Protein AF-0000000078590248 (afdb_homodimer)

Sequence (1214 aa):
MFKLPAYLYAGRVLYSQIIDSRIPLAAVIRSPRQMSTITKKFVNDPKNAVDDALDGLVNASESITFDKNCRRVVLRADYADYCAKGKVALIAGGGSGHEPYAAGYTGPGMLTAAVAGNVFASPPSRHVSAALNSTSSKGGSILFIINYTGDRLHFGLAAERYKASGNDVRVVTIADDVAIDSAMSTVGRRGLAAAVLVLKVAGAMAESGKFSAAEIEALSNKINKHAGTMGVSLYPCSVPGQGKMFDMPNDMMEVGLGIHGEPGCRREAIENAHKIVDTIMTRLQKIVQFTKDEPIVLLVNNLGGVSQIEMGIIKSEAVKWCHQHNIKIARILCGAYMTSLDGHGISLTVLRLFDYEILEFLDAPTSAPGWQRADKLGKAETAPSADKGQSITVQTSSKGVALTKEQADLAKKCVTAVCNKMISMESELNALDGAAGDGDCGSTFAHASKAITERMKTYEISSAQQLLFSISEVFEQEVGGTGGALYALMLSAASEAFEKSITSKDFAAALQKASQAVQIYGGAKPGDRTLVDALHGAVEKIKSGETQWDSILEAATKAAQSTAQMKARAGRASYTAKEVQTKPDAGAVAIAAFMQTLLDTIKSNAHMFKLPAYLYAGRVLYSQIIDSRIPLAAVIRSPRQMSTITKKFVNDPKNAVDDALDGLVNASESITFDKNCRRVVLRADYADYCAKGKVALIAGGGSGHEPYAAGYTGPGMLTAAVAGNVFASPPSRHVSAALNSTSSKGGSILFIINYTGDRLHFGLAAERYKASGNDVRVVTIADDVAIDSAMSTVGRRGLAAAVLVLKVAGAMAESGKFSAAEIEALSNKINKHAGTMGVSLYPCSVPGQGKMFDMPNDMMEVGLGIHGEPGCRREAIENAHKIVDTIMTRLQKIVQFTKDEPIVLLVNNLGGVSQIEMGIIKSEAVKWCHQHNIKIARILCGAYMTSLDGHGISLTVLRLFDYEILEFLDAPTSAPGWQRADKLGKAETAPSADKGQSITVQTSSKGVALTKEQADLAKKCVTAVCNKMISMESELNALDGAAGDGDCGSTFAHASKAITERMKTYEISSAQQLLFSISEVFEQEVGGTGGALYALMLSAASEAFEKSITSKDFAAALQKASQAVQIYGGAKPGDRTLVDALHGAVEKIKSGETQWDSILEAATKAAQSTAQMKARAGRASYTAKEVQTKPDAGAVAIAAFMQTLLDTIKSNAH

Radius of gyration: 33.78 Å; Cα contacts (8 Å, |Δi|>4): 2747; chains: 2; bounding box: 63×112×84 Å

Structure (mmCIF, N/CA/C/O backbone):
data_AF-0000000078590248-model_v1
#
loop_
_entity.id
_entity.type
_entity.pdbx_description
1 polymer 'Triokinase/FMN cyclase'
#
loop_
_atom_site.group_PDB
_atom_site.id
_atom_site.type_symbol
_atom_site.label_atom_id
_atom_site.label_alt_id
_atom_site.label_comp_id
_atom_site.label_asym_id
_atom_site.label_entity_id
_atom_site.label_seq_id
_atom_site.pdbx_PDB_ins_code
_atom_site.Cartn_x
_atom_site.Cartn_y
_atom_site.Cartn_z
_atom_site.occupancy
_atom_site.B_iso_or_equiv
_atom_site.auth_seq_id
_atom_site.auth_comp_id
_atom_site.auth_asym_id
_atom_site.auth_atom_id
_atom_site.pdbx_PDB_model_num
ATOM 1 N N . MET A 1 1 ? -4.32 -45.219 -18 1 19.44 1 MET A N 1
ATOM 2 C CA . MET A 1 1 ? -5.129 -44.062 -18.375 1 19.44 1 MET A CA 1
ATOM 3 C C . MET A 1 1 ? -5.184 -43.062 -17.25 1 19.44 1 MET A C 1
ATOM 5 O O . MET A 1 1 ? -5.535 -43.406 -16.125 1 19.44 1 MET A O 1
ATOM 9 N N . PHE A 1 2 ? -4.406 -42.188 -17.391 1 26.42 2 PHE A N 1
ATOM 10 C CA . PHE A 1 2 ? -4.477 -41.156 -16.359 1 26.42 2 PHE A CA 1
ATOM 11 C C . PHE A 1 2 ? -5.891 -40.594 -16.234 1 26.42 2 PHE A C 1
ATOM 13 O O . PHE A 1 2 ? -6.414 -40 -17.188 1 26.42 2 PHE A O 1
ATOM 20 N N . LYS A 1 3 ? -6.738 -41.219 -15.688 1 30.22 3 LYS A N 1
ATOM 21 C CA . LYS A 1 3 ? -8.062 -40.656 -15.438 1 30.22 3 LYS A CA 1
ATOM 22 C C . LYS A 1 3 ? -7.961 -39.281 -14.781 1 30.22 3 LYS A C 1
ATOM 24 O O . LYS A 1 3 ? -7.512 -39.188 -13.641 1 30.22 3 LYS A O 1
ATOM 29 N N . LEU A 1 4 ? -7.77 -38.375 -15.609 1 31.8 4 LEU A N 1
ATOM 30 C CA . LEU A 1 4 ? -8.023 -37.094 -15.023 1 31.8 4 LEU A CA 1
ATOM 31 C C . LEU A 1 4 ? -9.367 -37.062 -14.297 1 31.8 4 LEU A C 1
ATOM 33 O O . LEU A 1 4 ? -10.328 -37.688 -14.742 1 31.8 4 LEU A O 1
ATOM 37 N N . PRO A 1 5 ? -9.422 -36.781 -13.102 1 29.16 5 PRO A N 1
ATOM 38 C CA . PRO A 1 5 ? -10.688 -36.875 -12.367 1 29.16 5 PRO A CA 1
ATOM 39 C C . PRO A 1 5 ? -11.812 -36.062 -13.031 1 29.16 5 PRO A C 1
ATOM 41 O O . PRO A 1 5 ? -11.539 -35.125 -13.773 1 29.16 5 PRO A O 1
ATOM 44 N N . ALA A 1 6 ? -13.055 -36.656 -13.039 1 28.02 6 ALA A N 1
ATOM 45 C CA . ALA A 1 6 ? -14.359 -36.219 -13.531 1 28.02 6 ALA A CA 1
ATOM 46 C C . ALA A 1 6 ? -14.648 -34.781 -13.148 1 28.02 6 ALA A C 1
ATOM 48 O O . ALA A 1 6 ? -15.531 -34.125 -13.742 1 28.02 6 ALA A O 1
ATOM 49 N N . TYR A 1 7 ? -14.055 -34.438 -12.148 1 28.62 7 TYR A N 1
ATOM 50 C CA . TYR A 1 7 ? -14.523 -33.125 -11.727 1 28.62 7 TYR A CA 1
ATOM 51 C C . TYR A 1 7 ? -14.156 -32.031 -12.742 1 28.62 7 TYR A C 1
ATOM 53 O O . TYR A 1 7 ? -14.555 -30.875 -12.617 1 28.62 7 TYR A O 1
ATOM 61 N N . LEU A 1 8 ? -13.297 -32.469 -13.664 1 30.27 8 LEU A N 1
ATOM 62 C CA . LEU A 1 8 ? -12.883 -31.453 -14.609 1 30.27 8 LEU A CA 1
ATOM 63 C C . LEU A 1 8 ? -13.977 -31.188 -15.641 1 30.27 8 LEU A C 1
ATOM 65 O O . LEU A 1 8 ? -13.812 -30.328 -16.516 1 30.27 8 LEU A O 1
ATOM 69 N N . TYR A 1 9 ? -15.078 -32.094 -15.867 1 24.33 9 TYR A N 1
ATOM 70 C CA . TYR A 1 9 ? -15.984 -32.031 -17.016 1 24.33 9 TYR A CA 1
ATOM 71 C C . TYR A 1 9 ? -17.109 -31.031 -16.75 1 24.33 9 TYR A C 1
ATOM 73 O O . TYR A 1 9 ? -18.156 -31.078 -17.422 1 24.33 9 TYR A O 1
ATOM 81 N N . ALA A 1 10 ? -17.312 -30.266 -15.859 1 22.64 10 ALA A N 1
ATOM 82 C CA . ALA A 1 10 ? -18.656 -29.734 -15.711 1 22.64 10 ALA A CA 1
ATOM 83 C C . ALA A 1 10 ? -19.062 -28.906 -16.938 1 22.64 10 ALA A C 1
ATOM 85 O O . ALA A 1 10 ? -20.234 -28.891 -17.312 1 22.64 10 ALA A O 1
ATOM 86 N N . GLY A 1 11 ? -18.453 -27.906 -17.531 1 21.23 11 GLY A N 1
ATOM 87 C CA . GLY A 1 11 ? -19.219 -26.703 -17.812 1 21.23 11 GLY A CA 1
ATOM 88 C C . GLY A 1 11 ? -19.766 -26.656 -19.234 1 21.23 11 GLY A C 1
ATOM 89 O O . GLY A 1 11 ? -19 -26.484 -20.188 1 21.23 11 GLY A O 1
ATOM 90 N N . ARG A 1 12 ? -20.703 -27.469 -19.688 1 21.12 12 ARG A N 1
ATOM 91 C CA . ARG A 1 12 ? -21.312 -27.312 -21 1 21.12 12 ARG A CA 1
ATOM 92 C C . ARG A 1 12 ? -22.109 -26.016 -21.078 1 21.12 12 ARG A C 1
ATOM 94 O O . ARG A 1 12 ? -23.266 -25.969 -20.672 1 21.12 12 ARG A O 1
ATOM 101 N N . VAL A 1 13 ? -21.828 -24.859 -20.672 1 20.34 13 VAL A N 1
ATOM 102 C CA . VAL A 1 13 ? -22.875 -23.844 -20.688 1 20.34 13 VAL A CA 1
ATOM 103 C C . VAL A 1 13 ? -23.141 -23.406 -22.109 1 20.34 13 VAL A C 1
ATOM 105 O O . VAL A 1 13 ? -22.219 -23.266 -22.922 1 20.34 13 VAL A O 1
ATOM 108 N N . LEU A 1 14 ? -24.406 -23.5 -22.609 1 17.94 14 LEU A N 1
ATOM 109 C CA . LEU A 1 14 ? -25.125 -23.031 -23.797 1 17.94 14 LEU A CA 1
ATOM 110 C C . LEU A 1 14 ? -25.078 -21.5 -23.875 1 17.94 14 LEU A C 1
ATOM 112 O O . LEU A 1 14 ? -25.344 -20.812 -22.891 1 17.94 14 LEU A O 1
ATOM 116 N N . TYR A 1 15 ? -24.422 -20.844 -24.797 1 19.94 15 TYR A N 1
ATOM 117 C CA . TYR A 1 15 ? -24.141 -19.453 -25.156 1 19.94 15 TYR A CA 1
ATOM 118 C C . TYR A 1 15 ? -25.438 -18.734 -25.547 1 19.94 15 TYR A C 1
ATOM 120 O O . TYR A 1 15 ? -26.016 -19.031 -26.594 1 19.94 15 TYR A O 1
ATOM 128 N N . SER A 1 16 ? -26.422 -18.422 -24.656 1 20.06 16 SER A N 1
ATOM 129 C CA . SER A 1 16 ? -27.516 -17.594 -25.172 1 20.06 16 SER A CA 1
ATOM 130 C C . SER A 1 16 ? -27 -16.219 -25.609 1 20.06 16 SER A C 1
ATOM 132 O O . SER A 1 16 ? -26.031 -15.711 -25.047 1 20.06 16 SER A O 1
ATOM 134 N N . GLN A 1 17 ? -27.484 -15.594 -26.719 1 19.62 17 GLN A N 1
ATOM 135 C CA . GLN A 1 17 ? -27.344 -14.477 -27.641 1 19.62 17 GLN A CA 1
ATOM 136 C C . GLN A 1 17 ? -27.641 -13.148 -26.953 1 19.62 17 GLN A C 1
ATOM 138 O O . GLN A 1 17 ? -28.797 -12.766 -26.797 1 19.62 17 GLN A O 1
ATOM 143 N N . ILE A 1 18 ? -27.156 -12.797 -25.766 1 20.91 18 ILE A N 1
ATOM 144 C CA . ILE A 1 18 ? -27.625 -11.469 -25.391 1 20.91 18 ILE A CA 1
ATOM 145 C C . ILE A 1 18 ? -27.094 -10.43 -26.375 1 20.91 18 ILE A C 1
ATOM 147 O O . ILE A 1 18 ? -25.891 -10.305 -26.578 1 20.91 18 ILE A O 1
ATOM 151 N N . ILE A 1 19 ? -27.922 -9.836 -27.312 1 22.02 19 ILE A N 1
ATOM 152 C CA . ILE A 1 19 ? -27.891 -8.82 -28.359 1 22.02 19 ILE A CA 1
ATOM 153 C C . ILE A 1 19 ? -27.547 -7.461 -27.734 1 22.02 19 ILE A C 1
ATOM 155 O O . ILE A 1 19 ? -28.453 -6.676 -27.422 1 22.02 19 ILE A O 1
ATOM 159 N N . ASP A 1 20 ? -26.734 -7.285 -26.734 1 21.88 20 ASP A N 1
ATOM 160 C CA . ASP A 1 20 ? -26.672 -5.906 -26.266 1 21.88 20 ASP A CA 1
ATOM 161 C C . ASP A 1 20 ? -26.078 -4.984 -27.328 1 21.88 20 ASP A C 1
ATOM 163 O O . ASP A 1 20 ? -25.031 -5.285 -27.906 1 21.88 20 ASP A O 1
ATOM 167 N N . SER A 1 21 ? -26.844 -4.004 -28.016 1 21.17 21 SER A N 1
ATOM 168 C CA . SER A 1 21 ? -26.734 -2.918 -28.984 1 21.17 21 SER A CA 1
ATOM 169 C C . SER A 1 21 ? -25.734 -1.862 -28.516 1 21.17 21 SER A C 1
ATOM 171 O O . SER A 1 21 ? -25.797 -0.714 -28.969 1 21.17 21 SER A O 1
ATOM 173 N N . ARG A 1 22 ? -24.969 -2.006 -27.562 1 26.48 22 ARG A N 1
ATOM 174 C CA . ARG A 1 22 ? -24.25 -0.789 -27.219 1 26.48 22 ARG A CA 1
ATOM 175 C C . ARG A 1 22 ? -23.438 -0.272 -28.406 1 26.48 22 ARG A C 1
ATOM 177 O O . ARG A 1 22 ? -23.062 -1.046 -29.281 1 26.48 22 ARG A O 1
ATOM 184 N N . ILE A 1 23 ? -23.359 1.17 -28.625 1 22.92 23 ILE A N 1
ATOM 185 C CA . ILE A 1 23 ? -22.891 2.186 -29.562 1 22.92 23 ILE A CA 1
ATOM 186 C C . ILE A 1 23 ? -21.391 1.985 -29.828 1 22.92 23 ILE A C 1
ATOM 188 O O . ILE A 1 23 ? -20.625 1.7 -28.906 1 22.92 23 ILE A O 1
ATOM 192 N N . PRO A 1 24 ? -21.047 2.023 -31.141 1 23.36 24 PRO A N 1
ATOM 193 C CA . PRO A 1 24 ? -19.703 1.857 -31.703 1 23.36 24 PRO A CA 1
ATOM 194 C C . PRO A 1 24 ? -18.719 2.92 -31.203 1 23.36 24 PRO A C 1
ATOM 196 O O . PRO A 1 24 ? -18.969 4.117 -31.359 1 23.36 24 PRO A O 1
ATOM 199 N N . LEU A 1 25 ? -18.188 2.846 -30.031 1 22.3 25 LEU A N 1
ATOM 200 C CA . LEU A 1 25 ? -17.172 3.838 -29.672 1 22.3 25 LEU A CA 1
ATOM 201 C C . LEU A 1 25 ? -16.078 3.891 -30.734 1 22.3 25 LEU A C 1
ATOM 203 O O . LEU A 1 25 ? -15.414 2.885 -31 1 22.3 25 LEU A O 1
ATOM 207 N N . ALA A 1 26 ? -16.188 4.766 -31.797 1 22.09 26 ALA A N 1
ATOM 208 C CA . ALA A 1 26 ? -15.125 5.109 -32.75 1 22.09 26 ALA A CA 1
ATOM 209 C C . ALA A 1 26 ? -13.812 5.398 -32.031 1 22.09 26 ALA A C 1
ATOM 211 O O . ALA A 1 26 ? -13.734 6.324 -31.219 1 22.09 26 ALA A O 1
ATOM 212 N N . ALA A 1 27 ? -13.008 4.414 -31.906 1 24.98 27 ALA A N 1
ATOM 213 C CA . ALA A 1 27 ? -11.664 4.406 -31.344 1 24.98 27 ALA A CA 1
ATOM 214 C C . ALA A 1 27 ? -10.75 5.387 -32.062 1 24.98 27 ALA A C 1
ATOM 216 O O . ALA A 1 27 ? -10.555 5.277 -33.281 1 24.98 27 ALA A O 1
ATOM 217 N N . VAL A 1 28 ? -10.742 6.676 -31.688 1 24.86 28 VAL A N 1
ATOM 218 C CA . VAL A 1 28 ? -9.727 7.602 -32.188 1 24.86 28 VAL A CA 1
ATOM 219 C C . VAL A 1 28 ? -8.367 6.898 -32.219 1 24.86 28 VAL A C 1
ATOM 221 O O . VAL A 1 28 ? -7.988 6.223 -31.25 1 24.86 28 VAL A O 1
ATOM 224 N N . ILE A 1 29 ? -7.883 6.719 -33.375 1 23.75 29 ILE A N 1
ATOM 225 C CA . ILE A 1 29 ? -6.652 6.117 -33.875 1 23.75 29 ILE A CA 1
ATOM 226 C C . ILE A 1 29 ? -5.449 6.73 -33.156 1 23.75 29 ILE A C 1
ATOM 228 O O . ILE A 1 29 ? -5.09 7.883 -33.406 1 23.75 29 ILE A O 1
ATOM 232 N N . ARG A 1 30 ? -5.418 6.762 -31.922 1 27.59 30 ARG A N 1
ATOM 233 C CA . ARG A 1 30 ? -4.223 7.387 -31.359 1 27.59 30 ARG A CA 1
ATOM 234 C C . ARG A 1 30 ? -2.957 6.723 -31.891 1 27.59 30 ARG A C 1
ATOM 236 O O . ARG A 1 30 ? -2.99 5.566 -32.312 1 27.59 30 ARG A O 1
ATOM 243 N N . SER A 1 31 ? -1.904 7.551 -32.062 1 28.83 31 SER A N 1
ATOM 244 C CA . SER A 1 31 ? -0.562 7.469 -32.656 1 28.83 31 SER A CA 1
ATOM 245 C C . SER A 1 31 ? 0.161 6.211 -32.188 1 28.83 31 SER A C 1
ATOM 247 O O . SER A 1 31 ? -0.193 5.633 -31.141 1 28.83 31 SER A O 1
ATOM 249 N N . PRO A 1 32 ? 1.178 5.777 -32.906 1 29.73 32 PRO A N 1
ATOM 250 C CA . PRO A 1 32 ? 2.068 4.625 -32.75 1 29.73 32 PRO A CA 1
ATOM 251 C C . PRO A 1 32 ? 2.521 4.438 -31.297 1 29.73 32 PRO A C 1
ATOM 253 O O . PRO A 1 32 ? 2.592 5.406 -30.531 1 29.73 32 PRO A O 1
ATOM 256 N N . ARG A 1 33 ? 2.441 3.229 -30.812 1 33.34 33 ARG A N 1
ATOM 257 C CA . ARG A 1 33 ? 2.838 2.672 -29.516 1 33.34 33 ARG A CA 1
ATOM 258 C C . ARG A 1 33 ? 4.23 3.154 -29.125 1 33.34 33 ARG A C 1
ATOM 260 O O . ARG A 1 33 ? 5.223 2.793 -29.766 1 33.34 33 ARG A O 1
ATOM 267 N N . GLN A 1 34 ? 4.52 4.359 -28.797 1 34.06 34 GLN A N 1
ATOM 268 C CA . GLN A 1 34 ? 5.734 4.684 -28.047 1 34.06 34 GLN A CA 1
ATOM 269 C C . GLN A 1 34 ? 6.137 3.537 -27.125 1 34.06 34 GLN A C 1
ATOM 271 O O . GLN A 1 34 ? 5.277 2.9 -26.516 1 34.06 34 GLN A O 1
ATOM 276 N N . MET A 1 35 ? 7.121 2.73 -27.359 1 38.94 35 MET A N 1
ATOM 277 C CA . MET A 1 35 ? 7.781 1.749 -26.5 1 38.94 35 MET A CA 1
ATOM 278 C C . MET A 1 35 ? 7.473 2.016 -25.031 1 38.94 35 MET A C 1
ATOM 280 O O . MET A 1 35 ? 7.793 3.086 -24.5 1 38.94 35 MET A O 1
ATOM 284 N N . SER A 1 36 ? 6.418 1.601 -24.562 1 53.31 36 SER A N 1
ATOM 285 C CA . SER A 1 36 ? 5.961 1.789 -23.188 1 53.31 36 SER A CA 1
ATOM 286 C C . SER A 1 36 ? 7.121 1.729 -22.203 1 53.31 36 SER A C 1
ATOM 288 O O . SER A 1 36 ? 7.918 0.786 -22.234 1 53.31 36 SER A O 1
ATOM 290 N N . THR A 1 37 ? 7.695 2.771 -21.672 1 75.12 37 THR A N 1
ATOM 291 C CA . THR A 1 37 ? 8.773 3.006 -20.719 1 75.12 37 THR A CA 1
ATOM 292 C C . THR A 1 37 ? 8.617 2.094 -19.5 1 75.12 37 THR A C 1
ATOM 294 O O . THR A 1 37 ? 7.52 1.934 -18.969 1 75.12 37 THR A O 1
ATOM 297 N N . ILE A 1 38 ? 9.648 1.163 -19.297 1 86.44 38 ILE A N 1
ATOM 298 C CA . ILE A 1 38 ? 9.734 0.267 -18.156 1 86.44 38 ILE A CA 1
ATOM 299 C C . ILE A 1 38 ? 9.461 1.047 -16.875 1 86.44 38 ILE A C 1
ATOM 301 O O . ILE A 1 38 ? 10.023 2.129 -16.656 1 86.44 38 ILE A O 1
ATOM 305 N N . THR A 1 39 ? 8.5 0.537 -16.156 1 92.94 39 THR A N 1
ATOM 306 C CA . THR A 1 39 ? 8.211 1.14 -14.852 1 92.94 39 THR A CA 1
ATOM 307 C C . THR A 1 39 ? 9.336 0.867 -13.867 1 92.94 39 THR A C 1
ATOM 309 O O . THR A 1 39 ? 9.773 -0.275 -13.719 1 92.94 39 THR A O 1
ATOM 312 N N . LYS A 1 40 ? 9.875 1.891 -13.203 1 96.19 40 LYS A N 1
ATOM 313 C CA . LYS A 1 40 ? 10.914 1.709 -12.195 1 96.19 40 LYS A CA 1
ATOM 314 C C . LYS A 1 40 ? 10.375 0.95 -10.984 1 96.19 40 LYS A C 1
ATOM 316 O O . LYS A 1 40 ? 9.258 1.207 -10.531 1 96.19 40 LYS A O 1
ATOM 321 N N . LYS A 1 41 ? 11.102 -0.016 -10.516 1 97.62 41 LYS A N 1
ATOM 322 C CA . LYS A 1 41 ? 10.742 -0.799 -9.336 1 97.62 41 LYS A CA 1
ATOM 323 C C . LYS A 1 41 ? 11.969 -1.072 -8.461 1 97.62 41 LYS A C 1
ATOM 325 O O . LYS A 1 41 ? 13.102 -1.036 -8.945 1 97.62 41 LYS A O 1
ATOM 330 N N . PHE A 1 42 ? 11.742 -1.3 -7.172 1 98.31 42 PHE A N 1
ATOM 331 C CA . PHE A 1 42 ? 12.789 -1.715 -6.25 1 98.31 42 PHE A CA 1
ATOM 332 C C . PHE A 1 42 ? 13.109 -3.193 -6.426 1 98.31 42 PHE A C 1
ATOM 334 O O . PHE A 1 42 ? 12.703 -4.027 -5.613 1 98.31 42 PHE A O 1
ATOM 341 N N . VAL A 1 43 ? 13.93 -3.523 -7.445 1 97.94 43 VAL A N 1
ATOM 342 C CA . VAL A 1 43 ? 14.312 -4.898 -7.738 1 97.94 43 VAL A CA 1
ATOM 343 C C . VAL A 1 43 ? 15.797 -4.961 -8.094 1 97.94 43 VAL A C 1
ATOM 345 O O . VAL A 1 43 ? 16.406 -3.945 -8.445 1 97.94 43 VAL A O 1
ATOM 348 N N . ASN A 1 44 ? 16.391 -6.07 -7.859 1 97.94 44 ASN A N 1
ATOM 349 C CA . ASN A 1 44 ? 17.75 -6.293 -8.328 1 97.94 44 ASN A CA 1
ATOM 350 C C . ASN A 1 44 ? 17.781 -6.766 -9.781 1 97.94 44 ASN A C 1
ATOM 352 O O . ASN A 1 44 ? 18.391 -6.129 -10.641 1 97.94 44 ASN A O 1
ATOM 356 N N . ASP A 1 45 ? 17.141 -7.832 -10.016 1 96.12 45 ASP A N 1
ATOM 357 C CA . A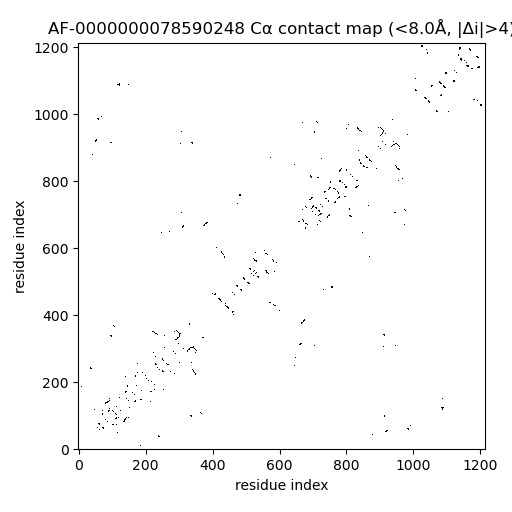SP A 1 45 ? 16.875 -8.469 -11.297 1 96.12 45 ASP A CA 1
ATOM 358 C C . ASP A 1 45 ? 15.422 -8.938 -11.391 1 96.12 45 ASP A C 1
ATOM 360 O O . ASP A 1 45 ? 14.977 -9.75 -10.57 1 96.12 45 ASP A O 1
ATOM 364 N N . PRO A 1 46 ? 14.711 -8.391 -12.414 1 92.69 46 PRO A N 1
ATOM 365 C CA . PRO A 1 46 ? 13.305 -8.789 -12.539 1 92.69 46 PRO A CA 1
ATOM 366 C C . PRO A 1 46 ? 13.117 -10.305 -12.516 1 92.69 46 PRO A C 1
ATOM 368 O O . PRO A 1 46 ? 12.125 -10.797 -11.977 1 92.69 46 PRO A O 1
ATOM 371 N N . LYS A 1 47 ? 14.008 -11.094 -12.992 1 88.31 47 LYS A N 1
ATOM 372 C CA . LYS A 1 47 ? 13.906 -12.547 -13.062 1 88.31 47 LYS A CA 1
ATOM 373 C C . LYS A 1 47 ? 13.992 -13.18 -11.68 1 88.31 47 LYS A C 1
ATOM 375 O O . LYS A 1 47 ? 13.508 -14.289 -11.469 1 88.31 47 LYS A O 1
ATOM 380 N N . ASN A 1 48 ? 14.586 -12.43 -10.742 1 94.69 48 ASN A N 1
ATOM 381 C CA . ASN A 1 48 ? 14.812 -12.977 -9.406 1 94.69 48 ASN A CA 1
ATOM 382 C C . ASN A 1 48 ? 13.891 -12.32 -8.375 1 94.69 48 ASN A C 1
ATOM 384 O O . ASN A 1 48 ? 14.086 -12.492 -7.172 1 94.69 48 ASN A O 1
ATOM 388 N N . ALA A 1 49 ? 12.953 -11.586 -8.883 1 96.94 49 ALA A N 1
ATOM 389 C CA . ALA A 1 49 ? 12.125 -10.789 -7.973 1 96.94 49 ALA A CA 1
ATOM 390 C C . ALA A 1 49 ? 11.453 -11.68 -6.93 1 96.94 49 ALA A C 1
ATOM 392 O O . ALA A 1 49 ? 11.445 -11.352 -5.742 1 96.94 49 ALA A O 1
ATOM 393 N N . VAL A 1 50 ? 10.945 -12.812 -7.367 1 97.44 50 VAL A N 1
ATOM 394 C CA . VAL A 1 50 ? 10.211 -13.695 -6.469 1 97.44 50 VAL A CA 1
ATOM 395 C C . VAL A 1 50 ? 11.172 -14.312 -5.457 1 97.44 50 VAL A C 1
ATOM 397 O O . VAL A 1 50 ? 10.883 -14.336 -4.258 1 97.44 50 VAL A O 1
ATOM 400 N N . ASP A 1 51 ? 12.312 -14.766 -5.895 1 97.12 51 ASP A N 1
ATOM 401 C CA . ASP A 1 51 ? 13.305 -15.383 -5.016 1 97.12 51 ASP A CA 1
ATOM 402 C C . ASP A 1 51 ? 13.805 -14.383 -3.973 1 97.12 51 ASP A C 1
ATOM 404 O O . ASP A 1 51 ? 13.922 -14.719 -2.793 1 97.12 51 ASP A O 1
ATOM 408 N N . ASP A 1 52 ? 14.117 -13.18 -4.441 1 97.75 52 ASP A N 1
ATOM 409 C CA . ASP A 1 52 ? 14.578 -12.133 -3.533 1 97.75 52 ASP A CA 1
ATOM 410 C C . ASP A 1 52 ? 13.531 -11.828 -2.467 1 97.75 52 ASP A C 1
ATOM 412 O O . ASP A 1 52 ? 13.859 -11.641 -1.295 1 97.75 52 ASP A O 1
ATOM 416 N N . ALA A 1 53 ? 12.305 -11.758 -2.881 1 98.44 53 ALA A N 1
ATOM 417 C CA . ALA A 1 53 ? 11.219 -11.461 -1.951 1 98.44 53 ALA A CA 1
ATOM 418 C C . ALA A 1 53 ? 11.039 -12.578 -0.936 1 98.44 53 ALA A C 1
ATOM 420 O O . ALA A 1 53 ? 10.789 -12.328 0.245 1 98.44 53 ALA A O 1
ATOM 421 N N . LEU A 1 54 ? 11.094 -13.812 -1.387 1 98.25 54 LEU A N 1
ATOM 422 C CA . LEU A 1 54 ? 10.969 -14.953 -0.483 1 98.25 54 LEU A CA 1
ATOM 423 C C . LEU A 1 54 ? 12.109 -14.969 0.531 1 98.25 54 LEU A C 1
ATOM 425 O O . LEU A 1 54 ? 11.906 -15.32 1.694 1 98.25 54 LEU A O 1
ATOM 429 N N . ASP A 1 55 ? 13.305 -14.625 0.071 1 97.81 55 ASP A N 1
ATOM 430 C CA . ASP A 1 55 ? 14.43 -14.492 0.991 1 97.81 55 ASP A CA 1
ATOM 431 C C . ASP A 1 55 ? 14.109 -13.508 2.113 1 97.81 55 ASP A C 1
ATOM 433 O O . ASP A 1 55 ? 14.438 -13.75 3.275 1 97.81 55 ASP A O 1
ATOM 437 N N . GLY A 1 56 ? 13.523 -12.43 1.723 1 97.81 56 GLY A N 1
ATOM 438 C CA . GLY A 1 56 ? 13.125 -11.438 2.709 1 97.81 56 GLY A CA 1
ATOM 439 C C . GLY A 1 56 ? 12.078 -11.953 3.682 1 97.81 56 GLY A C 1
ATOM 440 O O . GLY A 1 56 ? 12.133 -11.641 4.875 1 97.81 56 GLY A O 1
ATOM 441 N N . LEU A 1 57 ? 11.156 -12.688 3.16 1 97.75 57 LEU A N 1
ATOM 442 C CA . LEU A 1 57 ? 10.086 -13.242 3.992 1 97.75 57 LEU A CA 1
ATOM 443 C C . LEU A 1 57 ? 10.648 -14.227 5.012 1 97.75 57 LEU A C 1
ATOM 445 O O . LEU A 1 57 ? 10.344 -14.133 6.203 1 97.75 57 LEU A O 1
ATOM 449 N N . VAL A 1 58 ? 11.492 -15.117 4.598 1 97.88 58 VAL A N 1
ATOM 450 C CA . VAL A 1 58 ? 12.008 -16.203 5.434 1 97.88 58 VAL A CA 1
ATOM 451 C C . VAL A 1 58 ? 13 -15.641 6.453 1 97.88 58 VAL A C 1
ATOM 453 O O . VAL A 1 58 ? 12.945 -15.992 7.637 1 97.88 58 VAL A O 1
ATOM 456 N N . ASN A 1 59 ? 13.828 -14.727 6.035 1 97.38 59 ASN A N 1
ATOM 457 C CA . ASN A 1 59 ? 14.93 -14.289 6.887 1 97.38 59 ASN A CA 1
ATOM 458 C C . ASN A 1 59 ? 14.5 -13.164 7.824 1 97.38 59 ASN A C 1
ATOM 460 O O . ASN A 1 59 ? 15.242 -12.781 8.727 1 97.38 59 ASN A O 1
ATOM 464 N N . ALA A 1 60 ? 13.297 -12.703 7.652 1 96.31 60 ALA A N 1
ATOM 465 C CA . ALA A 1 60 ? 12.789 -11.656 8.539 1 96.31 60 ALA A CA 1
ATOM 466 C C . ALA A 1 60 ? 11.703 -12.195 9.461 1 96.31 60 ALA A C 1
ATOM 468 O O . ALA A 1 60 ? 10.922 -11.43 10.023 1 96.31 60 ALA A O 1
ATOM 469 N N . SER A 1 61 ? 11.602 -13.469 9.57 1 94 61 SER A N 1
ATOM 470 C CA . SER A 1 61 ? 10.602 -14.094 10.438 1 94 61 SER A CA 1
ATOM 471 C C . SER A 1 61 ? 11.156 -15.344 11.102 1 94 61 SER A C 1
ATOM 473 O O . SER A 1 61 ? 11.891 -16.109 10.484 1 94 61 SER A O 1
ATOM 475 N N . GLU A 1 62 ? 10.766 -15.539 12.352 1 95.06 62 GLU A N 1
ATOM 476 C CA . GLU A 1 62 ? 11.18 -16.75 13.047 1 95.06 62 GLU A CA 1
ATOM 477 C C . GLU A 1 62 ? 10.195 -17.891 12.797 1 95.06 62 GLU A C 1
ATOM 479 O O . GLU A 1 62 ? 10.477 -19.047 13.133 1 95.06 62 GLU A O 1
ATOM 484 N N . SER A 1 63 ? 9.102 -17.578 12.039 1 95.44 63 SER A N 1
ATOM 485 C CA . SER A 1 63 ? 8 -18.531 11.938 1 95.44 63 SER A CA 1
ATOM 486 C C . SER A 1 63 ? 8.016 -19.25 10.594 1 95.44 63 SER A C 1
ATOM 488 O O . SER A 1 63 ? 7.227 -20.156 10.359 1 95.44 63 SER A O 1
ATOM 490 N N . ILE A 1 64 ? 8.891 -18.859 9.695 1 97.69 64 ILE A N 1
ATOM 491 C CA . ILE A 1 64 ? 8.883 -19.391 8.336 1 97.69 64 ILE A CA 1
ATOM 492 C C . ILE A 1 64 ? 10.273 -19.906 7.969 1 97.69 64 ILE A C 1
ATOM 494 O O . ILE A 1 64 ? 11.281 -19.344 8.406 1 97.69 64 ILE A O 1
ATOM 498 N N . THR A 1 65 ? 10.336 -20.984 7.27 1 97.94 65 THR A N 1
ATOM 499 C CA . THR A 1 65 ? 11.594 -21.531 6.781 1 97.94 65 THR A CA 1
ATOM 500 C C . THR A 1 65 ? 11.461 -22 5.332 1 97.94 65 THR A C 1
ATOM 502 O O . THR A 1 65 ? 10.344 -22.141 4.82 1 97.94 65 THR A O 1
ATOM 505 N N . PHE A 1 66 ? 12.547 -22.172 4.645 1 97.62 66 PHE A N 1
ATOM 506 C CA . PHE A 1 66 ? 12.547 -22.734 3.295 1 97.62 66 PHE A CA 1
ATOM 507 C C . PHE A 1 66 ? 12.383 -24.25 3.334 1 97.62 66 PHE A C 1
ATOM 509 O O . PHE A 1 66 ? 12.883 -24.906 4.25 1 97.62 66 PHE A O 1
ATOM 516 N N . ASP A 1 67 ? 11.672 -24.703 2.314 1 97.12 67 ASP A N 1
ATOM 517 C CA . ASP A 1 67 ? 11.773 -26.141 2.057 1 97.12 67 ASP A CA 1
ATOM 518 C C . ASP A 1 67 ? 13.195 -26.531 1.662 1 97.12 67 ASP A C 1
ATOM 520 O O . ASP A 1 67 ? 13.859 -25.797 0.926 1 97.12 67 ASP A O 1
ATOM 524 N N . LYS A 1 68 ? 13.633 -27.625 2.121 1 93 68 LYS A N 1
ATOM 525 C CA . LYS A 1 68 ? 15.016 -28.047 1.908 1 93 68 LYS A CA 1
ATOM 526 C C . LYS A 1 68 ? 15.266 -28.391 0.443 1 93 68 LYS A C 1
ATOM 528 O O . LYS A 1 68 ? 16.406 -28.328 -0.031 1 93 68 LYS A O 1
ATOM 533 N N . ASN A 1 69 ? 14.203 -28.703 -0.269 1 89.12 69 ASN A N 1
ATOM 534 C CA . ASN A 1 69 ? 14.383 -29.25 -1.607 1 89.12 69 ASN A CA 1
ATOM 535 C C . ASN A 1 69 ? 13.875 -28.297 -2.682 1 89.12 69 ASN A C 1
ATOM 537 O O . ASN A 1 69 ? 14.055 -28.531 -3.875 1 89.12 69 ASN A O 1
ATOM 541 N N . CYS A 1 70 ? 13.258 -27.281 -2.271 1 93.56 70 CYS A N 1
ATOM 542 C CA . CYS A 1 70 ? 12.656 -26.391 -3.26 1 93.56 70 CYS A CA 1
ATOM 543 C C . CYS A 1 70 ? 12.656 -24.953 -2.766 1 93.56 70 CYS A C 1
ATOM 545 O O . CYS A 1 70 ? 11.961 -24.625 -1.801 1 93.56 70 CYS A O 1
ATOM 547 N N . ARG A 1 71 ? 13.281 -24.062 -3.443 1 94.31 71 ARG A N 1
ATOM 548 C CA . ARG A 1 71 ? 13.453 -22.672 -3.018 1 94.31 71 ARG A CA 1
ATOM 549 C C . ARG A 1 71 ? 12.141 -21.906 -3.119 1 94.31 71 ARG A C 1
ATOM 551 O O . ARG A 1 71 ? 12 -20.828 -2.541 1 94.31 71 ARG A O 1
ATOM 558 N N . ARG A 1 72 ? 11.148 -22.453 -3.879 1 96.56 72 ARG A N 1
ATOM 559 C CA . ARG A 1 72 ? 9.883 -21.766 -4.109 1 96.56 72 ARG A CA 1
ATOM 560 C C . ARG A 1 72 ? 8.82 -22.25 -3.129 1 96.56 72 ARG A C 1
ATOM 562 O O . ARG A 1 72 ? 7.652 -21.859 -3.234 1 96.56 72 ARG A O 1
ATOM 569 N N . VAL A 1 73 ? 9.234 -23.078 -2.176 1 98.06 73 VAL A N 1
ATOM 570 C CA . VAL A 1 73 ? 8.328 -23.578 -1.144 1 98.06 73 VAL A CA 1
ATOM 571 C C . VAL A 1 73 ? 8.781 -23.062 0.225 1 98.06 73 VAL A C 1
ATOM 573 O O . VAL A 1 73 ? 9.93 -23.297 0.625 1 98.06 73 VAL A O 1
ATOM 576 N N . VAL A 1 74 ? 7.926 -22.391 0.904 1 98.5 74 VAL A N 1
ATOM 577 C CA . VAL A 1 74 ? 8.195 -22 2.285 1 98.5 74 VAL A CA 1
ATOM 578 C C . VAL A 1 74 ? 7.293 -22.797 3.229 1 98.5 74 VAL A C 1
ATOM 580 O O . VAL A 1 74 ? 6.172 -23.156 2.865 1 98.5 74 VAL A O 1
ATOM 583 N N . LEU A 1 75 ? 7.797 -23.109 4.406 1 98.69 75 LEU A N 1
ATOM 584 C CA . LEU A 1 75 ? 7.129 -23.891 5.438 1 98.69 75 LEU A CA 1
ATOM 585 C C . LEU A 1 75 ? 7.07 -23.125 6.754 1 98.69 75 LEU A C 1
ATOM 587 O O . LEU A 1 75 ? 7.934 -22.281 7.023 1 98.69 75 LEU A O 1
ATOM 591 N N . ARG A 1 76 ? 5.957 -23.312 7.531 1 98.62 76 ARG A N 1
ATOM 592 C CA . ARG A 1 76 ? 6.055 -22.859 8.914 1 98.62 76 ARG A CA 1
ATOM 593 C C . ARG A 1 76 ? 7.238 -23.5 9.625 1 98.62 76 ARG A C 1
ATOM 595 O O . ARG A 1 76 ? 7.547 -24.672 9.383 1 98.62 76 ARG A O 1
ATOM 602 N N . ALA A 1 77 ? 7.875 -22.828 10.484 1 97.69 77 ALA A N 1
ATOM 603 C CA . ALA A 1 77 ? 9.148 -23.25 11.062 1 97.69 77 ALA A CA 1
ATOM 604 C C . ALA A 1 77 ? 8.977 -24.5 11.914 1 97.69 77 ALA A C 1
ATOM 606 O O . ALA A 1 77 ? 9.898 -25.328 12.016 1 97.69 77 ALA A O 1
ATOM 607 N N . ASP A 1 78 ? 7.852 -24.734 12.484 1 98.12 78 ASP A N 1
ATOM 608 C CA . ASP A 1 78 ? 7.617 -25.875 13.367 1 98.12 78 ASP A CA 1
ATOM 609 C C . ASP A 1 78 ? 6.879 -26.984 12.625 1 98.12 78 ASP A C 1
ATOM 611 O O . ASP A 1 78 ? 6.16 -27.781 13.242 1 98.12 78 ASP A O 1
ATOM 615 N N . TYR A 1 79 ? 6.957 -27.047 11.305 1 98.38 79 TYR A N 1
ATOM 616 C CA . TYR A 1 79 ? 6.156 -27.938 10.469 1 98.38 79 TYR A CA 1
ATOM 617 C C . TYR A 1 79 ? 6.402 -29.391 10.844 1 98.38 79 TYR A C 1
ATOM 619 O O . TYR A 1 79 ? 5.477 -30.203 10.844 1 98.38 79 TYR A O 1
ATOM 627 N N . ALA A 1 80 ? 7.68 -29.75 11.109 1 97.81 80 ALA A N 1
ATOM 628 C CA . ALA A 1 80 ? 8.008 -31.141 11.422 1 97.81 80 ALA A CA 1
ATOM 629 C C . ALA A 1 80 ? 7.262 -31.625 12.664 1 97.81 80 ALA A C 1
ATOM 631 O O . ALA A 1 80 ? 6.656 -32.688 12.656 1 97.81 80 ALA A O 1
ATOM 632 N N . ASP A 1 81 ? 7.293 -30.797 13.719 1 98.25 81 ASP A N 1
ATOM 633 C CA . ASP A 1 81 ? 6.57 -31.109 14.945 1 98.25 81 ASP A CA 1
ATOM 634 C C . ASP A 1 81 ? 5.062 -31.094 14.711 1 98.25 81 ASP A C 1
ATOM 636 O O . ASP A 1 81 ? 4.34 -31.953 15.219 1 98.25 81 ASP A O 1
ATOM 640 N N . TYR A 1 82 ? 4.664 -30.172 14 1 98.31 82 TYR A N 1
ATOM 641 C CA . TYR A 1 82 ? 3.252 -30.016 13.68 1 98.31 82 TYR A CA 1
ATOM 642 C C . TYR A 1 82 ? 2.719 -31.25 12.953 1 98.31 82 TYR A C 1
ATOM 644 O O . TYR A 1 82 ? 1.688 -31.797 13.336 1 98.31 82 TYR A O 1
ATOM 652 N N . CYS A 1 83 ? 3.373 -31.672 11.922 1 98.12 83 CYS A N 1
ATOM 653 C CA . CYS A 1 83 ? 2.943 -32.812 11.117 1 98.12 83 CYS A CA 1
ATOM 654 C C . CYS A 1 83 ? 3.076 -34.094 11.898 1 98.12 83 CYS A C 1
ATOM 656 O O . CYS A 1 83 ? 2.264 -35.031 11.727 1 98.12 83 CYS A O 1
ATOM 658 N N . ALA A 1 84 ? 4.094 -34.188 12.758 1 98 84 ALA A N 1
ATOM 659 C CA . ALA A 1 84 ? 4.297 -35.375 13.586 1 98 84 ALA A CA 1
ATOM 660 C C . ALA A 1 84 ? 3.119 -35.594 14.531 1 98 84 ALA A C 1
ATOM 662 O O . ALA A 1 84 ? 2.797 -36.719 14.875 1 98 84 ALA A O 1
ATOM 663 N N . LYS A 1 85 ? 2.449 -34.594 14.883 1 98.06 85 LYS A N 1
ATOM 664 C CA . LYS A 1 85 ? 1.295 -34.656 15.773 1 98.06 85 LYS A CA 1
ATOM 665 C C . LYS A 1 85 ? 0.046 -35.094 15.016 1 98.06 85 LYS A C 1
ATOM 667 O O . LYS A 1 85 ? -1.02 -35.281 15.609 1 98.06 85 LYS A O 1
ATOM 672 N N . GLY A 1 86 ? 0.158 -35.219 13.75 1 98.19 86 GLY A N 1
ATOM 673 C CA . GLY A 1 86 ? -0.933 -35.719 12.93 1 98.19 86 GLY A CA 1
ATOM 674 C C . GLY A 1 86 ? -1.975 -34.688 12.602 1 98.19 86 GLY A C 1
ATOM 675 O O . GLY A 1 86 ? -3.141 -35 12.367 1 98.19 86 GLY A O 1
ATOM 676 N N . LYS A 1 87 ? -1.582 -33.469 12.648 1 98.5 87 LYS A N 1
ATOM 677 C CA . LYS A 1 87 ? -2.504 -32.375 12.305 1 98.5 87 LYS A CA 1
ATOM 678 C C . LYS A 1 87 ? -2.617 -32.219 10.797 1 98.5 87 LYS A C 1
ATOM 680 O O . LYS A 1 87 ? -1.763 -32.688 10.047 1 98.5 87 LYS A O 1
ATOM 685 N N . VAL A 1 88 ? -3.674 -31.562 10.367 1 98.88 88 VAL A N 1
ATOM 686 C CA . VAL A 1 88 ? -3.939 -31.422 8.938 1 98.88 88 VAL A CA 1
ATOM 687 C C . VAL A 1 88 ? -2.982 -30.406 8.328 1 98.88 88 VAL A C 1
ATOM 689 O O . VAL A 1 88 ? -2.879 -29.281 8.805 1 98.88 88 VAL A O 1
ATOM 692 N N . ALA A 1 89 ? -2.252 -30.781 7.293 1 98.88 89 ALA A N 1
ATOM 693 C CA . ALA A 1 89 ? -1.359 -29.875 6.578 1 98.88 89 ALA A CA 1
ATOM 694 C C . ALA A 1 89 ? -2.129 -29.031 5.562 1 98.88 89 ALA A C 1
ATOM 696 O O . ALA A 1 89 ? -2.893 -29.562 4.754 1 98.88 89 ALA A O 1
ATOM 697 N N . LEU A 1 90 ? -1.998 -27.75 5.652 1 98.94 90 LEU A N 1
ATOM 698 C CA . LEU A 1 90 ? -2.654 -26.828 4.738 1 98.94 90 LEU A CA 1
ATOM 699 C C . LEU A 1 90 ? -1.645 -26.188 3.791 1 98.94 90 LEU A C 1
ATOM 701 O O . LEU A 1 90 ? -0.666 -25.594 4.234 1 98.94 90 LEU A O 1
ATOM 705 N N . ILE A 1 91 ? -1.875 -26.312 2.471 1 98.94 91 ILE A N 1
ATOM 706 C CA . ILE A 1 91 ? -0.958 -25.797 1.459 1 98.94 91 ILE A CA 1
ATOM 707 C C . ILE A 1 91 ? -1.721 -24.906 0.472 1 98.94 91 ILE A C 1
ATOM 709 O O . ILE A 1 91 ? -2.803 -25.281 0.01 1 98.94 91 ILE A O 1
ATOM 713 N N . ALA A 1 92 ? -1.24 -23.734 0.208 1 98.81 92 ALA A N 1
ATOM 714 C CA . ALA A 1 92 ? -1.775 -22.844 -0.819 1 98.81 92 ALA A CA 1
ATOM 715 C C . ALA A 1 92 ? -0.655 -22.25 -1.668 1 98.81 92 ALA A C 1
ATOM 717 O O . ALA A 1 92 ? 0.523 -22.359 -1.318 1 98.81 92 ALA A O 1
ATOM 718 N N . GLY A 1 93 ? -1.004 -21.672 -2.725 1 98 93 GLY A N 1
ATOM 719 C CA . GLY A 1 93 ? -0.011 -21.047 -3.584 1 98 93 GLY A CA 1
ATOM 720 C C . GLY A 1 93 ? -0.587 -20.547 -4.895 1 98 93 GLY A C 1
ATOM 721 O O . GLY A 1 93 ? -1.797 -20.328 -5.008 1 98 93 GLY A O 1
ATOM 722 N N . GLY A 1 94 ? 0.258 -20.375 -5.844 1 96.38 94 GLY A N 1
ATOM 723 C CA . GLY A 1 94 ? -0.028 -19.797 -7.148 1 96.38 94 GLY A CA 1
ATOM 724 C C . GLY A 1 94 ? 1.027 -18.812 -7.609 1 96.38 94 GLY A C 1
ATOM 725 O O . GLY A 1 94 ? 2.16 -18.828 -7.125 1 96.38 94 GLY A O 1
ATOM 726 N N . GLY A 1 95 ? 0.658 -18.109 -8.617 1 95.62 95 GLY A N 1
ATOM 727 C CA . GLY A 1 95 ? 1.579 -17.078 -9.055 1 95.62 95 GLY A CA 1
ATOM 728 C C . GLY A 1 95 ? 1.872 -16.047 -7.98 1 95.62 95 GLY A C 1
ATOM 729 O O . GLY A 1 95 ? 1.019 -15.758 -7.137 1 95.62 95 GLY A O 1
ATOM 730 N N . SER A 1 96 ? 3.104 -15.5 -8.031 1 97.44 96 SER A N 1
ATOM 731 C CA . SER A 1 96 ? 3.473 -14.398 -7.152 1 97.44 96 SER A CA 1
ATOM 732 C C . SER A 1 96 ? 2.9 -13.078 -7.648 1 97.44 96 SER A C 1
ATOM 734 O O . SER A 1 96 ? 2.371 -13.008 -8.758 1 97.44 96 SER A O 1
ATOM 736 N N . GLY A 1 97 ? 2.994 -12.07 -6.855 1 97.44 97 GLY A N 1
ATOM 737 C CA . GLY A 1 97 ? 2.453 -10.766 -7.195 1 97.44 97 GLY A CA 1
ATOM 738 C C . GLY A 1 97 ? 1.178 -10.43 -6.445 1 97.44 97 GLY A C 1
ATOM 739 O O . GLY A 1 97 ? 0.612 -9.352 -6.617 1 97.44 97 GLY A O 1
ATOM 740 N N . HIS A 1 98 ? 0.794 -11.344 -5.59 1 98.25 98 HIS A N 1
ATOM 741 C CA . HIS A 1 98 ? -0.428 -11.18 -4.809 1 98.25 98 HIS A CA 1
ATOM 742 C C . HIS A 1 98 ? -0.125 -11.141 -3.316 1 98.25 98 HIS A C 1
ATOM 744 O O . HIS A 1 98 ? -1.017 -11.352 -2.49 1 98.25 98 HIS A O 1
ATOM 750 N N . GLU A 1 99 ? 1.171 -10.914 -2.963 1 98.25 99 GLU A N 1
ATOM 751 C CA . GLU A 1 99 ? 1.584 -10.906 -1.562 1 98.25 99 GLU A CA 1
ATOM 752 C C . GLU A 1 99 ? 0.701 -9.984 -0.728 1 98.25 99 GLU A C 1
ATOM 754 O O . GLU A 1 99 ? 0.406 -8.859 -1.139 1 98.25 99 GLU A O 1
ATOM 759 N N . PRO A 1 100 ? 0.289 -10.469 0.441 1 97.88 100 PRO A N 1
ATOM 760 C CA . PRO A 1 100 ? 0.957 -11.539 1.188 1 97.88 100 PRO A CA 1
ATOM 761 C C . PRO A 1 100 ? 0.499 -12.93 0.759 1 97.88 100 PRO A C 1
ATOM 763 O O . PRO A 1 100 ? 1.086 -13.93 1.176 1 97.88 100 PRO A O 1
ATOM 766 N N . TYR A 1 101 ? -0.576 -13.039 -0.085 1 98.25 101 TYR A N 1
ATOM 767 C CA . TYR A 1 101 ? -1.037 -14.344 -0.54 1 98.25 101 TYR A CA 1
ATOM 768 C C . TYR A 1 101 ? 0.019 -15.023 -1.4 1 98.25 101 TYR A C 1
ATOM 770 O O . TYR A 1 101 ? 0.536 -14.43 -2.35 1 98.25 101 TYR A O 1
ATOM 778 N N . ALA A 1 102 ? 0.512 -16.25 -1.193 1 98.06 102 ALA A N 1
ATOM 779 C CA . ALA A 1 102 ? 0.05 -17.016 -0.037 1 98.06 102 ALA A CA 1
ATOM 780 C C . ALA A 1 102 ? 1.16 -17.156 0.999 1 98.06 102 ALA A C 1
ATOM 782 O O . ALA A 1 102 ? 0.897 -17.5 2.156 1 98.06 102 ALA A O 1
ATOM 783 N N . ALA A 1 103 ? 2.371 -16.891 0.5 1 98.62 103 ALA A N 1
ATOM 784 C CA . ALA A 1 103 ? 3.539 -17.188 1.331 1 98.62 103 ALA A CA 1
ATOM 785 C C . ALA A 1 103 ? 3.471 -16.422 2.652 1 98.62 103 ALA A C 1
ATOM 787 O O . ALA A 1 103 ? 3.883 -16.938 3.693 1 98.62 103 ALA A O 1
ATOM 788 N N . GLY A 1 104 ? 2.951 -15.266 2.623 1 98.25 104 GLY A N 1
ATOM 789 C CA . GLY A 1 104 ? 2.85 -14.445 3.82 1 98.25 104 GLY A CA 1
ATOM 790 C C . GLY A 1 104 ? 1.891 -15.016 4.852 1 98.25 104 GLY A C 1
ATOM 791 O O . GLY A 1 104 ? 1.883 -14.578 6.004 1 98.25 104 GLY A O 1
ATOM 792 N N . TYR A 1 105 ? 1.086 -15.984 4.488 1 98.62 105 TYR A N 1
ATOM 793 C CA . TYR A 1 105 ? 0.105 -16.578 5.395 1 98.62 105 TYR A CA 1
ATOM 794 C C . TYR A 1 105 ? 0.603 -17.906 5.941 1 98.62 105 TYR A C 1
ATOM 796 O O . TYR A 1 105 ? -0.173 -18.672 6.508 1 98.62 105 TYR A O 1
ATOM 804 N N . THR A 1 106 ? 1.88 -18.172 5.797 1 98.69 106 THR A N 1
ATOM 805 C CA . THR A 1 106 ? 2.502 -19.359 6.363 1 98.69 106 THR A CA 1
ATOM 806 C C . THR A 1 106 ? 2.881 -19.141 7.824 1 98.69 106 THR A C 1
ATOM 808 O O . THR A 1 106 ? 3.516 -18.141 8.156 1 98.69 106 THR A O 1
ATOM 811 N N . GLY A 1 107 ? 2.453 -20.016 8.664 1 98.12 107 GLY A N 1
ATOM 812 C CA . GLY A 1 107 ? 2.781 -19.953 10.078 1 98.12 107 GLY A CA 1
ATOM 813 C C . GLY A 1 107 ? 1.71 -20.547 10.969 1 98.12 107 GLY A C 1
ATOM 814 O O . GLY A 1 107 ? 0.616 -20.875 10.508 1 98.12 107 GLY A O 1
ATOM 815 N N . PRO A 1 108 ? 2.047 -20.719 12.289 1 98.19 108 PRO A N 1
ATOM 816 C CA . PRO A 1 108 ? 1.041 -21.234 13.227 1 98.19 108 PRO A CA 1
ATOM 817 C C . PRO A 1 108 ? -0.281 -20.469 13.133 1 98.19 108 PRO A C 1
ATOM 819 O O . PRO A 1 108 ? -0.288 -19.234 13.125 1 98.19 108 PRO A O 1
ATOM 822 N N . GLY A 1 109 ? -1.352 -21.234 12.984 1 98.44 109 GLY A N 1
ATOM 823 C CA . GLY A 1 109 ? -2.684 -20.656 12.938 1 98.44 109 GLY A CA 1
ATOM 824 C C . GLY A 1 109 ? -3.182 -20.422 11.523 1 98.44 109 GLY A C 1
ATOM 825 O O . GLY A 1 109 ? -4.344 -20.062 11.32 1 98.44 109 GLY A O 1
ATOM 826 N N . MET A 1 110 ? -2.293 -20.641 10.492 1 98.56 110 MET A N 1
ATOM 827 C CA . MET A 1 110 ? -2.707 -20.516 9.094 1 98.56 110 MET A CA 1
ATOM 828 C C . MET A 1 110 ? -2.064 -21.609 8.242 1 98.56 110 MET A C 1
ATOM 830 O O . MET A 1 110 ? -2.174 -22.797 8.555 1 98.56 110 MET A O 1
ATOM 834 N N . LEU A 1 111 ? -1.271 -21.297 7.227 1 98.88 111 LEU A N 1
ATOM 835 C CA . LEU A 1 111 ? -0.779 -22.297 6.281 1 98.88 111 LEU A CA 1
ATOM 836 C C . LEU A 1 111 ? 0.409 -23.047 6.863 1 98.88 111 LEU A C 1
ATOM 838 O O . LEU A 1 111 ? 1.233 -22.469 7.574 1 98.88 111 LEU A O 1
ATOM 842 N N . THR A 1 112 ? 0.49 -24.344 6.52 1 98.88 112 THR A N 1
ATOM 843 C CA . THR A 1 112 ? 1.663 -25.172 6.812 1 98.88 112 THR A CA 1
ATOM 844 C C . THR A 1 112 ? 2.768 -24.906 5.789 1 98.88 112 THR A C 1
ATOM 846 O O . THR A 1 112 ? 3.953 -24.938 6.125 1 98.88 112 THR A O 1
ATOM 849 N N . ALA A 1 113 ? 2.344 -24.719 4.578 1 98.88 113 ALA A N 1
ATOM 850 C CA . ALA A 1 113 ? 3.281 -24.438 3.49 1 98.88 113 ALA A CA 1
ATOM 851 C C . ALA A 1 113 ? 2.645 -23.562 2.422 1 98.88 113 ALA A C 1
ATOM 853 O O . ALA A 1 113 ? 1.419 -23.5 2.301 1 98.88 113 ALA A O 1
ATOM 854 N N . ALA A 1 114 ? 3.494 -22.891 1.674 1 98.88 114 ALA A N 1
ATOM 855 C CA . ALA A 1 114 ? 3.07 -22.109 0.515 1 98.88 114 ALA A CA 1
ATOM 856 C C . ALA A 1 114 ? 4.023 -22.297 -0.66 1 98.88 114 ALA A C 1
ATOM 858 O O . ALA A 1 114 ? 5.234 -22.438 -0.468 1 98.88 114 ALA A O 1
ATOM 859 N N . VAL A 1 115 ? 3.477 -22.344 -1.841 1 98.56 115 VAL A N 1
ATOM 860 C CA . VAL A 1 115 ? 4.234 -22.562 -3.072 1 98.56 115 VAL A CA 1
ATOM 861 C C . VAL A 1 115 ? 4.117 -21.328 -3.963 1 98.56 115 VAL A C 1
ATOM 863 O O . VAL A 1 115 ? 3.014 -20.906 -4.312 1 98.56 115 VAL A O 1
ATOM 866 N N . ALA A 1 116 ? 5.273 -20.797 -4.332 1 97.94 116 ALA A N 1
ATOM 867 C CA . ALA A 1 116 ? 5.285 -19.562 -5.109 1 97.94 116 ALA A CA 1
ATOM 868 C C . ALA A 1 116 ? 5.734 -19.828 -6.543 1 97.94 116 ALA A C 1
ATOM 870 O O . ALA A 1 116 ? 6.824 -20.344 -6.773 1 97.94 116 ALA A O 1
ATOM 871 N N . GLY A 1 117 ? 4.891 -19.484 -7.488 1 96.06 117 GLY A N 1
ATOM 872 C CA . GLY A 1 117 ? 5.312 -19.438 -8.875 1 96.06 117 GLY A CA 1
ATOM 873 C C . GLY A 1 117 ? 5.906 -18.109 -9.273 1 96.06 117 GLY A C 1
ATOM 874 O O . GLY A 1 117 ? 6.086 -17.219 -8.43 1 96.06 117 GLY A O 1
ATOM 875 N N . ASN A 1 118 ? 6.27 -18 -10.547 1 92.88 118 ASN A N 1
ATOM 876 C CA . ASN A 1 118 ? 6.691 -16.703 -11.062 1 92.88 118 ASN A CA 1
ATOM 877 C C . ASN A 1 118 ? 5.566 -15.68 -10.992 1 92.88 118 ASN A C 1
ATOM 879 O O . ASN A 1 118 ? 4.418 -16.031 -10.719 1 92.88 118 ASN A O 1
ATOM 883 N N . VAL A 1 119 ? 5.93 -14.422 -11.211 1 93.94 119 VAL A N 1
ATOM 884 C CA . VAL A 1 119 ? 4.926 -13.367 -11.141 1 93.94 119 VAL A CA 1
ATOM 885 C C . VAL A 1 119 ? 3.789 -13.664 -12.117 1 93.94 119 VAL A C 1
ATOM 887 O O . VAL A 1 119 ? 4.012 -13.766 -13.328 1 93.94 119 VAL A O 1
ATOM 890 N N . PHE A 1 120 ? 2.604 -13.883 -11.586 1 90.56 120 PHE A N 1
ATOM 891 C CA . PHE A 1 120 ? 1.351 -14.109 -12.305 1 90.56 120 PHE A CA 1
ATOM 892 C C . PHE A 1 120 ? 1.391 -15.422 -13.07 1 90.56 120 PHE A C 1
ATOM 894 O O . PHE A 1 120 ? 0.701 -15.578 -14.078 1 90.56 120 PHE A O 1
ATOM 901 N N . ALA A 1 121 ? 2.23 -16.312 -12.609 1 90.69 121 ALA A N 1
ATOM 902 C CA . ALA A 1 121 ? 2.336 -17.625 -13.242 1 90.69 121 ALA A CA 1
ATOM 903 C C . ALA A 1 121 ? 2.373 -18.734 -12.203 1 90.69 121 ALA A C 1
ATOM 905 O O . ALA A 1 121 ? 3.18 -18.688 -11.266 1 90.69 121 ALA A O 1
ATOM 906 N N . SER A 1 122 ? 1.552 -19.703 -12.406 1 93.56 122 SER A N 1
ATOM 907 C CA . SER A 1 122 ? 1.451 -20.812 -11.461 1 93.56 122 SER A CA 1
ATOM 908 C C . SER A 1 122 ? 2.773 -21.578 -11.359 1 93.56 122 SER A C 1
ATOM 910 O O . SER A 1 122 ? 3.492 -21.719 -12.344 1 93.56 122 SER A O 1
ATOM 912 N N . PRO A 1 123 ? 3.127 -22.062 -10.172 1 95.25 123 PRO A N 1
ATOM 913 C CA . PRO A 1 123 ? 4.301 -22.922 -10.047 1 95.25 123 PRO A CA 1
ATOM 914 C C . PRO A 1 123 ? 4.117 -24.281 -10.742 1 95.25 123 PRO A C 1
ATOM 916 O O . PRO A 1 123 ? 2.988 -24.75 -10.891 1 95.25 123 PRO A O 1
ATOM 919 N N . PRO A 1 124 ? 5.211 -24.859 -11.156 1 91.94 124 PRO A N 1
ATOM 920 C CA . PRO A 1 124 ? 5.098 -26.219 -11.703 1 91.94 124 PRO A CA 1
ATOM 921 C C . PRO A 1 124 ? 4.625 -27.234 -10.664 1 91.94 124 PRO A C 1
ATOM 923 O O . PRO A 1 124 ? 4.809 -27.031 -9.469 1 91.94 124 PRO A O 1
ATOM 926 N N . SER A 1 125 ? 4.027 -28.297 -11.094 1 91.38 125 SER A N 1
ATOM 927 C CA . SER A 1 125 ? 3.459 -29.312 -10.211 1 91.38 125 SER A CA 1
ATOM 928 C C . SER A 1 125 ? 4.52 -29.906 -9.281 1 91.38 125 SER A C 1
ATOM 930 O O . SER A 1 125 ? 4.219 -30.297 -8.156 1 91.38 125 SER A O 1
ATOM 932 N N . ARG A 1 126 ? 5.781 -29.922 -9.719 1 91.25 126 ARG A N 1
ATOM 933 C CA . ARG A 1 126 ? 6.871 -30.453 -8.914 1 91.25 126 ARG A CA 1
ATOM 934 C C . ARG A 1 126 ? 7.027 -29.672 -7.617 1 91.25 126 ARG A C 1
ATOM 936 O O . ARG A 1 126 ? 7.344 -30.25 -6.574 1 91.25 126 ARG A O 1
ATOM 943 N N . HIS A 1 127 ? 6.887 -28.375 -7.73 1 95.06 127 HIS A N 1
ATOM 944 C CA . HIS A 1 127 ? 6.988 -27.547 -6.535 1 95.06 127 HIS A CA 1
ATOM 945 C C . HIS A 1 127 ? 5.855 -27.844 -5.559 1 95.06 127 HIS A C 1
ATOM 947 O O . HIS A 1 127 ? 6.07 -27.891 -4.344 1 95.06 127 HIS A O 1
ATOM 953 N N . VAL A 1 128 ? 4.684 -28.031 -6.105 1 96.19 128 VAL A N 1
ATOM 954 C CA . VAL A 1 128 ? 3.533 -28.375 -5.281 1 96.19 128 VAL A CA 1
ATOM 955 C C . VAL A 1 128 ? 3.764 -29.734 -4.605 1 96.19 128 VAL A C 1
ATOM 957 O O . VAL A 1 128 ? 3.479 -29.891 -3.418 1 96.19 128 VAL A O 1
ATOM 960 N N . SER A 1 129 ? 4.277 -30.672 -5.344 1 93.62 129 SER A N 1
ATOM 961 C CA . SER A 1 129 ? 4.59 -31.984 -4.805 1 93.62 129 SER A CA 1
ATOM 962 C C . SER A 1 129 ? 5.625 -31.891 -3.689 1 93.62 129 SER A C 1
ATOM 964 O O . SER A 1 129 ? 5.543 -32.625 -2.697 1 93.62 129 SER A O 1
ATOM 966 N N . ALA A 1 130 ? 6.602 -31.031 -3.9 1 94.44 130 ALA A N 1
ATOM 967 C CA . ALA A 1 130 ? 7.617 -30.844 -2.865 1 94.44 130 ALA A CA 1
ATOM 968 C C . ALA A 1 130 ? 6.98 -30.391 -1.551 1 94.44 130 ALA A C 1
ATOM 970 O O . ALA A 1 130 ? 7.344 -30.891 -0.481 1 94.44 130 ALA A O 1
ATOM 971 N N . ALA A 1 131 ? 6.07 -29.484 -1.638 1 97.69 131 ALA A N 1
ATOM 972 C CA . ALA A 1 131 ? 5.371 -29 -0.447 1 97.69 131 ALA A CA 1
ATOM 973 C C . ALA A 1 131 ? 4.574 -30.125 0.21 1 97.69 131 ALA A C 1
ATOM 975 O O . ALA A 1 131 ? 4.605 -30.281 1.433 1 97.69 131 ALA A O 1
ATOM 976 N N . LEU A 1 132 ? 3.857 -30.875 -0.589 1 97.12 132 LEU A N 1
ATOM 977 C CA . LEU A 1 132 ? 3.055 -31.984 -0.094 1 97.12 132 LEU A CA 1
ATOM 978 C C . LEU A 1 132 ? 3.934 -33.031 0.605 1 97.12 132 LEU A C 1
ATOM 980 O O . LEU A 1 132 ? 3.611 -33.469 1.707 1 97.12 132 LEU A O 1
ATOM 984 N N . ASN A 1 133 ? 5.027 -33.375 -0.013 1 95.69 133 ASN A N 1
ATOM 985 C CA . ASN A 1 133 ? 5.914 -34.375 0.53 1 95.69 133 ASN A CA 1
ATOM 986 C C . ASN A 1 133 ? 6.547 -33.938 1.845 1 95.69 133 ASN A C 1
ATOM 988 O O . ASN A 1 133 ? 6.641 -34.719 2.791 1 95.69 133 ASN A O 1
ATOM 992 N N . SER A 1 134 ? 6.938 -32.688 1.901 1 96.75 134 SER A N 1
ATOM 993 C CA . SER A 1 134 ? 7.609 -32.188 3.088 1 96.75 134 SER A CA 1
ATOM 994 C C . SER A 1 134 ? 6.645 -32.062 4.258 1 96.75 134 SER A C 1
ATOM 996 O O . SER A 1 134 ? 7.059 -32.062 5.418 1 96.75 134 SER A O 1
ATOM 998 N N . THR A 1 135 ? 5.359 -31.922 3.947 1 98.25 135 THR A N 1
ATOM 999 C CA . THR A 1 135 ? 4.387 -31.688 5.008 1 98.25 135 THR A CA 1
ATOM 1000 C C . THR A 1 135 ? 3.447 -32.875 5.16 1 98.25 135 THR A C 1
ATOM 1002 O O . THR A 1 135 ? 2.293 -32.719 5.566 1 98.25 135 THR A O 1
ATOM 1005 N N . SER A 1 136 ? 3.914 -34 4.746 1 97 136 SER A N 1
ATOM 1006 C CA . SER A 1 136 ? 3.102 -35.219 4.895 1 97 136 SER A CA 1
ATOM 1007 C C . SER A 1 136 ? 2.697 -35.406 6.352 1 97 136 SER A C 1
ATOM 1009 O O . SER A 1 136 ? 3.537 -35.344 7.25 1 97 136 SER A O 1
ATOM 1011 N N . SER A 1 137 ? 1.423 -35.656 6.574 1 97.44 137 SER A N 1
ATOM 1012 C CA . SER A 1 137 ? 0.851 -35.812 7.906 1 97.44 137 SER A CA 1
ATOM 1013 C C . SER A 1 137 ? -0.248 -36.875 7.91 1 97.44 137 SER A C 1
ATOM 1015 O O . SER A 1 137 ? -0.984 -37 6.934 1 97.44 137 SER A O 1
ATOM 1017 N N . LYS A 1 138 ? -0.364 -37.594 9.07 1 97.06 138 LYS A N 1
ATOM 1018 C CA . LYS A 1 138 ? -1.422 -38.594 9.219 1 97.06 138 LYS A CA 1
ATOM 1019 C C . LYS A 1 138 ? -2.801 -37.938 9.18 1 97.06 138 LYS A C 1
ATOM 1021 O O . LYS A 1 138 ? -3.791 -38.562 8.828 1 97.06 138 LYS A O 1
ATOM 1026 N N . GLY A 1 139 ? -2.854 -36.688 9.531 1 98.12 139 GLY A N 1
ATOM 1027 C CA . GLY A 1 139 ? -4.113 -35.969 9.5 1 98.12 139 GLY A CA 1
ATOM 1028 C C . GLY A 1 139 ? -4.566 -35.625 8.094 1 98.12 139 GLY A C 1
ATOM 1029 O O . GLY A 1 139 ? -5.703 -35.219 7.887 1 98.12 139 GLY A O 1
ATOM 1030 N N . GLY A 1 140 ? -3.682 -35.844 7.133 1 98.19 140 GLY A N 1
ATOM 1031 C CA . GLY A 1 140 ? -4.004 -35.531 5.75 1 98.19 140 GLY A CA 1
ATOM 1032 C C . GLY A 1 140 ? -3.543 -34.125 5.328 1 98.19 140 GLY A C 1
ATOM 1033 O O . GLY A 1 140 ? -2.939 -33.406 6.117 1 98.19 140 GLY A O 1
ATOM 1034 N N . SER A 1 141 ? -3.771 -33.844 4.008 1 98.62 141 SER A N 1
ATOM 1035 C CA . SER A 1 141 ? -3.387 -32.562 3.426 1 98.62 141 SER A CA 1
ATOM 1036 C C . SER A 1 141 ? -4.543 -31.938 2.654 1 98.62 141 SER A C 1
ATOM 1038 O O . SER A 1 141 ? -5.387 -32.656 2.105 1 98.62 141 SER A O 1
ATOM 1040 N N . ILE A 1 142 ? -4.637 -30.656 2.693 1 98.88 142 ILE A N 1
ATOM 1041 C CA . ILE A 1 142 ? -5.586 -29.922 1.859 1 98.88 142 ILE A CA 1
ATOM 1042 C C . ILE A 1 142 ? -4.836 -28.891 1.006 1 98.88 142 ILE A C 1
ATOM 1044 O O . ILE A 1 142 ? -4.031 -28.125 1.521 1 98.88 142 ILE A O 1
ATOM 1048 N N . LEU A 1 143 ? -5.043 -28.922 -0.31 1 98.75 143 LEU A N 1
ATOM 1049 C CA . LEU A 1 143 ? -4.559 -27.906 -1.238 1 98.75 143 LEU A CA 1
ATOM 1050 C C . LEU A 1 143 ? -5.625 -26.844 -1.487 1 98.75 143 LEU A C 1
ATOM 1052 O O . LEU A 1 143 ? -6.742 -27.172 -1.897 1 98.75 143 LEU A O 1
ATOM 1056 N N . PHE A 1 144 ? -5.277 -25.656 -1.197 1 98.75 144 PHE A N 1
ATOM 1057 C CA . PHE A 1 144 ? -6.16 -24.531 -1.505 1 98.75 144 PHE A CA 1
ATOM 1058 C C . PHE A 1 144 ? -5.738 -23.859 -2.801 1 98.75 144 PHE A C 1
ATOM 1060 O O . PHE A 1 144 ? -4.598 -23.406 -2.928 1 98.75 144 PHE A O 1
ATOM 1067 N N . ILE A 1 145 ? -6.711 -23.734 -3.717 1 97.06 145 ILE A N 1
ATOM 1068 C CA . ILE A 1 145 ? -6.434 -23.219 -5.051 1 97.06 145 ILE A CA 1
ATOM 1069 C C . ILE A 1 145 ? -7.387 -22.062 -5.371 1 97.06 145 ILE A C 1
ATOM 1071 O O . ILE A 1 145 ? -8.602 -22.172 -5.168 1 97.06 145 ILE A O 1
ATOM 1075 N N . ILE A 1 146 ? -6.82 -20.906 -5.77 1 96.56 146 ILE A N 1
ATOM 1076 C CA . ILE A 1 146 ? -7.703 -19.922 -6.402 1 96.56 146 ILE A CA 1
ATOM 1077 C C . ILE A 1 146 ? -7.977 -20.344 -7.848 1 96.56 146 ILE A C 1
ATOM 1079 O O . ILE A 1 146 ? -7.074 -20.812 -8.539 1 96.56 146 ILE A O 1
ATOM 1083 N N . ASN A 1 147 ? -9.133 -20.156 -8.297 1 91.88 147 ASN A N 1
ATOM 1084 C CA . ASN A 1 147 ? -9.602 -20.75 -9.539 1 91.88 147 ASN A CA 1
ATOM 1085 C C . ASN A 1 147 ? -9.039 -20.031 -10.758 1 91.88 147 ASN A C 1
ATOM 1087 O O . ASN A 1 147 ? -9.75 -19.266 -11.414 1 91.88 147 ASN A O 1
ATOM 1091 N N . TYR A 1 148 ? -7.848 -20.281 -11.047 1 88.25 148 TYR A N 1
ATOM 1092 C CA . TYR A 1 148 ? -7.172 -19.938 -12.289 1 88.25 148 TYR A CA 1
ATOM 1093 C C . TYR A 1 148 ? -6.633 -21.172 -12.992 1 88.25 148 TYR A C 1
ATOM 1095 O O . TYR A 1 148 ? -6.152 -22.109 -12.344 1 88.25 148 TYR A O 1
ATOM 1103 N N . THR A 1 149 ? -6.648 -21.156 -14.234 1 84.06 149 THR A N 1
ATOM 1104 C CA . THR A 1 149 ? -6.41 -22.344 -15.031 1 84.06 149 THR A CA 1
ATOM 1105 C C . THR A 1 149 ? -5.062 -22.969 -14.68 1 84.06 149 THR A C 1
ATOM 1107 O O . THR A 1 149 ? -4.98 -24.172 -14.438 1 84.06 149 THR A O 1
ATOM 1110 N N . GLY A 1 150 ? -4.012 -22.188 -14.656 1 88.25 150 GLY A N 1
ATOM 1111 C CA . GLY A 1 150 ? -2.697 -22.719 -14.328 1 88.25 150 GLY A CA 1
ATOM 1112 C C . GLY A 1 150 ? -2.643 -23.375 -12.961 1 88.25 150 GLY A C 1
ATOM 1113 O O . GLY A 1 150 ? -2.053 -24.453 -12.805 1 88.25 150 GLY A O 1
ATOM 1114 N N . ASP A 1 151 ? -3.246 -22.781 -12.047 1 93.12 151 ASP A N 1
ATOM 1115 C CA . ASP A 1 151 ? -3.254 -23.312 -10.688 1 93.12 151 ASP A CA 1
ATOM 1116 C C . ASP A 1 151 ? -4.051 -24.625 -10.609 1 93.12 151 ASP A C 1
ATOM 1118 O O . ASP A 1 151 ? -3.621 -25.578 -9.969 1 93.12 151 ASP A O 1
ATOM 1122 N N . ARG A 1 152 ? -5.188 -24.594 -11.25 1 90.81 152 ARG A N 1
ATOM 1123 C CA . ARG A 1 152 ? -6.02 -25.797 -11.258 1 90.81 152 ARG A CA 1
ATOM 1124 C C . ARG A 1 152 ? -5.258 -26.984 -11.836 1 90.81 152 ARG A C 1
ATOM 1126 O O . ARG A 1 152 ? -5.32 -28.094 -11.305 1 90.81 152 ARG A O 1
ATOM 1133 N N . LEU A 1 153 ? -4.57 -26.719 -12.852 1 88.06 153 LEU A N 1
ATOM 1134 C CA . LEU A 1 153 ? -3.893 -27.797 -13.562 1 88.06 153 LEU A CA 1
ATOM 1135 C C . LEU A 1 153 ? -2.686 -28.297 -12.773 1 88.06 153 LEU A C 1
ATOM 1137 O O . LEU A 1 153 ? -2.559 -29.484 -12.516 1 88.06 153 LEU A O 1
ATOM 1141 N N . HIS A 1 154 ? -1.816 -27.438 -12.352 1 92.25 154 HIS A N 1
ATOM 1142 C CA . HIS A 1 154 ? -0.579 -27.844 -11.695 1 92.25 154 HIS A CA 1
ATOM 1143 C C . HIS A 1 154 ? -0.852 -28.406 -10.305 1 92.25 154 HIS A C 1
ATOM 1145 O O . HIS A 1 154 ? -0.265 -29.422 -9.922 1 92.25 154 HIS A O 1
ATOM 1151 N N . PHE A 1 155 ? -1.678 -27.797 -9.57 1 94.31 155 PHE A N 1
ATOM 1152 C CA . PHE A 1 155 ? -2.01 -28.297 -8.242 1 94.31 155 PHE A CA 1
ATOM 1153 C C . PHE A 1 155 ? -2.818 -29.594 -8.336 1 94.31 155 PHE A C 1
ATOM 1155 O O . PHE A 1 155 ? -2.643 -30.5 -7.52 1 94.31 155 PHE A O 1
ATOM 1162 N N . GLY A 1 156 ? -3.709 -29.594 -9.281 1 89.56 156 GLY A N 1
ATOM 1163 C CA . GLY A 1 156 ? -4.469 -30.812 -9.508 1 89.56 156 GLY A CA 1
ATOM 1164 C C . GLY A 1 156 ? -3.594 -32 -9.836 1 89.56 156 GLY A C 1
ATOM 1165 O O . GLY A 1 156 ? -3.805 -33.094 -9.312 1 89.56 156 GLY A O 1
ATOM 1166 N N . LEU A 1 157 ? -2.652 -31.828 -10.656 1 85.75 157 LEU A N 1
ATOM 1167 C CA . LEU A 1 157 ? -1.732 -32.906 -11.039 1 85.75 157 LEU A CA 1
ATOM 1168 C C . LEU A 1 157 ? -0.915 -33.375 -9.844 1 85.75 157 LEU A C 1
ATOM 1170 O O . LEU A 1 157 ? -0.699 -34.562 -9.672 1 85.75 157 LEU A O 1
ATOM 1174 N N . ALA A 1 158 ? -0.449 -32.469 -9.094 1 91.12 158 ALA A N 1
ATOM 1175 C CA . ALA A 1 158 ? 0.305 -32.812 -7.891 1 91.12 158 ALA A CA 1
ATOM 1176 C C . ALA A 1 158 ? -0.555 -33.594 -6.914 1 91.12 158 ALA A C 1
ATOM 1178 O O . ALA A 1 158 ? -0.082 -34.562 -6.297 1 91.12 158 ALA A O 1
ATOM 1179 N N . ALA A 1 159 ? -1.802 -33.188 -6.781 1 92.88 159 ALA A N 1
ATOM 1180 C CA . ALA A 1 159 ? -2.727 -33.875 -5.891 1 92.88 159 ALA A CA 1
ATOM 1181 C C . ALA A 1 159 ? -2.945 -35.312 -6.344 1 92.88 159 ALA A C 1
ATOM 1183 O O . ALA A 1 159 ? -2.943 -36.25 -5.523 1 92.88 159 ALA A O 1
ATOM 1184 N N . GLU A 1 160 ? -3.131 -35.469 -7.59 1 86 160 GLU A N 1
ATOM 1185 C CA . GLU A 1 160 ? -3.361 -36.812 -8.133 1 86 160 GLU A CA 1
ATOM 1186 C C . GLU A 1 160 ? -2.154 -37.719 -7.906 1 86 160 GLU A C 1
ATOM 1188 O O . GLU A 1 160 ? -2.309 -38.875 -7.543 1 86 160 GLU A O 1
ATOM 1193 N N . ARG A 1 161 ? -1.063 -37.219 -8.133 1 83.94 161 ARG A N 1
ATOM 1194 C CA . ARG A 1 161 ? 0.157 -37.969 -7.918 1 83.94 161 ARG A CA 1
ATOM 1195 C C . ARG A 1 161 ? 0.327 -38.344 -6.445 1 83.94 161 ARG A C 1
ATOM 1197 O O . ARG A 1 161 ? 0.754 -39.438 -6.117 1 83.94 161 ARG A O 1
ATOM 1204 N N . TYR A 1 162 ? 0.114 -37.406 -5.668 1 91.75 162 TYR A N 1
ATOM 1205 C CA . TYR A 1 162 ? 0.227 -37.625 -4.23 1 91.75 162 TYR A CA 1
ATOM 1206 C C . TYR A 1 162 ? -0.751 -38.688 -3.758 1 91.75 162 TYR A C 1
ATOM 1208 O O . TYR A 1 162 ? -0.4 -39.531 -2.939 1 91.75 162 TYR A O 1
ATOM 1216 N N . LYS A 1 163 ? -1.939 -38.688 -4.242 1 89.19 163 LYS A N 1
ATOM 1217 C CA . LYS A 1 163 ? -2.957 -39.688 -3.934 1 89.19 163 LYS A CA 1
ATOM 1218 C C . LYS A 1 163 ? -2.539 -41.062 -4.434 1 89.19 163 LYS A C 1
ATOM 1220 O O . LYS A 1 163 ? -2.746 -42.062 -3.748 1 89.19 163 LYS A O 1
ATOM 1225 N N . ALA A 1 164 ? -2.01 -41.062 -5.555 1 84.69 164 ALA A N 1
ATOM 1226 C CA . ALA A 1 164 ? -1.567 -42.312 -6.156 1 84.69 164 ALA A CA 1
ATOM 1227 C C . ALA A 1 164 ? -0.479 -43 -5.316 1 84.69 164 ALA A C 1
ATOM 1229 O O . ALA A 1 164 ? -0.335 -44.219 -5.324 1 84.69 164 ALA A O 1
ATOM 1230 N N . SER A 1 165 ? 0.234 -42.188 -4.625 1 87.88 165 SER A N 1
ATOM 1231 C CA . SER A 1 165 ? 1.291 -42.719 -3.764 1 87.88 165 SER A CA 1
ATOM 1232 C C . SER A 1 165 ? 0.732 -43.188 -2.422 1 87.88 165 SER A C 1
ATOM 1234 O O . SER A 1 165 ? 1.491 -43.5 -1.505 1 87.88 165 SER A O 1
ATOM 1236 N N . GLY A 1 166 ? -0.566 -43.094 -2.254 1 90.38 166 GLY A N 1
ATOM 1237 C CA . GLY A 1 166 ? -1.226 -43.656 -1.087 1 90.38 166 GLY A CA 1
ATOM 1238 C C . GLY A 1 166 ? -1.494 -42.625 -0.001 1 90.38 166 GLY A C 1
ATOM 1239 O O . GLY A 1 166 ? -1.82 -43 1.132 1 90.38 166 GLY A O 1
ATOM 1240 N N . ASN A 1 167 ? -1.361 -41.375 -0.3 1 94.19 167 ASN A N 1
ATOM 1241 C CA . ASN A 1 167 ? -1.559 -40.344 0.695 1 94.19 167 ASN A CA 1
ATOM 1242 C C . ASN A 1 167 ? -2.928 -39.688 0.55 1 94.19 167 ASN A C 1
ATOM 1244 O O . ASN A 1 167 ? -3.537 -39.719 -0.519 1 94.19 167 ASN A O 1
ATOM 1248 N N . ASP A 1 168 ? -3.393 -39.125 1.654 1 95.06 168 ASP A N 1
ATOM 1249 C CA . ASP A 1 168 ? -4.672 -38.438 1.654 1 95.06 168 ASP A CA 1
ATOM 1250 C C . ASP A 1 168 ? -4.48 -36.969 1.335 1 95.06 168 ASP A C 1
ATOM 1252 O O . ASP A 1 168 ? -3.775 -36.25 2.057 1 95.06 168 ASP A O 1
ATOM 1256 N N . VAL A 1 169 ? -5.074 -36.531 0.249 1 97.69 169 VAL A N 1
ATOM 1257 C CA . VAL A 1 169 ? -5.004 -35.125 -0.132 1 97.69 169 VAL A CA 1
ATOM 1258 C C . VAL A 1 169 ? -6.355 -34.656 -0.671 1 97.69 169 VAL A C 1
ATOM 1260 O O . VAL A 1 169 ? -7.027 -35.406 -1.39 1 97.69 169 VAL A O 1
ATOM 1263 N N . ARG A 1 170 ? -6.777 -33.531 -0.213 1 97.19 170 ARG A N 1
ATOM 1264 C CA . ARG A 1 170 ? -8.008 -32.906 -0.659 1 97.19 170 ARG A CA 1
ATOM 1265 C C . ARG A 1 170 ? -7.723 -31.562 -1.331 1 97.19 170 ARG A C 1
ATOM 1267 O O . ARG A 1 170 ? -6.676 -30.953 -1.099 1 97.19 170 ARG A O 1
ATOM 1274 N N . VAL A 1 171 ? -8.664 -31.141 -2.203 1 97.38 171 VAL A N 1
ATOM 1275 C CA . VAL A 1 171 ? -8.484 -29.906 -2.941 1 97.38 171 VAL A CA 1
ATOM 1276 C C . VAL A 1 171 ? -9.688 -28.984 -2.713 1 97.38 171 VAL A C 1
ATOM 1278 O O . VAL A 1 171 ? -10.836 -29.406 -2.879 1 97.38 171 VAL A O 1
ATOM 1281 N N . VAL A 1 172 ? -9.445 -27.812 -2.256 1 98.19 172 VAL A N 1
ATOM 1282 C CA . VAL A 1 172 ? -10.453 -26.766 -2.143 1 98.19 172 VAL A CA 1
ATOM 1283 C C . VAL A 1 172 ? -10.18 -25.672 -3.174 1 98.19 172 VAL A C 1
ATOM 1285 O O . VAL A 1 172 ? -9.117 -25.047 -3.158 1 98.19 172 VAL A O 1
ATOM 1288 N N . THR A 1 173 ? -11.117 -25.438 -4.062 1 96.38 173 THR A N 1
ATOM 1289 C CA . THR A 1 173 ? -10.992 -24.406 -5.094 1 96.38 173 THR A CA 1
ATOM 1290 C C . THR A 1 173 ? -11.859 -23.188 -4.758 1 96.38 173 THR A C 1
ATOM 1292 O O . THR A 1 173 ? -13.062 -23.328 -4.543 1 96.38 173 THR A O 1
ATOM 1295 N N . ILE A 1 174 ? -11.266 -22.078 -4.664 1 97.38 174 ILE A N 1
ATOM 1296 C CA . ILE A 1 174 ? -11.977 -20.844 -4.363 1 97.38 174 ILE A CA 1
ATOM 1297 C C . ILE A 1 174 ? -12.359 -20.125 -5.66 1 97.38 174 ILE A C 1
ATOM 1299 O O . ILE A 1 174 ? -11.5 -19.875 -6.508 1 97.38 174 ILE A O 1
ATOM 1303 N N . ALA A 1 175 ? -13.57 -19.781 -5.824 1 94.25 175 ALA A N 1
ATOM 1304 C CA . ALA A 1 175 ? -14.125 -19.141 -7.012 1 94.25 175 ALA A CA 1
ATOM 1305 C C . ALA A 1 175 ? -15.133 -18.062 -6.625 1 94.25 175 ALA A C 1
ATOM 1307 O O . ALA A 1 175 ? -16.312 -18.156 -6.945 1 94.25 175 ALA A O 1
ATOM 1308 N N . ASP A 1 176 ? -14.664 -16.953 -6.102 1 96 176 ASP A N 1
ATOM 1309 C CA . ASP A 1 176 ? -15.523 -16 -5.402 1 96 176 ASP A CA 1
ATOM 1310 C C . ASP A 1 176 ? -15.742 -14.742 -6.23 1 96 176 ASP A C 1
ATOM 1312 O O . ASP A 1 176 ? -16.406 -13.805 -5.785 1 96 176 ASP A O 1
ATOM 1316 N N . ASP A 1 177 ? -15.25 -14.641 -7.477 1 95.12 177 ASP A N 1
ATOM 1317 C CA . ASP A 1 177 ? -15.352 -13.445 -8.312 1 95.12 177 ASP A CA 1
ATOM 1318 C C . ASP A 1 177 ? -16.781 -13.266 -8.828 1 95.12 177 ASP A C 1
ATOM 1320 O O . ASP A 1 177 ? -17.188 -13.938 -9.773 1 95.12 177 ASP A O 1
ATOM 1324 N N . VAL A 1 178 ? -17.453 -12.266 -8.352 1 94.12 178 VAL A N 1
ATOM 1325 C CA . VAL A 1 178 ? -18.859 -12.109 -8.711 1 94.12 178 VAL A CA 1
ATOM 1326 C C . VAL A 1 178 ? -18.984 -11.211 -9.938 1 94.12 178 VAL A C 1
ATOM 1328 O O . VAL A 1 178 ? -20.094 -10.977 -10.438 1 94.12 178 VAL A O 1
ATOM 1331 N N . ALA A 1 179 ? -17.844 -10.656 -10.367 1 88.31 179 ALA A N 1
ATOM 1332 C CA . ALA A 1 179 ? -17.859 -9.859 -11.594 1 88.31 179 ALA A CA 1
ATOM 1333 C C . ALA A 1 179 ? -18.125 -10.734 -12.812 1 88.31 179 ALA A C 1
ATOM 1335 O O . ALA A 1 179 ? -18.578 -10.25 -13.852 1 88.31 179 ALA A O 1
ATOM 1336 N N . ILE A 1 180 ? -17.688 -11.945 -12.719 1 78.5 180 ILE A N 1
ATOM 1337 C CA . ILE A 1 180 ? -17.828 -12.891 -13.82 1 78.5 180 ILE A CA 1
ATOM 1338 C C . ILE A 1 180 ? -19.094 -13.727 -13.625 1 78.5 180 ILE A C 1
ATOM 1340 O O . ILE A 1 180 ? -19.344 -14.234 -12.531 1 78.5 180 ILE A O 1
ATOM 1344 N N . ASP A 1 181 ? -19.906 -13.609 -14.617 1 67.62 181 ASP A N 1
ATOM 1345 C CA . ASP A 1 181 ? -21.078 -14.477 -14.555 1 67.62 181 ASP A CA 1
ATOM 1346 C C . ASP A 1 181 ? -20.703 -15.93 -14.828 1 67.62 181 ASP A C 1
ATOM 1348 O O . ASP A 1 181 ? -20.125 -16.25 -15.875 1 67.62 181 ASP A O 1
ATOM 1352 N N . SER A 1 182 ? -20.797 -16.625 -13.844 1 56.91 182 SER A N 1
ATOM 1353 C CA . SER A 1 182 ? -20.391 -18.031 -13.883 1 56.91 182 SER A CA 1
ATOM 1354 C C . SER A 1 182 ? -20.953 -18.734 -15.117 1 56.91 182 SER A C 1
ATOM 1356 O O . SER A 1 182 ? -20.312 -19.609 -15.695 1 56.91 182 SER A O 1
ATOM 1358 N N . ALA A 1 183 ? -22.125 -18.344 -15.445 1 46.41 183 ALA A N 1
ATOM 1359 C CA . ALA A 1 183 ? -22.812 -18.984 -16.562 1 46.41 183 ALA A CA 1
ATOM 1360 C C . ALA A 1 183 ? -22.094 -18.688 -17.891 1 46.41 183 ALA A C 1
ATOM 1362 O O . ALA A 1 183 ? -22.25 -19.438 -18.844 1 46.41 183 ALA A O 1
ATOM 1363 N N . MET A 1 184 ? -21.156 -17.734 -17.797 1 43.59 184 MET A N 1
ATOM 1364 C CA . MET A 1 184 ? -20.562 -17.266 -19.047 1 43.59 184 MET A CA 1
ATOM 1365 C C . MET A 1 184 ? -19.109 -17.734 -19.172 1 43.59 184 MET A C 1
ATOM 1367 O O . MET A 1 184 ? -18.469 -17.5 -20.188 1 43.59 184 MET A O 1
ATOM 1371 N N . SER A 1 185 ? -18.672 -18.328 -18.156 1 56.19 185 SER A N 1
ATOM 1372 C CA . SER A 1 185 ? -17.25 -18.672 -18.203 1 56.19 185 SER A CA 1
ATOM 1373 C C . SER A 1 185 ? -17.047 -20.188 -18.125 1 56.19 185 SER A C 1
ATOM 1375 O O . SER A 1 185 ? -17.594 -20.844 -17.234 1 56.19 185 SER A O 1
ATOM 1377 N N . THR A 1 186 ? -16.5 -20.781 -19.203 1 56 186 THR A N 1
ATOM 1378 C CA . THR A 1 186 ? -16.188 -22.203 -19.203 1 56 186 THR A CA 1
ATOM 1379 C C . THR A 1 186 ? -15.289 -22.562 -18.016 1 56 186 THR A C 1
ATOM 1381 O O . THR A 1 186 ? -15.359 -23.688 -17.5 1 56 186 THR A O 1
ATOM 1384 N N . VAL A 1 187 ? -14.578 -21.656 -17.562 1 64.19 187 VAL A N 1
ATOM 1385 C CA . VAL A 1 187 ? -13.602 -21.938 -16.516 1 64.19 187 VAL A CA 1
ATOM 1386 C C . VAL A 1 187 ? -14.18 -21.547 -15.156 1 64.19 187 VAL A C 1
ATOM 1388 O O . VAL A 1 187 ? -13.641 -21.922 -14.109 1 64.19 187 VAL A O 1
ATOM 1391 N N . GLY A 1 188 ? -15.336 -21 -15.086 1 76.88 188 GLY A N 1
ATOM 1392 C CA . GLY A 1 188 ? -15.953 -20.578 -13.836 1 76.88 188 GLY A CA 1
ATOM 1393 C C . GLY A 1 188 ? -15.422 -19.25 -13.328 1 76.88 188 GLY A C 1
ATOM 1394 O O . GLY A 1 188 ? -14.664 -18.578 -14.023 1 76.88 188 GLY A O 1
ATOM 1395 N N . ARG A 1 189 ? -15.867 -18.875 -12.117 1 88.06 189 ARG A N 1
ATOM 1396 C CA . ARG A 1 189 ? -15.445 -17.625 -11.508 1 88.06 189 ARG A CA 1
ATOM 1397 C C . ARG A 1 189 ? -13.992 -17.688 -11.07 1 88.06 189 ARG A C 1
ATOM 1399 O O . ARG A 1 189 ? -13.492 -18.75 -10.695 1 88.06 189 ARG A O 1
ATOM 1406 N N . ARG A 1 190 ? -13.344 -16.594 -11.141 1 90.5 190 ARG A N 1
ATOM 1407 C CA . ARG A 1 190 ? -11.977 -16.516 -10.633 1 90.5 190 ARG A CA 1
ATOM 1408 C C . ARG A 1 190 ? -11.953 -16.562 -9.109 1 90.5 190 ARG A C 1
ATOM 1410 O O . ARG A 1 190 ? -12.977 -16.344 -8.461 1 90.5 190 ARG A O 1
ATOM 1417 N N . GLY A 1 191 ? -10.836 -17.062 -8.625 1 94.88 191 GLY A N 1
ATOM 1418 C CA . GLY A 1 191 ? -10.609 -16.969 -7.191 1 94.88 191 GLY A CA 1
ATOM 1419 C C . GLY A 1 191 ? -9.898 -15.688 -6.781 1 94.88 191 GLY A C 1
ATOM 1420 O O . GLY A 1 191 ? -8.875 -15.328 -7.363 1 94.88 191 GLY A O 1
ATOM 1421 N N . LEU A 1 192 ? -10.477 -15.016 -5.785 1 96.88 192 LEU A N 1
ATOM 1422 C CA . LEU A 1 192 ? -9.961 -13.719 -5.371 1 96.88 192 LEU A CA 1
ATOM 1423 C C . LEU A 1 192 ? -9.781 -13.656 -3.859 1 96.88 192 LEU A C 1
ATOM 1425 O O . LEU A 1 192 ? -9.219 -14.578 -3.258 1 96.88 192 LEU A O 1
ATOM 1429 N N . ALA A 1 193 ? -10.156 -12.609 -3.229 1 98.38 193 ALA A N 1
ATOM 1430 C CA . ALA A 1 193 ? -9.727 -12.289 -1.868 1 98.38 193 ALA A CA 1
ATOM 1431 C C . ALA A 1 193 ? -10.5 -13.109 -0.842 1 98.38 193 ALA A C 1
ATOM 1433 O O . ALA A 1 193 ? -10.109 -13.188 0.323 1 98.38 193 ALA A O 1
ATOM 1434 N N . ALA A 1 194 ? -11.594 -13.742 -1.158 1 98.56 194 ALA A N 1
ATOM 1435 C CA . ALA A 1 194 ? -12.258 -14.633 -0.209 1 98.56 194 ALA A CA 1
ATOM 1436 C C . ALA A 1 194 ? -11.336 -15.773 0.217 1 98.56 194 ALA A C 1
ATOM 1438 O O . ALA A 1 194 ? -11.523 -16.359 1.284 1 98.56 194 ALA A O 1
ATOM 1439 N N . ALA A 1 195 ? -10.383 -16.062 -0.629 1 98.75 195 ALA A N 1
ATOM 1440 C CA . ALA A 1 195 ? -9.398 -17.094 -0.323 1 98.75 195 ALA A CA 1
ATOM 1441 C C . ALA A 1 195 ? -8.719 -16.828 1.019 1 98.75 195 ALA A C 1
ATOM 1443 O O . ALA A 1 195 ? -8.414 -17.766 1.764 1 98.75 195 ALA A O 1
ATOM 1444 N N . VAL A 1 196 ? -8.508 -15.586 1.329 1 98.62 196 VAL A N 1
ATOM 1445 C CA . VAL A 1 196 ? -7.805 -15.195 2.551 1 98.62 196 VAL A CA 1
ATOM 1446 C C . VAL A 1 196 ? -8.648 -15.57 3.768 1 98.62 196 VAL A C 1
ATOM 1448 O O . VAL A 1 196 ? -8.125 -16.062 4.77 1 98.62 196 VAL A O 1
ATOM 1451 N N . LEU A 1 197 ? -9.938 -15.336 3.688 1 98.75 197 LEU A N 1
ATOM 1452 C CA . LEU A 1 197 ? -10.844 -15.695 4.773 1 98.75 197 LEU A CA 1
ATOM 1453 C C . LEU A 1 197 ? -10.914 -17.203 4.949 1 98.75 197 LEU A C 1
ATOM 1455 O O . LEU A 1 197 ? -10.906 -17.703 6.074 1 98.75 197 LEU A O 1
ATOM 1459 N N . VAL A 1 198 ? -10.961 -17.922 3.842 1 98.88 198 VAL A N 1
ATOM 1460 C CA . VAL A 1 198 ? -10.992 -19.391 3.863 1 98.88 198 VAL A CA 1
ATOM 1461 C C . VAL A 1 198 ? -9.734 -19.922 4.539 1 98.88 198 VAL A C 1
ATOM 1463 O O . VAL A 1 198 ? -9.812 -20.781 5.414 1 98.88 198 VAL A O 1
ATOM 1466 N N . LEU A 1 199 ? -8.586 -19.406 4.172 1 98.88 199 LEU A N 1
ATOM 1467 C CA . LEU A 1 199 ? -7.309 -19.875 4.715 1 98.88 199 LEU A CA 1
ATOM 1468 C C . LEU A 1 199 ? -7.227 -19.609 6.215 1 98.88 199 LEU A C 1
ATOM 1470 O O . LEU A 1 199 ? -6.715 -20.438 6.965 1 98.88 199 LEU A O 1
ATOM 1474 N N . LYS A 1 200 ? -7.676 -18.406 6.609 1 98.81 200 LYS A N 1
ATOM 1475 C CA . LYS A 1 200 ? -7.609 -18.047 8.023 1 98.81 200 LYS A CA 1
ATOM 1476 C C . LYS A 1 200 ? -8.453 -19 8.867 1 98.81 200 LYS A C 1
ATOM 1478 O O . LYS A 1 200 ? -8.016 -19.469 9.914 1 98.81 200 LYS A O 1
ATOM 1483 N N . VAL A 1 201 ? -9.648 -19.281 8.43 1 98.81 201 VAL A N 1
ATOM 1484 C CA . VAL A 1 201 ? -10.562 -20.156 9.156 1 98.81 201 VAL A CA 1
ATOM 1485 C C . VAL A 1 201 ? -10.008 -21.578 9.164 1 98.81 201 VAL A C 1
ATOM 1487 O O . VAL A 1 201 ? -9.938 -22.219 10.219 1 98.81 201 VAL A O 1
ATOM 1490 N N . ALA A 1 202 ? -9.602 -22.078 8 1 98.94 202 ALA A N 1
ATOM 1491 C CA . ALA A 1 202 ? -9.023 -23.422 7.895 1 98.94 202 ALA A CA 1
ATOM 1492 C C . ALA A 1 202 ? -7.797 -23.562 8.797 1 98.94 202 ALA A C 1
ATOM 1494 O O . ALA A 1 202 ? -7.605 -24.594 9.438 1 98.94 202 ALA A O 1
ATOM 1495 N N . GLY A 1 203 ? -6.973 -22.516 8.805 1 98.88 203 GLY A N 1
ATOM 1496 C CA . GLY A 1 203 ? -5.781 -22.516 9.641 1 98.88 203 GLY A CA 1
ATOM 1497 C C . GLY A 1 203 ? -6.09 -22.672 11.117 1 98.88 203 GLY A C 1
ATOM 1498 O O . GLY A 1 203 ? -5.438 -23.453 11.812 1 98.88 203 GLY A O 1
ATOM 1499 N N . ALA A 1 204 ? -7.047 -21.906 11.602 1 98.81 204 ALA A N 1
ATOM 1500 C CA . ALA A 1 204 ? -7.445 -21.984 13 1 98.81 204 ALA A CA 1
ATOM 1501 C C . ALA A 1 204 ? -7.98 -23.375 13.336 1 98.81 204 ALA A C 1
ATOM 1503 O O . ALA A 1 204 ? -7.676 -23.922 14.398 1 98.81 204 ALA A O 1
ATOM 1504 N N . MET A 1 205 ? -8.805 -23.969 12.477 1 98.81 205 MET A N 1
ATOM 1505 C CA . MET A 1 205 ? -9.352 -25.312 12.672 1 98.81 205 MET A CA 1
ATOM 1506 C C . MET A 1 205 ? -8.234 -26.344 12.758 1 98.81 205 MET A C 1
ATOM 1508 O O . MET A 1 205 ? -8.203 -27.156 13.68 1 98.81 205 MET A O 1
ATOM 1512 N N . ALA A 1 206 ? -7.34 -26.281 11.789 1 98.88 206 ALA A N 1
ATOM 1513 C CA . ALA A 1 206 ? -6.246 -27.25 11.75 1 98.88 206 ALA A CA 1
ATOM 1514 C C . ALA A 1 206 ? -5.344 -27.125 12.969 1 98.88 206 ALA A C 1
ATOM 1516 O O . ALA A 1 206 ? -4.895 -28.125 13.531 1 98.88 206 ALA A O 1
ATOM 1517 N N . GLU A 1 207 ? -5.066 -25.844 13.359 1 98.69 207 GLU A N 1
ATOM 1518 C CA . GLU A 1 207 ? -4.191 -25.562 14.492 1 98.69 207 GLU A CA 1
ATOM 1519 C C . GLU A 1 207 ? -4.746 -26.172 15.781 1 98.69 207 GLU A C 1
ATOM 1521 O O . GLU A 1 207 ? -3.984 -26.625 16.641 1 98.69 207 GLU A O 1
ATOM 1526 N N . SER A 1 208 ? -6.039 -26.234 15.93 1 98.12 208 SER A N 1
ATOM 1527 C CA . SER A 1 208 ? -6.684 -26.734 17.141 1 98.12 208 SER A CA 1
ATOM 1528 C C . SER A 1 208 ? -6.477 -28.234 17.297 1 98.12 208 SER A C 1
ATOM 1530 O O . SER A 1 208 ? -6.531 -28.766 18.406 1 98.12 208 SER A O 1
ATOM 1532 N N . GLY A 1 209 ? -6.344 -28.938 16.188 1 97.88 209 GLY A N 1
ATOM 1533 C CA . GLY A 1 209 ? -6.18 -30.391 16.203 1 97.88 209 GLY A CA 1
ATOM 1534 C C . GLY A 1 209 ? -7.484 -31.125 16.406 1 97.88 209 GLY A C 1
ATOM 1535 O O . GLY A 1 209 ? -7.496 -32.375 16.469 1 97.88 209 GLY A O 1
ATOM 1536 N N . LYS A 1 210 ? -8.562 -30.406 16.438 1 97.81 210 LYS A N 1
ATOM 1537 C CA . LYS A 1 210 ? -9.844 -31 16.797 1 97.81 210 LYS A CA 1
ATOM 1538 C C . LYS A 1 210 ? -10.617 -31.422 15.555 1 97.81 210 LYS A C 1
ATOM 1540 O O . LYS A 1 210 ? -11.586 -32.188 15.648 1 97.81 210 LYS A O 1
ATOM 1545 N N . PHE A 1 211 ? -10.172 -31 14.391 1 98.56 211 PHE A N 1
ATOM 1546 C CA . PHE A 1 211 ? -10.953 -31.203 13.172 1 98.56 211 PHE A CA 1
ATOM 1547 C C . PHE A 1 211 ? -10.188 -32.062 12.18 1 98.56 211 PHE A C 1
ATOM 1549 O O . PHE A 1 211 ? -8.969 -31.938 12.039 1 98.56 211 PHE A O 1
ATOM 1556 N N . SER A 1 212 ? -10.906 -32.875 11.492 1 98.5 212 SER A N 1
ATOM 1557 C CA . SER A 1 212 ? -10.336 -33.719 10.43 1 98.5 212 SER A CA 1
ATOM 1558 C C . SER A 1 212 ? -10.203 -32.906 9.125 1 98.5 212 SER A C 1
ATOM 1560 O O . SER A 1 212 ? -10.789 -31.844 8.984 1 98.5 212 SER A O 1
ATOM 1562 N N . ALA A 1 213 ? -9.445 -33.469 8.219 1 98.69 213 ALA A N 1
ATOM 1563 C CA . ALA A 1 213 ? -9.305 -32.875 6.902 1 98.69 213 ALA A CA 1
ATOM 1564 C C . ALA A 1 213 ? -10.656 -32.75 6.203 1 98.69 213 ALA A C 1
ATOM 1566 O O . ALA A 1 213 ? -10.922 -31.75 5.516 1 98.69 213 ALA A O 1
ATOM 1567 N N . ALA A 1 214 ? -11.484 -33.719 6.371 1 98.38 214 ALA A N 1
ATOM 1568 C CA . ALA A 1 214 ? -12.805 -33.719 5.75 1 98.38 214 ALA A CA 1
ATOM 1569 C C . ALA A 1 214 ? -13.664 -32.594 6.297 1 98.38 214 ALA A C 1
ATOM 1571 O O . ALA A 1 214 ? -14.391 -31.922 5.547 1 98.38 214 ALA A O 1
ATOM 1572 N N . GLU A 1 215 ? -13.617 -32.375 7.586 1 98.69 215 GLU A N 1
ATOM 1573 C CA . GLU A 1 215 ? -14.391 -31.297 8.219 1 98.69 215 GLU A CA 1
ATOM 1574 C C . GLU A 1 215 ? -13.891 -29.922 7.785 1 98.69 215 GLU A C 1
ATOM 1576 O O . GLU A 1 215 ? -14.695 -29.016 7.543 1 98.69 215 GLU A O 1
ATOM 1581 N N . ILE A 1 216 ? -12.602 -29.766 7.699 1 98.88 216 ILE A N 1
ATOM 1582 C CA . ILE A 1 216 ? -12.008 -28.5 7.27 1 98.88 216 ILE A CA 1
ATOM 1583 C C . ILE A 1 216 ? -12.383 -28.234 5.816 1 98.88 216 ILE A C 1
ATOM 1585 O O . ILE A 1 216 ? -12.742 -27.109 5.465 1 98.88 216 ILE A O 1
ATOM 1589 N N . GLU A 1 217 ? -12.273 -29.266 4.98 1 98.75 217 GLU A N 1
ATOM 1590 C CA . GLU A 1 217 ? -12.672 -29.125 3.582 1 98.75 217 GLU A CA 1
ATOM 1591 C C . GLU A 1 217 ? -14.141 -28.719 3.463 1 98.75 217 GLU A C 1
ATOM 1593 O O . GLU A 1 217 ? -14.469 -27.828 2.672 1 98.75 217 GLU A O 1
ATOM 1598 N N . ALA A 1 218 ? -14.984 -29.328 4.215 1 98.5 218 ALA A N 1
ATOM 1599 C CA . ALA A 1 218 ? -16.422 -29.062 4.156 1 98.5 218 ALA A CA 1
ATOM 1600 C C . ALA A 1 218 ? -16.719 -27.609 4.523 1 98.5 218 ALA A C 1
ATOM 1602 O O . ALA A 1 218 ? -17.469 -26.938 3.812 1 98.5 218 ALA A O 1
ATOM 1603 N N . LEU A 1 219 ? -16.172 -27.141 5.605 1 98.62 219 LEU A N 1
ATOM 1604 C CA . LEU A 1 219 ? -16.438 -25.781 6.02 1 98.62 219 LEU A CA 1
ATOM 1605 C C . LEU A 1 219 ? -15.82 -24.781 5.039 1 98.62 219 LEU A C 1
ATOM 1607 O O . LEU A 1 219 ? -16.406 -23.734 4.762 1 98.62 219 LEU A O 1
ATOM 1611 N N . SER A 1 220 ? -14.609 -25.062 4.551 1 98.75 220 SER A N 1
ATOM 1612 C CA . SER A 1 220 ? -13.953 -24.203 3.57 1 98.75 220 SER A CA 1
ATOM 1613 C C . SER A 1 220 ? -14.82 -24.031 2.328 1 98.75 220 SER A C 1
ATOM 1615 O O . SER A 1 220 ? -14.984 -22.906 1.829 1 98.75 220 SER A O 1
ATOM 1617 N N . ASN A 1 221 ? -15.359 -25.125 1.856 1 98.44 221 ASN A N 1
ATOM 1618 C CA . ASN A 1 221 ? -16.234 -25.078 0.688 1 98.44 221 ASN A CA 1
ATOM 1619 C C . ASN A 1 221 ? -17.516 -24.297 0.979 1 98.44 221 ASN A C 1
ATOM 1621 O O . ASN A 1 221 ? -18.016 -23.578 0.119 1 98.44 221 ASN A O 1
ATOM 1625 N N . LYS A 1 222 ? -18.031 -24.516 2.145 1 98.31 222 LYS A N 1
ATOM 1626 C CA . LYS A 1 222 ? -19.234 -23.781 2.527 1 98.31 222 LYS A CA 1
ATOM 1627 C C . LYS A 1 222 ? -18.969 -22.281 2.605 1 98.31 222 LYS A C 1
ATOM 1629 O O . LYS A 1 222 ? -19.812 -21.469 2.195 1 98.31 222 LYS A O 1
ATOM 1634 N N . ILE A 1 223 ? -17.828 -21.875 3.166 1 98.5 223 ILE A N 1
ATOM 1635 C CA . ILE A 1 223 ? -17.453 -20.469 3.211 1 98.5 223 ILE A CA 1
ATOM 1636 C C . ILE A 1 223 ? -17.344 -19.906 1.792 1 98.5 223 ILE A C 1
ATOM 1638 O O . ILE A 1 223 ? -17.844 -18.828 1.5 1 98.5 223 ILE A O 1
ATOM 1642 N N . ASN A 1 224 ? -16.656 -20.641 0.97 1 97.31 224 ASN A N 1
ATOM 1643 C CA . ASN A 1 224 ? -16.5 -20.234 -0.425 1 97.31 224 ASN A CA 1
ATOM 1644 C C . ASN A 1 224 ? -17.859 -20.016 -1.091 1 97.31 224 ASN A C 1
ATOM 1646 O O . ASN A 1 224 ? -18.031 -19.047 -1.85 1 97.31 224 ASN A O 1
ATOM 1650 N N . LYS A 1 225 ? -18.812 -20.828 -0.828 1 96.56 225 LYS A N 1
ATOM 1651 C CA . LYS A 1 225 ? -20.141 -20.75 -1.417 1 96.56 225 LYS A CA 1
ATOM 1652 C C . LYS A 1 225 ? -20.891 -19.516 -0.931 1 96.56 225 LYS A C 1
ATOM 1654 O O . LYS A 1 225 ? -21.766 -18.984 -1.632 1 96.56 225 LYS A O 1
ATOM 1659 N N . HIS A 1 226 ? -20.578 -19.062 0.218 1 97.94 226 HIS A N 1
ATOM 1660 C CA . HIS A 1 226 ? -21.312 -17.953 0.828 1 97.94 226 HIS A CA 1
ATOM 1661 C C . HIS A 1 226 ? -20.484 -16.672 0.825 1 97.94 226 HIS A C 1
ATOM 1663 O O . HIS A 1 226 ? -20.734 -15.766 1.627 1 97.94 226 HIS A O 1
ATOM 1669 N N . ALA A 1 227 ? -19.453 -16.625 0.021 1 98.44 227 ALA A N 1
ATOM 1670 C CA . ALA A 1 227 ? -18.625 -15.438 -0.1 1 98.44 227 ALA A CA 1
ATOM 1671 C C . ALA A 1 227 ? -18.594 -14.93 -1.538 1 98.44 227 ALA A C 1
ATOM 1673 O O . ALA A 1 227 ? -18.906 -15.672 -2.473 1 98.44 227 ALA A O 1
ATOM 1674 N N . GLY A 1 228 ? -18.312 -13.703 -1.664 1 98.06 228 GLY A N 1
ATOM 1675 C CA . GLY A 1 228 ? -18.141 -13.062 -2.959 1 98.06 228 GLY A CA 1
ATOM 1676 C C . GLY A 1 228 ? -17.172 -11.898 -2.926 1 98.06 228 GLY A C 1
ATOM 1677 O O . GLY A 1 228 ? -17.047 -11.227 -1.902 1 98.06 228 GLY A O 1
ATOM 1678 N N . THR A 1 229 ? -16.469 -11.672 -4.031 1 98.19 229 THR A N 1
ATOM 1679 C CA . THR A 1 229 ? -15.523 -10.578 -4.176 1 98.19 229 THR A CA 1
ATOM 1680 C C . THR A 1 229 ? -15.75 -9.836 -5.488 1 98.19 229 THR A C 1
ATOM 1682 O O . THR A 1 229 ? -16.031 -10.453 -6.516 1 98.19 229 THR A O 1
ATOM 1685 N N . MET A 1 230 ? -15.656 -8.562 -5.449 1 97.25 230 MET A N 1
ATOM 1686 C CA . MET A 1 230 ? -15.641 -7.746 -6.66 1 97.25 230 MET A CA 1
ATOM 1687 C C . MET A 1 230 ? -14.742 -6.523 -6.477 1 97.25 230 MET A C 1
ATOM 1689 O O . MET A 1 230 ? -14.672 -5.961 -5.383 1 97.25 230 MET A O 1
ATOM 1693 N N . GLY A 1 231 ? -14.008 -6.203 -7.52 1 95.88 231 GLY A N 1
ATOM 1694 C CA . GLY A 1 231 ? -13.086 -5.086 -7.395 1 95.88 231 GLY A CA 1
ATOM 1695 C C . GLY A 1 231 ? -13.227 -4.066 -8.508 1 95.88 231 GLY A C 1
ATOM 1696 O O . GLY A 1 231 ? -13.938 -4.301 -9.484 1 95.88 231 GLY A O 1
ATOM 1697 N N . VAL A 1 232 ? -12.695 -2.91 -8.312 1 97.06 232 VAL A N 1
ATOM 1698 C CA . VAL A 1 232 ? -12.578 -1.825 -9.281 1 97.06 232 VAL A CA 1
ATOM 1699 C C . VAL A 1 232 ? -11.133 -1.325 -9.32 1 97.06 232 VAL A C 1
ATOM 1701 O O . VAL A 1 232 ? -10.484 -1.196 -8.281 1 97.06 232 VAL A O 1
ATOM 1704 N N . SER A 1 233 ? -10.633 -1.128 -10.516 1 96.19 233 SER A N 1
ATOM 1705 C CA . SER A 1 233 ? -9.258 -0.659 -10.695 1 96.19 233 SER A CA 1
ATOM 1706 C C . SER A 1 233 ? -9.219 0.652 -11.469 1 96.19 233 SER A C 1
ATOM 1708 O O . SER A 1 233 ? -9.945 0.82 -12.453 1 96.19 233 SER A O 1
ATOM 1710 N N . LEU A 1 234 ? -8.414 1.566 -11.023 1 96.81 234 LEU A N 1
ATOM 1711 C CA . LEU A 1 234 ? -8.25 2.854 -11.688 1 96.81 234 LEU A CA 1
ATOM 1712 C C . LEU A 1 234 ? -7.023 2.844 -12.594 1 96.81 234 LEU A C 1
ATOM 1714 O O . LEU A 1 234 ? -6.996 3.525 -13.617 1 96.81 234 LEU A O 1
ATOM 1718 N N . TYR A 1 235 ? -5.969 2.201 -12.156 1 94.25 235 TYR A N 1
ATOM 1719 C CA . TYR A 1 235 ? -4.742 2.059 -12.938 1 94.25 235 TYR A CA 1
ATOM 1720 C C . TYR A 1 235 ? -4.223 0.627 -12.875 1 94.25 235 TYR A C 1
ATOM 1722 O O . TYR A 1 235 ? -4.324 -0.034 -11.844 1 94.25 235 TYR A O 1
ATOM 1730 N N . PRO A 1 236 ? -3.627 0.114 -13.977 1 91.19 236 PRO A N 1
ATOM 1731 C CA . PRO A 1 236 ? -3.057 -1.235 -13.969 1 91.19 236 PRO A CA 1
ATOM 1732 C C . PRO A 1 236 ? -1.725 -1.307 -13.227 1 91.19 236 PRO A C 1
ATOM 1734 O O . PRO A 1 236 ? -1.094 -0.275 -12.984 1 91.19 236 PRO A O 1
ATOM 1737 N N . CYS A 1 237 ? -1.347 -2.475 -12.805 1 93.19 237 CYS A N 1
ATOM 1738 C CA . CYS A 1 237 ? -0.025 -2.699 -12.227 1 93.19 237 CYS A CA 1
ATOM 1739 C C . CYS A 1 237 ? 1.022 -2.871 -13.32 1 93.19 237 CYS A C 1
ATOM 1741 O O . CYS A 1 237 ? 0.693 -2.855 -14.508 1 93.19 237 CYS A O 1
ATOM 1743 N N . SER A 1 238 ? 2.26 -2.926 -12.914 1 91.94 238 SER A N 1
ATOM 1744 C CA . SER A 1 238 ? 3.389 -3.254 -13.781 1 91.94 238 SER A CA 1
ATOM 1745 C C . SER A 1 238 ? 4.176 -4.441 -13.242 1 91.94 238 SER A C 1
ATOM 1747 O O . SER A 1 238 ? 4.539 -4.465 -12.062 1 91.94 238 SER A O 1
ATOM 1749 N N . VAL A 1 239 ? 4.383 -5.402 -14.086 1 90.5 239 VAL A N 1
ATOM 1750 C CA . VAL A 1 239 ? 5.238 -6.531 -13.734 1 90.5 239 VAL A CA 1
ATOM 1751 C C . VAL A 1 239 ? 6.695 -6.086 -13.695 1 90.5 239 VAL A C 1
ATOM 1753 O O . VAL A 1 239 ? 7.125 -5.266 -14.508 1 90.5 239 VAL A O 1
ATOM 1756 N N . PRO A 1 240 ? 7.48 -6.562 -12.672 1 92.94 240 PRO A N 1
ATOM 1757 C CA . PRO A 1 240 ? 8.898 -6.191 -12.648 1 92.94 240 PRO A CA 1
ATOM 1758 C C . PRO A 1 240 ? 9.578 -6.387 -14.008 1 92.94 240 PRO A C 1
ATOM 1760 O O . PRO A 1 240 ? 9.484 -7.465 -14.602 1 92.94 240 PRO A O 1
ATOM 1763 N N . GLY A 1 241 ? 10.227 -5.316 -14.461 1 88.88 241 GLY A N 1
ATOM 1764 C CA . GLY A 1 241 ? 10.93 -5.375 -15.734 1 88.88 241 GLY A CA 1
ATOM 1765 C C . GLY A 1 241 ? 10.062 -4.977 -16.922 1 88.88 241 GLY A C 1
ATOM 1766 O O . GLY A 1 241 ? 10.539 -4.941 -18.047 1 88.88 241 GLY A O 1
ATOM 1767 N N . GLN A 1 242 ? 8.828 -4.645 -16.641 1 84.62 242 GLN A N 1
ATOM 1768 C CA . GLN A 1 242 ? 7.902 -4.281 -17.703 1 84.62 242 GLN A CA 1
ATOM 1769 C C . GLN A 1 242 ? 7.195 -2.967 -17.391 1 84.62 242 GLN A C 1
ATOM 1771 O O . GLN A 1 242 ? 7.316 -2.438 -16.281 1 84.62 242 GLN A O 1
ATOM 1776 N N . GLY A 1 243 ? 6.539 -2.439 -18.391 1 87.12 243 GLY A N 1
ATOM 1777 C CA . GLY A 1 243 ? 5.68 -1.283 -18.203 1 87.12 243 GLY A CA 1
ATOM 1778 C C . GLY A 1 243 ? 4.293 -1.649 -17.703 1 87.12 243 GLY A C 1
ATOM 1779 O O . GLY A 1 243 ? 4.062 -2.783 -17.266 1 87.12 243 GLY A O 1
ATOM 1780 N N . LYS A 1 244 ? 3.428 -0.662 -17.719 1 86.94 244 LYS A N 1
ATOM 1781 C CA . LYS A 1 244 ? 2.047 -0.906 -17.312 1 86.94 244 LYS A CA 1
ATOM 1782 C C . LYS A 1 244 ? 1.412 -2.012 -18.156 1 86.94 244 LYS A C 1
ATOM 1784 O O . LYS A 1 244 ? 1.645 -2.092 -19.359 1 86.94 244 LYS A O 1
ATOM 1789 N N . MET A 1 245 ? 0.647 -2.814 -17.516 1 82.62 245 MET A N 1
ATOM 1790 C CA . MET A 1 245 ? 0.071 -3.99 -18.156 1 82.62 245 MET A CA 1
ATOM 1791 C C . MET A 1 245 ? -0.847 -3.59 -19.312 1 82.62 245 MET A C 1
ATOM 1793 O O . MET A 1 245 ? -0.93 -4.293 -20.312 1 82.62 245 MET A O 1
ATOM 1797 N N . PHE A 1 246 ? -1.573 -2.521 -19.203 1 79 246 PHE A N 1
ATOM 1798 C CA . PHE A 1 246 ? -2.439 -1.994 -20.25 1 79 246 PHE A CA 1
ATOM 1799 C C . PHE A 1 246 ? -2.656 -0.496 -20.078 1 79 246 PHE A C 1
ATOM 1801 O O . PHE A 1 246 ? -2.316 0.065 -19.031 1 79 246 PHE A O 1
ATOM 1808 N N . ASP A 1 247 ? -3.176 0.079 -21.062 1 80.12 247 ASP A N 1
ATOM 1809 C CA . ASP A 1 247 ? -3.48 1.505 -20.984 1 80.12 247 ASP A CA 1
ATOM 1810 C C . ASP A 1 247 ? -4.895 1.741 -20.469 1 80.12 247 ASP A C 1
ATOM 1812 O O . ASP A 1 247 ? -5.844 1.097 -20.906 1 80.12 247 ASP A O 1
ATOM 1816 N N . MET A 1 248 ? -4.984 2.527 -19.5 1 85.81 248 MET A N 1
ATOM 1817 C CA . MET A 1 248 ? -6.273 2.949 -18.953 1 85.81 248 MET A CA 1
ATOM 1818 C C . MET A 1 248 ? -6.5 4.438 -19.188 1 85.81 248 MET A C 1
ATOM 1820 O O . MET A 1 248 ? -5.77 5.277 -18.656 1 85.81 248 MET A O 1
ATOM 1824 N N . PRO A 1 249 ? -7.496 4.734 -20 1 87.19 249 PRO A N 1
ATOM 1825 C CA . PRO A 1 249 ? -7.789 6.156 -20.203 1 87.19 249 PRO A CA 1
ATOM 1826 C C . PRO A 1 249 ? -8.062 6.891 -18.891 1 87.19 249 PRO A C 1
ATOM 1828 O O . PRO A 1 249 ? -8.602 6.301 -17.938 1 87.19 249 PRO A O 1
ATOM 1831 N N . ASN A 1 250 ? -7.801 8.148 -18.797 1 89.81 250 ASN A N 1
ATOM 1832 C CA . ASN A 1 250 ? -7.855 8.953 -17.578 1 89.81 250 ASN A CA 1
ATOM 1833 C C . ASN A 1 250 ? -9.297 9.148 -17.109 1 89.81 250 ASN A C 1
ATOM 1835 O O . ASN A 1 250 ? -9.523 9.539 -15.969 1 89.81 250 ASN A O 1
ATOM 1839 N N . ASP A 1 251 ? -10.211 8.898 -17.938 1 93.19 251 ASP A N 1
ATOM 1840 C CA . ASP A 1 251 ? -11.602 9.133 -17.562 1 93.19 251 ASP A CA 1
ATOM 1841 C C . ASP A 1 251 ? -12.344 7.812 -17.359 1 93.19 251 ASP A C 1
ATOM 1843 O O . ASP A 1 251 ? -13.57 7.797 -17.266 1 93.19 251 ASP A O 1
ATOM 1847 N N . MET A 1 252 ? -11.57 6.734 -17.375 1 93.69 252 MET A N 1
ATOM 1848 C CA . MET A 1 252 ? -12.227 5.43 -17.312 1 93.69 252 MET A CA 1
ATOM 1849 C C . MET A 1 252 ? -11.719 4.621 -16.125 1 93.69 252 MET A C 1
ATOM 1851 O O . MET A 1 252 ? -10.648 4.906 -15.578 1 93.69 252 MET A O 1
ATOM 1855 N N . MET A 1 253 ? -12.516 3.691 -15.68 1 94.44 253 MET A N 1
ATOM 1856 C CA . MET A 1 253 ? -12.164 2.697 -14.672 1 94.44 253 MET A CA 1
ATOM 1857 C C . MET A 1 253 ? -12.555 1.295 -15.125 1 94.44 253 MET A C 1
ATOM 1859 O O . MET A 1 253 ? -13.367 1.139 -16.031 1 94.44 253 MET A O 1
ATOM 1863 N N . GLU A 1 254 ? -11.922 0.333 -14.57 1 91.94 254 GLU A N 1
ATOM 1864 C CA . GLU A 1 254 ? -12.227 -1.062 -14.875 1 91.94 254 GLU A CA 1
ATOM 1865 C C . GLU A 1 254 ? -12.977 -1.725 -13.727 1 91.94 254 GLU A C 1
ATOM 1867 O O . GLU A 1 254 ? -12.484 -1.776 -12.602 1 91.94 254 GLU A O 1
ATOM 1872 N N . VAL A 1 255 ? -14.172 -2.189 -13.977 1 93 255 VAL A N 1
ATOM 1873 C CA . VAL A 1 255 ? -14.992 -2.859 -12.977 1 93 255 VAL A CA 1
ATOM 1874 C C . VAL A 1 255 ? -14.828 -4.371 -13.102 1 93 255 VAL A C 1
ATOM 1876 O O . VAL A 1 255 ? -15.055 -4.941 -14.172 1 93 255 VAL A O 1
ATOM 1879 N N . GLY A 1 256 ? -14.383 -5.012 -11.992 1 91.81 256 GLY A N 1
ATOM 1880 C CA . GLY A 1 256 ? -14.258 -6.461 -11.984 1 91.81 256 GLY A CA 1
ATOM 1881 C C . GLY A 1 256 ? -12.922 -6.949 -12.5 1 91.81 256 GLY A C 1
ATOM 1882 O O . GLY A 1 256 ? -12.812 -8.062 -13.008 1 91.81 256 GLY A O 1
ATOM 1883 N N . LEU A 1 257 ? -11.945 -6.105 -12.375 1 85.25 257 LEU A N 1
ATOM 1884 C CA . LEU A 1 257 ? -10.617 -6.488 -12.852 1 85.25 257 LEU A CA 1
ATOM 1885 C C . LEU A 1 257 ? -10.078 -7.68 -12.062 1 85.25 257 LEU A C 1
ATOM 1887 O O . LEU A 1 257 ? -10.234 -7.742 -10.844 1 85.25 257 LEU A O 1
ATOM 1891 N N . GLY A 1 258 ? -9.477 -8.641 -12.805 1 84.38 258 GLY A N 1
ATOM 1892 C CA . GLY A 1 258 ? -8.812 -9.766 -12.156 1 84.38 258 GLY A CA 1
ATOM 1893 C C . GLY A 1 258 ? -7.469 -9.398 -11.555 1 84.38 258 GLY A C 1
ATOM 1894 O O . GLY A 1 258 ? -6.902 -8.352 -11.883 1 84.38 258 GLY A O 1
ATOM 1895 N N . ILE A 1 259 ? -6.918 -10.195 -10.742 1 89 259 ILE A N 1
ATOM 1896 C CA . ILE A 1 259 ? -5.719 -9.859 -9.992 1 89 259 ILE A CA 1
ATOM 1897 C C . ILE A 1 259 ? -4.488 -10.016 -10.883 1 89 259 ILE A C 1
ATOM 1899 O O . ILE A 1 259 ? -3.389 -9.586 -10.516 1 89 259 ILE A O 1
ATOM 1903 N N . HIS A 1 260 ? -4.59 -10.57 -12.055 1 79 260 HIS A N 1
ATOM 1904 C CA . HIS A 1 260 ? -3.494 -10.633 -13.016 1 79 260 HIS A CA 1
ATOM 1905 C C . HIS A 1 260 ? -3.637 -9.555 -14.086 1 79 260 HIS A C 1
ATOM 1907 O O . HIS A 1 260 ? -2.863 -9.516 -15.039 1 79 260 HIS A O 1
ATOM 1913 N N . GLY A 1 261 ? -4.668 -8.766 -13.938 1 78.44 261 GLY A N 1
ATOM 1914 C CA . GLY A 1 261 ? -4.902 -7.707 -14.906 1 78.44 261 GLY A CA 1
ATOM 1915 C C . GLY A 1 261 ? -5.891 -8.094 -15.984 1 78.44 261 GLY A C 1
ATOM 1916 O O . GLY A 1 261 ? -6.051 -7.375 -16.969 1 78.44 261 GLY A O 1
ATOM 1917 N N . GLU A 1 262 ? -6.562 -9.203 -15.812 1 74.88 262 GLU A N 1
ATOM 1918 C CA . GLU A 1 262 ? -7.57 -9.617 -16.781 1 74.88 262 GLU A CA 1
ATOM 1919 C C . GLU A 1 262 ? -8.742 -8.641 -16.812 1 74.88 262 GLU A C 1
ATOM 1921 O O . GLU A 1 262 ? -9.141 -8.109 -15.781 1 74.88 262 GLU A O 1
ATOM 1926 N N . PRO A 1 263 ? -9.25 -8.469 -17.984 1 75.69 263 PRO A N 1
ATOM 1927 C CA . PRO A 1 263 ? -10.398 -7.559 -18.062 1 75.69 263 PRO A CA 1
ATOM 1928 C C . PRO A 1 263 ? -11.531 -7.973 -17.125 1 75.69 263 PRO A C 1
ATOM 1930 O O . PRO A 1 263 ? -11.781 -9.164 -16.938 1 75.69 263 PRO A O 1
ATOM 1933 N N . GLY A 1 264 ? -12.188 -6.953 -16.594 1 78.12 264 GLY A N 1
ATOM 1934 C CA . GLY A 1 264 ? -13.375 -7.188 -15.781 1 78.12 264 GLY A CA 1
ATOM 1935 C C . GLY A 1 264 ? -14.641 -7.328 -16.594 1 78.12 264 GLY A C 1
ATOM 1936 O O . GLY A 1 264 ? -14.609 -7.848 -17.719 1 78.12 264 GLY A O 1
ATOM 1937 N N . CYS A 1 265 ? -15.703 -7.066 -15.961 1 77.75 265 CYS A N 1
ATOM 1938 C CA . CYS A 1 265 ? -16.984 -7.203 -16.641 1 77.75 265 CYS A CA 1
ATOM 1939 C C . CYS A 1 265 ? -17.25 -6.008 -17.562 1 77.75 265 CYS A C 1
ATOM 1941 O O . CYS A 1 265 ? -17.922 -6.137 -18.578 1 77.75 265 CYS A O 1
ATOM 1943 N N . ARG A 1 266 ? -16.672 -4.797 -17.109 1 83.12 266 ARG A N 1
ATOM 1944 C CA . ARG A 1 266 ? -16.844 -3.646 -17.984 1 83.12 266 ARG A CA 1
ATOM 1945 C C . ARG A 1 266 ? -15.891 -2.518 -17.625 1 83.12 266 ARG A C 1
ATOM 1947 O O . ARG A 1 266 ? -15.438 -2.426 -16.469 1 83.12 266 ARG A O 1
ATOM 1954 N N . ARG A 1 267 ? -15.625 -1.732 -18.672 1 86.44 267 ARG A N 1
ATOM 1955 C CA . ARG A 1 267 ? -14.969 -0.44 -18.5 1 86.44 267 ARG A CA 1
ATOM 1956 C C . ARG A 1 267 ? -15.977 0.7 -18.578 1 86.44 267 ARG A C 1
ATOM 1958 O O . ARG A 1 267 ? -16.891 0.676 -19.406 1 86.44 267 ARG A O 1
ATOM 1965 N N . GLU A 1 268 ? -15.898 1.554 -17.625 1 90.81 268 GLU A N 1
ATOM 1966 C CA . GLU A 1 268 ? -16.859 2.66 -17.625 1 90.81 268 GLU A CA 1
ATOM 1967 C C . GLU A 1 268 ? -16.203 3.949 -17.125 1 90.81 268 GLU A C 1
ATOM 1969 O O . GLU A 1 268 ? -15.039 3.947 -16.719 1 90.81 268 GLU A O 1
ATOM 1974 N N . ALA A 1 269 ? -16.969 5.027 -17.297 1 94.62 269 ALA A N 1
ATOM 1975 C CA . ALA A 1 269 ? -16.5 6.324 -16.812 1 94.62 269 ALA A CA 1
ATOM 1976 C C . ALA A 1 269 ? -16.219 6.297 -15.32 1 94.62 269 ALA A C 1
ATOM 1978 O O . ALA A 1 269 ? -16.969 5.684 -14.555 1 94.62 269 ALA A O 1
ATOM 1979 N N . ILE A 1 270 ? -15.18 6.922 -14.945 1 95.12 270 ILE A N 1
ATOM 1980 C CA . ILE A 1 270 ? -14.797 6.949 -13.539 1 95.12 270 ILE A CA 1
ATOM 1981 C C . ILE A 1 270 ? -15.922 7.582 -12.719 1 95.12 270 ILE A C 1
ATOM 1983 O O . ILE A 1 270 ? -16.562 8.531 -13.164 1 95.12 270 ILE A O 1
ATOM 1987 N N . GLU A 1 271 ? -16.188 7.031 -11.594 1 96.5 271 GLU A N 1
ATOM 1988 C CA . GLU A 1 271 ? -17.172 7.531 -10.641 1 96.5 271 GLU A CA 1
ATOM 1989 C C . GLU A 1 271 ? -16.516 7.871 -9.305 1 96.5 271 GLU A C 1
ATOM 1991 O O . GLU A 1 271 ? -15.352 7.543 -9.078 1 96.5 271 GLU A O 1
ATOM 1996 N N . ASN A 1 272 ? -17.266 8.633 -8.445 1 97.31 272 ASN A N 1
ATOM 1997 C CA . ASN A 1 272 ? -16.75 8.906 -7.109 1 97.31 272 ASN A CA 1
ATOM 1998 C C . ASN A 1 272 ? -16.812 7.672 -6.219 1 97.31 272 ASN A C 1
ATOM 2000 O O . ASN A 1 272 ? -17.391 6.656 -6.602 1 97.31 272 ASN A O 1
ATOM 2004 N N . ALA A 1 273 ? -16.219 7.727 -5.059 1 98.56 273 ALA A N 1
ATOM 2005 C CA . ALA A 1 273 ? -16.078 6.57 -4.176 1 98.56 273 ALA A CA 1
ATOM 2006 C C . ALA A 1 273 ? -17.438 6.027 -3.752 1 98.56 273 ALA A C 1
ATOM 2008 O O . ALA A 1 273 ? -17.625 4.812 -3.666 1 98.56 273 ALA A O 1
ATOM 2009 N N . HIS A 1 274 ? -18.344 6.898 -3.486 1 98.44 274 HIS A N 1
ATOM 2010 C CA . HIS A 1 274 ? -19.688 6.508 -3.072 1 98.44 274 HIS A CA 1
ATOM 2011 C C . HIS A 1 274 ? -20.344 5.621 -4.121 1 98.44 274 HIS A C 1
ATOM 2013 O O . HIS A 1 274 ? -20.844 4.543 -3.797 1 98.44 274 HIS A O 1
ATOM 2019 N N . LYS A 1 275 ? -20.359 6.035 -5.316 1 98.44 275 LYS A N 1
ATOM 2020 C CA . LYS A 1 275 ? -21 5.301 -6.406 1 98.44 275 LYS A CA 1
ATOM 2021 C C . LYS A 1 275 ? -20.266 3.988 -6.688 1 98.44 275 LYS A C 1
ATOM 2023 O O . LYS A 1 275 ? -20.891 2.98 -7.016 1 98.44 275 LYS A O 1
ATOM 2028 N N . ILE A 1 276 ? -18.984 4.027 -6.629 1 98.38 276 ILE A N 1
ATOM 2029 C CA . ILE A 1 276 ? -18.188 2.828 -6.855 1 98.38 276 ILE A CA 1
ATOM 2030 C C . ILE A 1 276 ? -18.547 1.761 -5.828 1 98.38 276 ILE A C 1
ATOM 2032 O O . ILE A 1 276 ? -18.828 0.613 -6.188 1 98.38 276 ILE A O 1
ATOM 2036 N N . VAL A 1 277 ? -18.609 2.135 -4.562 1 98.75 277 VAL A N 1
ATOM 2037 C CA . VAL A 1 277 ? -18.938 1.19 -3.498 1 98.75 277 VAL A CA 1
ATOM 2038 C C . VAL A 1 277 ? -20.375 0.696 -3.66 1 98.75 277 VAL A C 1
ATOM 2040 O O . VAL A 1 277 ? -20.656 -0.487 -3.459 1 98.75 277 VAL A O 1
ATOM 2043 N N . ASP A 1 278 ? -21.219 1.628 -3.996 1 98.44 278 ASP A N 1
ATOM 2044 C CA . ASP A 1 278 ? -22.609 1.24 -4.223 1 98.44 278 ASP A CA 1
ATOM 2045 C C . ASP A 1 278 ? -22.703 0.167 -5.305 1 98.44 278 ASP A C 1
ATOM 2047 O O . ASP A 1 278 ? -23.438 -0.808 -5.156 1 98.44 278 ASP A O 1
ATOM 2051 N N . THR A 1 279 ? -21.984 0.33 -6.352 1 97.5 279 THR A N 1
ATOM 2052 C CA . THR A 1 279 ? -21.969 -0.626 -7.453 1 97.5 279 THR A CA 1
ATOM 2053 C C . THR A 1 279 ? -21.484 -1.992 -6.977 1 97.5 279 THR A C 1
ATOM 2055 O O . THR A 1 279 ? -22.125 -3.014 -7.266 1 97.5 279 THR A O 1
ATOM 2058 N N . ILE A 1 280 ? -20.422 -2.021 -6.266 1 98.19 280 ILE A N 1
ATOM 2059 C CA . ILE A 1 280 ? -19.828 -3.273 -5.816 1 98.19 280 ILE A CA 1
ATOM 2060 C C . ILE A 1 280 ? -20.75 -3.957 -4.812 1 98.19 280 ILE A C 1
ATOM 2062 O O . ILE A 1 280 ? -21.094 -5.133 -4.969 1 98.19 280 ILE A O 1
ATOM 2066 N N . MET A 1 281 ? -21.188 -3.209 -3.799 1 98.31 281 MET A N 1
ATOM 2067 C CA . MET A 1 281 ? -21.969 -3.789 -2.709 1 98.31 281 MET A CA 1
ATOM 2068 C C . MET A 1 281 ? -23.328 -4.277 -3.207 1 98.31 281 MET A C 1
ATOM 2070 O O . MET A 1 281 ? -23.828 -5.297 -2.742 1 98.31 281 MET A O 1
ATOM 2074 N N . THR A 1 282 ? -23.906 -3.551 -4.117 1 97.69 282 THR A N 1
ATOM 2075 C CA . THR A 1 282 ? -25.172 -3.975 -4.691 1 97.69 282 THR A CA 1
ATOM 2076 C C . THR A 1 282 ? -25.016 -5.309 -5.418 1 97.69 282 THR A C 1
ATOM 2078 O O . THR A 1 282 ? -25.859 -6.203 -5.266 1 97.69 282 THR A O 1
ATOM 2081 N N . ARG A 1 283 ? -23.969 -5.418 -6.199 1 96.38 283 ARG A N 1
ATOM 2082 C CA . ARG A 1 283 ? -23.703 -6.668 -6.902 1 96.38 283 ARG A CA 1
ATOM 2083 C C . ARG A 1 283 ? -23.438 -7.801 -5.918 1 96.38 283 ARG A C 1
ATOM 2085 O O . ARG A 1 283 ? -23.922 -8.922 -6.105 1 96.38 283 ARG A O 1
ATOM 2092 N N . LEU A 1 284 ? -22.641 -7.555 -4.922 1 97.88 284 LEU A N 1
ATOM 2093 C CA . LEU A 1 284 ? -22.328 -8.555 -3.91 1 97.88 284 LEU A CA 1
ATOM 2094 C C . LEU A 1 284 ? -23.594 -9.023 -3.195 1 97.88 284 LEU A C 1
ATOM 2096 O O . LEU A 1 284 ? -23.766 -10.219 -2.951 1 97.88 284 LEU A O 1
ATOM 2100 N N . GLN A 1 285 ? -24.422 -8.086 -2.855 1 97.38 285 GLN A N 1
ATOM 2101 C CA . GLN A 1 285 ? -25.656 -8.453 -2.168 1 97.38 285 GLN A CA 1
ATOM 2102 C C . GLN A 1 285 ? -26.547 -9.32 -3.057 1 97.38 285 GLN A C 1
ATOM 2104 O O . GLN A 1 285 ? -27.156 -10.281 -2.586 1 97.38 285 GLN A O 1
ATOM 2109 N N . LYS A 1 286 ? -26.625 -8.953 -4.289 1 95.69 286 LYS A N 1
ATOM 2110 C CA . LYS A 1 286 ? -27.469 -9.68 -5.238 1 95.69 286 LYS A CA 1
ATOM 2111 C C . LYS A 1 286 ? -27 -11.133 -5.383 1 95.69 286 LYS A C 1
ATOM 2113 O O . LYS A 1 286 ? -27.812 -12.047 -5.434 1 95.69 286 LYS A O 1
ATOM 2118 N N . ILE A 1 287 ? -25.719 -11.359 -5.414 1 94.69 287 ILE A N 1
ATOM 2119 C CA . ILE A 1 287 ? -25.172 -12.672 -5.746 1 94.69 287 ILE A CA 1
ATOM 2120 C C . ILE A 1 287 ? -25.016 -13.5 -4.473 1 94.69 287 ILE A C 1
ATOM 2122 O O . ILE A 1 287 ? -25.375 -14.68 -4.441 1 94.69 287 ILE A O 1
ATOM 2126 N N . VAL A 1 288 ? -24.469 -12.914 -3.41 1 96.38 288 VAL A N 1
ATOM 2127 C CA . VAL A 1 288 ? -24.188 -13.633 -2.168 1 96.38 288 VAL A CA 1
ATOM 2128 C C . VAL A 1 288 ? -25.469 -13.734 -1.341 1 96.38 288 VAL A C 1
ATOM 2130 O O . VAL A 1 288 ? -25.594 -14.602 -0.47 1 96.38 288 VAL A O 1
ATOM 2133 N N . GLN A 1 289 ? -26.422 -12.883 -1.519 1 95.06 289 GLN A N 1
ATOM 2134 C CA . GLN A 1 289 ? -27.766 -12.898 -0.95 1 95.06 289 GLN A CA 1
ATOM 2135 C C . GLN A 1 289 ? -27.719 -12.75 0.568 1 95.06 289 GLN A C 1
ATOM 2137 O O . GLN A 1 289 ? -28.406 -13.477 1.288 1 95.06 289 GLN A O 1
ATOM 2142 N N . PHE A 1 290 ? -26.812 -11.883 1.067 1 93.56 290 PHE A N 1
ATOM 2143 C CA . PHE A 1 290 ? -26.859 -11.547 2.486 1 93.56 290 PHE A CA 1
ATOM 2144 C C . PHE A 1 290 ? -28 -10.562 2.77 1 93.56 290 PHE A C 1
ATOM 2146 O O . PHE A 1 290 ? -28.359 -9.75 1.91 1 93.56 290 PHE A O 1
ATOM 2153 N N . THR A 1 291 ? -28.594 -10.664 3.99 1 92.5 291 THR A N 1
ATOM 2154 C CA . THR A 1 291 ? -29.766 -9.875 4.363 1 92.5 291 THR A CA 1
ATOM 2155 C C . THR A 1 291 ? -29.547 -9.172 5.699 1 92.5 291 THR A C 1
ATOM 2157 O O . THR A 1 291 ? -28.5 -9.352 6.332 1 92.5 291 THR A O 1
ATOM 2160 N N . LYS A 1 292 ? -30.5 -8.383 6.074 1 90.44 292 LYS A N 1
ATOM 2161 C CA . LYS A 1 292 ? -30.438 -7.637 7.324 1 90.44 292 LYS A CA 1
ATOM 2162 C C . LYS A 1 292 ? -30.406 -8.578 8.523 1 90.44 292 LYS A C 1
ATOM 2164 O O . LYS A 1 292 ? -29.938 -8.211 9.602 1 90.44 292 LYS A O 1
ATOM 2169 N N . ASP A 1 293 ? -30.812 -9.75 8.383 1 88.75 293 ASP A N 1
ATOM 2170 C CA . ASP A 1 293 ? -30.953 -10.688 9.492 1 88.75 293 ASP A CA 1
ATOM 2171 C C . ASP A 1 293 ? -29.656 -11.445 9.75 1 88.75 293 ASP A C 1
ATOM 2173 O O . ASP A 1 293 ? -29.5 -12.078 10.797 1 88.75 293 ASP A O 1
ATOM 2177 N N . GLU A 1 294 ? -28.766 -11.391 8.844 1 91.12 294 GLU A N 1
ATOM 2178 C CA . GLU A 1 294 ? -27.5 -12.094 8.992 1 91.12 294 GLU A CA 1
ATOM 2179 C C . GLU A 1 294 ? -26.312 -11.133 8.867 1 91.12 294 GLU A C 1
ATOM 2181 O O . GLU A 1 294 ? -26.188 -10.414 7.875 1 91.12 294 GLU A O 1
ATOM 2186 N N . PRO A 1 295 ? -25.484 -11.211 9.914 1 96.44 295 PRO A N 1
ATOM 2187 C CA . PRO A 1 295 ? -24.297 -10.359 9.828 1 96.44 295 PRO A CA 1
ATOM 2188 C C . PRO A 1 295 ? -23.312 -10.828 8.766 1 96.44 295 PRO A C 1
ATOM 2190 O O . PRO A 1 295 ? -23.406 -11.961 8.289 1 96.44 295 PRO A O 1
ATOM 2193 N N . ILE A 1 296 ? -22.422 -9.914 8.359 1 98.5 296 ILE A N 1
ATOM 2194 C CA . ILE A 1 296 ? -21.422 -10.266 7.367 1 98.5 296 ILE A CA 1
ATOM 2195 C C . ILE A 1 296 ? -20.031 -9.992 7.922 1 98.5 296 ILE A C 1
ATOM 2197 O O . ILE A 1 296 ? -19.875 -9.242 8.891 1 98.5 296 ILE A O 1
ATOM 2201 N N . VAL A 1 297 ? -19.062 -10.703 7.438 1 98.69 297 VAL A N 1
ATOM 2202 C CA . VAL A 1 297 ? -17.656 -10.297 7.488 1 98.69 297 VAL A CA 1
ATOM 2203 C C . VAL A 1 297 ? -17.312 -9.508 6.227 1 98.69 297 VAL A C 1
ATOM 2205 O O . VAL A 1 297 ? -17.578 -9.961 5.113 1 98.69 297 VAL A O 1
ATOM 2208 N N . LEU A 1 298 ? -16.812 -8.297 6.375 1 98.81 298 LEU A N 1
ATOM 2209 C CA . LEU A 1 298 ? -16.484 -7.418 5.258 1 98.81 298 LEU A CA 1
ATOM 2210 C C . LEU A 1 298 ? -14.984 -7.219 5.145 1 98.81 298 LEU A C 1
ATOM 2212 O O . LEU A 1 298 ? -14.336 -6.797 6.102 1 98.81 298 LEU A O 1
ATOM 2216 N N . LEU A 1 299 ? -14.414 -7.574 4.012 1 98.75 299 LEU A N 1
ATOM 2217 C CA . LEU A 1 299 ? -13 -7.375 3.723 1 98.75 299 LEU A CA 1
ATOM 2218 C C . LEU A 1 299 ? -12.812 -6.277 2.684 1 98.75 299 LEU A C 1
ATOM 2220 O O . LEU A 1 299 ? -13.25 -6.414 1.54 1 98.75 299 LEU A O 1
ATOM 2224 N N . VAL A 1 300 ? -12.25 -5.156 3.076 1 98.75 300 VAL A N 1
ATOM 2225 C CA . VAL A 1 300 ? -11.852 -4.055 2.205 1 98.75 300 VAL A CA 1
ATOM 2226 C C . VAL A 1 300 ? -10.383 -4.215 1.814 1 98.75 300 VAL A C 1
ATOM 2228 O O . VAL A 1 300 ? -9.484 -3.916 2.607 1 98.75 300 VAL A O 1
ATOM 2231 N N . ASN A 1 301 ? -10.133 -4.582 0.57 1 98.62 301 ASN A N 1
ATOM 2232 C CA . ASN A 1 301 ? -8.82 -5.051 0.142 1 98.62 301 ASN A CA 1
ATOM 2233 C C . ASN A 1 301 ? -8.141 -4.047 -0.784 1 98.62 301 ASN A C 1
ATOM 2235 O O . ASN A 1 301 ? -8.766 -3.514 -1.699 1 98.62 301 ASN A O 1
ATOM 2239 N N . ASN A 1 302 ? -6.922 -3.732 -0.505 1 98.5 302 ASN A N 1
ATOM 2240 C CA . ASN A 1 302 ? -6.035 -2.932 -1.343 1 98.5 302 ASN A CA 1
ATOM 2241 C C . ASN A 1 302 ? -5.309 -3.793 -2.373 1 98.5 302 ASN A C 1
ATOM 2243 O O . ASN A 1 302 ? -4.641 -4.766 -2.016 1 98.5 302 ASN A O 1
ATOM 2247 N N . LEU A 1 303 ? -5.336 -3.479 -3.592 1 97.94 303 LEU A N 1
ATOM 2248 C CA . LEU A 1 303 ? -4.68 -4.277 -4.621 1 97.94 303 LEU A CA 1
ATOM 2249 C C . LEU A 1 303 ? -3.203 -3.914 -4.734 1 97.94 303 LEU A C 1
ATOM 2251 O O . LEU A 1 303 ? -2.473 -4.504 -5.535 1 97.94 303 LEU A O 1
ATOM 2255 N N . GLY A 1 304 ? -2.756 -2.969 -3.949 1 96.94 304 GLY A N 1
ATOM 2256 C CA . GLY A 1 304 ? -1.315 -2.826 -3.803 1 96.94 304 GLY A CA 1
ATOM 2257 C C . GLY A 1 304 ? -0.843 -1.39 -3.924 1 96.94 304 GLY A C 1
ATOM 2258 O O . GLY A 1 304 ? 0.214 -1.032 -3.398 1 96.94 304 GLY A O 1
ATOM 2259 N N . GLY A 1 305 ? -1.658 -0.544 -4.629 1 97.19 305 GLY A N 1
ATOM 2260 C CA . GLY A 1 305 ? -1.161 0.789 -4.93 1 97.19 305 GLY A CA 1
ATOM 2261 C C . GLY A 1 305 ? -2.078 1.893 -4.438 1 97.19 305 GLY A C 1
ATOM 2262 O O . GLY A 1 305 ? -1.853 3.068 -4.73 1 97.19 305 GLY A O 1
ATOM 2263 N N . VAL A 1 306 ? -3.121 1.596 -3.707 1 98.25 306 VAL A N 1
ATOM 2264 C CA . VAL A 1 306 ? -4.078 2.59 -3.232 1 98.25 306 VAL A CA 1
ATOM 2265 C C . VAL A 1 306 ? -3.588 3.191 -1.917 1 98.25 306 VAL A C 1
ATOM 2267 O O . VAL A 1 306 ? -3.143 2.469 -1.023 1 98.25 306 VAL A O 1
ATOM 2270 N N . SER A 1 307 ? -3.619 4.52 -1.847 1 98.06 307 SER A N 1
ATOM 2271 C CA . SER A 1 307 ? -3.154 5.184 -0.634 1 98.06 307 SER A CA 1
ATOM 2272 C C . SER A 1 307 ? -4.051 4.852 0.555 1 98.06 307 SER A C 1
ATOM 2274 O O . SER A 1 307 ? -5.199 4.445 0.378 1 98.06 307 SER A O 1
ATOM 2276 N N . GLN A 1 308 ? -3.51 5.047 1.758 1 98 308 GLN A N 1
ATOM 2277 C CA . GLN A 1 308 ? -4.254 4.727 2.971 1 98 308 GLN A CA 1
ATOM 2278 C C . GLN A 1 308 ? -5.445 5.664 3.146 1 98 308 GLN A C 1
ATOM 2280 O O . GLN A 1 308 ? -6.492 5.258 3.664 1 98 308 GLN A O 1
ATOM 2285 N N . ILE A 1 309 ? -5.305 6.902 2.729 1 98.19 309 ILE A N 1
ATOM 2286 C CA . ILE A 1 309 ? -6.418 7.836 2.848 1 98.19 309 ILE A CA 1
ATOM 2287 C C . ILE A 1 309 ? -7.562 7.395 1.941 1 98.19 309 ILE A C 1
ATOM 2289 O O . ILE A 1 309 ? -8.734 7.477 2.322 1 98.19 309 ILE A O 1
ATOM 2293 N N . GLU A 1 310 ? -7.27 6.965 0.727 1 98.62 310 GLU A N 1
ATOM 2294 C CA . GLU A 1 310 ? -8.289 6.422 -0.168 1 98.62 310 GLU A CA 1
ATOM 2295 C C . GLU A 1 310 ? -8.945 5.184 0.431 1 98.62 310 GLU A C 1
ATOM 2297 O O . GLU A 1 310 ? -10.164 5.016 0.344 1 98.62 310 GLU A O 1
ATOM 2302 N N . MET A 1 311 ? -8.148 4.336 1.013 1 98.62 311 MET A N 1
ATOM 2303 C CA . MET A 1 311 ? -8.68 3.145 1.667 1 98.62 311 MET A CA 1
ATOM 2304 C C . MET A 1 311 ? -9.656 3.525 2.779 1 98.62 311 MET A C 1
ATOM 2306 O O . MET A 1 311 ? -10.664 2.848 2.986 1 98.62 311 MET A O 1
ATOM 2310 N N . GLY A 1 312 ? -9.281 4.59 3.518 1 98.44 312 GLY A N 1
ATOM 2311 C CA . GLY A 1 312 ? -10.18 5.082 4.547 1 98.44 312 GLY A CA 1
ATOM 2312 C C . GLY A 1 312 ? -11.516 5.547 4 1 98.44 312 GLY A C 1
ATOM 2313 O O . GLY A 1 312 ? -12.562 5.301 4.609 1 98.44 312 GLY A O 1
ATOM 2314 N N . ILE A 1 313 ? -11.477 6.18 2.896 1 98.75 313 ILE A N 1
ATOM 2315 C CA . ILE A 1 313 ? -12.688 6.684 2.262 1 98.75 313 ILE A CA 1
ATOM 2316 C C . ILE A 1 313 ? -13.555 5.512 1.803 1 98.75 313 ILE A C 1
ATOM 2318 O O . ILE A 1 313 ? -14.766 5.5 2.031 1 98.75 313 ILE A O 1
ATOM 2322 N N . ILE A 1 314 ? -12.938 4.523 1.167 1 98.81 314 ILE A N 1
ATOM 2323 C CA . ILE A 1 314 ? -13.664 3.342 0.709 1 98.81 314 ILE A CA 1
ATOM 2324 C C . ILE A 1 314 ? -14.281 2.617 1.904 1 98.81 314 ILE A C 1
ATOM 2326 O O . ILE A 1 314 ? -15.422 2.16 1.842 1 98.81 314 ILE A O 1
ATOM 2330 N N . LYS A 1 315 ? -13.5 2.498 2.922 1 98.44 315 LYS A N 1
ATOM 2331 C CA . LYS A 1 315 ? -13.992 1.9 4.16 1 98.44 315 LYS A CA 1
ATOM 2332 C C . LYS A 1 315 ? -15.211 2.646 4.684 1 98.44 315 LYS A C 1
ATOM 2334 O O . LYS A 1 315 ? -16.203 2.027 5.086 1 98.44 315 LYS A O 1
ATOM 2339 N N . SER A 1 316 ? -15.133 3.957 4.676 1 98.31 316 SER A N 1
ATOM 2340 C CA . SER A 1 316 ? -16.25 4.797 5.102 1 98.31 316 SER A CA 1
ATOM 2341 C C . SER A 1 316 ? -17.5 4.516 4.277 1 98.31 316 SER A C 1
ATOM 2343 O O . SER A 1 316 ? -18.578 4.293 4.828 1 98.31 316 SER A O 1
ATOM 2345 N N . GLU A 1 317 ? -17.344 4.539 3.018 1 98.62 317 GLU A N 1
ATOM 2346 C CA . GLU A 1 317 ? -18.469 4.352 2.115 1 98.62 317 GLU A CA 1
ATOM 2347 C C . GLU A 1 317 ? -19.078 2.953 2.264 1 98.62 317 GLU A C 1
ATOM 2349 O O . GLU A 1 317 ? -20.281 2.781 2.168 1 98.62 317 GLU A O 1
ATOM 2354 N N . ALA A 1 318 ? -18.25 1.949 2.434 1 98.75 318 ALA A N 1
ATOM 2355 C CA . ALA A 1 318 ? -18.734 0.582 2.6 1 98.75 318 ALA A CA 1
ATOM 2356 C C . ALA A 1 318 ? -19.547 0.438 3.887 1 98.75 318 ALA A C 1
ATOM 2358 O O . ALA A 1 318 ? -20.609 -0.185 3.8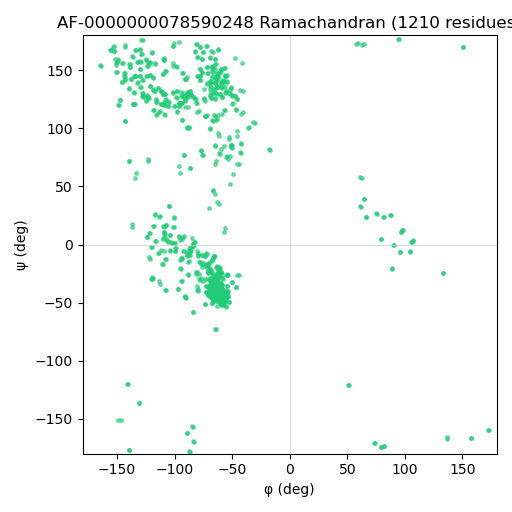95 1 98.75 318 ALA A O 1
ATOM 2359 N N . VAL A 1 319 ? -19.047 0.97 4.98 1 98.25 319 VAL A N 1
ATOM 2360 C CA . VAL A 1 319 ? -19.734 0.916 6.27 1 98.25 319 VAL A CA 1
ATOM 2361 C C . VAL A 1 319 ? -21.047 1.673 6.18 1 98.25 319 VAL A C 1
ATOM 2363 O O . VAL A 1 319 ? -22.078 1.193 6.66 1 98.25 319 VAL A O 1
ATOM 2366 N N . LYS A 1 320 ? -21.016 2.861 5.582 1 97.81 320 LYS A N 1
ATOM 2367 C CA . LYS A 1 320 ? -22.234 3.65 5.395 1 97.81 320 LYS A CA 1
ATOM 2368 C C . LYS A 1 320 ? -23.281 2.873 4.59 1 97.81 320 LYS A C 1
ATOM 2370 O O . LYS A 1 320 ? -24.469 2.898 4.918 1 97.81 320 LYS A O 1
ATOM 2375 N N . TRP A 1 321 ? -22.781 2.266 3.547 1 98.19 321 TRP A N 1
ATOM 2376 C CA . TRP A 1 321 ? -23.688 1.47 2.721 1 98.19 321 TRP A CA 1
ATOM 2377 C C . TRP A 1 321 ? -24.375 0.395 3.551 1 98.19 321 TRP A C 1
ATOM 2379 O O . TRP A 1 321 ? -25.594 0.209 3.447 1 98.19 321 TRP A O 1
ATOM 2389 N N . CYS A 1 322 ? -23.625 -0.336 4.352 1 98 322 CYS A N 1
ATOM 2390 C CA . CYS A 1 322 ? -24.188 -1.387 5.195 1 98 322 CYS A CA 1
ATOM 2391 C C . CYS A 1 322 ? -25.188 -0.815 6.18 1 98 322 CYS A C 1
ATOM 2393 O O . CYS A 1 322 ? -26.266 -1.389 6.379 1 98 322 CYS A O 1
ATOM 2395 N N . HIS A 1 323 ? -24.891 0.3 6.77 1 96.06 323 HIS A N 1
ATOM 2396 C CA . HIS A 1 323 ? -25.797 0.947 7.707 1 96.06 323 HIS A CA 1
ATOM 2397 C C . HIS A 1 323 ? -27.109 1.345 7.023 1 96.06 323 HIS A C 1
ATOM 2399 O O . HIS A 1 323 ? -28.188 1.116 7.566 1 96.06 323 HIS A O 1
ATOM 2405 N N . GLN A 1 324 ? -26.984 1.934 5.918 1 96.12 324 GLN A N 1
ATOM 2406 C CA . GLN A 1 324 ? -28.156 2.398 5.168 1 96.12 324 GLN A CA 1
ATOM 2407 C C . GLN A 1 324 ? -29.047 1.231 4.773 1 96.12 324 GLN A C 1
ATOM 2409 O O . GLN A 1 324 ? -30.266 1.395 4.645 1 96.12 324 GLN A O 1
ATOM 2414 N N . HIS A 1 325 ? -28.5 0.091 4.613 1 96.62 325 HIS A N 1
ATOM 2415 C CA . HIS A 1 325 ? -29.266 -1.076 4.176 1 96.62 325 HIS A CA 1
ATOM 2416 C C . HIS A 1 325 ? -29.531 -2.023 5.34 1 96.62 325 HIS A C 1
ATOM 2418 O O . HIS A 1 325 ? -29.953 -3.166 5.133 1 96.62 325 HIS A O 1
ATOM 2424 N N . ASN A 1 326 ? -29.203 -1.598 6.586 1 96.5 326 ASN A N 1
ATOM 2425 C CA . ASN A 1 326 ? -29.453 -2.326 7.824 1 96.5 326 ASN A CA 1
ATOM 2426 C C . ASN A 1 326 ? -28.719 -3.67 7.844 1 96.5 326 ASN A C 1
ATOM 2428 O O . ASN A 1 326 ? -29.297 -4.684 8.25 1 96.5 326 ASN A O 1
ATOM 2432 N N . ILE A 1 327 ? -27.578 -3.678 7.207 1 97.56 327 ILE A N 1
ATOM 2433 C CA . ILE A 1 327 ? -26.719 -4.859 7.23 1 97.56 327 ILE A CA 1
ATOM 2434 C C . ILE A 1 327 ? -25.719 -4.754 8.375 1 97.56 327 ILE A C 1
ATOM 2436 O O . ILE A 1 327 ? -24.984 -3.773 8.477 1 97.56 327 ILE A O 1
ATOM 2440 N N . LYS A 1 328 ? -25.672 -5.738 9.211 1 96.88 328 LYS A N 1
ATOM 2441 C CA . LYS A 1 328 ? -24.734 -5.754 10.336 1 96.88 328 LYS A CA 1
ATOM 2442 C C . LYS A 1 328 ? -23.375 -6.316 9.93 1 96.88 328 LYS A C 1
ATOM 2444 O O . LYS A 1 328 ? -23.312 -7.375 9.297 1 96.88 328 LYS A O 1
ATOM 2449 N N . ILE A 1 329 ? -22.344 -5.578 10.273 1 97.94 329 ILE A N 1
ATOM 2450 C CA . ILE A 1 329 ? -20.984 -6.035 10.047 1 97.94 329 ILE A CA 1
ATOM 2451 C C . ILE A 1 329 ? -20.422 -6.633 11.336 1 97.94 329 ILE A C 1
ATOM 2453 O O . ILE A 1 329 ? -20.25 -5.93 12.328 1 97.94 329 ILE A O 1
ATOM 2457 N N . ALA A 1 330 ? -20.141 -7.93 11.352 1 97.81 330 ALA A N 1
ATOM 2458 C CA . ALA A 1 330 ? -19.609 -8.602 12.539 1 97.81 330 ALA A CA 1
ATOM 2459 C C . ALA A 1 330 ? -18.109 -8.367 12.688 1 97.81 330 ALA A C 1
ATOM 2461 O O . ALA A 1 330 ? -17.609 -8.242 13.812 1 97.81 330 ALA A O 1
ATOM 2462 N N . ARG A 1 331 ? -17.391 -8.383 11.625 1 97.94 331 ARG A N 1
ATOM 2463 C CA . ARG A 1 331 ? -15.961 -8.102 11.531 1 97.94 331 ARG A CA 1
ATOM 2464 C C . ARG A 1 331 ? -15.625 -7.352 10.25 1 97.94 331 ARG A C 1
ATOM 2466 O O . ARG A 1 331 ? -16.25 -7.582 9.211 1 97.94 331 ARG A O 1
ATOM 2473 N N . ILE A 1 332 ? -14.703 -6.496 10.344 1 98.12 332 ILE A N 1
ATOM 2474 C CA . ILE A 1 332 ? -14.211 -5.789 9.164 1 98.12 332 ILE A CA 1
ATOM 2475 C C . ILE A 1 332 ? -12.695 -5.914 9.07 1 98.12 332 ILE A C 1
ATOM 2477 O O . ILE A 1 332 ? -12 -5.844 10.086 1 98.12 332 ILE A O 1
ATOM 2481 N N . LEU A 1 333 ? -12.195 -6.328 7.957 1 98 333 LEU A N 1
ATOM 2482 C CA . LEU A 1 333 ? -10.773 -6.355 7.625 1 98 333 LEU A CA 1
ATOM 2483 C C . LEU A 1 333 ? -10.445 -5.309 6.566 1 98 333 LEU A C 1
ATOM 2485 O O . LEU A 1 333 ? -11.125 -5.215 5.543 1 98 333 LEU A O 1
ATOM 2489 N N . CYS A 1 334 ? -9.445 -4.48 6.793 1 97.38 334 CYS A N 1
ATOM 2490 C CA . CYS A 1 334 ? -9.039 -3.443 5.852 1 97.38 334 CYS A CA 1
ATOM 2491 C C . CYS A 1 334 ? -7.527 -3.42 5.68 1 97.38 334 CYS A C 1
ATOM 2493 O O . CYS A 1 334 ? -6.793 -3.252 6.652 1 97.38 334 CYS A O 1
ATOM 2495 N N . GLY A 1 335 ? -7.016 -3.604 4.496 1 96.88 335 GLY A N 1
ATOM 2496 C CA . GLY A 1 335 ? -5.59 -3.596 4.219 1 96.88 335 GLY A CA 1
ATOM 2497 C C . GLY A 1 335 ? -5.223 -4.344 2.953 1 96.88 335 GLY A C 1
ATOM 2498 O O . GLY A 1 335 ? -6.062 -4.531 2.07 1 96.88 335 GLY A O 1
ATOM 2499 N N . ALA A 1 336 ? -3.963 -4.633 2.762 1 97.75 336 ALA A N 1
ATOM 2500 C CA . ALA A 1 336 ? -3.477 -5.434 1.64 1 97.75 336 ALA A CA 1
ATOM 2501 C C . ALA A 1 336 ? -3.465 -6.922 1.991 1 97.75 336 ALA A C 1
ATOM 2503 O O . ALA A 1 336 ? -2.516 -7.41 2.607 1 97.75 336 ALA A O 1
ATOM 2504 N N . TYR A 1 337 ? -4.492 -7.613 1.505 1 98.25 337 TYR A N 1
ATOM 2505 C CA . TYR A 1 337 ? -4.621 -9.031 1.841 1 98.25 337 TYR A CA 1
ATOM 2506 C C . TYR A 1 337 ? -4.305 -9.906 0.636 1 98.25 337 TYR A C 1
ATOM 2508 O O . TYR A 1 337 ? -3.781 -11.016 0.785 1 98.25 337 TYR A O 1
ATOM 2516 N N . MET A 1 338 ? -4.707 -9.492 -0.422 1 98.38 338 MET A N 1
ATOM 2517 C CA . MET A 1 338 ? -4.406 -10.094 -1.718 1 98.38 338 MET A CA 1
ATOM 2518 C C . MET A 1 338 ? -4.23 -9.023 -2.789 1 98.38 338 MET A C 1
ATOM 2520 O O . MET A 1 338 ? -5.215 -8.531 -3.346 1 98.38 338 MET A O 1
ATOM 2524 N N . THR A 1 339 ? -3.012 -8.828 -3.152 1 98.31 339 THR A N 1
ATOM 2525 C CA . THR A 1 339 ? -2.697 -7.68 -3.996 1 98.31 339 THR A CA 1
ATOM 2526 C C . THR A 1 339 ? -2.525 -8.109 -5.449 1 98.31 339 THR A C 1
ATOM 2528 O O . THR A 1 339 ? -2.609 -9.297 -5.766 1 98.31 339 THR A O 1
ATOM 2531 N N . SER A 1 340 ? -2.432 -7.199 -6.301 1 97.12 340 SER A N 1
ATOM 2532 C CA . SER A 1 340 ? -1.969 -7.285 -7.684 1 97.12 340 SER A CA 1
ATOM 2533 C C . SER A 1 340 ? -0.805 -6.332 -7.934 1 97.12 340 SER A C 1
ATOM 2535 O O . SER A 1 340 ? -0.974 -5.293 -8.578 1 97.12 340 SER A O 1
ATOM 2537 N N . LEU A 1 341 ? 0.34 -6.734 -7.391 1 97.44 341 LEU A N 1
ATOM 2538 C CA . LEU A 1 341 ? 1.549 -5.918 -7.426 1 97.44 341 LEU A CA 1
ATOM 2539 C C . LEU A 1 341 ? 1.26 -4.5 -6.945 1 97.44 341 LEU A C 1
ATOM 2541 O O . LEU A 1 341 ? 0.873 -4.297 -5.793 1 97.44 341 LEU A O 1
ATOM 2545 N N . ASP A 1 342 ? 1.501 -3.461 -7.762 1 97.25 342 ASP A N 1
ATOM 2546 C CA . ASP A 1 342 ? 1.25 -2.074 -7.379 1 97.25 342 ASP A CA 1
ATOM 2547 C C . ASP A 1 342 ? -0.005 -1.534 -8.062 1 97.25 342 ASP A C 1
ATOM 2549 O O . ASP A 1 342 ? -0.072 -0.352 -8.398 1 97.25 342 ASP A O 1
ATOM 2553 N N . GLY A 1 343 ? -0.979 -2.404 -8.266 1 96.5 343 GLY A N 1
ATOM 2554 C CA . GLY A 1 343 ? -2.23 -1.972 -8.867 1 96.5 343 GLY A CA 1
ATOM 2555 C C . GLY A 1 343 ? -2.98 -0.958 -8.023 1 96.5 343 GLY A C 1
ATOM 2556 O O . GLY A 1 343 ? -3.053 -1.094 -6.801 1 96.5 343 GLY A O 1
ATOM 2557 N N . HIS A 1 344 ? -3.49 0.102 -8.727 1 97.44 344 HIS A N 1
ATOM 2558 C CA . HIS A 1 344 ? -4.312 1.094 -8.047 1 97.44 344 HIS A CA 1
ATOM 2559 C C . HIS A 1 344 ? -5.793 0.74 -8.133 1 97.44 344 HIS A C 1
ATOM 2561 O O . HIS A 1 344 ? -6.551 1.401 -8.844 1 97.44 344 HIS A O 1
ATOM 2567 N N . GLY A 1 345 ? -6.188 -0.211 -7.324 1 97.81 345 GLY A N 1
ATOM 2568 C CA . GLY A 1 345 ? -7.543 -0.743 -7.262 1 97.81 345 GLY A CA 1
ATOM 2569 C C . GLY A 1 345 ? -7.902 -1.3 -5.898 1 97.81 345 GLY A C 1
ATOM 2570 O O . GLY A 1 345 ? -7.035 -1.443 -5.031 1 97.81 345 GLY A O 1
ATOM 2571 N N . ILE A 1 346 ? -9.203 -1.523 -5.758 1 98.56 346 ILE A N 1
ATOM 2572 C CA . ILE A 1 346 ? -9.711 -2.102 -4.52 1 98.56 346 ILE A CA 1
ATOM 2573 C C . ILE A 1 346 ? -10.625 -3.285 -4.84 1 98.56 346 ILE A C 1
ATOM 2575 O O . ILE A 1 346 ? -11.102 -3.422 -5.969 1 98.56 346 ILE A O 1
ATOM 2579 N N . SER A 1 347 ? -10.766 -4.137 -3.877 1 98.56 347 SER A N 1
ATOM 2580 C CA . SER A 1 347 ? -11.844 -5.117 -3.93 1 98.56 347 SER A CA 1
ATOM 2581 C C . SER A 1 347 ? -12.578 -5.207 -2.594 1 98.56 347 SER A C 1
ATOM 2583 O O . SER A 1 347 ? -11.984 -4.949 -1.54 1 98.56 347 SER A O 1
ATOM 2585 N N . LEU A 1 348 ? -13.812 -5.418 -2.67 1 98.75 348 LEU A N 1
ATOM 2586 C CA . LEU A 1 348 ? -14.633 -5.719 -1.5 1 98.75 348 LEU A CA 1
ATOM 2587 C C . LEU A 1 348 ? -15.062 -7.18 -1.502 1 98.75 348 LEU A C 1
ATOM 2589 O O . LEU A 1 348 ? -15.453 -7.715 -2.543 1 98.75 348 LEU A O 1
ATOM 2593 N N . THR A 1 349 ? -14.852 -7.855 -0.414 1 98.81 349 THR A N 1
ATOM 2594 C CA . THR A 1 349 ? -15.281 -9.234 -0.208 1 98.81 349 THR A CA 1
ATOM 2595 C C . THR A 1 349 ? -16.281 -9.328 0.942 1 98.81 349 THR A C 1
ATOM 2597 O O . THR A 1 349 ? -16.047 -8.758 2.014 1 98.81 349 THR A O 1
ATOM 2600 N N . VAL A 1 350 ? -17.359 -10.016 0.694 1 98.75 350 VAL A N 1
ATOM 2601 C CA . VAL A 1 350 ? -18.344 -10.242 1.739 1 98.75 350 VAL A CA 1
ATOM 2602 C C . VAL A 1 350 ? -18.484 -11.742 2.008 1 98.75 350 VAL A C 1
ATOM 2604 O O . VAL A 1 350 ? -18.453 -12.555 1.078 1 98.75 350 VAL A O 1
ATOM 2607 N N . LEU A 1 351 ? -18.469 -12.086 3.25 1 98.75 351 LEU A N 1
ATOM 2608 C CA . LEU A 1 351 ? -18.844 -13.422 3.713 1 98.75 351 LEU A CA 1
ATOM 2609 C C . LEU A 1 351 ? -20.094 -13.375 4.578 1 98.75 351 LEU A C 1
ATOM 2611 O O . LEU A 1 351 ? -20.094 -12.75 5.641 1 98.75 351 LEU A O 1
ATOM 2615 N N . ARG A 1 352 ? -21.125 -13.93 4.066 1 97.56 352 ARG A N 1
ATOM 2616 C CA . ARG A 1 352 ? -22.344 -14.078 4.863 1 97.56 352 ARG A CA 1
ATOM 2617 C C . ARG A 1 352 ? -22.125 -15.039 6.023 1 97.56 352 ARG A C 1
ATOM 2619 O O . ARG A 1 352 ? -21.641 -16.156 5.832 1 97.56 352 ARG A O 1
ATOM 2626 N N . LEU A 1 353 ? -22.5 -14.633 7.223 1 96.75 353 LEU A N 1
ATOM 2627 C CA . LEU A 1 353 ? -22.234 -15.461 8.391 1 96.75 353 LEU A CA 1
ATOM 2628 C C . LEU A 1 353 ? -23.375 -16.453 8.617 1 96.75 353 LEU A C 1
ATOM 2630 O O . LEU A 1 353 ? -24.375 -16.125 9.281 1 96.75 353 LEU A O 1
ATOM 2634 N N . PHE A 1 354 ? -23.188 -17.656 8.211 1 94.88 354 PHE A N 1
ATOM 2635 C CA . PHE A 1 354 ? -24.156 -18.734 8.398 1 94.88 354 PHE A CA 1
ATOM 2636 C C . PHE A 1 354 ? -23.859 -19.531 9.664 1 94.88 354 PHE A C 1
ATOM 2638 O O . PHE A 1 354 ? -24.688 -20.344 10.102 1 94.88 354 PHE A O 1
ATOM 2645 N N . ASP A 1 355 ? -22.734 -19.328 10.219 1 94.75 355 ASP A N 1
ATOM 2646 C CA . ASP A 1 355 ? -22.266 -19.984 11.438 1 94.75 355 ASP A CA 1
ATOM 2647 C C . ASP A 1 355 ? -21.359 -19.047 12.242 1 94.75 355 ASP A C 1
ATOM 2649 O O . ASP A 1 355 ? -20.281 -18.672 11.781 1 94.75 355 ASP A O 1
ATOM 2653 N N . TYR A 1 356 ? -21.656 -18.781 13.492 1 95 356 TYR A N 1
ATOM 2654 C CA . TYR A 1 356 ? -20.922 -17.812 14.305 1 95 356 TYR A CA 1
ATOM 2655 C C . TYR A 1 356 ? -19.578 -18.375 14.742 1 95 356 TYR A C 1
ATOM 2657 O O . TYR A 1 356 ? -18.688 -17.625 15.148 1 95 356 TYR A O 1
ATOM 2665 N N . GLU A 1 357 ? -19.422 -19.641 14.641 1 96.81 357 GLU A N 1
ATOM 2666 C CA . GLU A 1 357 ? -18.141 -20.25 14.977 1 96.81 357 GLU A CA 1
ATOM 2667 C C . GLU A 1 357 ? -17.031 -19.734 14.055 1 96.81 357 GLU A C 1
ATOM 2669 O O . GLU A 1 357 ? -15.859 -19.734 14.43 1 96.81 357 GLU A O 1
ATOM 2674 N N . ILE A 1 358 ? -17.438 -19.266 12.891 1 98.12 358 ILE A N 1
ATOM 2675 C CA . ILE A 1 358 ? -16.5 -18.719 11.922 1 98.12 358 ILE A CA 1
ATOM 2676 C C . ILE A 1 358 ? -15.758 -17.531 12.539 1 98.12 358 ILE A C 1
ATOM 2678 O O . ILE A 1 358 ? -14.562 -17.344 12.281 1 98.12 358 ILE A O 1
ATOM 2682 N N . LEU A 1 359 ? -16.469 -16.766 13.359 1 98.12 359 LEU A N 1
ATOM 2683 C CA . LEU A 1 359 ? -15.859 -15.586 13.977 1 98.12 359 LEU A CA 1
ATOM 2684 C C . LEU A 1 359 ? -14.766 -16 14.961 1 98.12 359 LEU A C 1
ATOM 2686 O O . LEU A 1 359 ? -13.75 -15.305 15.094 1 98.12 359 LEU A O 1
ATOM 2690 N N . GLU A 1 360 ? -14.945 -17.094 15.656 1 98 360 GLU A N 1
ATOM 2691 C CA . GLU A 1 360 ? -13.93 -17.594 16.562 1 98 360 GLU A CA 1
ATOM 2692 C C . GLU A 1 360 ? -12.656 -17.984 15.82 1 98 360 GLU A C 1
ATOM 2694 O O . GLU A 1 360 ? -11.555 -17.688 16.281 1 98 360 GLU A O 1
ATOM 2699 N N . PHE A 1 361 ? -12.852 -18.625 14.703 1 98.62 361 PHE A N 1
ATOM 2700 C CA . PHE A 1 361 ? -11.711 -19.031 13.891 1 98.62 361 PHE A CA 1
ATOM 2701 C C . PHE A 1 361 ? -11.023 -17.797 13.297 1 98.62 361 PHE A C 1
ATOM 2703 O O . PHE A 1 361 ? -9.789 -17.75 13.234 1 98.62 361 PHE A O 1
ATOM 2710 N N . LEU A 1 362 ? -11.828 -16.844 12.891 1 98.25 362 LEU A N 1
ATOM 2711 C CA . LEU A 1 362 ? -11.289 -15.617 12.305 1 98.25 362 LEU A CA 1
ATOM 2712 C C . LEU A 1 362 ? -10.477 -14.828 13.328 1 98.25 362 LEU A C 1
ATOM 2714 O O . LEU A 1 362 ? -9.469 -14.211 12.977 1 98.25 362 LEU A O 1
ATOM 2718 N N . ASP A 1 363 ? -10.883 -14.883 14.555 1 97.19 363 ASP A N 1
ATOM 2719 C CA . ASP A 1 363 ? -10.258 -14.109 15.625 1 97.19 363 ASP A CA 1
ATOM 2720 C C . ASP A 1 363 ? -9.102 -14.883 16.266 1 97.19 363 ASP A C 1
ATOM 2722 O O . ASP A 1 363 ? -8.352 -14.336 17.062 1 97.19 363 ASP A O 1
ATOM 2726 N N . ALA A 1 364 ? -8.93 -16.156 15.938 1 98.12 364 ALA A N 1
ATOM 2727 C CA . ALA A 1 364 ? -7.91 -17 16.562 1 98.12 364 ALA A CA 1
ATOM 2728 C C . ALA A 1 364 ? -6.508 -16.453 16.297 1 98.12 364 ALA A C 1
ATOM 2730 O O . ALA A 1 364 ? -6.254 -15.867 15.234 1 98.12 364 ALA A O 1
ATOM 2731 N N . PRO A 1 365 ? -5.602 -16.625 17.219 1 95.75 365 PRO A N 1
ATOM 2732 C CA . PRO A 1 365 ? -4.246 -16.078 17.062 1 95.75 365 PRO A CA 1
ATOM 2733 C C . PRO A 1 365 ? -3.48 -16.75 15.914 1 95.75 365 PRO A C 1
ATOM 2735 O O . PRO A 1 365 ? -3.74 -17.906 15.586 1 95.75 365 PRO A O 1
ATOM 2738 N N . THR A 1 366 ? -2.568 -16.031 15.328 1 96.56 366 THR A N 1
ATOM 2739 C CA . THR A 1 366 ? -1.647 -16.547 14.32 1 96.56 366 THR A CA 1
ATOM 2740 C C . THR A 1 366 ? -0.328 -15.773 14.352 1 96.56 366 THR A C 1
ATOM 2742 O O . THR A 1 366 ? -0.273 -14.641 14.828 1 96.56 366 THR A O 1
ATOM 2745 N N . SER A 1 367 ? 0.728 -16.438 13.898 1 93.81 367 SER A N 1
ATOM 2746 C CA . SER A 1 367 ? 2.029 -15.781 13.781 1 93.81 367 SER A CA 1
ATOM 2747 C C . SER A 1 367 ? 2.408 -15.57 12.32 1 93.81 367 SER A C 1
ATOM 2749 O O . SER A 1 367 ? 3.557 -15.234 12.008 1 93.81 367 SER A O 1
ATOM 2751 N N . ALA A 1 368 ? 1.446 -15.914 11.398 1 96.31 368 ALA A N 1
ATOM 2752 C CA . ALA A 1 368 ? 1.72 -15.609 9.992 1 96.31 368 ALA A CA 1
ATOM 2753 C C . ALA A 1 368 ? 1.955 -14.117 9.789 1 96.31 368 ALA A C 1
ATOM 2755 O O . ALA A 1 368 ? 1.099 -13.297 10.125 1 96.31 368 ALA A O 1
ATOM 2756 N N . PRO A 1 369 ? 3.018 -13.766 9.203 1 94.81 369 PRO A N 1
ATOM 2757 C CA . PRO A 1 369 ? 3.404 -12.352 9.18 1 94.81 369 PRO A CA 1
ATOM 2758 C C . PRO A 1 369 ? 2.5 -11.508 8.281 1 94.81 369 PRO A C 1
ATOM 2760 O O . PRO A 1 369 ? 2.404 -10.289 8.469 1 94.81 369 PRO A O 1
ATOM 2763 N N . GLY A 1 370 ? 1.864 -12.102 7.348 1 95.56 370 GLY A N 1
ATOM 2764 C CA . GLY A 1 370 ? 1.05 -11.352 6.406 1 95.56 370 GLY A CA 1
ATOM 2765 C C . GLY A 1 370 ? -0.361 -11.094 6.906 1 95.56 370 GLY A C 1
ATOM 2766 O O . GLY A 1 370 ? -1.132 -10.375 6.266 1 95.56 370 GLY A O 1
ATOM 2767 N N . TRP A 1 371 ? -0.757 -11.633 8.062 1 96 371 TRP A N 1
ATOM 2768 C CA . TRP A 1 371 ? -2.127 -11.531 8.555 1 96 371 TRP A CA 1
ATOM 2769 C C . TRP A 1 371 ? -2.316 -10.258 9.375 1 96 371 TRP A C 1
ATOM 2771 O O . TRP A 1 371 ? -1.474 -9.914 10.211 1 96 371 TRP A O 1
ATOM 2781 N N . GLN A 1 372 ? -3.322 -9.523 9.109 1 92.69 372 GLN A N 1
ATOM 2782 C CA . GLN A 1 372 ? -3.791 -8.414 9.922 1 92.69 372 GLN A CA 1
ATOM 2783 C C . GLN A 1 372 ? -5.141 -8.727 10.562 1 92.69 372 GLN A C 1
ATOM 2785 O O . GLN A 1 372 ? -6.086 -9.109 9.867 1 92.69 372 GLN A O 1
ATOM 2790 N N . ARG A 1 373 ? -5.262 -8.5 11.75 1 91.75 373 ARG A N 1
ATOM 2791 C CA . ARG A 1 373 ? -6.441 -8.906 12.508 1 91.75 373 ARG A CA 1
ATOM 2792 C C . ARG A 1 373 ? -7.672 -8.125 12.062 1 91.75 373 ARG A C 1
ATOM 2794 O O . ARG A 1 373 ? -7.562 -6.988 11.602 1 91.75 373 ARG A O 1
ATOM 2801 N N . ALA A 1 374 ? -8.812 -8.75 12.227 1 93.88 374 ALA A N 1
ATOM 2802 C CA . ALA A 1 374 ? -10.102 -8.109 11.953 1 93.88 374 ALA A CA 1
ATOM 2803 C C . ALA A 1 374 ? -10.5 -7.176 13.094 1 93.88 374 ALA A C 1
ATOM 2805 O O . ALA A 1 374 ? -10.086 -7.375 14.242 1 93.88 374 ALA A O 1
ATOM 2806 N N . ASP A 1 375 ? -11.234 -6.18 12.742 1 93.31 375 ASP A N 1
ATOM 2807 C CA . ASP A 1 375 ? -11.719 -5.23 13.734 1 93.31 375 ASP A CA 1
ATOM 2808 C C . ASP A 1 375 ? -13.219 -5.398 13.977 1 93.31 375 ASP A C 1
ATOM 2810 O O . ASP A 1 375 ? -13.938 -5.875 13.094 1 93.31 375 ASP A O 1
ATOM 2814 N N . LYS A 1 376 ? -13.562 -5.09 15.188 1 94.44 376 LYS A N 1
ATOM 2815 C CA . LYS A 1 376 ? -14.977 -4.961 15.539 1 94.44 376 LYS A CA 1
ATOM 2816 C C . LYS A 1 376 ? -15.445 -3.516 15.398 1 94.44 376 LYS A C 1
ATOM 2818 O O . LYS A 1 376 ? -14.656 -2.582 15.562 1 94.44 376 LYS A O 1
ATOM 2823 N N . LEU A 1 377 ? -16.672 -3.398 15.047 1 94.44 377 LEU A N 1
ATOM 2824 C CA . LEU A 1 377 ? -17.25 -2.061 14.922 1 94.44 377 LEU A CA 1
ATOM 2825 C C . LEU A 1 377 ? -17.891 -1.618 16.234 1 94.44 377 LEU A C 1
ATOM 2827 O O . LEU A 1 377 ? -18.469 -2.438 16.953 1 94.44 377 LEU A O 1
ATOM 2831 N N . GLY A 1 378 ? -17.75 -0.334 16.531 1 91.5 378 GLY A N 1
ATOM 2832 C CA . GLY A 1 378 ? -18.5 0.263 17.609 1 91.5 378 GLY A CA 1
ATOM 2833 C C . GLY A 1 378 ? -19.844 0.822 17.188 1 91.5 378 GLY A C 1
ATOM 2834 O O . GLY A 1 378 ? -20.391 0.412 16.156 1 91.5 378 GLY A O 1
ATOM 2835 N N . LYS A 1 379 ? -20.344 1.638 18 1 91.69 379 LYS A N 1
ATOM 2836 C CA . LYS A 1 379 ? -21.578 2.332 17.641 1 91.69 379 LYS A CA 1
ATOM 2837 C C . LYS A 1 379 ? -21.344 3.328 16.516 1 91.69 379 LYS A C 1
ATOM 2839 O O . LYS A 1 379 ? -20.297 3.99 16.469 1 91.69 379 LYS A O 1
ATOM 2844 N N . ALA A 1 380 ? -22.297 3.359 15.633 1 93.88 380 ALA A N 1
ATOM 2845 C CA . ALA A 1 380 ? -22.203 4.312 14.531 1 93.88 380 ALA A CA 1
ATOM 2846 C C . ALA A 1 380 ? -22.109 5.742 15.047 1 93.88 380 ALA A C 1
ATOM 2848 O O . ALA A 1 380 ? -22.844 6.121 15.969 1 93.88 380 ALA A O 1
ATOM 2849 N N . GLU A 1 381 ? -21.203 6.504 14.461 1 94.19 381 GLU A N 1
ATOM 2850 C CA . GLU A 1 381 ? -21.016 7.895 14.875 1 94.19 381 GLU A CA 1
ATOM 2851 C C . GLU A 1 381 ? -21.016 8.828 13.672 1 94.19 381 GLU A C 1
ATOM 2853 O O . GLU A 1 381 ? -20.672 8.43 12.562 1 94.19 381 GLU A O 1
ATOM 2858 N N . THR A 1 382 ? -21.453 10.016 13.969 1 92.31 382 THR A N 1
ATOM 2859 C CA . THR A 1 382 ? -21.328 11.117 13.023 1 92.31 382 THR A CA 1
ATOM 2860 C C . THR A 1 382 ? -20.375 12.188 13.555 1 92.31 382 THR A C 1
ATOM 2862 O O . THR A 1 382 ? -20.453 12.562 14.727 1 92.31 382 THR A O 1
ATOM 2865 N N . ALA A 1 383 ? -19.484 12.633 12.664 1 90 383 ALA A N 1
ATOM 2866 C CA . ALA A 1 383 ? -18.562 13.695 13.07 1 90 383 ALA A CA 1
ATOM 2867 C C . ALA A 1 383 ? -19.328 14.977 13.398 1 90 383 ALA A C 1
ATOM 2869 O O . ALA A 1 383 ? -20.344 15.273 12.781 1 90 383 ALA A O 1
ATOM 2870 N N . PRO A 1 384 ? -18.797 15.703 14.336 1 89.19 384 PRO A N 1
ATOM 2871 C CA . PRO A 1 384 ? -19.469 16.969 14.633 1 89.19 384 PRO A CA 1
ATOM 2872 C C . PRO A 1 384 ? -19.422 17.953 13.453 1 89.19 384 PRO A C 1
ATOM 2874 O O . PRO A 1 384 ? -18.484 17.906 12.656 1 89.19 384 PRO A O 1
ATOM 2877 N N . SER A 1 385 ? -20.484 18.656 13.156 1 75.75 385 SER A N 1
ATOM 2878 C CA . SER A 1 385 ? -20.594 19.547 12.016 1 75.75 385 SER A CA 1
ATOM 2879 C C . SER A 1 385 ? -19.625 20.719 12.141 1 75.75 385 SER A C 1
ATOM 2881 O O . SER A 1 385 ? -18.953 21.078 11.172 1 75.75 385 SER A O 1
ATOM 2883 N N . ALA A 1 386 ? -19.938 21.656 13.062 1 63.72 386 ALA A N 1
ATOM 2884 C CA . ALA A 1 386 ? -19.172 22.891 13.188 1 63.72 386 ALA A CA 1
ATOM 2885 C C . ALA A 1 386 ? -18.188 22.812 14.344 1 63.72 386 ALA A C 1
ATOM 2887 O O . ALA A 1 386 ? -18.484 22.219 15.383 1 63.72 386 ALA A O 1
ATOM 2888 N N . ASP A 1 387 ? -16.844 22.969 13.828 1 61.59 387 ASP A N 1
ATOM 2889 C CA . ASP A 1 387 ? -15.875 23.109 14.914 1 61.59 387 ASP A CA 1
ATOM 2890 C C . ASP A 1 387 ? -16.312 24.188 15.898 1 61.59 387 ASP A C 1
ATOM 2892 O O . ASP A 1 387 ? -16.5 25.344 15.523 1 61.59 387 ASP A O 1
ATOM 2896 N N . LYS A 1 388 ? -17.172 23.859 16.906 1 56.72 388 LYS A N 1
ATOM 2897 C CA . LYS A 1 388 ? -17.625 24.812 17.906 1 56.72 388 LYS A CA 1
ATOM 2898 C C . LYS A 1 388 ? -16.438 25.5 18.594 1 56.72 388 LYS A C 1
ATOM 2900 O O . LYS A 1 388 ? -15.609 24.828 19.219 1 56.72 388 LYS A O 1
ATOM 2905 N N . GLY A 1 389 ? -15.828 26.391 17.828 1 48.81 389 GLY A N 1
ATOM 2906 C CA . GLY A 1 389 ? -14.68 27.172 18.234 1 48.81 389 GLY A CA 1
ATOM 2907 C C . GLY A 1 389 ? -14.781 27.703 19.656 1 48.81 389 GLY A C 1
ATOM 2908 O O . GLY A 1 389 ? -15.719 28.422 19.984 1 48.81 389 GLY A O 1
ATOM 2909 N N . GLN A 1 390 ? -14.516 26.891 20.641 1 47.34 390 GLN A N 1
ATOM 2910 C CA . GLN A 1 390 ? -14.281 27.703 21.828 1 47.34 390 GLN A CA 1
ATOM 2911 C C . GLN A 1 390 ? -13.25 28.797 21.547 1 47.34 390 GLN A C 1
ATOM 2913 O O . GLN A 1 390 ? -12.117 28.516 21.172 1 47.34 390 GLN A O 1
ATOM 2918 N N . SER A 1 391 ? -13.82 29.844 21.016 1 45.41 391 SER A N 1
ATOM 2919 C CA . SER A 1 391 ? -12.977 31.031 20.812 1 45.41 391 SER A CA 1
ATOM 2920 C C . SER A 1 391 ? -12.086 31.266 22.031 1 45.41 391 SER A C 1
ATOM 2922 O O . SER A 1 391 ? -12.578 31.406 23.156 1 45.41 391 SER A O 1
ATOM 2924 N N . ILE A 1 392 ? -10.945 30.625 22.047 1 46.09 392 ILE A N 1
ATOM 2925 C CA . ILE A 1 392 ? -10.039 31.047 23.109 1 46.09 392 ILE A CA 1
ATOM 2926 C C . ILE A 1 392 ? -9.617 32.5 22.891 1 46.09 392 ILE A C 1
ATOM 2928 O O . ILE A 1 392 ? -8.969 32.812 21.891 1 46.09 392 ILE A O 1
ATOM 2932 N N . THR A 1 393 ? -10.445 33.344 23.391 1 47.09 393 THR A N 1
ATOM 2933 C CA . THR A 1 393 ? -10.078 34.75 23.312 1 47.09 393 THR A CA 1
ATOM 2934 C C . THR A 1 393 ? -8.797 35 24.094 1 47.09 393 THR A C 1
ATOM 2936 O O . THR A 1 393 ? -8.719 34.719 25.297 1 47.09 393 THR A O 1
ATOM 2939 N N . VAL A 1 394 ? -7.668 35 23.453 1 45.75 394 VAL A N 1
ATOM 2940 C CA . VAL A 1 394 ? -6.469 35.5 24.125 1 45.75 394 VAL A CA 1
ATOM 2941 C C . VAL A 1 394 ? -6.582 37.031 24.328 1 45.75 394 VAL A C 1
ATOM 2943 O O . VAL A 1 394 ? -6.762 37.781 23.359 1 45.75 394 VAL A O 1
ATOM 2946 N N . GLN A 1 395 ? -6.945 37.406 25.516 1 46.31 395 GLN A N 1
ATOM 2947 C CA . GLN A 1 395 ? -7.008 38.844 25.812 1 46.31 395 GLN A CA 1
ATOM 2948 C C . GLN A 1 395 ? -5.617 39.469 25.797 1 46.31 395 GLN A C 1
ATOM 2950 O O . GLN A 1 395 ? -4.691 38.938 26.422 1 46.31 395 GLN A O 1
ATOM 2955 N N . THR A 1 396 ? -5.363 40.219 24.766 1 52.31 396 THR A N 1
ATOM 2956 C CA . THR A 1 396 ? -4.145 41.031 24.812 1 52.31 396 THR A CA 1
ATOM 2957 C C . THR A 1 396 ? -4.188 42 25.969 1 52.31 396 THR A C 1
ATOM 2959 O O . THR A 1 396 ? -5.258 42.5 26.328 1 52.31 396 THR A O 1
ATOM 2962 N N . SER A 1 397 ? -3.129 42 26.75 1 51.31 397 SER A N 1
ATOM 2963 C CA . SER A 1 397 ? -3.025 42.875 27.906 1 51.31 397 SER A CA 1
ATOM 2964 C C . SER A 1 397 ? -3.258 44.344 27.516 1 51.31 397 SER A C 1
ATOM 2966 O O . SER A 1 397 ? -3.885 45.094 28.266 1 51.31 397 SER A O 1
ATOM 2968 N N . SER A 1 398 ? -2.678 44.75 26.281 1 64.62 398 SER A N 1
ATOM 2969 C CA . SER A 1 398 ? -2.781 46.188 25.953 1 64.62 398 SER A CA 1
ATOM 2970 C C . SER A 1 398 ? -3.953 46.438 25.016 1 64.62 398 SER A C 1
ATOM 2972 O O . SER A 1 398 ? -4.203 45.656 24.094 1 64.62 398 SER A O 1
ATOM 2974 N N . LYS A 1 399 ? -4.785 47.438 25.328 1 75.81 399 LYS A N 1
ATOM 2975 C CA . LYS A 1 399 ? -5.984 47.781 24.578 1 75.81 399 LYS A CA 1
ATOM 2976 C C . LYS A 1 399 ? -5.645 48.688 23.391 1 75.81 399 LYS A C 1
ATOM 2978 O O . LYS A 1 399 ? -6.461 48.844 22.484 1 75.81 399 LYS A O 1
ATOM 2983 N N . GLY A 1 400 ? -4.348 49.062 23.141 1 80.88 400 GLY A N 1
ATOM 2984 C CA . GLY A 1 400 ? -3.959 49.938 22.047 1 80.88 400 GLY A CA 1
ATOM 2985 C C . GLY A 1 400 ? -4.645 51.281 22.078 1 80.88 400 GLY A C 1
ATOM 2986 O O . GLY A 1 400 ? -5.477 51.531 22.953 1 80.88 400 GLY A O 1
ATOM 2987 N N . VAL A 1 401 ? -4.215 52.188 21.188 1 88.56 401 VAL A N 1
ATOM 2988 C CA . VAL A 1 401 ? -4.82 53.531 21.078 1 88.56 401 VAL A CA 1
ATOM 2989 C C . VAL A 1 401 ? -6.238 53.406 20.531 1 88.56 401 VAL A C 1
ATOM 2991 O O . VAL A 1 401 ? -6.465 52.719 19.531 1 88.56 401 VAL A O 1
ATOM 2994 N N . ALA A 1 402 ? -7.117 54.062 21.203 1 91.38 402 ALA A N 1
ATOM 2995 C CA . ALA A 1 402 ? -8.516 54 20.781 1 91.38 402 ALA A CA 1
ATOM 2996 C C . ALA A 1 402 ? -8.711 54.688 19.438 1 91.38 402 ALA A C 1
ATOM 2998 O O . ALA A 1 402 ? -8.125 55.75 19.188 1 91.38 402 ALA A O 1
ATOM 2999 N N . LEU A 1 403 ? -9.469 54.125 18.656 1 93.06 403 LEU A N 1
ATOM 3000 C CA . LEU A 1 403 ? -9.82 54.719 17.375 1 93.06 403 LEU A CA 1
ATOM 3001 C C . LEU A 1 403 ? -11.055 55.594 17.5 1 93.06 403 LEU A C 1
ATOM 3003 O O . LEU A 1 403 ? -11.953 55.312 18.281 1 93.06 403 LEU A O 1
ATOM 3007 N N . THR A 1 404 ? -11.016 56.719 16.75 1 92.38 404 THR A N 1
ATOM 3008 C CA . THR A 1 404 ? -12.25 57.469 16.609 1 92.38 404 THR A CA 1
ATOM 3009 C C . THR A 1 404 ? -13.281 56.656 15.82 1 92.38 404 THR A C 1
ATOM 3011 O O . THR A 1 404 ? -12.953 55.656 15.211 1 92.38 404 THR A O 1
ATOM 3014 N N . LYS A 1 405 ? -14.445 57.125 15.922 1 93.5 405 LYS A N 1
ATOM 3015 C CA . LYS A 1 405 ? -15.508 56.438 15.18 1 93.5 405 LYS A CA 1
ATOM 3016 C C . LYS A 1 405 ? -15.188 56.406 13.688 1 93.5 405 LYS A C 1
ATOM 3018 O O . LYS A 1 405 ? -15.43 55.375 13.023 1 93.5 405 LYS A O 1
ATOM 3023 N N . GLU A 1 406 ? -14.656 57.469 13.211 1 92.75 406 GLU A N 1
ATOM 3024 C CA . GLU A 1 406 ? -14.305 57.562 11.797 1 92.75 406 GLU A CA 1
ATOM 3025 C C . GLU A 1 406 ? -13.18 56.594 11.461 1 92.75 406 GLU A C 1
ATOM 3027 O O . GLU A 1 406 ? -13.203 55.938 10.406 1 92.75 406 GLU A O 1
ATOM 3032 N N . GLN A 1 407 ? -12.289 56.562 12.312 1 93.19 407 GLN A N 1
ATOM 3033 C CA . GLN A 1 407 ? -11.164 55.625 12.109 1 93.19 407 GLN A CA 1
ATOM 3034 C C . GLN A 1 407 ? -11.625 54.188 12.18 1 93.19 407 GLN A C 1
ATOM 3036 O O . GLN A 1 407 ? -11.141 53.344 11.422 1 93.19 407 GLN A O 1
ATOM 3041 N N . ALA A 1 408 ? -12.484 53.906 13.055 1 94.75 408 ALA A N 1
ATOM 3042 C CA . ALA A 1 408 ? -13.031 52.531 13.195 1 94.75 408 ALA A CA 1
ATOM 3043 C C . ALA A 1 408 ? -13.812 52.125 11.953 1 94.75 408 ALA A C 1
ATOM 3045 O O . ALA A 1 408 ? -13.727 51 11.5 1 94.75 408 ALA A O 1
ATOM 3046 N N . ASP A 1 409 ? -14.586 53.062 11.477 1 94.69 409 ASP A N 1
ATOM 3047 C CA . ASP A 1 409 ? -15.344 52.812 10.25 1 94.69 409 ASP A CA 1
ATOM 3048 C C . ASP A 1 409 ? -14.406 52.562 9.07 1 94.69 409 ASP A C 1
ATOM 3050 O O . ASP A 1 409 ? -14.672 51.688 8.227 1 94.69 409 ASP A O 1
ATOM 3054 N N . LEU A 1 410 ? -13.391 53.344 9.016 1 95.25 410 LEU A N 1
ATOM 3055 C CA . LEU A 1 410 ? -12.406 53.156 7.953 1 95.25 410 LEU A CA 1
ATOM 3056 C C . LEU A 1 410 ? -11.719 51.812 8.07 1 95.25 410 LEU A C 1
ATOM 3058 O O . LEU A 1 410 ? -11.484 51.125 7.066 1 95.25 410 LEU A O 1
ATOM 3062 N N . ALA A 1 411 ? -11.352 51.469 9.281 1 95.81 411 ALA A N 1
ATOM 3063 C CA . ALA A 1 411 ? -10.727 50.156 9.516 1 95.81 411 ALA A CA 1
ATOM 3064 C C . ALA A 1 411 ? -11.641 49.031 9.047 1 95.81 411 ALA A C 1
ATOM 3066 O O . ALA A 1 411 ? -11.18 48.062 8.438 1 95.81 411 ALA A O 1
ATOM 3067 N N . LYS A 1 412 ? -12.852 49.125 9.336 1 95.88 412 LYS A N 1
ATOM 3068 C CA . LYS A 1 412 ? -13.828 48.125 8.914 1 95.88 412 LYS A CA 1
ATOM 3069 C C . LYS A 1 412 ? -13.898 48.031 7.391 1 95.88 412 LYS A C 1
ATOM 3071 O O . LYS A 1 412 ? -13.961 46.938 6.832 1 95.88 412 LYS A O 1
ATOM 3076 N N . LYS A 1 413 ? -13.938 49.156 6.797 1 96 413 LYS A N 1
ATOM 3077 C CA . LYS A 1 413 ? -13.945 49.188 5.336 1 96 413 LYS A CA 1
ATOM 3078 C C . LYS A 1 413 ? -12.688 48.562 4.758 1 96 413 LYS A C 1
ATOM 3080 O O . LYS A 1 413 ? -12.758 47.875 3.738 1 96 413 LYS A O 1
ATOM 3085 N N . CYS A 1 414 ? -11.617 48.812 5.363 1 96.75 414 CYS A N 1
ATOM 3086 C CA . CYS A 1 414 ? -10.352 48.25 4.914 1 96.75 414 CYS A CA 1
ATOM 3087 C C . CYS A 1 414 ? -10.367 46.719 5.004 1 96.75 414 CYS A C 1
ATOM 3089 O O . CYS A 1 414 ? -9.984 46.031 4.059 1 96.75 414 CYS A O 1
ATOM 3091 N N . VAL A 1 415 ? -10.789 46.188 6.133 1 97.25 415 VAL A N 1
ATOM 3092 C CA . VAL A 1 415 ? -10.859 44.75 6.336 1 97.25 415 VAL A CA 1
ATOM 3093 C C . VAL A 1 415 ? -11.781 44.125 5.297 1 97.25 415 VAL A C 1
ATOM 3095 O O . VAL A 1 415 ? -11.438 43.125 4.68 1 97.25 415 VAL A O 1
ATOM 3098 N N . THR A 1 416 ? -12.891 44.688 5.086 1 96.88 416 THR A N 1
ATOM 3099 C CA . THR A 1 416 ? -13.867 44.188 4.117 1 96.88 416 THR A CA 1
ATOM 3100 C C . THR A 1 416 ? -13.281 44.219 2.709 1 96.88 416 THR A C 1
ATOM 3102 O O . THR A 1 416 ? -13.445 43.25 1.952 1 96.88 416 THR A O 1
ATOM 3105 N N . ALA A 1 417 ? -12.648 45.281 2.391 1 97.12 417 ALA A N 1
ATOM 3106 C CA . ALA A 1 417 ? -12.07 45.406 1.058 1 97.12 417 ALA A CA 1
ATOM 3107 C C . ALA A 1 417 ? -11 44.344 0.813 1 97.12 417 ALA A C 1
ATOM 3109 O O . ALA A 1 417 ? -10.93 43.781 -0.272 1 97.12 417 ALA A O 1
ATOM 3110 N N . VAL A 1 418 ? -10.156 44.156 1.76 1 97.44 418 VAL A N 1
ATOM 3111 C CA . VAL A 1 418 ? -9.094 43.156 1.629 1 97.44 418 VAL A CA 1
ATOM 3112 C C . VAL A 1 418 ? -9.703 41.781 1.505 1 97.44 418 VAL A C 1
ATOM 3114 O O . VAL A 1 418 ? -9.281 40.969 0.66 1 97.44 418 VAL A O 1
ATOM 3117 N N . CYS A 1 419 ? -10.641 41.406 2.369 1 97.56 419 CYS A N 1
ATOM 3118 C CA . CYS A 1 419 ? -11.305 40.125 2.305 1 97.56 419 CYS A CA 1
ATOM 3119 C C . CYS A 1 419 ? -11.938 39.875 0.936 1 97.56 419 CYS A C 1
ATOM 3121 O O . CYS A 1 419 ? -11.789 38.812 0.347 1 97.56 419 CYS A O 1
ATOM 3123 N N . ASN A 1 420 ? -12.617 40.906 0.445 1 97.31 420 ASN A N 1
ATOM 3124 C CA . ASN A 1 420 ? -13.227 40.812 -0.876 1 97.31 420 ASN A CA 1
ATOM 3125 C C . ASN A 1 420 ? -12.172 40.594 -1.966 1 97.31 420 ASN A C 1
ATOM 3127 O O . ASN A 1 420 ? -12.383 39.812 -2.9 1 97.31 420 ASN A O 1
ATOM 3131 N N . LYS A 1 421 ? -11.133 41.312 -1.86 1 97.5 421 LYS A N 1
ATOM 3132 C CA . LYS A 1 421 ? -10.062 41.219 -2.84 1 97.5 421 LYS A CA 1
ATOM 3133 C C . LYS A 1 421 ? -9.469 39.812 -2.848 1 97.5 421 LYS A C 1
ATOM 3135 O O . LYS A 1 421 ? -9.242 39.219 -3.914 1 97.5 421 LYS A O 1
ATOM 3140 N N . MET A 1 422 ? -9.172 39.281 -1.673 1 96.62 422 MET A N 1
ATOM 3141 C CA . MET A 1 422 ? -8.602 37.938 -1.563 1 96.62 422 MET A CA 1
ATOM 3142 C C . MET A 1 422 ? -9.555 36.875 -2.152 1 96.62 422 MET A C 1
ATOM 3144 O O . MET A 1 422 ? -9.117 35.938 -2.824 1 96.62 422 MET A O 1
ATOM 3148 N N . ILE A 1 423 ? -10.859 37.031 -1.931 1 96.56 423 ILE A N 1
ATOM 3149 C CA . ILE A 1 423 ? -11.859 36.125 -2.488 1 96.56 423 ILE A CA 1
ATOM 3150 C C . ILE A 1 423 ? -11.859 36.219 -4.012 1 96.56 423 ILE A C 1
ATOM 3152 O O . ILE A 1 423 ? -11.922 35.219 -4.715 1 96.56 423 ILE A O 1
ATOM 3156 N N . SER A 1 424 ? -11.781 37.438 -4.477 1 96.81 424 SER A N 1
ATOM 3157 C CA . SER A 1 424 ? -11.82 37.656 -5.918 1 96.81 424 SER A CA 1
ATOM 3158 C C . SER A 1 424 ? -10.578 37.094 -6.602 1 96.81 424 SER A C 1
ATOM 3160 O O . SER A 1 424 ? -10.609 36.781 -7.789 1 96.81 424 SER A O 1
ATOM 3162 N N . MET A 1 425 ? -9.492 36.969 -5.891 1 96.81 425 MET A N 1
ATOM 3163 C CA . MET A 1 425 ? -8.219 36.5 -6.457 1 96.81 425 MET A CA 1
ATOM 3164 C C . MET A 1 425 ? -8.047 35 -6.277 1 96.81 425 MET A C 1
ATOM 3166 O O . MET A 1 425 ? -6.984 34.469 -6.578 1 96.81 425 MET A O 1
ATOM 3170 N N . GLU A 1 426 ? -9.016 34.344 -5.777 1 94.94 426 GLU A N 1
ATOM 3171 C CA . GLU A 1 426 ? -8.891 32.906 -5.43 1 94.94 426 GLU A CA 1
ATOM 3172 C C . GLU A 1 426 ? -8.375 32.094 -6.613 1 94.94 426 GLU A C 1
ATOM 3174 O O . GLU A 1 426 ? -7.383 31.375 -6.488 1 94.94 426 GLU A O 1
ATOM 3179 N N . SER A 1 427 ? -8.953 32.25 -7.746 1 92.12 427 SER A N 1
ATOM 3180 C CA . SER A 1 427 ? -8.578 31.484 -8.922 1 92.12 427 SER A CA 1
ATOM 3181 C C . SER A 1 427 ? -7.176 31.844 -9.398 1 92.12 427 SER A C 1
ATOM 3183 O O . SER A 1 427 ? -6.402 30.969 -9.789 1 92.12 427 SER A O 1
ATOM 3185 N N . GLU A 1 428 ? -6.926 33.094 -9.406 1 93.5 428 GLU A N 1
ATOM 3186 C CA . GLU A 1 428 ? -5.617 33.562 -9.844 1 93.5 428 GLU A CA 1
ATOM 3187 C C . GLU A 1 428 ? -4.504 33.062 -8.938 1 93.5 428 GLU A C 1
ATOM 3189 O O . GLU A 1 428 ? -3.486 32.562 -9.422 1 93.5 428 GLU A O 1
ATOM 3194 N N . LEU A 1 429 ? -4.672 33.156 -7.668 1 94.69 429 LEU A N 1
ATOM 3195 C CA . LEU A 1 429 ? -3.662 32.719 -6.711 1 94.69 429 LEU A CA 1
ATOM 3196 C C . LEU A 1 429 ? -3.508 31.188 -6.742 1 94.69 429 LEU A C 1
ATOM 3198 O O . LEU A 1 429 ? -2.402 30.672 -6.566 1 94.69 429 LEU A O 1
ATOM 3202 N N . ASN A 1 430 ? -4.617 30.5 -6.938 1 87.94 430 ASN A N 1
ATOM 3203 C CA . ASN A 1 430 ? -4.531 29.062 -7.102 1 87.94 430 ASN A CA 1
ATOM 3204 C C . ASN A 1 430 ? -3.738 28.688 -8.344 1 87.94 430 ASN A C 1
ATOM 3206 O O . ASN A 1 430 ? -2.973 27.719 -8.328 1 87.94 430 ASN A O 1
ATOM 3210 N N . ALA A 1 431 ? -3.963 29.406 -9.344 1 86.38 431 ALA A N 1
ATOM 3211 C CA . ALA A 1 431 ? -3.234 29.156 -10.586 1 86.38 431 ALA A CA 1
ATOM 3212 C C . ALA A 1 431 ? -1.738 29.406 -10.398 1 86.38 431 ALA A C 1
ATOM 3214 O O . ALA A 1 431 ? -0.916 28.594 -10.852 1 86.38 431 ALA A O 1
ATOM 3215 N N . LEU A 1 432 ? -1.396 30.484 -9.781 1 89 432 LEU A N 1
ATOM 3216 C CA . LEU A 1 432 ? 0.004 30.797 -9.508 1 89 432 LEU A CA 1
ATOM 3217 C C . LEU A 1 432 ? 0.636 29.719 -8.641 1 89 432 LEU A C 1
ATOM 3219 O O . LEU A 1 432 ? 1.738 29.25 -8.93 1 89 432 LEU A O 1
ATOM 3223 N N . ASP A 1 433 ? -0.046 29.297 -7.66 1 85.31 433 ASP A N 1
ATOM 3224 C CA . ASP A 1 433 ? 0.434 28.281 -6.73 1 85.31 433 ASP A CA 1
ATOM 3225 C C . ASP A 1 433 ? 0.486 26.906 -7.398 1 85.31 433 ASP A C 1
ATOM 3227 O O . ASP A 1 433 ? 1.329 26.078 -7.055 1 85.31 433 ASP A O 1
ATOM 3231 N N . GLY A 1 434 ? -0.447 26.703 -8.227 1 76.62 434 GLY A N 1
ATOM 3232 C CA . GLY A 1 434 ? -0.534 25.422 -8.922 1 76.62 434 GLY A CA 1
ATOM 3233 C C . GLY A 1 434 ? 0.664 25.141 -9.805 1 76.62 434 GLY A C 1
ATOM 3234 O O . GLY A 1 434 ? 1.025 23.984 -10.023 1 76.62 434 GLY A O 1
ATOM 3235 N N . ALA A 1 435 ? 1.274 26.172 -10.203 1 73.38 435 ALA A N 1
ATOM 3236 C CA . ALA A 1 435 ? 2.43 26.016 -11.086 1 73.38 435 ALA A CA 1
ATOM 3237 C C . ALA A 1 435 ? 3.611 25.406 -10.336 1 73.38 435 ALA A C 1
ATOM 3239 O O . ALA A 1 435 ? 4.363 24.609 -10.898 1 73.38 435 ALA A O 1
ATOM 3240 N N . ALA A 1 436 ? 3.789 25.75 -9.109 1 73.19 436 ALA A N 1
ATOM 3241 C CA . ALA A 1 436 ? 4.953 25.281 -8.359 1 73.19 436 ALA A CA 1
ATOM 3242 C C . ALA A 1 436 ? 4.559 24.859 -6.949 1 73.19 436 ALA A C 1
ATOM 3244 O O . ALA A 1 436 ? 5.418 24.703 -6.078 1 73.19 436 ALA A O 1
ATOM 3245 N N . GLY A 1 437 ? 3.273 24.688 -6.777 1 71.81 437 GLY A N 1
ATOM 3246 C CA . GLY A 1 437 ? 2.77 24.281 -5.473 1 71.81 437 GLY A CA 1
ATOM 3247 C C . GLY A 1 437 ? 1.545 23.391 -5.559 1 71.81 437 GLY A C 1
ATOM 3248 O O . GLY A 1 437 ? 1.435 22.562 -6.465 1 71.81 437 GLY A O 1
ATOM 3249 N N . ASP A 1 438 ? 0.681 23.438 -4.547 1 70.38 438 ASP A N 1
ATOM 3250 C CA . ASP A 1 438 ? -0.462 22.531 -4.516 1 70.38 438 ASP A CA 1
ATOM 3251 C C . ASP A 1 438 ? -1.741 23.25 -4.945 1 70.38 438 ASP A C 1
ATOM 3253 O O . ASP A 1 438 ? -2.834 22.688 -4.848 1 70.38 438 ASP A O 1
ATOM 3257 N N . GLY A 1 439 ? -1.554 24.5 -5.281 1 75.75 439 GLY A N 1
ATOM 3258 C CA . GLY A 1 439 ? -2.635 25.219 -5.941 1 75.75 439 GLY A CA 1
ATOM 3259 C C . GLY A 1 439 ? -3.756 25.609 -5 1 75.75 439 GLY A C 1
ATOM 3260 O O . GLY A 1 439 ? -4.918 25.688 -5.406 1 75.75 439 GLY A O 1
ATOM 3261 N N . ASP A 1 440 ? -3.453 25.781 -3.723 1 79.56 440 ASP A N 1
ATOM 3262 C CA . ASP A 1 440 ? -4.555 26.094 -2.812 1 79.56 440 ASP A CA 1
ATOM 3263 C C . ASP A 1 440 ? -4.324 27.422 -2.096 1 79.56 440 ASP A C 1
ATOM 3265 O O . ASP A 1 440 ? -4.992 27.719 -1.104 1 79.56 440 ASP A O 1
ATOM 3269 N N . CYS A 1 441 ? -3.354 28.156 -2.496 1 88.31 441 CYS A N 1
ATOM 3270 C CA . CYS A 1 441 ? -3.068 29.422 -1.852 1 88.31 441 CYS A CA 1
ATOM 3271 C C . CYS A 1 441 ? -4.297 30.328 -1.865 1 88.31 441 CYS A C 1
ATOM 3273 O O . CYS A 1 441 ? -4.656 30.906 -0.84 1 88.31 441 CYS A O 1
ATOM 3275 N N . GLY A 1 442 ? -4.906 30.406 -3.057 1 91.88 442 GLY A N 1
ATOM 3276 C CA . GLY A 1 442 ? -6.109 31.219 -3.16 1 91.88 442 GLY A CA 1
ATOM 3277 C C . GLY A 1 442 ? -7.246 30.719 -2.287 1 91.88 442 GLY A C 1
ATOM 3278 O O . GLY A 1 442 ? -7.922 31.5 -1.628 1 91.88 442 GLY A O 1
ATOM 3279 N N . SER A 1 443 ? -7.387 29.484 -2.281 1 87.44 443 SER A N 1
ATOM 3280 C CA . SER A 1 443 ? -8.43 28.875 -1.464 1 87.44 443 SER A CA 1
ATOM 3281 C C . SER A 1 443 ? -8.18 29.109 0.022 1 87.44 443 SER A C 1
ATOM 3283 O O . SER A 1 443 ? -9.117 29.266 0.802 1 87.44 443 SER A O 1
ATOM 3285 N N . THR A 1 444 ? -6.957 29.125 0.406 1 88.25 444 THR A N 1
ATOM 3286 C CA . THR A 1 444 ? -6.582 29.406 1.788 1 88.25 444 THR A CA 1
ATOM 3287 C C . THR A 1 444 ? -6.973 30.828 2.18 1 88.25 444 THR A C 1
ATOM 3289 O O . THR A 1 444 ? -7.559 31.047 3.24 1 88.25 444 THR A O 1
ATOM 3292 N N . PHE A 1 445 ? -6.715 31.703 1.301 1 93.94 445 PHE A N 1
ATOM 3293 C CA . PHE A 1 445 ? -7.043 33.094 1.589 1 93.94 445 PHE A CA 1
ATOM 3294 C C . PHE A 1 445 ? -8.547 33.312 1.537 1 93.94 445 PHE A C 1
ATOM 3296 O O . PHE A 1 445 ? -9.086 34.125 2.291 1 93.94 445 PHE A O 1
ATOM 3303 N N . ALA A 1 446 ? -9.156 32.625 0.637 1 93.75 446 ALA A N 1
ATOM 3304 C CA . ALA A 1 446 ? -10.609 32.719 0.592 1 93.75 446 ALA A CA 1
ATOM 3305 C C . ALA A 1 446 ? -11.234 32.219 1.889 1 93.75 446 ALA A C 1
ATOM 3307 O O . ALA A 1 446 ? -12.156 32.844 2.426 1 93.75 446 ALA A O 1
ATOM 3308 N N . HIS A 1 447 ? -10.711 31.219 2.346 1 90.31 447 HIS A N 1
ATOM 3309 C CA . HIS A 1 447 ? -11.172 30.656 3.607 1 90.31 447 HIS A CA 1
ATOM 3310 C C . HIS A 1 447 ? -10.922 31.609 4.766 1 90.31 447 HIS A C 1
ATOM 3312 O O . HIS A 1 447 ? -11.805 31.844 5.594 1 90.31 447 HIS A O 1
ATOM 3318 N N . ALA A 1 448 ? -9.773 32.125 4.84 1 93.31 448 ALA A N 1
ATOM 3319 C CA . ALA A 1 448 ? -9.438 33.094 5.871 1 93.31 448 ALA A CA 1
ATOM 3320 C C . ALA A 1 448 ? -10.375 34.312 5.812 1 93.31 448 ALA A C 1
ATOM 3322 O O . ALA A 1 448 ? -10.836 34.812 6.844 1 93.31 448 ALA A O 1
ATOM 3323 N N . SER A 1 449 ? -10.602 34.719 4.602 1 96.38 449 SER A N 1
ATOM 3324 C CA . SER A 1 449 ? -11.453 35.906 4.402 1 96.38 449 SER A CA 1
ATOM 3325 C C . SER A 1 449 ? -12.867 35.625 4.914 1 96.38 449 SER A C 1
ATOM 3327 O O . SER A 1 449 ? -13.469 36.5 5.547 1 96.38 449 SER A O 1
ATOM 3329 N N . LYS A 1 450 ? -13.344 34.531 4.652 1 93.69 450 LYS A N 1
ATOM 3330 C CA . LYS A 1 450 ? -14.672 34.156 5.137 1 93.69 450 LYS A CA 1
ATOM 3331 C C . LYS A 1 450 ? -14.703 34.125 6.664 1 93.69 450 LYS A C 1
ATOM 3333 O O . LYS A 1 450 ? -15.648 34.594 7.285 1 93.69 450 LYS A O 1
ATOM 3338 N N . ALA A 1 451 ? -13.711 33.594 7.227 1 90.69 451 ALA A N 1
ATOM 3339 C CA . ALA A 1 451 ? -13.625 33.5 8.68 1 90.69 451 ALA A CA 1
ATOM 3340 C C . ALA A 1 451 ? -13.508 34.875 9.32 1 90.69 451 ALA A C 1
ATOM 3342 O O . ALA A 1 451 ? -14.109 35.156 10.359 1 90.69 451 ALA A O 1
ATOM 3343 N N . ILE A 1 452 ? -12.734 35.719 8.734 1 94.75 452 ILE A N 1
ATOM 3344 C CA . ILE A 1 452 ? -12.562 37.062 9.234 1 94.75 452 ILE A CA 1
ATOM 3345 C C . ILE A 1 452 ? -13.883 37.812 9.141 1 94.75 452 ILE A C 1
ATOM 3347 O O . ILE A 1 452 ? -14.273 38.531 10.078 1 94.75 452 ILE A O 1
ATOM 3351 N N . THR A 1 453 ? -14.508 37.688 7.988 1 94.62 453 THR A N 1
ATOM 3352 C CA . THR A 1 453 ? -15.797 38.344 7.793 1 94.62 453 THR A CA 1
ATOM 3353 C C . THR A 1 453 ? -16.797 37.906 8.859 1 94.62 453 THR A C 1
ATOM 3355 O O . THR A 1 453 ? -17.547 38.719 9.383 1 94.62 453 THR A O 1
ATOM 3358 N N . GLU A 1 454 ? -16.781 36.719 9.141 1 91.75 454 GLU A N 1
ATOM 3359 C CA . GLU A 1 454 ? -17.672 36.188 10.18 1 91.75 454 GLU A CA 1
ATOM 3360 C C . GLU A 1 454 ? -17.328 36.781 11.547 1 91.75 454 GLU A C 1
ATOM 3362 O O . GLU A 1 454 ? -18.219 37.125 12.32 1 91.75 454 GLU A O 1
ATOM 3367 N N . ARG A 1 455 ? -16.078 36.812 11.852 1 89.5 455 ARG A N 1
ATOM 3368 C CA . ARG A 1 455 ? -15.617 37.406 13.109 1 89.5 455 ARG A CA 1
ATOM 3369 C C . ARG A 1 455 ? -16 38.875 13.219 1 89.5 455 ARG A C 1
ATOM 3371 O O . ARG A 1 455 ? -16.359 39.344 14.297 1 89.5 455 ARG A O 1
ATOM 3378 N N . MET A 1 456 ? -16 39.594 12.141 1 92.06 456 MET A N 1
ATOM 3379 C CA . MET A 1 456 ? -16.203 41.031 12.102 1 92.06 456 MET A CA 1
ATOM 3380 C C . MET A 1 456 ? -17.672 41.375 12.359 1 92.06 456 MET A C 1
ATOM 3382 O O . MET A 1 456 ? -17.984 42.5 12.727 1 92.06 456 MET A O 1
ATOM 3386 N N . LYS A 1 457 ? -18.531 40.438 12.211 1 91.25 457 LYS A N 1
ATOM 3387 C CA . LYS A 1 457 ? -19.953 40.688 12.43 1 91.25 457 LYS A CA 1
ATOM 3388 C C . LYS A 1 457 ? -20.234 41.031 13.883 1 91.25 457 LYS A C 1
ATOM 3390 O O . LYS A 1 457 ? -21.109 41.844 14.172 1 91.25 457 LYS A O 1
ATOM 3395 N N . THR A 1 458 ? -19.5 40.5 14.781 1 88.5 458 THR A N 1
ATOM 3396 C CA . THR A 1 458 ? -19.766 40.719 16.203 1 88.5 458 THR A CA 1
ATOM 3397 C C . THR A 1 458 ? -18.609 41.469 16.859 1 88.5 458 THR A C 1
ATOM 3399 O O . THR A 1 458 ? -18.656 41.75 18.047 1 88.5 458 THR A O 1
ATOM 3402 N N . TYR A 1 459 ? -17.672 41.812 16.078 1 88.31 459 TYR A N 1
ATOM 3403 C CA . TYR A 1 459 ? -16.469 42.406 16.641 1 88.31 459 TYR A CA 1
ATOM 3404 C C . TYR A 1 459 ? -16.594 43.938 16.641 1 88.31 459 TYR A C 1
ATOM 3406 O O . TYR A 1 459 ? -16.953 44.531 15.625 1 88.31 459 TYR A O 1
ATOM 3414 N N . GLU A 1 460 ? -16.312 44.5 17.797 1 89.62 460 GLU A N 1
ATOM 3415 C CA . GLU A 1 460 ? -16.25 45.938 17.891 1 89.62 460 GLU A CA 1
ATOM 3416 C C . GLU A 1 460 ? -14.812 46.438 17.75 1 89.62 460 GLU A C 1
ATOM 3418 O O . GLU A 1 460 ? -13.969 46.156 18.594 1 89.62 460 GLU A O 1
ATOM 3423 N N . ILE A 1 461 ? -14.602 47.219 16.75 1 92.06 461 ILE A N 1
ATOM 3424 C CA . ILE A 1 461 ? -13.258 47.719 16.5 1 92.06 461 ILE A CA 1
ATOM 3425 C C . ILE A 1 461 ? -12.953 48.875 17.438 1 92.06 461 ILE A C 1
ATOM 3427 O O . ILE A 1 461 ? -13.578 49.938 17.344 1 92.06 461 ILE A O 1
ATOM 3431 N N . SER A 1 462 ? -12.031 48.688 18.297 1 91.56 462 SER A N 1
ATOM 3432 C CA . SER A 1 462 ? -11.711 49.688 19.281 1 91.56 462 SER A CA 1
ATOM 3433 C C . SER A 1 462 ? -10.312 50.281 19.062 1 91.56 462 SER A C 1
ATOM 3435 O O . SER A 1 462 ? -10.039 51.406 19.438 1 91.56 462 SER A O 1
ATOM 3437 N N . SER A 1 463 ? -9.438 49.5 18.562 1 93.88 463 SER A N 1
ATOM 3438 C CA . SER A 1 463 ? -8.07 49.938 18.281 1 93.88 463 SER A CA 1
ATOM 3439 C C . SER A 1 463 ? -7.469 49.125 17.125 1 93.88 463 SER A C 1
ATOM 3441 O O . SER A 1 463 ? -7.938 48.031 16.812 1 93.88 463 SER A O 1
ATOM 3443 N N . ALA A 1 464 ? -6.469 49.719 16.562 1 93.44 464 ALA A N 1
ATOM 3444 C CA . ALA A 1 464 ? -5.762 49.031 15.484 1 93.44 464 ALA A CA 1
ATOM 3445 C C . ALA A 1 464 ? -5.023 47.781 16.016 1 93.44 464 ALA A C 1
ATOM 3447 O O . ALA A 1 464 ? -4.953 46.75 15.344 1 93.44 464 ALA A O 1
ATOM 3448 N N . GLN A 1 465 ? -4.473 47.969 17.141 1 92.38 465 GLN A N 1
ATOM 3449 C CA . GLN A 1 465 ? -3.754 46.875 17.766 1 92.38 465 GLN A CA 1
ATOM 3450 C C . GLN A 1 465 ? -4.672 45.656 18 1 92.38 465 GLN A C 1
ATOM 3452 O O . GLN A 1 465 ? -4.344 44.531 17.609 1 92.38 465 GLN A O 1
ATOM 3457 N N . GLN A 1 466 ? -5.816 45.906 18.547 1 91.31 466 GLN A N 1
ATOM 3458 C CA . GLN A 1 466 ? -6.762 44.844 18.844 1 91.31 466 GLN A CA 1
ATOM 3459 C C . GLN A 1 466 ? -7.344 44.25 17.578 1 91.31 466 GLN A C 1
ATOM 3461 O O . GLN A 1 466 ? -7.617 43.031 17.516 1 91.31 466 GLN A O 1
ATOM 3466 N N . LEU A 1 467 ? -7.547 45.062 16.641 1 93.94 467 LEU A N 1
ATOM 3467 C CA . LEU A 1 467 ? -8.062 44.562 15.359 1 93.94 467 LEU A CA 1
ATOM 3468 C C . LEU A 1 467 ? -7.086 43.594 14.711 1 93.94 467 LEU A C 1
ATOM 3470 O O . LEU A 1 467 ? -7.473 42.5 14.305 1 93.94 467 LEU A O 1
ATOM 3474 N N . LEU A 1 468 ? -5.828 44 14.648 1 93.75 468 LEU A N 1
ATOM 3475 C CA . LEU A 1 468 ? -4.816 43.156 14.039 1 93.75 468 LEU A CA 1
ATOM 3476 C C . LEU A 1 468 ? -4.641 41.844 14.836 1 93.75 468 LEU A C 1
ATOM 3478 O O . LEU A 1 468 ? -4.461 40.781 14.25 1 93.75 468 LEU A O 1
ATOM 3482 N N . PHE A 1 469 ? -4.688 42 16.016 1 88.31 469 PHE A N 1
ATOM 3483 C CA . PHE A 1 469 ? -4.57 40.812 16.859 1 88.31 469 PHE A CA 1
ATOM 3484 C C . PHE A 1 469 ? -5.742 39.875 16.656 1 88.31 469 PHE A C 1
ATOM 3486 O O . PHE A 1 469 ? -5.566 38.656 16.625 1 88.31 469 PHE A O 1
ATOM 3493 N N . SER A 1 470 ? -6.926 40.406 16.547 1 90.81 470 SER A N 1
ATOM 3494 C CA . SER A 1 470 ? -8.117 39.625 16.297 1 90.81 470 SER A CA 1
ATOM 3495 C C . SER A 1 470 ? -8.008 38.875 14.961 1 90.81 470 SER A C 1
ATOM 3497 O O . SER A 1 470 ? -8.391 37.688 14.867 1 90.81 470 SER A O 1
ATOM 3499 N N . ILE A 1 471 ? -7.531 39.531 13.977 1 93.81 471 ILE A N 1
ATOM 3500 C CA . ILE A 1 471 ? -7.359 38.906 12.672 1 93.81 471 ILE A CA 1
ATOM 3501 C C . ILE A 1 471 ? -6.27 37.844 12.75 1 93.81 471 ILE A C 1
ATOM 3503 O O . ILE A 1 471 ? -6.387 36.781 12.141 1 93.81 471 ILE A O 1
ATOM 3507 N N . SER A 1 472 ? -5.223 38.156 13.469 1 91.88 472 SER A N 1
ATOM 3508 C CA . SER A 1 472 ? -4.168 37.188 13.719 1 91.88 472 SER A CA 1
ATOM 3509 C C . SER A 1 472 ? -4.734 35.906 14.328 1 91.88 472 SER A C 1
ATOM 3511 O O . SER A 1 472 ? -4.367 34.812 13.914 1 91.88 472 SER A O 1
ATOM 3513 N N . GLU A 1 473 ? -5.605 36.062 15.164 1 87.38 473 GLU A N 1
ATOM 3514 C CA . GLU A 1 473 ? -6.238 34.938 15.828 1 87.38 473 GLU A CA 1
ATOM 3515 C C . GLU A 1 473 ? -7.039 34.094 14.836 1 87.38 473 GLU A C 1
ATOM 3517 O O . GLU A 1 473 ? -7.09 32.875 14.945 1 87.38 473 GLU A O 1
ATOM 3522 N N . VAL A 1 474 ? -7.676 34.719 13.953 1 90.56 474 VAL A N 1
ATOM 3523 C CA . VAL A 1 474 ? -8.453 34.031 12.938 1 90.56 474 VAL A CA 1
ATOM 3524 C C . VAL A 1 474 ? -7.531 33.156 12.078 1 90.56 474 VAL A C 1
ATOM 3526 O O . VAL A 1 474 ? -7.82 31.984 11.828 1 90.56 474 VAL A O 1
ATOM 3529 N N . PHE A 1 475 ? -6.43 33.688 11.68 1 91.19 475 PHE A N 1
ATOM 3530 C CA . PHE A 1 475 ? -5.477 32.906 10.883 1 91.19 475 PHE A CA 1
ATOM 3531 C C . PHE A 1 475 ? -4.938 31.734 11.68 1 91.19 475 PHE A C 1
ATOM 3533 O O . PHE A 1 475 ? -4.793 30.641 11.133 1 91.19 475 PHE A O 1
ATOM 3540 N N . GLU A 1 476 ? -4.617 32.031 12.859 1 85.56 476 GLU A N 1
ATOM 3541 C CA . GLU A 1 476 ? -4.027 31.016 13.727 1 85.56 476 GLU A CA 1
ATOM 3542 C C . GLU A 1 476 ? -5.016 29.875 14 1 85.56 476 GLU A C 1
ATOM 3544 O O . GLU A 1 476 ? -4.652 28.703 13.945 1 85.56 476 GLU A O 1
ATOM 3549 N N . GLN A 1 477 ? -6.254 30.234 14.219 1 83.88 477 GLN A N 1
ATOM 3550 C CA . GLN A 1 477 ? -7.223 29.281 14.758 1 83.88 477 GLN A CA 1
ATOM 3551 C C . GLN A 1 477 ? -8.016 28.625 13.641 1 83.88 477 GLN A C 1
ATOM 3553 O O . GLN A 1 477 ? -8.539 27.51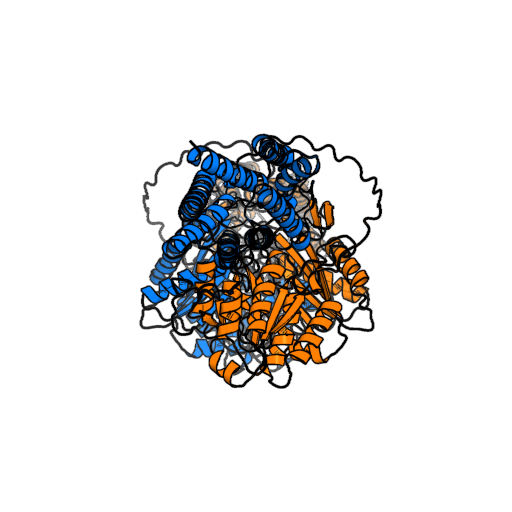6 13.812 1 83.88 477 GLN A O 1
ATOM 3558 N N . GLU A 1 478 ? -8.062 29.234 12.438 1 84.31 478 GLU A N 1
ATOM 3559 C CA . GLU A 1 478 ? -9.031 28.75 11.461 1 84.31 478 GLU A CA 1
ATOM 3560 C C . GLU A 1 478 ? -8.336 28.281 10.188 1 84.31 478 GLU A C 1
ATOM 3562 O O . GLU A 1 478 ? -8.883 27.453 9.445 1 84.31 478 GLU A O 1
ATOM 3567 N N . VAL A 1 479 ? -7.289 28.75 9.805 1 85.88 479 VAL A N 1
ATOM 3568 C CA . VAL A 1 479 ? -6.746 28.562 8.461 1 85.88 479 VAL A CA 1
ATOM 3569 C C . VAL A 1 479 ? -5.852 27.328 8.438 1 85.88 479 VAL A C 1
ATOM 3571 O O . VAL A 1 479 ? -5.957 26.5 7.527 1 85.88 479 VAL A O 1
ATOM 3574 N N . GLY A 1 480 ? -4.957 27.125 9.414 1 85.38 480 GLY A N 1
ATOM 3575 C CA . GLY A 1 480 ? -4.031 26 9.445 1 85.38 480 GLY A CA 1
ATOM 3576 C C . GLY A 1 480 ? -2.896 26.141 8.445 1 85.38 480 GLY A C 1
ATOM 3577 O O . GLY A 1 480 ? -2.67 27.219 7.898 1 85.38 480 GLY A O 1
ATOM 3578 N N . GLY A 1 481 ? -2.076 25 8.281 1 88.31 481 GLY A N 1
ATOM 3579 C CA . GLY A 1 481 ? -0.943 25.047 7.371 1 88.31 481 GLY A CA 1
ATOM 3580 C C . GLY A 1 481 ? 0.126 26.031 7.789 1 88.31 481 GLY A C 1
ATOM 3581 O O . GLY A 1 481 ? -0.074 26.812 8.719 1 88.31 481 GLY A O 1
ATOM 3582 N N . THR A 1 482 ? 1.2 26 7.113 1 84.94 482 THR A N 1
ATOM 3583 C CA . THR A 1 482 ? 2.281 26.938 7.402 1 84.94 482 THR A CA 1
ATOM 3584 C C . THR A 1 482 ? 1.829 28.375 7.164 1 84.94 482 THR A C 1
ATOM 3586 O O . THR A 1 482 ? 2.186 29.281 7.926 1 84.94 482 THR A O 1
ATOM 3589 N N . GLY A 1 483 ? 1.062 28.578 6.168 1 87.19 483 GLY A N 1
ATOM 3590 C CA . GLY A 1 483 ? 0.557 29.906 5.871 1 87.19 483 GLY A CA 1
ATOM 3591 C C . GLY A 1 483 ? -0.279 30.484 6.992 1 87.19 483 GLY A C 1
ATOM 3592 O O . GLY A 1 483 ? -0.074 31.641 7.391 1 87.19 483 GLY A O 1
ATOM 3593 N N . GLY A 1 484 ? -1.167 29.688 7.512 1 89.44 484 GLY A N 1
ATOM 3594 C CA . GLY A 1 484 ? -1.984 30.156 8.617 1 89.44 484 GLY A CA 1
ATOM 3595 C C . GLY A 1 484 ? -1.168 30.609 9.812 1 89.44 484 GLY A C 1
ATOM 3596 O O . GLY A 1 484 ? -1.455 31.656 10.406 1 89.44 484 GLY A O 1
ATOM 3597 N N . ALA A 1 485 ? -0.196 29.906 10.07 1 88.81 485 ALA A N 1
ATOM 3598 C CA . ALA A 1 485 ? 0.658 30.219 11.211 1 88.81 485 ALA A CA 1
ATOM 3599 C C . ALA A 1 485 ? 1.496 31.469 10.93 1 88.81 485 ALA A C 1
ATOM 3601 O O . ALA A 1 485 ? 1.654 32.312 11.805 1 88.81 485 ALA A O 1
ATOM 3602 N N . LEU A 1 486 ? 1.995 31.562 9.758 1 89.25 486 LEU A N 1
ATOM 3603 C CA . LEU A 1 486 ? 2.881 32.688 9.414 1 89.25 486 LEU A CA 1
ATOM 3604 C C . LEU A 1 486 ? 2.109 34 9.359 1 89.25 486 LEU A C 1
ATOM 3606 O O . LEU A 1 486 ? 2.592 35.031 9.836 1 89.25 486 LEU A O 1
ATOM 3610 N N . TYR A 1 487 ? 0.966 33.969 8.797 1 92.56 487 TYR A N 1
ATOM 3611 C CA . TYR A 1 487 ? 0.16 35.188 8.75 1 92.56 487 TYR A CA 1
ATOM 3612 C C . TYR A 1 487 ? -0.278 35.594 10.148 1 92.56 487 TYR A C 1
ATOM 3614 O O . TYR A 1 487 ? -0.355 36.781 10.453 1 92.56 487 TYR A O 1
ATOM 3622 N N . ALA A 1 488 ? -0.592 34.594 10.914 1 90.69 488 ALA A N 1
ATOM 3623 C CA . ALA A 1 488 ? -0.926 34.906 12.305 1 90.69 488 ALA A CA 1
ATOM 3624 C C . ALA A 1 488 ? 0.236 35.594 13.008 1 90.69 488 ALA A C 1
ATOM 3626 O O . ALA A 1 488 ? 0.044 36.594 13.68 1 90.69 488 ALA A O 1
ATOM 3627 N N . LEU A 1 489 ? 1.374 35.125 12.797 1 86.06 489 LEU A N 1
ATOM 3628 C CA . LEU A 1 489 ? 2.562 35.688 13.445 1 86.06 489 LEU A CA 1
ATOM 3629 C C . LEU A 1 489 ? 2.877 37.094 12.906 1 86.06 489 LEU A C 1
ATOM 3631 O O . LEU A 1 489 ? 3.236 37.969 13.664 1 86.06 489 LEU A O 1
ATOM 3635 N N . MET A 1 490 ? 2.732 37.188 11.695 1 92.38 490 MET A N 1
ATOM 3636 C CA . MET A 1 490 ? 2.973 38.469 11.031 1 92.38 490 MET A CA 1
ATOM 3637 C C . MET A 1 490 ? 2.039 39.531 11.578 1 92.38 490 MET A C 1
ATOM 3639 O O . MET A 1 490 ? 2.486 40.625 11.945 1 92.38 490 MET A O 1
ATOM 3643 N N . LEU A 1 491 ? 0.805 39.219 11.641 1 93.44 491 LEU A N 1
ATOM 3644 C CA . LEU A 1 491 ? -0.207 40.188 12.07 1 93.44 491 LEU A CA 1
ATOM 3645 C C . LEU A 1 491 ? -0.075 40.5 13.555 1 93.44 491 LEU A C 1
ATOM 3647 O O . LEU A 1 491 ? -0.267 41.625 13.984 1 93.44 491 LEU A O 1
ATOM 3651 N N . SER A 1 492 ? 0.197 39.469 14.266 1 88.12 492 SER A N 1
ATOM 3652 C CA . SER A 1 492 ? 0.446 39.688 15.688 1 88.12 492 SER A CA 1
ATOM 3653 C C . SER A 1 492 ? 1.627 40.625 15.914 1 88.12 492 SER A C 1
ATOM 3655 O O . SER A 1 492 ? 1.544 41.531 16.719 1 88.12 492 SER A O 1
ATOM 3657 N N . ALA A 1 493 ? 2.695 40.375 15.227 1 88.88 493 ALA A N 1
ATOM 3658 C CA . ALA A 1 493 ? 3.873 41.25 15.344 1 88.88 493 ALA A CA 1
ATOM 3659 C C . ALA A 1 493 ? 3.564 42.656 14.891 1 88.88 493 ALA A C 1
ATOM 3661 O O . ALA A 1 493 ? 3.99 43.625 15.531 1 88.88 493 ALA A O 1
ATOM 3662 N N . ALA A 1 494 ? 2.875 42.812 13.852 1 93.5 494 ALA A N 1
ATOM 3663 C CA . ALA A 1 494 ? 2.49 44.125 13.336 1 93.5 494 ALA A CA 1
ATOM 3664 C C . ALA A 1 494 ? 1.649 44.906 14.352 1 93.5 494 ALA A C 1
ATOM 3666 O O . ALA A 1 494 ? 1.763 46.125 14.461 1 93.5 494 ALA A O 1
ATOM 3667 N N . SER A 1 495 ? 0.788 44.25 15.055 1 92.31 495 SER A N 1
ATOM 3668 C CA . SER A 1 495 ? -0.132 44.875 16 1 92.31 495 SER A CA 1
ATOM 3669 C C . SER A 1 495 ? 0.622 45.625 17.094 1 92.31 495 SER A C 1
ATOM 3671 O O . SER A 1 495 ? 0.13 46.625 17.609 1 92.31 495 SER A O 1
ATOM 3673 N N . GLU A 1 496 ? 1.768 45.25 17.328 1 88.75 496 GLU A N 1
ATOM 3674 C CA . GLU A 1 496 ? 2.566 45.875 18.391 1 88.75 496 GLU A CA 1
ATOM 3675 C C . GLU A 1 496 ? 2.961 47.281 18.047 1 88.75 496 GLU A C 1
ATOM 3677 O O . GLU A 1 496 ? 3.25 48.094 18.922 1 88.75 496 GLU A O 1
ATOM 3682 N N . ALA A 1 497 ? 2.973 47.531 16.812 1 92.31 497 ALA A N 1
ATOM 3683 C CA . ALA A 1 497 ? 3.375 48.875 16.359 1 92.31 497 ALA A CA 1
ATOM 3684 C C . ALA A 1 497 ? 2.307 49.906 16.688 1 92.31 497 ALA A C 1
ATOM 3686 O O . ALA A 1 497 ? 2.57 51.125 16.641 1 92.31 497 ALA A O 1
ATOM 3687 N N . PHE A 1 498 ? 1.138 49.531 17.156 1 92.69 498 PHE A N 1
ATOM 3688 C CA . PHE A 1 498 ? 0.018 50.438 17.312 1 92.69 498 PHE A CA 1
ATOM 3689 C C . PHE A 1 498 ? -0.378 50.562 18.781 1 92.69 498 PHE A C 1
ATOM 3691 O O . PHE A 1 498 ? -1.528 50.875 19.094 1 92.69 498 PHE A O 1
ATOM 3698 N N . GLU A 1 499 ? 0.486 50.344 19.609 1 88 499 GLU A N 1
ATOM 3699 C CA . GLU A 1 499 ? 0.229 50.406 21.047 1 88 499 GLU A CA 1
ATOM 3700 C C . GLU A 1 499 ? -0.033 51.844 21.5 1 88 499 GLU A C 1
ATOM 3702 O O . GLU A 1 499 ? -0.91 52.094 22.328 1 88 499 GLU A O 1
ATOM 3707 N N . LYS A 1 500 ? 0.669 52.812 20.875 1 89.69 500 LYS A N 1
ATOM 3708 C CA . LYS A 1 500 ? 0.644 54.156 21.438 1 89.69 500 LYS A CA 1
ATOM 3709 C C . LYS A 1 500 ? 0.062 55.156 20.438 1 89.69 500 LYS A C 1
ATOM 3711 O O . LYS A 1 500 ? -0.428 56.219 20.828 1 89.69 500 LYS A O 1
ATOM 3716 N N . SER A 1 501 ? 0.18 54.906 19.172 1 91.31 501 SER A N 1
ATOM 3717 C CA . SER A 1 501 ? -0.293 55.812 18.125 1 91.31 501 SER A CA 1
ATOM 3718 C C . SER A 1 501 ? -0.623 55.062 16.844 1 91.31 501 SER A C 1
ATOM 3720 O O . SER A 1 501 ? -0.33 53.875 16.719 1 91.31 501 SER A O 1
ATOM 3722 N N . ILE A 1 502 ? -1.238 55.781 15.938 1 92.5 502 ILE A N 1
ATOM 3723 C CA . ILE A 1 502 ? -1.607 55.219 14.641 1 92.5 502 ILE A CA 1
ATOM 3724 C C . ILE A 1 502 ? -1.212 56.188 13.531 1 92.5 502 ILE A C 1
ATOM 3726 O O . ILE A 1 502 ? -2.059 56.625 12.75 1 92.5 502 ILE A O 1
ATOM 3730 N N . THR A 1 503 ? 0.035 56.438 13.453 1 92.12 503 THR A N 1
ATOM 3731 C CA . THR A 1 503 ? 0.571 57.375 12.445 1 92.12 503 THR A CA 1
ATOM 3732 C C . THR A 1 503 ? 1.154 56.594 11.266 1 92.12 503 THR A C 1
ATOM 3734 O O . THR A 1 503 ? 1.258 55.344 11.32 1 92.12 503 THR A O 1
ATOM 3737 N N . SER A 1 504 ? 1.529 57.312 10.281 1 93.75 504 SER A N 1
ATOM 3738 C CA . SER A 1 504 ? 2.174 56.719 9.117 1 93.75 504 SER A CA 1
ATOM 3739 C C . SER A 1 504 ? 3.453 55.969 9.516 1 93.75 504 SER A C 1
ATOM 3741 O O . SER A 1 504 ? 3.775 54.938 8.961 1 93.75 504 SER A O 1
ATOM 3743 N N . LYS A 1 505 ? 4.102 56.5 10.406 1 94 505 LYS A N 1
ATOM 3744 C CA . LYS A 1 505 ? 5.32 55.875 10.914 1 94 505 LYS A CA 1
ATOM 3745 C C . LYS A 1 505 ? 5.016 54.531 11.602 1 94 505 LYS A C 1
ATOM 3747 O O . LYS A 1 505 ? 5.816 53.594 11.539 1 94 505 LYS A O 1
ATOM 3752 N N . ASP A 1 506 ? 3.863 54.5 12.227 1 94.62 506 ASP A N 1
ATOM 3753 C CA . ASP A 1 506 ? 3.461 53.25 12.891 1 94.62 506 ASP A CA 1
ATOM 3754 C C . ASP A 1 506 ? 3.166 52.156 11.867 1 94.62 506 ASP A C 1
ATOM 3756 O O . ASP A 1 506 ? 3.449 50.969 12.117 1 94.62 506 ASP A O 1
ATOM 3760 N N . PHE A 1 507 ? 2.637 52.562 10.789 1 95.62 507 PHE A N 1
ATOM 3761 C CA . PHE A 1 507 ? 2.385 51.594 9.727 1 95.62 507 PHE A CA 1
ATOM 3762 C C . PHE A 1 507 ? 3.691 51.031 9.164 1 95.62 507 PHE A C 1
ATOM 3764 O O . PHE A 1 507 ? 3.795 49.844 8.852 1 95.62 507 PHE A O 1
ATOM 3771 N N . ALA A 1 508 ? 4.648 51.906 8.984 1 96 508 ALA A N 1
ATOM 3772 C CA . ALA A 1 508 ? 5.973 51.469 8.531 1 96 508 ALA A CA 1
ATOM 3773 C C . ALA A 1 508 ? 6.609 50.531 9.531 1 96 508 ALA A C 1
ATOM 3775 O O . ALA A 1 508 ? 7.195 49.5 9.148 1 96 508 ALA A O 1
ATOM 3776 N N . ALA A 1 509 ? 6.461 50.844 10.758 1 95.19 509 ALA A N 1
ATOM 3777 C CA . ALA A 1 509 ? 6.98 50 11.812 1 95.19 509 ALA A CA 1
ATOM 3778 C C . ALA A 1 509 ? 6.262 48.625 11.82 1 95.19 509 ALA A C 1
ATOM 3780 O O . ALA A 1 509 ? 6.883 47.594 12.078 1 95.19 509 ALA A O 1
ATOM 3781 N N . ALA A 1 510 ? 4.984 48.688 11.633 1 95.12 510 ALA A N 1
ATOM 3782 C CA . ALA A 1 510 ? 4.191 47.469 11.578 1 95.12 510 ALA A CA 1
ATOM 3783 C C . ALA A 1 510 ? 4.688 46.531 10.469 1 95.12 510 ALA A C 1
ATOM 3785 O O . ALA A 1 510 ? 4.809 45.312 10.664 1 95.12 510 ALA A O 1
ATOM 3786 N N . LEU A 1 511 ? 4.953 47.062 9.367 1 96.31 511 LEU A N 1
ATOM 3787 C CA . LEU A 1 511 ? 5.449 46.312 8.234 1 96.31 511 LEU A CA 1
ATOM 3788 C C . LEU A 1 511 ? 6.82 45.719 8.539 1 96.31 511 LEU A C 1
ATOM 3790 O O . LEU A 1 511 ? 7.098 44.562 8.18 1 96.31 511 LEU A O 1
ATOM 3794 N N . GLN A 1 512 ? 7.656 46.438 9.125 1 95 512 GLN A N 1
ATOM 3795 C CA . GLN A 1 512 ? 8.984 45.969 9.5 1 95 512 GLN A CA 1
ATOM 3796 C C . GLN A 1 512 ? 8.898 44.812 10.508 1 95 512 GLN A C 1
ATOM 3798 O O . GLN A 1 512 ? 9.586 43.812 10.359 1 95 512 GLN A O 1
ATOM 3803 N N . LYS A 1 513 ? 8.047 45 11.477 1 93.19 513 LYS A N 1
ATOM 3804 C CA . LYS A 1 513 ? 7.863 43.938 12.484 1 93.19 513 LYS A CA 1
ATOM 3805 C C . LYS A 1 513 ? 7.293 42.688 11.867 1 93.19 513 LYS A C 1
ATOM 3807 O O . LYS A 1 513 ? 7.707 41.562 12.219 1 93.19 513 LYS A O 1
ATOM 3812 N N . ALA A 1 514 ? 6.352 42.875 11.047 1 93.94 514 ALA A N 1
ATOM 3813 C CA . ALA A 1 514 ? 5.758 41.75 10.352 1 93.94 514 ALA A CA 1
ATOM 3814 C C . ALA A 1 514 ? 6.801 41 9.531 1 93.94 514 ALA A C 1
ATOM 3816 O O . ALA A 1 514 ? 6.879 39.781 9.586 1 93.94 514 ALA A O 1
ATOM 3817 N N . SER A 1 515 ? 7.555 41.688 8.773 1 94.81 515 SER A N 1
ATOM 3818 C CA . SER A 1 515 ? 8.602 41.125 7.941 1 94.81 515 SER A CA 1
ATOM 3819 C C . SER A 1 515 ? 9.625 40.344 8.781 1 94.81 515 SER A C 1
ATOM 3821 O O . SER A 1 515 ? 10.016 39.25 8.43 1 94.81 515 SER A O 1
ATOM 3823 N N . GLN A 1 516 ? 9.992 40.906 9.867 1 91.38 516 GLN A N 1
ATOM 3824 C CA . GLN A 1 516 ? 10.969 40.281 10.758 1 91.38 516 GLN A CA 1
ATOM 3825 C C . GLN A 1 516 ? 10.406 39 11.367 1 91.38 516 GLN A C 1
ATOM 3827 O O . GLN A 1 516 ? 11.109 38 11.445 1 91.38 516 GLN A O 1
ATOM 3832 N N . ALA A 1 517 ? 9.203 39.094 11.773 1 88.69 517 ALA A N 1
ATOM 3833 C CA . ALA A 1 517 ? 8.57 37.938 12.422 1 88.69 517 ALA A CA 1
ATOM 3834 C C . ALA A 1 517 ? 8.508 36.75 11.484 1 88.69 517 ALA A C 1
ATOM 3836 O O . ALA A 1 517 ? 8.836 35.625 11.875 1 88.69 517 ALA A O 1
ATOM 3837 N N . VAL A 1 518 ? 8.109 36.938 10.312 1 89.44 518 VAL A N 1
ATOM 3838 C CA . VAL A 1 5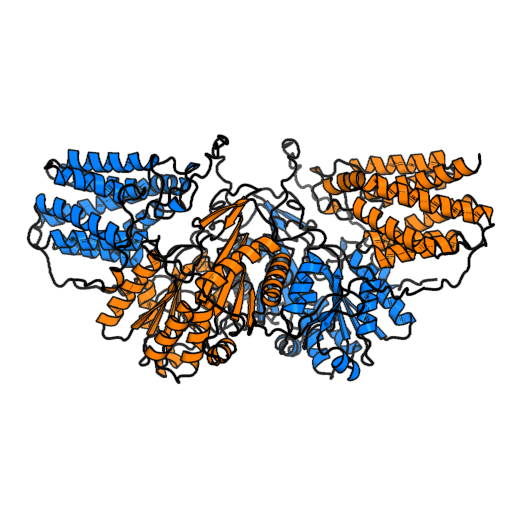18 ? 7.957 35.812 9.367 1 89.44 518 VAL A CA 1
ATOM 3839 C C . VAL A 1 518 ? 9.32 35.219 9.031 1 89.44 518 VAL A C 1
ATOM 3841 O O . VAL A 1 518 ? 9.445 34.031 8.82 1 89.44 518 VAL A O 1
ATOM 3844 N N . GLN A 1 519 ? 10.312 36.062 8.961 1 88.69 519 GLN A N 1
ATOM 3845 C CA . GLN A 1 519 ? 11.656 35.594 8.656 1 88.69 519 GLN A CA 1
ATOM 3846 C C . GLN A 1 519 ? 12.227 34.75 9.805 1 88.69 519 GLN A C 1
ATOM 3848 O O . GLN A 1 519 ? 12.836 33.719 9.586 1 88.69 519 GLN A O 1
ATOM 3853 N N . ILE A 1 520 ? 11.961 35.281 10.945 1 82.62 520 ILE A N 1
ATOM 3854 C CA . ILE A 1 520 ? 12.516 34.625 12.133 1 82.62 520 ILE A CA 1
ATOM 3855 C C . ILE A 1 520 ? 11.812 33.281 12.359 1 82.62 520 ILE A C 1
ATOM 3857 O O . ILE A 1 520 ? 12.461 32.25 12.547 1 82.62 520 ILE A O 1
ATOM 3861 N N . TYR A 1 521 ? 10.523 33.219 12.227 1 78.81 521 TYR A N 1
ATOM 3862 C CA . TYR A 1 521 ? 9.758 32.031 12.602 1 78.81 521 TYR A CA 1
ATOM 3863 C C . TYR A 1 521 ? 9.555 31.109 11.406 1 78.81 521 TYR A C 1
ATOM 3865 O O . TYR A 1 521 ? 9.414 29.891 11.562 1 78.81 521 TYR A O 1
ATOM 3873 N N . GLY A 1 522 ? 9.469 31.641 10.297 1 81.88 522 GLY A N 1
ATOM 3874 C CA . GLY A 1 522 ? 9.258 30.859 9.086 1 81.88 522 GLY A CA 1
ATOM 3875 C C . GLY A 1 522 ? 10.555 30.391 8.453 1 81.88 522 GLY A C 1
ATOM 3876 O O . GLY A 1 522 ? 10.562 29.438 7.68 1 81.88 522 GLY A O 1
ATOM 3877 N N . GLY A 1 523 ? 11.633 31.156 8.719 1 80.69 523 GLY A N 1
ATOM 3878 C CA . GLY A 1 523 ? 12.945 30.75 8.25 1 80.69 523 GLY A CA 1
ATOM 3879 C C . GLY A 1 523 ? 13.281 31.266 6.863 1 80.69 523 GLY A C 1
ATOM 3880 O O . GLY A 1 523 ? 14.438 31.266 6.457 1 80.69 523 GLY A O 1
ATOM 3881 N N . ALA A 1 524 ? 12.258 31.625 6.09 1 87.38 524 ALA A N 1
ATOM 3882 C CA . ALA A 1 524 ? 12.5 32.125 4.738 1 87.38 524 ALA A CA 1
ATOM 3883 C C . ALA A 1 524 ? 13.227 33.469 4.77 1 87.38 524 ALA A C 1
ATOM 3885 O O . ALA A 1 524 ? 13.047 34.25 5.703 1 87.38 524 ALA A O 1
ATOM 3886 N N . LYS A 1 525 ? 14.039 33.719 3.756 1 91.44 525 LYS A N 1
ATOM 3887 C CA . LYS A 1 525 ? 14.781 34.969 3.59 1 91.44 525 LYS A CA 1
ATOM 3888 C C . LYS A 1 525 ? 14.492 35.594 2.232 1 91.44 525 LYS A C 1
ATOM 3890 O O . LYS A 1 525 ? 13.953 34.938 1.337 1 91.44 525 LYS A O 1
ATOM 3895 N N . PRO A 1 526 ? 14.797 36.906 2.23 1 94.56 526 PRO A N 1
ATOM 3896 C CA . PRO A 1 526 ? 14.68 37.5 0.901 1 94.56 526 PRO A CA 1
ATOM 3897 C C . PRO A 1 526 ? 15.469 36.75 -0.164 1 94.56 526 PRO A C 1
ATOM 3899 O O . PRO A 1 526 ? 16.625 36.375 0.064 1 94.56 526 PRO A O 1
ATOM 3902 N N . GLY A 1 527 ? 14.812 36.469 -1.21 1 94.25 527 GLY A N 1
ATOM 3903 C CA . GLY A 1 527 ? 15.438 35.688 -2.271 1 94.25 527 GLY A CA 1
ATOM 3904 C C . GLY A 1 527 ? 14.953 34.25 -2.312 1 94.25 527 GLY A C 1
ATOM 3905 O O . GLY A 1 527 ? 15.203 33.531 -3.283 1 94.25 527 GLY A O 1
ATOM 3906 N N . ASP A 1 528 ? 14.195 33.844 -1.412 1 91.88 528 ASP A N 1
ATOM 3907 C CA . ASP A 1 528 ? 13.773 32.469 -1.293 1 91.88 528 ASP A CA 1
ATOM 3908 C C . ASP A 1 528 ? 12.453 32.219 -2.029 1 91.88 528 ASP A C 1
ATOM 3910 O O . ASP A 1 528 ? 11.867 31.141 -1.919 1 91.88 528 ASP A O 1
ATOM 3914 N N . ARG A 1 529 ? 11.961 33.188 -2.764 1 92.75 529 ARG A N 1
ATOM 3915 C CA . ARG A 1 529 ? 10.742 33.094 -3.561 1 92.75 529 ARG A CA 1
ATOM 3916 C C . ARG A 1 529 ? 9.531 32.812 -2.676 1 92.75 529 ARG A C 1
ATOM 3918 O O . ARG A 1 529 ? 8.828 31.828 -2.863 1 92.75 529 ARG A O 1
ATOM 3925 N N . THR A 1 530 ? 9.258 33.656 -1.734 1 93.25 530 THR A N 1
ATOM 3926 C CA . THR A 1 530 ? 8.125 33.562 -0.814 1 93.25 530 THR A CA 1
ATOM 3927 C C . THR A 1 530 ? 7.508 34.938 -0.579 1 93.25 530 THR A C 1
ATOM 3929 O O . THR A 1 530 ? 7.934 35.938 -1.175 1 93.25 530 THR A O 1
ATOM 3932 N N . LEU A 1 531 ? 6.52 35 0.285 1 94.5 531 LEU A N 1
ATOM 3933 C CA . LEU A 1 531 ? 5.879 36.281 0.647 1 94.5 531 LEU A CA 1
ATOM 3934 C C . LEU A 1 531 ? 6.879 37.219 1.285 1 94.5 531 LEU A C 1
ATOM 3936 O O . LEU A 1 531 ? 6.676 38.438 1.271 1 94.5 531 LEU A O 1
ATOM 3940 N N . VAL A 1 532 ? 7.992 36.688 1.815 1 94.75 532 VAL A N 1
ATOM 3941 C CA . VAL A 1 532 ? 9.023 37.5 2.461 1 94.75 532 VAL A CA 1
ATOM 3942 C C . VAL A 1 532 ? 9.625 38.469 1.454 1 94.75 532 VAL A C 1
ATOM 3944 O O . VAL A 1 532 ? 9.984 39.594 1.81 1 94.75 532 VAL A O 1
ATOM 3947 N N . ASP A 1 533 ? 9.656 38.062 0.259 1 97.06 533 ASP A N 1
ATOM 3948 C CA . ASP A 1 533 ? 10.266 38.906 -0.774 1 97.06 533 ASP A CA 1
ATOM 3949 C C . ASP A 1 533 ? 9.445 40.156 -1.006 1 97.06 533 ASP A C 1
ATOM 3951 O O . ASP A 1 533 ? 10.008 41.25 -1.128 1 97.06 533 ASP A O 1
ATOM 3955 N N . ALA A 1 534 ? 8.172 40 -1.123 1 97 534 ALA A N 1
ATOM 3956 C CA . ALA A 1 534 ? 7.305 41.156 -1.29 1 97 534 ALA A CA 1
ATOM 3957 C C . ALA A 1 534 ? 7.406 42.094 -0.09 1 97 534 ALA A C 1
ATOM 3959 O O . ALA A 1 534 ? 7.516 43.312 -0.252 1 97 534 ALA A O 1
ATOM 3960 N N . LEU A 1 535 ? 7.359 41.562 1.092 1 97 535 LEU A N 1
ATOM 3961 C CA . LEU A 1 535 ? 7.484 42.375 2.312 1 97 535 LEU A CA 1
ATOM 3962 C C . LEU A 1 535 ? 8.828 43.094 2.354 1 97 535 LEU A C 1
ATOM 3964 O O . LEU A 1 535 ? 8.891 44.281 2.725 1 97 535 LEU A O 1
ATOM 3968 N N . HIS A 1 536 ? 9.805 42.375 1.985 1 96.31 536 HIS A N 1
ATOM 3969 C CA . HIS A 1 536 ? 11.156 42.938 1.99 1 96.31 536 HIS A CA 1
ATOM 3970 C C . HIS A 1 536 ? 11.273 44.094 1.023 1 96.31 536 HIS A C 1
ATOM 3972 O O . HIS A 1 536 ? 11.953 45.094 1.319 1 96.31 536 HIS A O 1
ATOM 3978 N N . GLY A 1 537 ? 10.711 44 -0.112 1 97.31 537 GLY A N 1
ATOM 3979 C CA . GLY A 1 537 ? 10.695 45.094 -1.048 1 97.31 537 GLY A CA 1
ATOM 3980 C C . GLY A 1 537 ? 10.148 46.375 -0.445 1 97.31 537 GLY A C 1
ATOM 3981 O O . GLY A 1 537 ? 10.719 47.469 -0.636 1 97.31 537 GLY A O 1
ATOM 3982 N N . ALA A 1 538 ? 9.07 46.281 0.264 1 97.62 538 ALA A N 1
ATOM 3983 C CA . ALA A 1 538 ? 8.461 47.438 0.917 1 97.62 538 ALA A CA 1
ATOM 3984 C C . ALA A 1 538 ? 9.344 47.969 2.045 1 97.62 538 ALA A C 1
ATOM 3986 O O . ALA A 1 538 ? 9.57 49.156 2.15 1 97.62 538 ALA A O 1
ATOM 3987 N N . VAL A 1 539 ? 9.859 47.094 2.869 1 97.25 539 VAL A N 1
ATOM 3988 C CA . VAL A 1 539 ? 10.641 47.469 4.051 1 97.25 539 VAL A CA 1
ATOM 3989 C C . VAL A 1 539 ? 11.93 48.156 3.623 1 97.25 539 VAL A C 1
ATOM 3991 O O . VAL A 1 539 ? 12.359 49.125 4.258 1 97.25 539 VAL A O 1
ATOM 3994 N N . GLU A 1 540 ? 12.531 47.656 2.586 1 97 540 GLU A N 1
ATOM 3995 C CA . GLU A 1 540 ? 13.766 48.281 2.102 1 97 540 GLU A CA 1
ATOM 3996 C C . GLU A 1 540 ? 13.516 49.688 1.598 1 97 540 GLU A C 1
ATOM 3998 O O . GLU A 1 540 ? 14.359 50.562 1.771 1 97 540 GLU A O 1
ATOM 4003 N N . LYS A 1 541 ? 12.453 49.844 0.941 1 96.62 541 LYS A N 1
ATOM 4004 C CA . LYS A 1 541 ? 12.094 51.188 0.49 1 96.62 541 LYS A CA 1
ATOM 4005 C C . LYS A 1 541 ? 11.891 52.125 1.674 1 96.62 541 LYS A C 1
ATOM 4007 O O . LYS A 1 541 ? 12.289 53.312 1.623 1 96.62 541 LYS A O 1
ATOM 4012 N N . ILE A 1 542 ? 11.305 51.688 2.682 1 96.75 542 ILE A N 1
ATOM 4013 C CA . ILE A 1 542 ? 11.086 52.469 3.895 1 96.75 542 ILE A CA 1
ATOM 4014 C C . ILE A 1 542 ? 12.43 52.812 4.535 1 96.75 542 ILE A C 1
ATOM 4016 O O . ILE A 1 542 ? 12.656 53.938 4.949 1 96.75 542 ILE A O 1
ATOM 4020 N N . LYS A 1 543 ? 13.266 51.906 4.621 1 95.81 543 LYS A N 1
ATOM 4021 C CA . LYS A 1 543 ? 14.57 52.094 5.234 1 95.81 543 LYS A CA 1
ATOM 4022 C C . LYS A 1 543 ? 15.414 53.094 4.445 1 95.81 543 LYS A C 1
ATOM 4024 O O . LYS A 1 543 ? 16.297 53.75 5.008 1 95.81 543 LYS A O 1
ATOM 4029 N N . SER A 1 544 ? 15.133 53.156 3.205 1 96.12 544 SER A N 1
ATOM 4030 C CA . SER A 1 544 ? 15.867 54.094 2.359 1 96.12 544 SER A CA 1
ATOM 4031 C C . SER A 1 544 ? 15.383 55.531 2.578 1 96.12 544 SER A C 1
ATOM 4033 O O . SER A 1 544 ? 15.93 56.469 2.006 1 96.12 544 SER A O 1
ATOM 4035 N N . GLY A 1 545 ? 14.32 55.719 3.301 1 94.38 545 GLY A N 1
ATOM 4036 C CA . GLY A 1 545 ? 13.82 57.031 3.654 1 94.38 545 GLY A CA 1
ATOM 4037 C C . GLY A 1 545 ? 12.547 57.438 2.918 1 94.38 545 GLY A C 1
ATOM 4038 O O . GLY A 1 545 ? 12.023 58.531 3.1 1 94.38 545 GLY A O 1
ATOM 4039 N N . GLU A 1 546 ? 12.078 56.531 2.164 1 93.75 546 GLU A N 1
ATOM 4040 C CA . GLU A 1 546 ? 10.852 56.781 1.417 1 93.75 546 GLU A CA 1
ATOM 4041 C C . GLU A 1 546 ? 9.648 56.875 2.346 1 93.75 546 GLU A C 1
ATOM 4043 O O . GLU A 1 546 ? 9.477 56.031 3.227 1 93.75 546 GLU A O 1
ATOM 4048 N N . THR A 1 547 ? 8.805 57.875 2.09 1 93.31 547 THR A N 1
ATOM 4049 C CA . THR A 1 547 ? 7.652 58.062 2.963 1 93.31 547 THR A CA 1
ATOM 4050 C C . THR A 1 547 ? 6.352 57.969 2.166 1 93.31 547 THR A C 1
ATOM 4052 O O . THR A 1 547 ? 5.27 57.875 2.744 1 93.31 547 THR A O 1
ATOM 4055 N N . GLN A 1 548 ? 6.473 58 0.836 1 95.25 548 GLN A N 1
ATOM 4056 C CA . GLN A 1 548 ? 5.281 57.906 0.001 1 95.25 548 GLN A CA 1
ATOM 4057 C C . GLN A 1 548 ? 4.84 56.438 -0.143 1 95.25 548 GLN A C 1
ATOM 4059 O O . GLN A 1 548 ? 5.543 55.625 -0.75 1 95.25 548 GLN A O 1
ATOM 4064 N N . TRP A 1 549 ? 3.693 56.094 0.213 1 96.56 549 TRP A N 1
ATOM 4065 C CA . TRP A 1 549 ? 3.207 54.719 0.296 1 96.56 549 TRP A CA 1
ATOM 4066 C C . TRP A 1 549 ? 2.975 54.156 -1.096 1 96.56 549 TRP A C 1
ATOM 4068 O O . TRP A 1 549 ? 3.111 52.938 -1.302 1 96.56 549 TRP A O 1
ATOM 4078 N N . ASP A 1 550 ? 2.641 55 -2.062 1 96.62 550 ASP A N 1
ATOM 4079 C CA . ASP A 1 550 ? 2.527 54.5 -3.43 1 96.62 550 ASP A CA 1
ATOM 4080 C C . ASP A 1 550 ? 3.846 53.906 -3.9 1 96.62 550 ASP A C 1
ATOM 4082 O O . ASP A 1 550 ? 3.854 52.844 -4.516 1 96.62 550 ASP A O 1
ATOM 4086 N N . SER A 1 551 ? 4.867 54.594 -3.582 1 96.88 551 SER A N 1
ATOM 4087 C CA . SER A 1 551 ? 6.195 54.125 -3.971 1 96.88 551 SER A CA 1
ATOM 4088 C C . SER A 1 551 ? 6.594 52.906 -3.188 1 96.88 551 SER A C 1
ATOM 4090 O O . SER A 1 551 ? 7.211 51.969 -3.738 1 96.88 551 SER A O 1
ATOM 4092 N N . ILE A 1 552 ? 6.305 52.844 -1.974 1 97.31 552 ILE A N 1
ATOM 4093 C CA . ILE A 1 552 ? 6.629 51.719 -1.098 1 97.31 552 ILE A CA 1
ATOM 4094 C C . ILE A 1 552 ? 5.91 50.469 -1.585 1 97.31 552 ILE A C 1
ATOM 4096 O O . ILE A 1 552 ? 6.527 49.406 -1.714 1 97.31 552 ILE A O 1
ATOM 4100 N N . LEU A 1 553 ? 4.672 50.594 -1.942 1 97.56 553 LEU A N 1
ATOM 4101 C CA . LEU A 1 553 ? 3.873 49.438 -2.318 1 97.56 553 LEU A CA 1
ATOM 4102 C C . LEU A 1 553 ? 4.152 49.031 -3.762 1 97.56 553 LEU A C 1
ATOM 4104 O O . LEU A 1 553 ? 3.996 47.844 -4.121 1 97.56 553 LEU A O 1
ATOM 4108 N N . GLU A 1 554 ? 4.586 49.969 -4.543 1 97.5 554 GLU A N 1
ATOM 4109 C CA . GLU A 1 554 ? 5.082 49.594 -5.867 1 97.5 554 GLU A CA 1
ATOM 4110 C C . GLU A 1 554 ? 6.312 48.719 -5.77 1 97.5 554 GLU A C 1
ATOM 4112 O O . GLU A 1 554 ? 6.465 47.781 -6.555 1 97.5 554 GLU A O 1
ATOM 4117 N N . ALA A 1 555 ? 7.145 49.031 -4.832 1 97.62 555 ALA A N 1
ATOM 4118 C CA . ALA A 1 555 ? 8.32 48.188 -4.609 1 97.62 555 ALA A CA 1
ATOM 4119 C C . ALA A 1 555 ? 7.922 46.781 -4.184 1 97.62 555 ALA A C 1
ATOM 4121 O O . ALA A 1 555 ? 8.547 45.781 -4.594 1 97.62 555 ALA A O 1
ATOM 4122 N N . ALA A 1 556 ? 6.934 46.688 -3.344 1 97.94 556 ALA A N 1
ATOM 4123 C CA . ALA A 1 556 ? 6.422 45.375 -2.926 1 97.94 556 ALA A CA 1
ATOM 4124 C C . ALA A 1 556 ? 5.883 44.594 -4.117 1 97.94 556 ALA A C 1
ATOM 4126 O O . ALA A 1 556 ? 6.137 43.375 -4.246 1 97.94 556 ALA A O 1
ATOM 4127 N N . THR A 1 557 ? 5.148 45.219 -4.941 1 97.94 557 THR A N 1
ATOM 4128 C CA . THR A 1 557 ? 4.555 44.594 -6.117 1 97.94 557 THR A CA 1
ATOM 4129 C C . THR A 1 557 ? 5.633 44.156 -7.09 1 97.94 557 THR A C 1
ATOM 4131 O O . THR A 1 557 ? 5.562 43.031 -7.625 1 97.94 557 THR A O 1
ATOM 4134 N N . LYS A 1 558 ? 6.578 44.969 -7.266 1 97.62 558 LYS A N 1
ATOM 4135 C CA . LYS A 1 558 ? 7.691 44.625 -8.141 1 97.62 558 LYS A CA 1
ATOM 4136 C C . LYS A 1 558 ? 8.477 43.438 -7.59 1 97.62 558 LYS A C 1
ATOM 4138 O O . LYS A 1 558 ? 8.898 42.531 -8.344 1 97.62 558 LYS A O 1
ATOM 4143 N N . ALA A 1 559 ? 8.703 43.5 -6.34 1 97.88 559 ALA A N 1
ATOM 4144 C CA . ALA A 1 559 ? 9.414 42.375 -5.691 1 97.88 559 ALA A CA 1
ATOM 4145 C C . ALA A 1 559 ? 8.633 41.094 -5.816 1 97.88 559 ALA A C 1
ATOM 4147 O O . ALA A 1 559 ? 9.219 40.031 -6.02 1 97.88 559 ALA A O 1
ATOM 4148 N N . ALA A 1 560 ? 7.312 41.156 -5.633 1 97.81 560 ALA A N 1
ATOM 4149 C CA . ALA A 1 560 ? 6.461 39.969 -5.797 1 97.81 560 ALA A CA 1
ATOM 4150 C C . ALA A 1 560 ? 6.586 39.406 -7.207 1 97.81 560 ALA A C 1
ATOM 4152 O O . ALA A 1 560 ? 6.715 38.188 -7.379 1 97.81 560 ALA A O 1
ATOM 4153 N N . GLN A 1 561 ? 6.613 40.219 -8.188 1 97 561 GLN A N 1
ATOM 4154 C CA . GLN A 1 561 ? 6.73 39.781 -9.578 1 97 561 GLN A CA 1
ATOM 4155 C C . GLN A 1 561 ? 8.109 39.188 -9.867 1 97 561 GLN A C 1
ATOM 4157 O O . GLN A 1 561 ? 8.242 38.25 -10.648 1 97 561 GLN A O 1
ATOM 4162 N N . SER A 1 562 ? 9.062 39.688 -9.195 1 96.94 562 SER A N 1
ATOM 4163 C CA . SER A 1 562 ? 10.438 39.281 -9.43 1 96.94 562 SER A CA 1
ATOM 4164 C C . SER A 1 562 ? 10.672 37.875 -8.914 1 96.94 562 SER A C 1
ATOM 4166 O O . SER A 1 562 ? 11.656 37.219 -9.281 1 96.94 562 SER A O 1
ATOM 4168 N N . THR A 1 563 ? 9.797 37.344 -8.07 1 95.88 563 THR A N 1
ATOM 4169 C CA . THR A 1 563 ? 9.945 36 -7.551 1 95.88 563 THR A CA 1
ATOM 4170 C C . THR A 1 563 ? 9.867 34.969 -8.68 1 95.88 563 THR A C 1
ATOM 4172 O O . THR A 1 563 ? 10.328 33.844 -8.531 1 95.88 563 THR A O 1
ATOM 4175 N N . ALA A 1 564 ? 9.352 35.312 -9.766 1 94.19 564 ALA A N 1
ATOM 4176 C CA . ALA A 1 564 ? 9.258 34.438 -10.938 1 94.19 564 ALA A CA 1
ATOM 4177 C C . ALA A 1 564 ? 10.641 34.031 -11.422 1 94.19 564 ALA A C 1
ATOM 4179 O O . ALA A 1 564 ? 10.789 33 -12.094 1 94.19 564 ALA A O 1
ATOM 4180 N N . GLN A 1 565 ? 11.594 34.812 -11.008 1 94 565 GLN A N 1
ATOM 4181 C CA . GLN A 1 565 ? 12.945 34.562 -11.492 1 94 565 GLN A CA 1
ATOM 4182 C C . GLN A 1 565 ? 13.812 33.938 -10.398 1 94 565 GLN A C 1
ATOM 4184 O O . GLN A 1 565 ? 15.016 33.75 -10.586 1 94 565 GLN A O 1
ATOM 4189 N N . MET A 1 566 ? 13.242 33.688 -9.328 1 92.62 566 MET A N 1
ATOM 4190 C CA . MET A 1 566 ? 13.977 33.156 -8.188 1 92.62 566 MET A CA 1
ATOM 4191 C C . MET A 1 566 ? 13.805 31.656 -8.094 1 92.62 566 MET A C 1
ATOM 4193 O O . MET A 1 566 ? 12.82 31.094 -8.594 1 92.62 566 MET A O 1
ATOM 4197 N N . LYS A 1 567 ? 14.805 31.078 -7.5 1 87.81 567 LYS A N 1
ATOM 4198 C CA . LYS A 1 567 ? 14.68 29.672 -7.113 1 87.81 567 LYS A CA 1
ATOM 4199 C C . LYS A 1 567 ? 14.094 29.547 -5.707 1 87.81 567 LYS A C 1
ATOM 4201 O O . LYS A 1 567 ? 14.594 30.156 -4.766 1 87.81 567 LYS A O 1
ATOM 4206 N N . ALA A 1 568 ? 13.031 28.75 -5.609 1 86.62 568 ALA A N 1
ATOM 4207 C CA . ALA A 1 568 ? 12.375 28.578 -4.316 1 86.62 568 ALA A CA 1
ATOM 4208 C C . ALA A 1 568 ? 13.281 27.812 -3.344 1 86.62 568 ALA A C 1
ATOM 4210 O O . ALA A 1 568 ? 13.766 26.734 -3.66 1 86.62 568 ALA A O 1
ATOM 4211 N N . ARG A 1 569 ? 13.492 28.391 -2.213 1 83 569 ARG A N 1
ATOM 4212 C CA . ARG A 1 569 ? 14.305 27.734 -1.188 1 83 569 ARG A CA 1
ATOM 4213 C C . ARG A 1 569 ? 13.5 27.5 0.086 1 83 569 ARG A C 1
ATOM 4215 O O . ARG A 1 569 ? 14.016 26.938 1.053 1 83 569 ARG A O 1
ATOM 4222 N N . ALA A 1 570 ? 12.32 27.953 0.034 1 79.75 570 ALA A N 1
ATOM 4223 C CA . ALA A 1 570 ? 11.383 27.766 1.144 1 79.75 570 ALA A CA 1
ATOM 4224 C C . ALA A 1 570 ? 9.961 27.562 0.637 1 79.75 570 ALA A C 1
ATOM 4226 O O . ALA A 1 570 ? 9.641 27.953 -0.492 1 79.75 570 ALA A O 1
ATOM 4227 N N . GLY A 1 571 ? 9.188 26.906 1.499 1 76.12 571 GLY A N 1
ATOM 4228 C CA . GLY A 1 571 ? 7.793 26.672 1.137 1 76.12 571 GLY A CA 1
ATOM 4229 C C . GLY A 1 571 ? 7.605 25.469 0.227 1 76.12 571 GLY A C 1
ATOM 4230 O O . GLY A 1 571 ? 8.57 24.797 -0.125 1 76.12 571 GLY A O 1
ATOM 4231 N N . ARG A 1 572 ? 6.434 25.297 -0.215 1 73.06 572 ARG A N 1
ATOM 4232 C CA . ARG A 1 572 ? 6.074 24.141 -1.012 1 73.06 572 ARG A CA 1
ATOM 4233 C C . ARG A 1 572 ? 6.746 24.172 -2.381 1 73.06 572 ARG A C 1
ATOM 4235 O O . ARG A 1 572 ? 7.066 23.141 -2.953 1 73.06 572 ARG A O 1
ATOM 4242 N N . ALA A 1 573 ? 6.898 25.391 -2.838 1 75.62 573 ALA A N 1
ATOM 4243 C CA . ALA A 1 573 ? 7.527 25.531 -4.148 1 75.62 573 ALA A CA 1
ATOM 4244 C C . ALA A 1 573 ? 8.945 24.969 -4.145 1 75.62 573 ALA A C 1
ATOM 4246 O O . ALA A 1 573 ? 9.469 24.562 -5.188 1 75.62 573 ALA A O 1
ATOM 4247 N N . SER A 1 574 ? 9.562 24.953 -3.047 1 75.12 574 SER A N 1
ATOM 4248 C CA . SER A 1 574 ? 10.93 24.453 -2.953 1 75.12 574 SER A CA 1
ATOM 4249 C C . SER A 1 574 ? 10.984 22.953 -3.254 1 75.12 574 SER A C 1
ATOM 4251 O O . SER A 1 574 ? 12.062 22.406 -3.488 1 75.12 574 SER A O 1
ATOM 4253 N N . TYR A 1 575 ? 9.805 22.375 -3.33 1 63.81 575 TYR A N 1
ATOM 4254 C CA . TYR A 1 575 ? 9.711 20.953 -3.588 1 63.81 575 TYR A CA 1
ATOM 4255 C C . TYR A 1 575 ? 9.656 20.672 -5.086 1 63.81 575 TYR A C 1
ATOM 4257 O O . TYR A 1 575 ? 9.711 19.516 -5.508 1 63.81 575 TYR A O 1
ATOM 4265 N N . THR A 1 576 ? 9.555 21.656 -5.816 1 66.31 576 THR A N 1
ATOM 4266 C CA . THR A 1 576 ? 9.383 21.484 -7.254 1 66.31 576 THR A CA 1
ATOM 4267 C C . THR A 1 576 ? 10.641 21.922 -8 1 66.31 576 THR A C 1
ATOM 4269 O O . THR A 1 576 ? 11.508 22.594 -7.434 1 66.31 576 THR A O 1
ATOM 4272 N N . ALA A 1 577 ? 10.727 21.422 -9.211 1 63.84 577 ALA A N 1
ATOM 4273 C CA . ALA A 1 577 ? 11.875 21.75 -10.055 1 63.84 577 ALA A CA 1
ATOM 4274 C C . ALA A 1 577 ? 11.859 23.219 -10.453 1 63.84 577 ALA A C 1
ATOM 4276 O O . ALA A 1 577 ? 10.797 23.812 -10.617 1 63.84 577 ALA A O 1
ATOM 4277 N N . LYS A 1 578 ? 13.031 23.75 -10.5 1 73.25 578 LYS A N 1
ATOM 4278 C CA . LYS A 1 578 ? 13.18 25.141 -10.875 1 73.25 578 LYS A CA 1
ATOM 4279 C C . LYS A 1 578 ? 12.492 25.438 -12.203 1 73.25 578 LYS A C 1
ATOM 4281 O O . LYS A 1 578 ? 11.953 26.531 -12.414 1 73.25 578 LYS A O 1
ATOM 4286 N N . GLU A 1 579 ? 12.383 24.422 -13.008 1 70.81 579 GLU A N 1
ATOM 4287 C CA . GLU A 1 579 ? 11.859 24.594 -14.359 1 70.81 579 GLU A CA 1
ATOM 4288 C C . GLU A 1 579 ? 10.375 24.922 -14.336 1 70.81 579 GLU A C 1
ATOM 4290 O O . GLU A 1 579 ? 9.859 25.531 -15.281 1 70.81 579 GLU A O 1
ATOM 4295 N N . VAL A 1 580 ? 9.758 24.578 -13.258 1 71.25 580 VAL A N 1
ATOM 4296 C CA . VAL A 1 580 ? 8.32 24.828 -13.211 1 71.25 580 VAL A CA 1
ATOM 4297 C C . VAL A 1 580 ? 8.047 26.109 -12.43 1 71.25 580 VAL A C 1
ATOM 4299 O O . VAL A 1 580 ? 6.902 26.562 -12.359 1 71.25 580 VAL A O 1
ATOM 4302 N N . GLN A 1 581 ? 9.078 26.656 -11.867 1 82.25 581 GLN A N 1
ATOM 4303 C CA . GLN A 1 581 ? 8.945 27.875 -11.078 1 82.25 581 GLN A CA 1
ATOM 4304 C C . GLN A 1 581 ? 9.047 29.109 -11.961 1 82.25 581 GLN A C 1
ATOM 4306 O O . GLN A 1 581 ? 9.914 29.969 -11.75 1 82.25 581 GLN A O 1
ATOM 4311 N N . THR A 1 582 ? 8.094 29.297 -12.828 1 85.31 582 THR A N 1
ATOM 4312 C CA . THR A 1 582 ? 8.211 30.328 -13.852 1 85.31 582 THR A CA 1
ATOM 4313 C C . THR A 1 582 ? 7.281 31.5 -13.555 1 85.31 582 THR A C 1
ATOM 4315 O O . THR A 1 582 ? 7.359 32.531 -14.203 1 85.31 582 THR A O 1
ATOM 4318 N N . LYS A 1 583 ? 6.391 31.359 -12.664 1 92.19 583 LYS A N 1
ATOM 4319 C CA . LYS A 1 583 ? 5.441 32.406 -12.297 1 92.19 583 LYS A CA 1
ATOM 4320 C C . LYS A 1 583 ? 5.758 32.969 -10.914 1 92.19 583 LYS A C 1
ATOM 4322 O O . LYS A 1 583 ? 6.48 32.344 -10.133 1 92.19 583 LYS A O 1
ATOM 4327 N N . PRO A 1 584 ? 5.246 34.188 -10.719 1 95.06 584 PRO A N 1
ATOM 4328 C CA . PRO A 1 584 ? 5.473 34.75 -9.383 1 95.06 584 PRO A CA 1
ATOM 4329 C C . PRO A 1 584 ? 4.879 33.875 -8.273 1 95.06 584 PRO A C 1
ATOM 4331 O O . PRO A 1 584 ? 3.871 33.188 -8.492 1 95.06 584 PRO A O 1
ATOM 4334 N N . ASP A 1 585 ? 5.559 34 -7.148 1 93.94 585 ASP A N 1
ATOM 4335 C CA . ASP A 1 585 ? 5.086 33.25 -5.98 1 93.94 585 ASP A CA 1
ATOM 4336 C C . ASP A 1 585 ? 3.697 33.75 -5.555 1 93.94 585 ASP A C 1
ATOM 4338 O O . ASP A 1 585 ? 3.453 34.938 -5.449 1 93.94 585 ASP A O 1
ATOM 4342 N N . ALA A 1 586 ? 2.814 32.812 -5.375 1 94 586 ALA A N 1
ATOM 4343 C CA . ALA A 1 586 ? 1.43 33.156 -5.047 1 94 586 ALA A CA 1
ATOM 4344 C C . ALA A 1 586 ? 1.346 33.938 -3.738 1 94 586 ALA A C 1
ATOM 4346 O O . ALA A 1 586 ? 0.567 34.875 -3.623 1 94 586 ALA A O 1
ATOM 4347 N N . GLY A 1 587 ? 2.135 33.594 -2.713 1 94.44 587 GLY A N 1
ATOM 4348 C CA . GLY A 1 587 ? 2.127 34.312 -1.441 1 94.44 587 GLY A CA 1
ATOM 4349 C C . GLY A 1 587 ? 2.629 35.719 -1.546 1 94.44 587 GLY A C 1
ATOM 4350 O O . GLY A 1 587 ? 2.084 36.625 -0.907 1 94.44 587 GLY A O 1
ATOM 4351 N N . ALA A 1 588 ? 3.656 35.906 -2.35 1 96.25 588 ALA A N 1
ATOM 4352 C CA . ALA A 1 588 ? 4.195 37.25 -2.578 1 96.25 588 ALA A CA 1
ATOM 4353 C C . ALA A 1 588 ? 3.17 38.156 -3.258 1 96.25 588 ALA A C 1
ATOM 4355 O O . ALA A 1 588 ? 2.998 39.312 -2.873 1 96.25 588 ALA A O 1
ATOM 4356 N N . VAL A 1 589 ? 2.553 37.531 -4.191 1 97.25 589 VAL A N 1
ATOM 4357 C CA . VAL A 1 589 ? 1.538 38.312 -4.922 1 97.25 589 VAL A CA 1
ATOM 4358 C C . VAL A 1 589 ? 0.373 38.625 -3.992 1 97.25 589 VAL A C 1
ATOM 4360 O O . VAL A 1 589 ? -0.156 39.75 -4.023 1 97.25 589 VAL A O 1
ATOM 4363 N N . ALA A 1 590 ? -0.022 37.719 -3.211 1 96.69 590 ALA A N 1
ATOM 4364 C CA . ALA A 1 590 ? -1.148 37.906 -2.301 1 96.69 590 ALA A CA 1
ATOM 4365 C C . ALA A 1 590 ? -0.871 39.031 -1.309 1 96.69 590 ALA A C 1
ATOM 4367 O O . ALA A 1 590 ? -1.712 39.906 -1.106 1 96.69 590 ALA A O 1
ATOM 4368 N N . ILE A 1 591 ? 0.279 39.031 -0.682 1 96 591 ILE A N 1
ATOM 4369 C CA . ILE A 1 591 ? 0.579 40.031 0.354 1 96 591 ILE A CA 1
ATOM 4370 C C . ILE A 1 591 ? 0.711 41.406 -0.273 1 96 591 ILE A C 1
ATOM 4372 O O . ILE A 1 591 ? 0.341 42.406 0.341 1 96 591 ILE A O 1
ATOM 4376 N N . ALA A 1 592 ? 1.258 41.469 -1.47 1 97 592 ALA A N 1
ATOM 4377 C CA . ALA A 1 592 ? 1.327 42.719 -2.184 1 97 592 ALA A CA 1
ATOM 4378 C C . ALA A 1 592 ? -0.069 43.281 -2.484 1 97 592 ALA A C 1
ATOM 4380 O O . ALA A 1 592 ? -0.333 44.469 -2.314 1 97 592 ALA A O 1
ATOM 4381 N N . ALA A 1 593 ? -0.878 42.375 -2.941 1 96.81 593 ALA A N 1
ATOM 4382 C CA . ALA A 1 593 ? -2.252 42.75 -3.252 1 96.81 593 ALA A CA 1
ATOM 4383 C C . ALA A 1 593 ? -2.988 43.219 -1.999 1 96.81 593 ALA A C 1
ATOM 4385 O O . ALA A 1 593 ? -3.764 44.188 -2.047 1 96.81 593 ALA A O 1
ATOM 4386 N N . PHE A 1 594 ? -2.756 42.562 -1.005 1 94.5 594 PHE A N 1
ATOM 4387 C CA . PHE A 1 594 ? -3.307 42.906 0.297 1 94.5 594 PHE A CA 1
ATOM 4388 C C . PHE A 1 594 ? -2.938 44.344 0.668 1 94.5 594 PHE A C 1
ATOM 4390 O O . PHE A 1 594 ? -3.812 45.156 0.963 1 94.5 594 PHE A O 1
ATOM 4397 N N . MET A 1 595 ? -1.744 44.688 0.653 1 96.38 595 MET A N 1
ATOM 4398 C CA . MET A 1 595 ? -1.243 46 1.053 1 96.38 595 MET A CA 1
ATOM 4399 C C . MET A 1 595 ? -1.741 47.062 0.103 1 96.38 595 MET A C 1
ATOM 4401 O O . MET A 1 595 ? -2.119 48.156 0.54 1 96.38 595 MET A O 1
ATOM 4405 N N . GLN A 1 596 ? -1.765 46.719 -1.133 1 96.75 596 GLN A N 1
ATOM 4406 C CA . GLN A 1 596 ? -2.248 47.688 -2.111 1 96.75 596 GLN A CA 1
ATOM 4407 C C . GLN A 1 596 ? -3.727 48 -1.899 1 96.75 596 GLN A C 1
ATOM 4409 O O . GLN A 1 596 ? -4.145 49.156 -1.996 1 96.75 596 GLN A O 1
ATOM 4414 N N . THR A 1 597 ? -4.496 47 -1.688 1 97.25 597 THR A N 1
ATOM 4415 C CA . THR A 1 597 ? -5.926 47.156 -1.45 1 97.25 597 THR A CA 1
ATOM 4416 C C . THR A 1 597 ? -6.164 48.031 -0.222 1 97.25 597 THR A C 1
ATOM 4418 O O . THR A 1 597 ? -7.074 48.875 -0.213 1 97.25 597 THR A O 1
ATOM 4421 N N . LEU A 1 598 ? -5.41 47.844 0.822 1 95.94 598 LEU A N 1
ATOM 4422 C CA . LEU A 1 598 ? -5.496 48.656 2.02 1 95.94 598 LEU A CA 1
ATOM 4423 C C . LEU A 1 598 ? -5.25 50.125 1.684 1 95.94 598 LEU A C 1
ATOM 4425 O O . LEU A 1 598 ? -6.023 51 2.086 1 95.94 598 LEU A O 1
ATOM 4429 N N . LEU A 1 599 ? -4.207 50.438 0.931 1 95.69 599 LEU A N 1
ATOM 4430 C CA . LEU A 1 599 ? -3.865 51.812 0.562 1 95.69 599 LEU A CA 1
ATOM 4431 C C . LEU A 1 599 ? -4.969 52.438 -0.281 1 95.69 599 LEU A C 1
ATOM 4433 O O . LEU A 1 599 ? -5.359 53.594 -0.049 1 95.69 599 LEU A O 1
ATOM 4437 N N . ASP A 1 600 ? -5.402 51.656 -1.234 1 96.12 600 ASP A N 1
ATOM 4438 C CA . ASP A 1 600 ? -6.449 52.156 -2.117 1 96.12 600 ASP A CA 1
ATOM 4439 C C . ASP A 1 600 ? -7.715 52.5 -1.332 1 96.12 600 ASP A C 1
ATOM 4441 O O . ASP A 1 600 ? -8.391 53.5 -1.632 1 96.12 600 ASP A O 1
ATOM 4445 N N . THR A 1 601 ? -8.062 51.719 -0.415 1 96.12 601 THR A N 1
ATOM 4446 C CA . THR A 1 601 ? -9.242 51.938 0.406 1 96.12 601 THR A CA 1
ATOM 4447 C C . THR A 1 601 ? -9.078 53.188 1.267 1 96.12 601 THR A C 1
ATOM 4449 O O . THR A 1 601 ? -10.008 53.969 1.402 1 96.12 601 THR A O 1
ATOM 4452 N N . ILE A 1 602 ? -7.93 53.406 1.855 1 94.19 602 ILE A N 1
ATOM 4453 C CA . ILE A 1 602 ? -7.648 54.562 2.691 1 94.19 602 ILE A CA 1
ATOM 4454 C C . ILE A 1 602 ? -7.707 55.844 1.847 1 94.19 602 ILE A C 1
ATOM 4456 O O . ILE A 1 602 ? -8.297 56.844 2.26 1 94.19 602 ILE A O 1
ATOM 4460 N N . LYS A 1 603 ? -7.172 55.75 0.667 1 93.19 603 LYS A N 1
ATOM 4461 C CA . LYS A 1 603 ? -7.16 56.906 -0.229 1 93.19 603 LYS A CA 1
ATOM 4462 C C . LYS A 1 603 ? -8.57 57.281 -0.686 1 93.19 603 LYS A C 1
ATOM 4464 O O . LYS A 1 603 ? -8.906 58.438 -0.818 1 93.19 603 LYS A O 1
ATOM 4469 N N . SER A 1 604 ? -9.305 56.312 -0.961 1 91.38 604 SER A N 1
ATOM 4470 C CA . SER A 1 604 ? -10.664 56.562 -1.437 1 91.38 604 SER A CA 1
ATOM 4471 C C . SER A 1 604 ? -11.539 57.156 -0.34 1 91.38 604 SER A C 1
ATOM 4473 O O . SER A 1 604 ? -12.516 57.844 -0.626 1 91.38 604 SER A O 1
ATOM 4475 N N . ASN A 1 605 ? -11.266 56.812 0.861 1 87.69 605 ASN A N 1
ATOM 4476 C CA . ASN A 1 605 ? -12.031 57.344 1.979 1 87.69 605 ASN A CA 1
ATOM 4477 C C . ASN A 1 605 ? -11.641 58.812 2.285 1 87.69 605 ASN A C 1
ATOM 4479 O O . ASN A 1 605 ? -12.406 59.531 2.891 1 87.69 605 ASN A O 1
ATOM 4483 N N . ALA A 1 606 ? -10.414 59.219 2.059 1 74.44 606 ALA A N 1
ATOM 4484 C CA . ALA A 1 606 ? -9.938 60.562 2.293 1 74.44 606 ALA A CA 1
ATOM 4485 C C . ALA A 1 606 ? -10.539 61.531 1.278 1 74.44 606 ALA A C 1
ATOM 4487 O O . ALA A 1 606 ? -10.617 62.75 1.532 1 74.44 606 ALA A O 1
ATOM 4488 N N . HIS A 1 607 ? -11.07 61.188 0.158 1 62.94 607 HIS A N 1
ATOM 4489 C CA . HIS A 1 607 ? -11.766 62.031 -0.783 1 62.94 607 HIS A CA 1
ATOM 4490 C C . HIS A 1 607 ? -13.258 62.094 -0.493 1 62.94 607 HIS A C 1
ATOM 4492 O O . HIS A 1 607 ? -13.898 63.125 -0.656 1 62.94 607 HIS A O 1
ATOM 4498 N N . MET B 1 1 ? 3.568 40.531 26.266 1 18.92 1 MET B N 1
ATOM 4499 C CA . MET B 1 1 ? 4.566 40.031 25.312 1 18.92 1 MET B CA 1
ATOM 4500 C C . MET B 1 1 ? 4.469 38.531 25.156 1 18.92 1 MET B C 1
ATOM 4502 O O . MET B 1 1 ? 4.512 37.781 26.141 1 18.92 1 MET B O 1
ATOM 4506 N N . PHE B 1 2 ? 3.822 38.188 24.219 1 25.3 2 PHE B N 1
ATOM 4507 C CA . PHE B 1 2 ? 3.764 36.75 23.969 1 25.3 2 PHE B CA 1
ATOM 4508 C C . PHE B 1 2 ? 5.164 36.156 23.922 1 25.3 2 PHE B C 1
ATOM 4510 O O . PHE B 1 2 ? 5.957 36.5 23.031 1 25.3 2 PHE B O 1
ATOM 4517 N N . LYS B 1 3 ? 5.797 35.969 24.906 1 29.14 3 LYS B N 1
ATOM 4518 C CA . LYS B 1 3 ? 7.098 35.312 24.891 1 29.14 3 LYS B CA 1
ATOM 4519 C C . LYS B 1 3 ? 7.023 34 24.125 1 29.14 3 LYS B C 1
ATOM 4521 O O . LYS B 1 3 ? 6.367 33.031 24.578 1 29.14 3 LYS B O 1
ATOM 4526 N N . LEU B 1 4 ? 7.137 34.125 22.906 1 32.06 4 LEU B N 1
ATOM 4527 C CA . LEU B 1 4 ? 7.41 32.875 22.234 1 32.06 4 LEU B CA 1
ATOM 4528 C C . LEU B 1 4 ? 8.57 32.125 22.906 1 32.06 4 LEU B C 1
ATOM 4530 O O . LEU B 1 4 ? 9.516 32.75 23.375 1 32.06 4 LEU B O 1
ATOM 4534 N N . PRO B 1 5 ? 8.422 31.016 23.359 1 28.94 5 PRO B N 1
ATOM 4535 C CA . PRO B 1 5 ? 9.484 30.344 24.109 1 28.94 5 PRO B CA 1
ATOM 4536 C C . PRO B 1 5 ? 10.805 30.281 23.328 1 28.94 5 PRO B C 1
ATOM 4538 O O . PRO B 1 5 ? 10.797 30.344 22.094 1 28.94 5 PRO B O 1
ATOM 4541 N N . ALA B 1 6 ? 11.953 30.469 24.031 1 27.16 6 ALA B N 1
ATOM 4542 C CA . ALA B 1 6 ? 13.375 30.484 23.688 1 27.16 6 ALA B CA 1
ATOM 4543 C C . ALA B 1 6 ? 13.734 29.297 22.797 1 27.16 6 ALA B C 1
ATOM 4545 O O . ALA B 1 6 ? 14.781 29.281 22.156 1 27.16 6 ALA B O 1
ATOM 4546 N N . TYR B 1 7 ? 12.984 28.328 22.938 1 28.45 7 TYR B N 1
ATOM 4547 C CA . TYR B 1 7 ? 13.492 27.172 22.203 1 28.45 7 TYR B CA 1
ATOM 4548 C C . TYR B 1 7 ? 13.453 27.422 20.688 1 28.45 7 TYR B C 1
ATOM 4550 O O . TYR B 1 7 ? 13.938 26.594 19.906 1 28.45 7 TYR B O 1
ATOM 4558 N N . LEU B 1 8 ? 12.773 28.5 20.359 1 29.92 8 LEU B N 1
ATOM 4559 C CA . LEU B 1 8 ? 12.672 28.719 18.922 1 29.92 8 LEU B CA 1
ATOM 4560 C C . LEU B 1 8 ? 13.984 29.266 18.359 1 29.92 8 LEU B C 1
ATOM 4562 O O . LEU B 1 8 ? 14.102 29.469 17.156 1 29.92 8 LEU B O 1
ATOM 4566 N N . TYR B 1 9 ? 14.984 29.891 19.172 1 24.92 9 TYR B N 1
ATOM 4567 C CA . TYR B 1 9 ? 16.094 30.703 18.672 1 24.92 9 TYR B CA 1
ATOM 4568 C C . TYR B 1 9 ? 17.25 29.812 18.25 1 24.92 9 TYR B C 1
ATOM 4570 O O . TYR B 1 9 ? 18.375 30.312 18.031 1 24.92 9 TYR B O 1
ATOM 4578 N N . ALA B 1 10 ? 17.391 28.625 18.25 1 22.8 10 ALA B N 1
ATOM 4579 C CA . ALA B 1 10 ? 18.75 28.094 18.25 1 22.8 10 ALA B CA 1
ATOM 4580 C C . ALA B 1 10 ? 19.438 28.375 16.906 1 22.8 10 ALA B C 1
ATOM 4582 O O . ALA B 1 10 ? 20.672 28.266 16.812 1 22.8 10 ALA B O 1
ATOM 4583 N N . GLY B 1 11 ? 18.953 28.484 15.695 1 22.2 11 GLY B N 1
ATOM 4584 C CA . GLY B 1 11 ? 19.766 27.891 14.641 1 22.2 11 GLY B CA 1
ATOM 4585 C C . GLY B 1 11 ? 20.672 28.891 13.961 1 22.2 11 GLY B C 1
ATOM 4586 O O . GLY B 1 11 ? 20.234 29.656 13.102 1 22.2 11 GLY B O 1
ATOM 4587 N N . ARG B 1 12 ? 21.656 29.609 14.57 1 21.08 12 ARG B N 1
ATOM 4588 C CA . ARG B 1 12 ? 22.516 30.516 13.82 1 21.08 12 ARG B CA 1
ATOM 4589 C C . ARG B 1 12 ? 23.469 29.75 12.914 1 21.08 12 ARG B C 1
ATOM 4591 O O . ARG B 1 12 ? 24.625 30.125 12.766 1 21.08 12 ARG B O 1
ATOM 4598 N N . VAL B 1 13 ? 23.328 28.625 12.312 1 20.42 13 VAL B N 1
ATOM 4599 C CA . VAL B 1 13 ? 24.578 28.047 11.805 1 20.42 13 VAL B CA 1
ATOM 4600 C C . VAL B 1 13 ? 25.031 28.812 10.562 1 20.42 13 VAL B C 1
ATOM 4602 O O . VAL B 1 13 ? 24.203 29.281 9.773 1 20.42 13 VAL B O 1
ATOM 4605 N N . LEU B 1 14 ? 26.344 29.188 10.445 1 17.94 14 LEU B N 1
ATOM 4606 C CA . LEU B 1 14 ? 27.266 29.797 9.484 1 17.94 14 LEU B CA 1
ATOM 4607 C C . LEU B 1 14 ? 27.406 28.922 8.242 1 17.94 14 LEU B C 1
ATOM 4609 O O . LEU B 1 14 ? 27.594 27.703 8.352 1 17.94 14 LEU B O 1
ATOM 4613 N N . TYR B 1 15 ? 26.953 29.266 7.047 1 20.03 15 TYR B N 1
ATOM 4614 C CA . TYR B 1 15 ? 26.891 28.688 5.707 1 20.03 15 TYR B CA 1
ATOM 4615 C C . TYR B 1 15 ? 28.281 28.484 5.125 1 20.03 15 TYR B C 1
ATOM 4617 O O . TYR B 1 15 ? 29 29.453 4.855 1 20.03 15 TYR B O 1
ATOM 4625 N N . SER B 1 16 ? 29.141 27.516 5.574 1 20 16 SER B N 1
ATOM 4626 C CA . SER B 1 16 ? 30.375 27.344 4.816 1 20 16 SER B CA 1
ATOM 4627 C C . SER B 1 16 ? 30.094 26.906 3.381 1 20 16 SER B C 1
ATOM 4629 O O . SER B 1 16 ? 29.078 26.266 3.107 1 20 16 SER B O 1
ATOM 4631 N N . GLN B 1 17 ? 30.859 27.344 2.348 1 19.72 17 GLN B N 1
ATOM 4632 C CA . GLN B 1 17 ? 31.016 27.422 0.899 1 19.72 17 GLN B CA 1
ATOM 4633 C C . GLN B 1 17 ? 31.25 26.047 0.286 1 19.72 17 GLN B C 1
ATOM 4635 O O . GLN B 1 17 ? 32.375 25.547 0.294 1 19.72 17 GLN B O 1
ATOM 4640 N N . ILE B 1 18 ? 30.547 24.984 0.562 1 21.2 18 ILE B N 1
ATOM 4641 C CA . ILE B 1 18 ? 31.031 23.828 -0.179 1 21.2 18 ILE B CA 1
ATOM 4642 C C . ILE B 1 18 ? 30.859 24.047 -1.678 1 21.2 18 ILE B C 1
ATOM 4644 O O . ILE B 1 18 ? 29.734 24.297 -2.143 1 21.2 18 ILE B O 1
ATOM 4648 N N . ILE B 1 19 ? 31.906 24.281 -2.498 1 22.28 19 ILE B N 1
ATOM 4649 C CA . ILE B 1 19 ? 32.219 24.5 -3.904 1 22.28 19 ILE B CA 1
ATOM 4650 C C . ILE B 1 19 ? 31.859 23.266 -4.711 1 22.28 19 ILE B C 1
ATOM 4652 O O . ILE B 1 19 ? 32.656 22.328 -4.836 1 22.28 19 ILE B O 1
ATOM 4656 N N . ASP B 1 20 ? 30.812 22.516 -4.457 1 21.94 20 ASP B N 1
ATOM 4657 C CA . ASP B 1 20 ? 30.734 21.297 -5.262 1 21.94 20 ASP B CA 1
ATOM 4658 C C . ASP B 1 20 ? 30.531 21.625 -6.738 1 21.94 20 ASP B C 1
ATOM 4660 O O . ASP B 1 20 ? 29.672 22.438 -7.082 1 21.94 20 ASP B O 1
ATOM 4664 N N . SER B 1 21 ? 31.516 21.391 -7.711 1 21.38 21 SER B N 1
ATOM 4665 C CA . SER B 1 21 ? 31.781 21.453 -9.148 1 21.38 21 SER B CA 1
ATOM 4666 C C . SER B 1 21 ? 30.766 20.625 -9.922 1 21.38 21 SER B C 1
ATOM 4668 O O . SER B 1 21 ? 31.062 20.156 -11.031 1 21.38 21 SER B O 1
ATOM 4670 N N . ARG B 1 22 ? 29.703 20.203 -9.43 1 26.58 22 ARG B N 1
ATOM 4671 C CA . ARG B 1 22 ? 28.953 19.297 -10.305 1 26.58 22 ARG B CA 1
ATOM 4672 C C . ARG B 1 22 ? 28.609 19.984 -11.625 1 26.58 22 ARG B C 1
ATOM 4674 O O . ARG B 1 22 ? 28.438 21.203 -11.664 1 26.58 22 ARG B O 1
ATOM 4681 N N . ILE B 1 23 ? 28.812 19.266 -12.836 1 23.17 23 ILE B N 1
ATOM 4682 C CA . ILE B 1 23 ? 28.672 19.438 -14.273 1 23.17 23 ILE B CA 1
ATOM 4683 C C . ILE B 1 23 ? 27.266 19.938 -14.609 1 23.17 23 ILE B C 1
ATOM 4685 O O . ILE B 1 23 ? 26.281 19.469 -14.023 1 23.17 23 ILE B O 1
ATOM 4689 N N . PRO B 1 24 ? 27.203 20.969 -15.469 1 23.55 24 PRO B N 1
ATOM 4690 C CA . PRO B 1 24 ? 26.016 21.688 -15.945 1 23.55 24 PRO B CA 1
ATOM 4691 C C . PRO B 1 24 ? 25.047 20.766 -16.703 1 23.55 24 PRO B C 1
ATOM 4693 O O . PRO B 1 24 ? 25.438 20.141 -17.688 1 23.55 24 PRO B O 1
ATOM 4696 N N . LEU B 1 25 ? 24.25 19.969 -16.062 1 22.73 25 LEU B N 1
ATOM 4697 C CA . LEU B 1 25 ? 23.266 19.219 -16.844 1 22.73 25 LEU B CA 1
ATOM 4698 C C . LEU B 1 25 ? 22.453 20.141 -17.734 1 22.73 25 LEU B C 1
ATOM 4700 O O . LEU B 1 25 ? 21.812 21.062 -17.266 1 22.73 25 LEU B O 1
ATOM 4704 N N . ALA B 1 26 ? 22.859 20.375 -19.047 1 21.86 26 ALA B N 1
ATOM 4705 C CA . ALA B 1 26 ? 22.094 21.031 -20.109 1 21.86 26 ALA B CA 1
ATOM 4706 C C . ALA B 1 26 ? 20.656 20.484 -20.141 1 21.86 26 ALA B C 1
ATOM 4708 O O . ALA B 1 26 ? 20.453 19.297 -20.328 1 21.86 26 ALA B O 1
ATOM 4709 N N . ALA B 1 27 ? 19.781 21.188 -19.547 1 25.5 27 ALA B N 1
ATOM 4710 C CA . ALA B 1 27 ? 18.344 20.969 -19.438 1 25.5 27 ALA B CA 1
ATOM 4711 C C . ALA B 1 27 ? 17.703 20.938 -20.828 1 25.5 27 ALA B C 1
ATOM 4713 O O . ALA B 1 27 ? 17.734 21.922 -21.562 1 25.5 27 ALA B O 1
ATOM 4714 N N . VAL B 1 28 ? 17.75 19.797 -21.547 1 25.44 28 VAL B N 1
ATOM 4715 C CA . VAL B 1 28 ? 16.922 19.688 -22.734 1 25.44 28 VAL B CA 1
ATOM 4716 C C . VAL B 1 28 ? 15.531 20.266 -22.469 1 25.44 28 VAL B C 1
ATOM 4718 O O . VAL B 1 28 ? 14.922 19.984 -21.438 1 25.44 28 VAL B O 1
ATOM 4721 N N . ILE B 1 29 ? 15.242 21.344 -23.109 1 24.3 29 ILE B N 1
ATOM 4722 C CA . ILE B 1 29 ? 14.062 22.203 -23.172 1 24.3 29 ILE B CA 1
ATOM 4723 C C . ILE B 1 29 ? 12.82 21.344 -23.422 1 24.3 29 ILE B C 1
ATOM 4725 O O . ILE B 1 29 ? 12.648 20.781 -24.516 1 24.3 29 ILE B O 1
ATOM 4729 N N . ARG B 1 30 ? 12.531 20.484 -22.578 1 27.81 30 ARG B N 1
ATOM 4730 C CA . ARG B 1 30 ? 11.305 19.734 -22.859 1 27.81 30 ARG B CA 1
ATOM 4731 C C . ARG B 1 30 ? 10.117 20.688 -23.016 1 27.81 30 ARG B C 1
ATOM 4733 O O . ARG B 1 30 ? 10.125 21.797 -22.484 1 27.81 30 ARG B O 1
ATOM 4740 N N . SER B 1 31 ? 9.312 20.406 -24.031 1 28.95 31 SER B N 1
ATOM 4741 C CA . SER B 1 31 ? 8.102 21 -24.594 1 28.95 31 SER B CA 1
ATOM 4742 C C . SER B 1 31 ? 7.152 21.453 -23.5 1 28.95 31 SER B C 1
ATOM 4744 O O . SER B 1 31 ? 7.219 20.984 -22.375 1 28.95 31 SER B O 1
ATOM 4746 N N . PRO B 1 32 ? 6.277 22.406 -23.781 1 29.81 32 PRO B N 1
ATOM 4747 C CA . PRO B 1 32 ? 5.246 23.047 -22.969 1 29.81 32 PRO B CA 1
ATOM 4748 C C . PRO B 1 32 ? 4.492 22.062 -22.078 1 29.81 32 PRO B C 1
ATOM 4750 O O . PRO B 1 32 ? 4.387 20.891 -22.422 1 29.81 32 PRO B O 1
ATOM 4753 N N . ARG B 1 33 ? 4.344 22.406 -20.828 1 33.16 33 ARG B N 1
ATOM 4754 C CA . ARG B 1 33 ? 3.633 21.766 -19.734 1 33.16 33 ARG B CA 1
ATOM 4755 C C . ARG B 1 33 ? 2.258 21.281 -20.188 1 33.16 33 ARG B C 1
ATOM 4757 O O . ARG B 1 33 ? 1.377 22.094 -20.484 1 33.16 33 ARG B O 1
ATOM 4764 N N . GLN B 1 34 ? 2.051 20.328 -20.984 1 33.97 34 GLN B N 1
ATOM 4765 C CA . GLN B 1 34 ? 0.756 19.656 -21.078 1 33.97 34 GLN B CA 1
ATOM 4766 C C . GLN B 1 34 ? 0.053 19.656 -19.719 1 33.97 34 GLN B C 1
ATOM 4768 O O . GLN B 1 34 ? 0.693 19.469 -18.688 1 33.97 34 GLN B O 1
ATOM 4773 N N . MET B 1 35 ? -0.957 20.406 -19.406 1 38.72 35 MET B N 1
ATOM 4774 C CA . MET B 1 35 ? -1.875 20.375 -18.281 1 38.72 35 MET B CA 1
ATOM 4775 C C . MET B 1 35 ? -1.816 19.016 -17.578 1 38.72 35 MET B C 1
ATOM 4777 O O . MET B 1 35 ? -2.107 17.984 -18.188 1 38.72 35 MET B O 1
ATOM 4781 N N . SER B 1 36 ? -0.917 18.797 -16.781 1 53.22 36 SER B N 1
ATOM 4782 C CA . SER B 1 36 ? -0.71 17.562 -16.047 1 53.22 36 SER B CA 1
ATOM 4783 C C . SER B 1 36 ? -2.039 16.922 -15.664 1 53.22 36 SER B C 1
ATOM 4785 O O . SER B 1 36 ? -2.902 17.578 -15.078 1 53.22 36 SER B O 1
ATOM 4787 N N . THR B 1 37 ? -2.586 15.922 -16.297 1 75 37 THR B N 1
ATOM 4788 C CA . THR B 1 37 ? -3.799 15.125 -16.141 1 75 37 THR B CA 1
ATOM 4789 C C . THR B 1 37 ? -3.982 14.688 -14.695 1 75 37 THR B C 1
ATOM 4791 O O . THR B 1 37 ? -3.027 14.258 -14.047 1 75 37 THR B O 1
ATOM 4794 N N . ILE B 1 38 ? -5.121 15.195 -14.031 1 86.38 38 ILE B N 1
ATOM 4795 C CA . ILE B 1 38 ? -5.516 14.82 -12.68 1 86.38 38 ILE B CA 1
ATOM 4796 C C . ILE B 1 38 ? -5.422 13.305 -12.516 1 86.38 38 ILE B C 1
ATOM 4798 O O . ILE B 1 38 ? -5.895 12.547 -13.367 1 86.38 38 ILE B O 1
ATOM 4802 N N . THR B 1 39 ? -4.672 12.93 -11.508 1 92.94 39 THR B N 1
ATOM 4803 C CA . THR B 1 39 ? -4.582 11.508 -11.195 1 92.94 39 THR B CA 1
ATOM 4804 C C . THR B 1 39 ? -5.906 10.992 -10.633 1 92.94 39 THR B C 1
ATOM 4806 O O . THR B 1 39 ? -6.473 11.602 -9.719 1 92.94 39 THR B O 1
ATOM 4809 N N . LYS B 1 40 ? -6.461 9.922 -11.18 1 96.19 40 LYS B N 1
ATOM 4810 C CA . LYS B 1 40 ? -7.688 9.328 -10.656 1 96.19 40 LYS B CA 1
ATOM 4811 C C . LYS B 1 40 ? -7.473 8.758 -9.25 1 96.19 40 LYS B C 1
ATOM 4813 O O . LYS B 1 40 ? -6.445 8.133 -8.977 1 96.19 40 LYS B O 1
ATOM 4818 N N . LYS B 1 41 ? -8.367 9.039 -8.359 1 97.62 41 LYS B N 1
ATOM 4819 C CA . LYS B 1 41 ? -8.328 8.523 -6.992 1 97.62 41 LYS B CA 1
ATOM 4820 C C . LYS B 1 41 ? -9.719 8.117 -6.516 1 97.62 41 LYS B C 1
ATOM 4822 O O . LYS B 1 41 ? -10.727 8.602 -7.043 1 97.62 41 LYS B O 1
ATOM 4827 N N . PHE B 1 42 ? -9.766 7.199 -5.555 1 98.38 42 PHE B N 1
ATOM 4828 C CA . PHE B 1 42 ? -11.008 6.816 -4.898 1 98.38 42 PHE B CA 1
ATOM 4829 C C . PHE B 1 42 ? -11.438 7.867 -3.881 1 98.38 42 PHE B C 1
ATOM 4831 O O . PHE B 1 42 ? -11.273 7.676 -2.674 1 98.38 42 PHE B O 1
ATOM 4838 N N . VAL B 1 43 ? -12.07 8.953 -4.355 1 98 43 VAL B N 1
ATOM 4839 C CA . VAL B 1 43 ? -12.516 10.047 -3.498 1 98 43 VAL B CA 1
ATOM 4840 C C . VAL B 1 43 ? -13.906 10.516 -3.939 1 98 43 VAL B C 1
ATOM 4842 O O . VAL B 1 43 ? -14.32 10.25 -5.07 1 98 43 VAL B O 1
ATOM 4845 N N . ASN B 1 44 ? -14.641 11.047 -3.037 1 97.94 44 ASN B N 1
ATOM 4846 C CA . ASN B 1 44 ? -15.906 11.688 -3.398 1 97.94 44 ASN B CA 1
ATOM 4847 C C . ASN B 1 44 ? -15.688 13.133 -3.852 1 97.94 44 ASN B C 1
ATOM 4849 O O . ASN B 1 44 ? -16.062 13.5 -4.965 1 97.94 44 ASN B O 1
ATOM 4853 N N . ASP B 1 45 ? -15.125 13.883 -3.01 1 96.12 45 ASP B N 1
ATOM 4854 C CA . ASP B 1 45 ? -14.672 15.266 -3.188 1 96.12 45 ASP B CA 1
ATOM 4855 C C . ASP B 1 45 ? -13.289 15.469 -2.578 1 96.12 45 ASP B C 1
ATOM 4857 O O . ASP B 1 45 ? -13.094 15.25 -1.38 1 96.12 45 ASP B O 1
ATOM 4861 N N . PRO B 1 46 ? -12.344 15.891 -3.463 1 92.81 46 PRO B N 1
ATOM 4862 C CA . PRO B 1 46 ? -10.984 16.094 -2.945 1 92.81 46 PRO B CA 1
ATOM 4863 C C . PRO B 1 46 ? -10.953 16.953 -1.688 1 92.81 46 PRO B C 1
ATOM 4865 O O . PRO B 1 46 ? -10.141 16.719 -0.791 1 92.81 46 PRO B O 1
ATOM 4868 N N . LYS B 1 47 ? -11.812 17.891 -1.507 1 88.44 47 LYS B N 1
ATOM 4869 C CA . LYS B 1 47 ? -11.836 18.812 -0.37 1 88.44 47 LYS B CA 1
ATOM 4870 C C . LYS B 1 47 ? -12.258 18.094 0.908 1 88.44 47 LYS B C 1
ATOM 4872 O O . LYS B 1 47 ? -11.938 18.531 2.012 1 88.44 47 LYS B O 1
ATOM 4877 N N . ASN B 1 48 ? -12.953 16.953 0.735 1 94.69 48 ASN B N 1
ATOM 4878 C CA . ASN B 1 48 ? -13.484 16.234 1.886 1 94.69 48 ASN B CA 1
ATOM 4879 C C . ASN B 1 48 ? -12.727 14.93 2.133 1 94.69 48 ASN B C 1
ATOM 4881 O O . ASN B 1 48 ? -13.164 14.094 2.926 1 94.69 48 ASN B O 1
ATOM 4885 N N . ALA B 1 49 ? -11.641 14.797 1.446 1 96.94 49 ALA B N 1
ATOM 4886 C CA . ALA B 1 49 ? -10.93 13.523 1.493 1 96.94 49 ALA B CA 1
ATOM 4887 C C . ALA B 1 49 ? -10.562 13.148 2.926 1 96.94 49 ALA B C 1
ATOM 4889 O O . ALA B 1 49 ? -10.766 12.008 3.348 1 96.94 49 ALA B O 1
ATOM 4890 N N . VAL B 1 50 ? -10.094 14.125 3.676 1 97.38 50 VAL B N 1
ATOM 4891 C CA . VAL B 1 50 ? -9.641 13.859 5.039 1 97.38 50 VAL B CA 1
ATOM 4892 C C . VAL B 1 50 ? -10.844 13.516 5.922 1 97.38 50 VAL B C 1
ATOM 4894 O O . VAL B 1 50 ? -10.797 12.547 6.684 1 97.38 50 VAL B O 1
ATOM 4897 N N . ASP B 1 51 ? -11.922 14.258 5.805 1 97.19 51 ASP B N 1
ATOM 4898 C CA . ASP B 1 51 ? -13.117 14.016 6.598 1 97.19 51 ASP B CA 1
ATOM 4899 C C . ASP B 1 51 ? -13.711 12.641 6.305 1 97.19 51 ASP B C 1
ATOM 4901 O O . ASP B 1 51 ? -14.086 11.914 7.223 1 97.19 51 ASP B O 1
ATOM 4905 N N . ASP B 1 52 ? -13.805 12.32 5.016 1 97.75 52 ASP B N 1
ATOM 4906 C CA . ASP B 1 52 ? -14.328 11.023 4.613 1 97.75 52 ASP B CA 1
ATOM 4907 C C . ASP B 1 52 ? -13.484 9.883 5.184 1 97.75 52 ASP B C 1
ATOM 4909 O O . ASP B 1 52 ? -14.023 8.875 5.641 1 97.75 52 ASP B O 1
ATOM 4913 N N . ALA B 1 53 ? -12.203 10.055 5.133 1 98.44 53 ALA B N 1
ATOM 4914 C CA . ALA B 1 53 ? -11.297 9.023 5.637 1 98.44 53 ALA B CA 1
ATOM 4915 C C . ALA B 1 53 ? -11.43 8.867 7.148 1 98.44 53 ALA B C 1
ATOM 4917 O O . ALA B 1 53 ? -11.398 7.746 7.664 1 98.44 53 ALA B O 1
ATOM 4918 N N . LEU B 1 54 ? -11.516 9.961 7.859 1 98.31 54 LEU B N 1
ATOM 4919 C CA . LEU B 1 54 ? -11.688 9.906 9.305 1 98.31 54 LEU B CA 1
ATOM 4920 C C . LEU B 1 54 ? -13 9.219 9.672 1 98.31 54 LEU B C 1
ATOM 4922 O O . LEU B 1 54 ? -13.062 8.484 10.656 1 98.31 54 LEU B O 1
ATOM 4926 N N . ASP B 1 55 ? -14.047 9.5 8.898 1 97.88 55 ASP B N 1
ATOM 4927 C CA . ASP B 1 55 ? -15.312 8.805 9.102 1 97.88 55 ASP B CA 1
ATOM 4928 C C . ASP B 1 55 ? -15.117 7.289 9.023 1 97.88 55 ASP B C 1
ATOM 4930 O O . ASP B 1 55 ? -15.688 6.543 9.82 1 97.88 55 ASP B O 1
ATOM 4934 N N . GLY B 1 56 ? -14.359 6.91 8.062 1 97.81 56 GLY B N 1
ATOM 4935 C CA . GLY B 1 56 ? -14.07 5.492 7.91 1 97.81 56 GLY B CA 1
ATOM 4936 C C . GLY B 1 56 ? -13.289 4.914 9.07 1 97.81 56 GLY B C 1
ATOM 4937 O O . GLY B 1 56 ? -13.539 3.785 9.5 1 97.81 56 GLY B O 1
ATOM 4938 N N . LEU B 1 57 ? -12.352 5.68 9.555 1 97.75 57 LEU B N 1
ATOM 4939 C CA . LEU B 1 57 ? -11.531 5.238 10.672 1 97.75 57 LEU B CA 1
ATOM 4940 C C . LEU B 1 57 ? -12.375 5.062 11.93 1 97.75 57 LEU B C 1
ATOM 4942 O O . LEU B 1 57 ? -12.297 4.031 12.602 1 97.75 57 LEU B O 1
ATOM 4946 N N . VAL B 1 58 ? -13.211 6.012 12.242 1 97.94 58 VAL B N 1
ATOM 4947 C CA . VAL B 1 58 ? -13.984 6.035 13.477 1 97.94 58 VAL B CA 1
ATOM 4948 C C . VAL B 1 58 ? -15.094 4.988 13.414 1 97.94 58 VAL B C 1
ATOM 4950 O O . VAL B 1 58 ? -15.305 4.246 14.375 1 97.94 58 VAL B O 1
ATOM 4953 N N . ASN B 1 59 ? -15.734 4.863 12.297 1 97.38 59 ASN B N 1
ATOM 4954 C CA . ASN B 1 59 ? -16.938 4.035 12.211 1 97.38 59 ASN B CA 1
ATOM 4955 C C . ASN B 1 59 ? -16.594 2.576 11.938 1 97.38 59 ASN B C 1
ATOM 4957 O O . ASN B 1 59 ? -17.453 1.704 12 1 97.38 59 ASN B O 1
ATOM 4961 N N . ALA B 1 60 ? -15.336 2.318 11.703 1 96.31 60 ALA B N 1
ATOM 4962 C CA . ALA B 1 60 ? -14.914 0.938 11.477 1 96.31 60 ALA B CA 1
ATOM 4963 C C . ALA B 1 60 ? -14.094 0.415 12.648 1 96.31 60 ALA B C 1
ATOM 4965 O O . ALA B 1 60 ? -13.359 -0.569 12.516 1 96.31 60 ALA B O 1
ATOM 4966 N N . SER B 1 61 ? -14.133 1.068 13.742 1 94.12 61 SER B N 1
ATOM 4967 C CA . SER B 1 61 ? -13.391 0.648 14.93 1 94.12 61 SER B CA 1
ATOM 4968 C C . SER B 1 61 ? -14.18 0.919 16.203 1 94.12 61 SER B C 1
ATOM 4970 O O . SER B 1 61 ? -14.852 1.945 16.312 1 94.12 61 SER B O 1
ATOM 4972 N N . GLU B 1 62 ? -14.078 0.004 17.141 1 95.06 62 GLU B N 1
ATOM 4973 C CA . GLU B 1 62 ? -14.734 0.211 18.438 1 95.06 62 GLU B CA 1
ATOM 4974 C C . GLU B 1 62 ? -13.836 0.993 19.391 1 95.06 62 GLU B C 1
ATOM 4976 O O . GLU B 1 62 ? -14.289 1.438 20.453 1 95.06 62 GLU B O 1
ATOM 4981 N N . SER B 1 63 ? -12.594 1.298 18.906 1 95.5 63 SER B N 1
ATOM 4982 C CA . SER B 1 63 ? -11.594 1.839 19.828 1 95.5 63 SER B CA 1
ATOM 4983 C C . SER B 1 63 ? -11.414 3.34 19.625 1 95.5 63 SER B C 1
ATOM 4985 O O . SER B 1 63 ? -10.688 3.988 20.375 1 95.5 63 SER B O 1
ATOM 4987 N N . ILE B 1 64 ? -12.055 3.916 18.641 1 97.69 64 ILE B N 1
ATOM 4988 C CA . ILE B 1 64 ? -11.836 5.316 18.297 1 97.69 64 ILE B CA 1
ATOM 4989 C C . ILE B 1 64 ? -13.172 6.047 18.219 1 97.69 64 ILE B C 1
ATOM 4991 O O . ILE B 1 64 ? -14.18 5.465 17.812 1 97.69 64 ILE B O 1
ATOM 4995 N N . THR B 1 65 ? -13.195 7.25 18.672 1 98 65 THR B N 1
ATOM 4996 C CA . THR B 1 65 ? -14.383 8.094 18.594 1 98 65 THR B CA 1
ATOM 4997 C C . THR B 1 65 ? -14.008 9.508 18.156 1 98 65 THR B C 1
ATOM 4999 O O . THR B 1 65 ? -12.836 9.891 18.203 1 98 65 THR B O 1
ATOM 5002 N N . PHE B 1 66 ? -14.945 10.266 17.688 1 97.69 66 PHE B N 1
ATOM 5003 C CA . PHE B 1 66 ? -14.742 11.672 17.359 1 97.69 66 PHE B CA 1
ATOM 5004 C C . PHE B 1 66 ? -14.734 12.523 18.625 1 97.69 66 PHE B C 1
ATOM 5006 O O . PHE B 1 66 ? -15.461 12.242 19.578 1 97.69 66 PHE B O 1
ATOM 5013 N N . ASP B 1 67 ? -13.891 13.555 18.562 1 97.19 67 ASP B N 1
ATOM 5014 C CA . ASP B 1 67 ? -14.078 14.617 19.531 1 97.19 67 ASP B CA 1
ATOM 5015 C C . ASP B 1 67 ? -15.422 15.312 19.344 1 97.19 67 ASP B C 1
ATOM 5017 O O . ASP B 1 67 ? -15.852 15.539 18.203 1 97.19 67 ASP B O 1
ATOM 5021 N N . LYS B 1 68 ? -16.062 15.641 20.391 1 93.06 68 LYS B N 1
ATOM 5022 C CA . LYS B 1 68 ? -17.406 16.203 20.344 1 93.06 68 LYS B CA 1
ATOM 5023 C C . LYS B 1 68 ? -17.391 17.609 19.734 1 93.06 68 LYS B C 1
ATOM 5025 O O . LYS B 1 68 ? -18.391 18.062 19.188 1 93.06 68 LYS B O 1
ATOM 5030 N N . ASN B 1 69 ? -16.234 18.234 19.781 1 89.12 69 ASN B N 1
ATOM 5031 C CA . ASN B 1 69 ? -16.203 19.656 19.438 1 89.12 69 ASN B CA 1
ATOM 5032 C C . ASN B 1 69 ? -15.398 19.891 18.156 1 89.12 69 ASN B C 1
ATOM 5034 O O . ASN B 1 69 ? -15.367 21.016 17.641 1 89.12 69 ASN B O 1
ATOM 5038 N N . CYS B 1 70 ? -14.789 18.906 17.703 1 93.5 70 CYS B N 1
ATOM 5039 C CA . CYS B 1 70 ? -13.922 19.109 16.547 1 93.5 70 CYS B CA 1
ATOM 5040 C C . CYS B 1 70 ? -13.875 17.844 15.672 1 93.5 70 CYS B C 1
ATOM 5042 O O . CYS B 1 70 ? -13.344 16.812 16.094 1 93.5 70 CYS B O 1
ATOM 5044 N N . ARG B 1 71 ? -14.266 17.922 14.453 1 94.25 71 ARG B N 1
ATOM 5045 C CA . ARG B 1 71 ? -14.375 16.781 13.555 1 94.25 71 ARG B CA 1
ATOM 5046 C C . ARG B 1 71 ? -12.992 16.266 13.148 1 94.25 71 ARG B C 1
ATOM 5048 O O . ARG B 1 71 ? -12.859 15.148 12.656 1 94.25 71 ARG B O 1
ATOM 5055 N N . ARG B 1 72 ? -11.945 17.109 13.336 1 96.56 72 ARG B N 1
ATOM 5056 C CA . ARG B 1 72 ? -10.594 16.75 12.906 1 96.56 72 ARG B CA 1
ATOM 5057 C C . ARG B 1 72 ? -9.797 16.156 14.055 1 96.56 72 ARG B C 1
ATOM 5059 O O . ARG B 1 72 ? -8.602 15.883 13.906 1 96.56 72 ARG B O 1
ATOM 5066 N N . VAL B 1 73 ? -10.461 15.93 15.172 1 98.06 73 VAL B N 1
ATOM 5067 C CA . VAL B 1 73 ? -9.836 15.305 16.328 1 98.06 73 VAL B CA 1
ATOM 5068 C C . VAL B 1 73 ? -10.492 13.961 16.625 1 98.06 73 VAL B C 1
ATOM 5070 O O . VAL B 1 73 ? -11.711 13.891 16.797 1 98.06 73 VAL B O 1
ATOM 5073 N N . VAL B 1 74 ? -9.734 12.93 16.641 1 98.5 74 VAL B N 1
ATOM 5074 C CA . VAL B 1 74 ? -10.227 11.625 17.062 1 98.5 74 VAL B CA 1
ATOM 5075 C C . VAL B 1 74 ? -9.609 11.258 18.406 1 98.5 74 VAL B C 1
ATOM 5077 O O . VAL B 1 74 ? -8.484 11.648 18.719 1 98.5 74 VAL B O 1
ATOM 5080 N N . LEU B 1 75 ? -10.359 10.547 19.234 1 98.69 75 LEU B N 1
ATOM 5081 C CA . LEU B 1 75 ? -9.984 10.125 20.578 1 98.69 75 LEU B CA 1
ATOM 5082 C C . LEU B 1 75 ? -10.117 8.609 20.734 1 98.69 75 LEU B C 1
ATOM 5084 O O . LEU B 1 75 ? -10.922 7.984 20.047 1 98.69 75 LEU B O 1
ATOM 5088 N N . ARG B 1 76 ? -9.195 7.996 21.547 1 98.62 76 ARG B N 1
ATOM 5089 C CA . ARG B 1 76 ? -9.516 6.629 21.938 1 98.62 76 ARG B CA 1
ATOM 5090 C C . ARG B 1 76 ? -10.875 6.562 22.625 1 98.62 76 ARG B C 1
ATOM 5092 O O . ARG B 1 76 ? -11.242 7.477 23.375 1 98.62 76 ARG B O 1
ATOM 5099 N N . ALA B 1 77 ? -11.602 5.543 22.469 1 97.69 77 ALA B N 1
ATOM 5100 C CA . ALA B 1 77 ? -13 5.457 22.875 1 97.69 77 ALA B CA 1
ATOM 5101 C C . ALA B 1 77 ? -13.133 5.512 24.391 1 97.69 77 ALA B C 1
ATOM 5103 O O . ALA B 1 77 ? -14.125 6.008 24.922 1 97.69 77 ALA B O 1
ATOM 5104 N N . ASP B 1 78 ? -12.172 5.074 25.125 1 98.12 78 ASP B N 1
ATOM 5105 C CA . ASP B 1 78 ? -12.234 5.031 26.578 1 98.12 78 ASP B CA 1
ATOM 5106 C C . ASP B 1 78 ? -11.477 6.207 27.203 1 98.12 78 ASP B C 1
ATOM 5108 O O . ASP B 1 78 ? -10.969 6.113 28.312 1 98.12 78 ASP B O 1
ATOM 5112 N N . TYR B 1 79 ? -11.289 7.305 26.469 1 98.38 79 TYR B N 1
ATOM 5113 C CA . TYR B 1 79 ? -10.438 8.414 26.859 1 98.38 79 TYR B CA 1
ATOM 5114 C C . TYR B 1 79 ? -10.891 9.016 28.188 1 98.38 79 TYR B C 1
ATOM 5116 O O . TYR B 1 79 ? -10.07 9.406 29.016 1 98.38 79 TYR B O 1
ATOM 5124 N N . ALA B 1 80 ? -12.227 9.133 28.375 1 97.81 80 ALA B N 1
ATOM 5125 C CA . ALA B 1 80 ? -12.75 9.742 29.609 1 97.81 80 ALA B CA 1
ATOM 5126 C C . ALA B 1 80 ? -12.305 8.961 30.844 1 97.81 80 ALA B C 1
ATOM 5128 O O . ALA B 1 80 ? -11.82 9.547 31.812 1 97.81 80 ALA B O 1
ATOM 5129 N N . ASP B 1 81 ? -12.469 7.641 30.781 1 98.25 81 ASP B N 1
ATOM 5130 C CA . ASP B 1 81 ? -12.031 6.773 31.875 1 98.25 81 ASP B CA 1
ATOM 5131 C C . ASP B 1 81 ? -10.516 6.801 32.031 1 98.25 81 ASP B C 1
ATOM 5133 O O . ASP B 1 81 ? -10 6.832 33.125 1 98.25 81 ASP B O 1
ATOM 5137 N N . TYR B 1 82 ? -9.898 6.781 30.953 1 98.38 82 TYR B N 1
ATOM 5138 C CA . TYR B 1 82 ? -8.445 6.805 30.922 1 98.38 82 TYR B CA 1
ATOM 5139 C C . TYR B 1 82 ? -7.898 8.062 31.594 1 98.38 82 TYR B C 1
ATOM 5141 O O . TYR B 1 82 ? -7.023 7.98 32.469 1 98.38 82 TYR B O 1
ATOM 5149 N N . CYS B 1 83 ? -8.375 9.203 31.203 1 98.12 83 CYS B N 1
ATOM 5150 C CA . CYS B 1 83 ? -7.914 10.484 31.734 1 98.12 83 CYS B CA 1
ATOM 5151 C C . CYS B 1 83 ? -8.32 10.641 33.188 1 98.12 83 CYS B C 1
ATOM 5153 O O . CYS B 1 83 ? -7.59 11.234 34 1 98.12 83 CYS B O 1
ATOM 5155 N N . ALA B 1 84 ? -9.5 10.094 33.562 1 98 84 ALA B N 1
ATOM 5156 C CA . ALA B 1 84 ? -9.977 10.164 34.938 1 98 84 ALA B CA 1
ATOM 5157 C C . ALA B 1 84 ? -9.031 9.422 35.875 1 98 84 ALA B C 1
ATOM 5159 O O . ALA B 1 84 ? -8.906 9.789 37.031 1 98 84 ALA B O 1
ATOM 5160 N N . LYS B 1 85 ? -8.344 8.477 35.406 1 98.06 85 LYS B N 1
ATOM 5161 C CA . LYS B 1 85 ? -7.398 7.691 36.188 1 98.06 85 LYS B CA 1
ATOM 5162 C C . LYS B 1 85 ? -6.074 8.43 36.375 1 98.06 85 LYS B C 1
ATOM 5164 O O . LYS B 1 85 ? -5.176 7.953 37.062 1 98.06 85 LYS B O 1
ATOM 5169 N N . GLY B 1 86 ? -5.945 9.523 35.719 1 98.19 86 GLY B N 1
ATOM 5170 C CA . GLY B 1 86 ? -4.773 10.367 35.875 1 98.19 86 GLY B CA 1
ATOM 5171 C C . GLY B 1 86 ? -3.586 9.898 35.062 1 98.19 86 GLY B C 1
ATOM 5172 O O . GLY B 1 86 ? -2.436 10.164 35.406 1 98.19 86 GLY B O 1
ATOM 5173 N N . LYS B 1 87 ? -3.854 9.172 34.031 1 98.5 87 LYS B N 1
ATOM 5174 C CA . LYS B 1 87 ? -2.779 8.719 33.156 1 98.5 87 LYS B CA 1
ATOM 5175 C C . LYS B 1 87 ? -2.355 9.812 32.188 1 98.5 87 LYS B C 1
ATOM 5177 O O . LYS B 1 87 ? -3.086 10.789 31.969 1 98.5 87 LYS B O 1
ATOM 5182 N N . VAL B 1 88 ? -1.18 9.664 31.625 1 98.88 88 VAL B N 1
ATOM 5183 C CA . VAL B 1 88 ? -0.63 10.703 30.75 1 98.88 88 VAL B CA 1
ATOM 5184 C C . VAL B 1 88 ? -1.345 10.68 29.406 1 98.88 88 VAL B C 1
ATOM 5186 O O . VAL B 1 88 ? -1.43 9.633 28.766 1 98.88 88 VAL B O 1
ATOM 5189 N N . ALA B 1 89 ? -1.892 11.805 28.969 1 98.88 89 ALA B N 1
ATOM 5190 C CA . ALA B 1 89 ? -2.535 11.922 27.672 1 98.88 89 ALA B CA 1
ATOM 5191 C C . ALA B 1 89 ? -1.502 12.156 26.562 1 98.88 89 ALA B C 1
ATOM 5193 O O . ALA B 1 89 ? -0.652 13.039 26.688 1 98.88 89 ALA B O 1
ATOM 5194 N N . LEU B 1 90 ? -1.517 11.336 25.578 1 98.94 90 LEU B N 1
ATOM 5195 C CA . LEU B 1 90 ? -0.604 11.445 24.438 1 98.94 90 LEU B CA 1
ATOM 5196 C C . LEU B 1 90 ? -1.342 11.922 23.203 1 98.94 90 LEU B C 1
ATOM 5198 O O . LEU B 1 90 ? -2.322 11.305 22.781 1 98.94 90 LEU B O 1
ATOM 5202 N N . ILE B 1 91 ? -0.867 13.023 22.578 1 98.94 91 ILE B N 1
ATOM 5203 C CA . ILE B 1 91 ? -1.511 13.609 21.406 1 98.94 91 ILE B CA 1
ATOM 5204 C C . ILE B 1 91 ? -0.485 13.797 20.297 1 98.94 91 ILE B C 1
ATOM 5206 O O . ILE B 1 91 ? 0.626 14.273 20.531 1 98.94 91 ILE B O 1
ATOM 5210 N N . ALA B 1 92 ? -0.788 13.352 19.109 1 98.81 92 ALA B N 1
ATOM 5211 C CA . ALA B 1 92 ? 0.025 13.594 17.906 1 98.81 92 ALA B CA 1
ATOM 5212 C C . ALA B 1 92 ? -0.843 14.031 16.734 1 98.81 92 ALA B C 1
ATOM 5214 O O . ALA B 1 92 ? -2.07 13.938 16.797 1 98.81 92 ALA B O 1
ATOM 5215 N N . GLY B 1 93 ? -0.239 14.492 15.734 1 98 93 GLY B N 1
ATOM 5216 C CA . GLY B 1 93 ? -0.977 14.906 14.547 1 98 93 GLY B CA 1
ATOM 5217 C C . GLY B 1 93 ? -0.109 15.602 13.516 1 98 93 GLY B C 1
ATOM 5218 O O . GLY B 1 93 ? 1.115 15.461 13.531 1 98 93 GLY B O 1
ATOM 5219 N N . GLY B 1 94 ? -0.729 16.328 12.68 1 96.5 94 GLY B N 1
ATOM 5220 C CA . GLY B 1 94 ? -0.139 17.016 11.531 1 96.5 94 GLY B CA 1
ATOM 5221 C C . GLY B 1 94 ? -0.979 16.891 10.273 1 96.5 94 GLY B C 1
ATOM 5222 O O . GLY B 1 94 ? -2.182 16.641 10.344 1 96.5 94 GLY B O 1
ATOM 5223 N N . GLY B 1 95 ? -0.345 17.234 9.211 1 95.69 95 GLY B N 1
ATOM 5224 C CA . GLY B 1 95 ? -1.056 17.062 7.953 1 95.69 95 GLY B CA 1
ATOM 5225 C C . GLY B 1 95 ? -1.448 15.625 7.684 1 95.69 95 GLY B C 1
ATOM 5226 O O . GLY B 1 95 ? -0.748 14.703 8.094 1 95.69 95 GLY B O 1
ATOM 5227 N N . SER B 1 96 ? -2.594 15.477 6.984 1 97.5 96 SER B N 1
ATOM 5228 C CA . SER B 1 96 ? -3.016 14.148 6.535 1 97.5 96 SER B CA 1
ATOM 5229 C C . SER B 1 96 ? -2.229 13.711 5.305 1 97.5 96 SER B C 1
ATOM 5231 O O . SER B 1 96 ? -1.491 14.5 4.715 1 97.5 96 SER B O 1
ATOM 5233 N N . GLY B 1 97 ? -2.369 12.484 4.938 1 97.44 97 GLY B N 1
ATOM 5234 C CA . GLY B 1 97 ? -1.646 11.93 3.805 1 97.44 97 GLY B CA 1
ATOM 5235 C C . GLY B 1 97 ? -0.516 11 4.219 1 97.44 97 GLY B C 1
ATOM 5236 O O . GLY B 1 97 ? 0.173 10.438 3.365 1 97.44 97 GLY B O 1
ATOM 5237 N N . HIS B 1 98 ? -0.402 10.82 5.504 1 98.25 98 HIS B N 1
ATOM 5238 C CA . HIS B 1 98 ? 0.652 9.984 6.059 1 98.25 98 HIS B CA 1
ATOM 5239 C C . HIS B 1 98 ? 0.068 8.797 6.82 1 98.25 98 HIS B C 1
ATOM 5241 O O . HIS B 1 98 ? 0.753 8.18 7.637 1 98.25 98 HIS B O 1
ATOM 5247 N N . GLU B 1 99 ? -1.245 8.508 6.594 1 98.25 99 GLU B N 1
ATOM 5248 C CA . GLU B 1 99 ? -1.922 7.43 7.309 1 98.25 99 GLU B CA 1
ATOM 5249 C C . GLU B 1 99 ? -1.131 6.125 7.219 1 98.25 99 GLU B C 1
ATOM 5251 O O . GLU B 1 99 ? -0.65 5.758 6.148 1 98.25 99 GLU B O 1
ATOM 5256 N N . PRO B 1 100 ? -1.004 5.445 8.352 1 97.88 100 PRO B N 1
ATOM 5257 C CA . PRO B 1 100 ? -1.907 5.551 9.5 1 97.88 100 PRO B CA 1
ATOM 5258 C C . PRO B 1 100 ? -1.515 6.672 10.461 1 97.88 100 PRO B C 1
ATOM 5260 O O . PRO B 1 100 ? -2.27 6.996 11.383 1 97.88 100 PRO B O 1
ATOM 5263 N N . TYR B 1 101 ? -0.318 7.309 10.273 1 98.25 101 TYR B N 1
ATOM 5264 C CA . TYR B 1 101 ? 0.093 8.398 11.148 1 98.25 101 TYR B CA 1
ATOM 5265 C C . TYR B 1 101 ? -0.836 9.602 11 1 98.25 101 TYR B C 1
ATOM 5267 O O . TYR B 1 101 ? -1.099 10.055 9.883 1 98.25 101 TYR B O 1
ATOM 5275 N N . ALA B 1 102 ? -1.475 10.195 11.992 1 98.06 102 ALA B N 1
ATOM 5276 C CA . ALA B 1 102 ? -1.326 9.688 13.352 1 98.06 102 ALA B CA 1
ATOM 5277 C C . ALA B 1 102 ? -2.627 9.062 13.844 1 98.06 102 ALA B C 1
ATOM 5279 O O . ALA B 1 102 ? -2.629 8.312 14.828 1 98.06 102 ALA B O 1
ATOM 5280 N N . ALA B 1 103 ? -3.689 9.422 13.109 1 98.62 103 ALA B N 1
ATOM 5281 C CA . ALA B 1 103 ? -5.02 9.047 13.586 1 98.62 103 ALA B CA 1
ATOM 5282 C C . ALA B 1 103 ? -5.137 7.531 13.742 1 98.62 103 ALA B C 1
ATOM 5284 O O . ALA B 1 103 ? -5.797 7.051 14.672 1 98.62 103 ALA B O 1
ATOM 5285 N N . GLY B 1 104 ? -4.512 6.816 12.906 1 98.25 104 GLY B N 1
ATOM 5286 C CA . GLY B 1 104 ? -4.566 5.367 12.953 1 98.25 104 GLY B CA 1
ATOM 5287 C C . GLY B 1 104 ? -3.891 4.785 14.18 1 98.25 104 GLY B C 1
ATOM 5288 O O . GLY B 1 104 ? -4.066 3.604 14.492 1 98.25 104 GLY B O 1
ATOM 5289 N N . TYR B 1 105 ? -3.129 5.57 14.898 1 98.62 105 TYR B N 1
ATOM 5290 C CA . TYR B 1 105 ? -2.41 5.102 16.078 1 98.62 105 TYR B CA 1
ATOM 5291 C C . TYR B 1 105 ? -3.135 5.504 17.359 1 98.62 105 TYR B C 1
ATOM 5293 O O . TYR B 1 105 ? -2.564 5.438 18.453 1 98.62 105 TYR B O 1
ATOM 5301 N N . THR B 1 106 ? -4.375 5.906 17.25 1 98.69 106 THR B N 1
ATOM 5302 C CA . THR B 1 106 ? -5.211 6.227 18.391 1 98.69 106 THR B CA 1
ATOM 5303 C C . THR B 1 106 ? -5.844 4.965 18.969 1 98.69 106 THR B C 1
ATOM 5305 O O . THR B 1 106 ? -6.43 4.168 18.234 1 98.69 106 THR B O 1
ATOM 5308 N N . GLY B 1 107 ? -5.68 4.766 20.234 1 98.12 107 GLY B N 1
ATOM 5309 C CA . GLY B 1 107 ? -6.273 3.631 20.922 1 98.12 107 GLY B CA 1
ATOM 5310 C C . GLY B 1 107 ? -5.465 3.17 22.125 1 98.12 107 GLY B C 1
ATOM 5311 O O . GLY B 1 107 ? -4.34 3.627 22.328 1 98.12 107 GLY B O 1
ATOM 5312 N N . PRO B 1 108 ? -6.066 2.26 22.938 1 98.19 108 PRO B N 1
ATOM 5313 C CA . PRO B 1 108 ? -5.32 1.714 24.078 1 98.19 108 PRO B CA 1
ATOM 5314 C C . PRO B 1 108 ? -3.938 1.198 23.688 1 98.19 108 PRO B C 1
ATOM 5316 O O . PRO B 1 108 ? -3.805 0.471 22.688 1 98.19 108 PRO B O 1
ATOM 5319 N N . GLY B 1 109 ? -2.945 1.671 24.422 1 98.44 109 GLY B N 1
ATOM 5320 C CA . GLY B 1 109 ? -1.578 1.232 24.188 1 98.44 109 GLY B CA 1
ATOM 5321 C C . GLY B 1 109 ? -0.792 2.174 23.297 1 98.44 109 GLY B C 1
ATOM 5322 O O . GLY B 1 109 ? 0.417 2.006 23.125 1 98.44 109 GLY B O 1
ATOM 5323 N N . MET B 1 110 ? -1.483 3.221 22.719 1 98.56 110 MET B N 1
ATOM 5324 C CA . MET B 1 110 ? -0.793 4.215 21.906 1 98.56 110 MET B CA 1
ATOM 5325 C C . MET B 1 110 ? -1.357 5.609 22.156 1 98.56 110 MET B C 1
ATOM 5327 O O . MET B 1 110 ? -1.431 6.059 23.297 1 98.56 110 MET B O 1
ATOM 5331 N N . LEU B 1 111 ? -1.891 6.309 21.172 1 98.88 111 LEU B N 1
ATOM 5332 C CA . LEU B 1 111 ? -2.285 7.703 21.328 1 98.88 111 LEU B CA 1
ATOM 5333 C C . LEU B 1 111 ? -3.633 7.812 22.031 1 98.88 111 LEU B C 1
ATOM 5335 O O . LEU B 1 111 ? -4.52 6.984 21.812 1 98.88 111 LEU B O 1
ATOM 5339 N N . THR B 1 112 ? -3.773 8.867 22.859 1 98.88 112 THR B N 1
ATOM 5340 C CA . THR B 1 112 ? -5.059 9.234 23.453 1 98.88 112 THR B CA 1
ATOM 5341 C C . THR B 1 112 ? -5.906 10.016 22.453 1 98.88 112 THR B C 1
ATOM 5343 O O . THR B 1 112 ? -7.133 9.875 22.422 1 98.88 112 THR B O 1
ATOM 5346 N N . ALA B 1 113 ? -5.238 10.82 21.672 1 98.88 113 ALA B N 1
ATOM 5347 C CA . ALA B 1 113 ? -5.914 11.625 20.656 1 98.88 113 ALA B CA 1
ATOM 5348 C C . ALA B 1 113 ? -4.996 11.883 19.469 1 98.88 113 ALA B C 1
ATOM 5350 O O . ALA B 1 113 ? -3.773 11.82 19.594 1 98.88 113 ALA B O 1
ATOM 5351 N N . ALA B 1 114 ? -5.617 12.164 18.344 1 98.88 114 ALA B N 1
ATOM 5352 C CA . ALA B 1 114 ? -4.898 12.578 17.141 1 98.88 114 ALA B CA 1
ATOM 5353 C C . ALA B 1 114 ? -5.617 13.727 16.438 1 98.88 114 ALA B C 1
ATOM 5355 O O . ALA B 1 114 ? -6.852 13.773 16.422 1 98.88 114 ALA B O 1
ATOM 5356 N N . VAL B 1 115 ? -4.852 14.648 15.906 1 98.56 115 VAL B N 1
ATOM 5357 C CA . VAL B 1 115 ? -5.367 15.828 15.227 1 98.56 115 VAL B CA 1
ATOM 5358 C C . VAL B 1 115 ? -4.961 15.789 13.75 1 98.56 115 VAL B C 1
ATOM 5360 O O . VAL B 1 115 ? -3.771 15.695 13.438 1 98.56 115 VAL B O 1
ATOM 5363 N N . ALA B 1 116 ? -5.965 15.891 12.898 1 97.94 116 ALA B N 1
ATOM 5364 C CA . ALA B 1 116 ? -5.699 15.773 11.461 1 97.94 116 ALA B CA 1
ATOM 5365 C C . ALA B 1 116 ? -5.879 17.125 10.758 1 97.94 116 ALA B C 1
ATOM 5367 O O . ALA B 1 116 ? -6.949 17.719 10.836 1 97.94 116 ALA B O 1
ATOM 5368 N N . GLY B 1 117 ? -4.832 17.594 10.125 1 96.06 117 GLY B N 1
ATOM 5369 C CA . GLY B 1 117 ? -4.965 18.719 9.211 1 96.06 117 GLY B CA 1
ATOM 5370 C C . GLY B 1 117 ? -5.336 18.297 7.801 1 96.06 117 GLY B C 1
ATOM 5371 O O . GLY B 1 117 ? -5.594 17.125 7.543 1 96.06 117 GLY B O 1
ATOM 5372 N N . ASN B 1 118 ? -5.434 19.281 6.926 1 92.88 118 ASN B N 1
ATOM 5373 C CA . ASN B 1 118 ? -5.621 18.969 5.516 1 92.88 118 ASN B CA 1
ATOM 5374 C C . ASN B 1 118 ? -4.43 18.188 4.953 1 92.88 118 ASN B C 1
ATOM 5376 O O . ASN B 1 118 ? -3.398 18.062 5.617 1 92.88 118 ASN B O 1
ATOM 5380 N N . VAL B 1 119 ? -4.625 17.641 3.748 1 94 119 VAL B N 1
ATOM 5381 C CA . VAL B 1 119 ? -3.555 16.859 3.146 1 94 119 VAL B CA 1
ATOM 5382 C C . VAL B 1 119 ? -2.285 17.703 3.049 1 94 119 VAL B C 1
ATOM 5384 O O . VAL B 1 119 ? -2.275 18.75 2.395 1 94 119 VAL B O 1
ATOM 5387 N N . PHE B 1 120 ? -1.25 17.297 3.752 1 90.69 120 PHE B N 1
ATOM 5388 C CA . PHE B 1 120 ? 0.09 17.875 3.768 1 90.69 120 PHE B CA 1
ATOM 5389 C C . PHE B 1 120 ? 0.071 19.266 4.375 1 90.69 120 PHE B C 1
ATOM 5391 O O . PHE B 1 120 ? 0.927 20.094 4.059 1 90.69 120 PHE B O 1
ATOM 5398 N N . ALA B 1 121 ? -0.926 19.516 5.191 1 90.81 121 ALA B N 1
ATOM 5399 C CA . ALA B 1 121 ? -1.031 20.812 5.855 1 90.81 121 ALA B CA 1
ATOM 5400 C C . ALA B 1 121 ? -1.38 20.641 7.332 1 90.81 121 ALA B C 1
ATOM 5402 O O . ALA B 1 121 ? -2.342 19.953 7.672 1 90.81 121 ALA B O 1
ATOM 5403 N N . SER B 1 122 ? -0.637 21.312 8.148 1 93.69 122 SER B N 1
ATOM 5404 C CA . SER B 1 122 ? -0.835 21.203 9.594 1 93.69 122 SER B CA 1
ATOM 5405 C C . SER B 1 122 ? -2.221 21.703 10 1 93.69 122 SER B C 1
ATOM 5407 O O . SER B 1 122 ? -2.74 22.656 9.414 1 93.69 122 SER B O 1
ATOM 5409 N N . PRO B 1 123 ? -2.844 21.094 10.992 1 95.25 123 PRO B N 1
ATOM 5410 C CA . PRO B 1 123 ? -4.102 21.625 11.523 1 95.25 123 PRO B CA 1
ATOM 5411 C C . PRO B 1 123 ? -3.92 22.953 12.242 1 95.25 123 PRO B C 1
ATOM 5413 O O . PRO B 1 123 ? -2.836 23.25 12.75 1 95.25 123 PRO B O 1
ATOM 5416 N N . PRO B 1 124 ? -4.961 23.734 12.266 1 91.88 124 PRO B N 1
ATOM 5417 C CA . PRO B 1 124 ? -4.879 24.969 13.055 1 91.88 124 PRO B CA 1
ATOM 5418 C C . PRO B 1 124 ? -4.723 24.703 14.547 1 91.88 124 PRO B C 1
ATOM 5420 O O . PRO B 1 124 ? -5.117 23.641 15.031 1 91.88 124 PRO B O 1
ATOM 5423 N N . SER B 1 125 ? -4.16 25.625 15.273 1 91.31 125 SER B N 1
ATOM 5424 C CA . SER B 1 125 ? -3.877 25.469 16.688 1 91.31 125 SER B CA 1
ATOM 5425 C C . SER B 1 125 ? -5.152 25.172 17.484 1 91.31 125 SER B C 1
ATOM 5427 O O . SER B 1 125 ? -5.117 24.484 18.5 1 91.31 125 SER B O 1
ATOM 5429 N N . ARG B 1 126 ? -6.293 25.672 17 1 91.19 126 ARG B N 1
ATOM 5430 C CA . ARG B 1 126 ? -7.57 25.453 17.688 1 91.19 126 ARG B CA 1
ATOM 5431 C C . ARG B 1 126 ? -7.898 23.969 17.766 1 91.19 126 ARG B C 1
ATOM 5433 O O . ARG B 1 126 ? -8.469 23.516 18.766 1 91.19 126 ARG B O 1
ATOM 5440 N N . HIS B 1 127 ? -7.613 23.266 16.688 1 95 127 HIS B N 1
ATOM 5441 C CA . HIS B 1 127 ? -7.867 21.828 16.688 1 95 127 HIS B CA 1
ATOM 5442 C C . HIS B 1 127 ? -6.98 21.125 17.703 1 95 127 HIS B C 1
ATOM 5444 O O . HIS B 1 127 ? -7.434 20.203 18.391 1 95 127 HIS B O 1
ATOM 5450 N N . VAL B 1 128 ? -5.75 21.547 17.781 1 96.12 128 VAL B N 1
ATOM 5451 C CA . VAL B 1 128 ? -4.82 20.984 18.75 1 96.12 128 VAL B CA 1
ATOM 5452 C C . VAL B 1 128 ? -5.312 21.281 20.156 1 96.12 128 VAL B C 1
ATOM 5454 O O . VAL B 1 128 ? -5.285 20.391 21.031 1 96.12 128 VAL B O 1
ATOM 5457 N N . SER B 1 129 ? -5.762 22.469 20.391 1 93.56 129 SER B N 1
ATOM 5458 C CA . SER B 1 129 ? -6.305 22.859 21.688 1 93.56 129 SER B CA 1
ATOM 5459 C C . SER B 1 129 ? -7.523 22.016 22.047 1 93.56 129 SER B C 1
ATOM 5461 O O . SER B 1 129 ? -7.707 21.656 23.203 1 93.56 129 SER B O 1
ATOM 5463 N N . ALA B 1 130 ? -8.352 21.766 21.047 1 94.44 130 ALA B N 1
ATOM 5464 C CA . ALA B 1 130 ? -9.523 20.922 21.281 1 94.44 130 ALA B CA 1
ATOM 5465 C C . ALA B 1 130 ? -9.117 19.547 21.812 1 94.44 130 ALA B C 1
ATOM 5467 O O . ALA B 1 130 ? -9.727 19.031 22.734 1 94.44 130 ALA B O 1
ATOM 5468 N N . ALA B 1 131 ? -8.109 18.984 21.219 1 97.69 131 ALA B N 1
ATOM 5469 C CA . ALA B 1 131 ? -7.617 17.688 21.641 1 97.69 131 ALA B CA 1
ATOM 5470 C C . ALA B 1 131 ? -7.078 17.75 23.078 1 97.69 131 ALA B C 1
ATOM 5472 O O . ALA B 1 131 ? -7.371 16.859 23.891 1 97.69 131 ALA B O 1
ATOM 5473 N N . LEU B 1 132 ? -6.305 18.766 23.359 1 97.12 132 LEU B N 1
ATOM 5474 C CA . LEU B 1 132 ? -5.73 18.953 24.688 1 97.12 132 LEU B CA 1
ATOM 5475 C C . LEU B 1 132 ? -6.828 19.094 25.734 1 97.12 132 LEU B C 1
ATOM 5477 O O . LEU B 1 132 ? -6.773 18.453 26.781 1 97.12 132 LEU B O 1
ATOM 5481 N N . ASN B 1 133 ? -7.809 19.891 25.438 1 95.62 133 ASN B N 1
ATOM 5482 C CA . ASN B 1 133 ? -8.883 20.156 26.391 1 95.62 133 ASN B CA 1
ATOM 5483 C C . ASN B 1 133 ? -9.711 18.906 26.656 1 95.62 133 ASN B C 1
ATOM 5485 O O . ASN B 1 133 ? -10.062 18.625 27.797 1 95.62 133 ASN B O 1
ATOM 5489 N N . SER B 1 134 ? -9.984 18.172 25.625 1 96.69 134 SER B N 1
ATOM 5490 C CA . SER B 1 134 ? -10.82 16.984 25.766 1 96.69 134 SER B CA 1
ATOM 5491 C C . SER B 1 134 ? -10.094 15.867 26.516 1 96.69 134 SER B C 1
ATOM 5493 O O . SER B 1 134 ? -10.727 15.008 27.125 1 96.69 134 SER B O 1
ATOM 5495 N N . THR B 1 135 ? -8.766 15.914 26.484 1 98.25 135 THR B N 1
ATOM 5496 C CA . THR B 1 135 ? -8 14.828 27.094 1 98.25 135 THR B CA 1
ATOM 5497 C C . THR B 1 135 ? -7.23 15.312 28.312 1 98.25 135 THR B C 1
ATOM 5499 O O . THR B 1 135 ? -6.168 14.781 28.641 1 98.25 135 THR B O 1
ATOM 5502 N N . SER B 1 136 ? -7.711 16.359 28.875 1 97 136 SER B N 1
ATOM 5503 C CA . SER B 1 136 ? -7.066 16.875 30.078 1 97 136 SER B CA 1
ATOM 5504 C C . SER B 1 136 ? -6.984 15.805 31.156 1 97 136 SER B C 1
ATOM 5506 O O . SER B 1 136 ? -7.977 15.125 31.453 1 97 136 SER B O 1
ATOM 5508 N N . SER B 1 137 ? -5.812 15.625 31.719 1 97.44 137 SER B N 1
ATOM 5509 C CA . SER B 1 137 ? -5.535 14.602 32.719 1 97.44 137 SER B CA 1
ATOM 5510 C C . SER B 1 137 ? -4.57 15.109 33.781 1 97.44 137 SER B C 1
ATOM 5512 O O . SER B 1 137 ? -3.672 15.898 33.469 1 97.44 137 SER B O 1
ATOM 5514 N N . LYS B 1 138 ? -4.75 14.602 35.031 1 97.06 138 LYS B N 1
ATOM 5515 C CA . LYS B 1 138 ? -3.848 14.969 36.125 1 97.06 138 LYS B CA 1
ATOM 5516 C C . LYS B 1 138 ? -2.43 14.477 35.844 1 97.06 138 LYS B C 1
ATOM 5518 O O . LYS B 1 138 ? -1.461 15.047 36.375 1 97.06 138 LYS B O 1
ATOM 5523 N N . GLY B 1 139 ? -2.328 13.461 35.094 1 98.06 139 GLY B N 1
ATOM 5524 C CA . GLY B 1 139 ? -1.02 12.938 34.75 1 98.06 139 GLY B CA 1
ATOM 5525 C C . GLY B 1 139 ? -0.269 13.805 33.75 1 98.06 139 GLY B C 1
ATOM 5526 O O . GLY B 1 139 ? 0.923 13.602 33.531 1 98.06 139 GLY B O 1
ATOM 5527 N N . GLY B 1 140 ? -0.961 14.781 33.188 1 98.19 140 GLY B N 1
ATOM 5528 C CA . GLY B 1 140 ? -0.347 15.672 32.219 1 98.19 140 GLY B CA 1
ATOM 5529 C C . GLY B 1 140 ? -0.574 15.234 30.781 1 98.19 140 GLY B C 1
ATOM 5530 O O . GLY B 1 140 ? -1.248 14.234 30.531 1 98.19 140 GLY B O 1
ATOM 5531 N N . SER B 1 141 ? -0.063 16.094 29.844 1 98.62 141 SER B N 1
ATOM 5532 C CA . SER B 1 141 ? -0.199 15.836 28.406 1 98.62 141 SER B CA 1
ATOM 5533 C C . SER B 1 141 ? 1.144 15.961 27.703 1 98.62 141 SER B C 1
ATOM 5535 O O . SER B 1 141 ? 2.006 16.734 28.125 1 98.62 141 SER B O 1
ATOM 5537 N N . ILE B 1 142 ? 1.35 15.156 26.719 1 98.88 142 ILE B N 1
ATOM 5538 C CA . ILE B 1 142 ? 2.51 15.289 25.844 1 98.88 142 ILE B CA 1
ATOM 5539 C C . ILE B 1 142 ? 2.051 15.438 24.391 1 98.88 142 ILE B C 1
ATOM 5541 O O . ILE B 1 142 ? 1.237 14.648 23.906 1 98.88 142 ILE B O 1
ATOM 5545 N N . LEU B 1 143 ? 2.51 16.484 23.703 1 98.75 143 LEU B N 1
ATOM 5546 C CA . LEU B 1 143 ? 2.32 16.672 22.266 1 98.75 143 LEU B CA 1
ATOM 5547 C C . LEU B 1 143 ? 3.514 16.141 21.484 1 98.75 143 LEU B C 1
ATOM 5549 O O . LEU B 1 143 ? 4.652 16.547 21.719 1 98.75 143 LEU B O 1
ATOM 5553 N N . PHE B 1 144 ? 3.232 15.234 20.625 1 98.75 144 PHE B N 1
ATOM 5554 C CA . PHE B 1 144 ? 4.266 14.727 19.734 1 98.75 144 PHE B CA 1
ATOM 5555 C C . PHE B 1 144 ? 4.172 15.398 18.375 1 98.75 144 PHE B C 1
ATOM 5557 O O . PHE B 1 144 ? 3.129 15.344 17.719 1 98.75 144 PHE B O 1
ATOM 5564 N N . ILE B 1 145 ? 5.316 15.953 17.938 1 97.12 145 ILE B N 1
ATOM 5565 C CA . ILE B 1 145 ? 5.355 16.734 16.703 1 97.12 145 ILE B CA 1
ATOM 5566 C C . ILE B 1 145 ? 6.465 16.203 15.797 1 97.12 145 ILE B C 1
ATOM 5568 O O . ILE B 1 145 ? 7.594 15.992 16.234 1 97.12 145 ILE B O 1
ATOM 5572 N N . ILE B 1 146 ? 6.113 15.891 14.531 1 96.56 146 ILE B N 1
ATOM 5573 C CA . ILE B 1 146 ? 7.195 15.727 13.562 1 96.56 146 ILE B CA 1
ATOM 5574 C C . ILE B 1 146 ? 7.703 17.094 13.117 1 96.56 146 ILE B C 1
ATOM 5576 O O . ILE B 1 146 ? 6.914 18.016 12.922 1 96.56 146 ILE B O 1
ATOM 5580 N N . ASN B 1 147 ? 8.938 17.234 12.945 1 91.94 147 ASN B N 1
ATOM 5581 C CA . ASN B 1 147 ? 9.578 18.531 12.805 1 91.94 147 ASN B CA 1
ATOM 5582 C C . ASN B 1 147 ? 9.336 19.141 11.422 1 91.94 147 ASN B C 1
ATOM 5584 O O . ASN B 1 147 ? 10.234 19.125 10.578 1 91.94 147 ASN B O 1
ATOM 5588 N N . TYR B 1 148 ? 8.211 19.641 11.219 1 88.31 148 TYR B N 1
ATOM 5589 C CA . TYR B 1 148 ? 7.836 20.484 10.094 1 88.31 148 TYR B CA 1
ATOM 5590 C C . TYR B 1 148 ? 7.328 21.844 10.578 1 88.31 148 TYR B C 1
ATOM 5592 O O . TYR B 1 148 ? 6.641 21.922 11.594 1 88.31 148 TYR B O 1
ATOM 5600 N N . THR B 1 149 ? 7.582 22.812 9.859 1 84.25 149 THR B N 1
ATOM 5601 C CA . THR B 1 149 ? 7.387 24.188 10.305 1 84.25 149 THR B CA 1
ATOM 5602 C C . THR B 1 149 ? 5.941 24.422 10.742 1 84.25 149 THR B C 1
ATOM 5604 O O . THR B 1 149 ? 5.695 24.938 11.828 1 84.25 149 THR B O 1
ATOM 5607 N N . GLY B 1 150 ? 4.98 24.031 9.93 1 88.38 150 GLY B N 1
ATOM 5608 C CA . GLY B 1 150 ? 3.582 24.219 10.281 1 88.38 150 GLY B CA 1
ATOM 5609 C C . GLY B 1 150 ? 3.195 23.531 11.578 1 88.38 150 GLY B C 1
ATOM 5610 O O . GLY B 1 150 ? 2.484 24.094 12.406 1 88.38 150 GLY B O 1
ATOM 5611 N N . ASP B 1 151 ? 3.672 22.391 11.75 1 93.19 151 ASP B N 1
ATOM 5612 C CA . ASP B 1 151 ? 3.361 21.609 12.945 1 93.19 151 ASP B CA 1
ATOM 5613 C C . ASP B 1 151 ? 3.992 22.25 14.188 1 93.19 151 ASP B C 1
ATOM 5615 O O . ASP B 1 151 ? 3.35 22.344 15.234 1 93.19 151 ASP B O 1
ATOM 5619 N N . ARG B 1 152 ? 5.227 22.625 14.023 1 90.88 152 ARG B N 1
ATOM 5620 C CA . ARG B 1 152 ? 5.918 23.266 15.141 1 90.88 152 ARG B CA 1
ATOM 5621 C C . ARG B 1 152 ? 5.176 24.516 15.609 1 90.88 152 ARG B C 1
ATOM 5623 O O . ARG B 1 152 ? 5.023 24.734 16.812 1 90.88 152 ARG B O 1
ATOM 5630 N N . LEU B 1 153 ? 4.727 25.234 14.672 1 88.12 153 LEU B N 1
ATOM 5631 C CA . LEU B 1 153 ? 4.094 26.5 14.992 1 88.12 153 LEU B CA 1
ATOM 5632 C C . LEU B 1 153 ? 2.717 26.297 15.609 1 88.12 153 LEU B C 1
ATOM 5634 O O . LEU B 1 153 ? 2.422 26.812 16.688 1 88.12 153 LEU B O 1
ATOM 5638 N N . HIS B 1 154 ? 1.873 25.531 15 1 92.25 154 HIS B N 1
ATOM 5639 C CA . HIS B 1 154 ? 0.497 25.375 15.461 1 92.25 154 HIS B CA 1
ATOM 5640 C C . HIS B 1 154 ? 0.435 24.578 16.75 1 92.25 154 HIS B C 1
ATOM 5642 O O . HIS B 1 154 ? -0.313 24.922 17.672 1 92.25 154 HIS B O 1
ATOM 5648 N N . PHE B 1 155 ? 1.156 23.531 16.859 1 94.31 155 PHE B N 1
ATOM 5649 C CA . PHE B 1 155 ? 1.171 22.734 18.078 1 94.31 155 PHE B CA 1
ATOM 5650 C C . PHE B 1 155 ? 1.852 23.5 19.203 1 94.31 155 PHE B C 1
ATOM 5652 O O . PHE B 1 155 ? 1.432 23.406 20.359 1 94.31 155 PHE B O 1
ATOM 5659 N N . GLY B 1 156 ? 2.902 24.172 18.859 1 89.5 156 GLY B N 1
ATOM 5660 C CA . GLY B 1 156 ? 3.566 25 19.844 1 89.5 156 GLY B CA 1
ATOM 5661 C C . GLY B 1 156 ? 2.66 26.062 20.438 1 89.5 156 GLY B C 1
ATOM 5662 O O . GLY B 1 156 ? 2.654 26.266 21.656 1 89.5 156 GLY B O 1
ATOM 5663 N N . LEU B 1 157 ? 1.92 26.703 19.641 1 85.62 157 LEU B N 1
ATOM 5664 C CA . LEU B 1 157 ? 0.992 27.734 20.094 1 85.62 157 LEU B CA 1
ATOM 5665 C C . LEU B 1 157 ? -0.086 27.141 20.984 1 85.62 157 LEU B C 1
ATOM 5667 O O . LEU B 1 157 ? -0.45 27.734 22 1 85.62 157 LEU B O 1
ATOM 5671 N N . ALA B 1 158 ? -0.599 26.047 20.609 1 91.06 158 ALA B N 1
ATOM 5672 C CA . ALA B 1 158 ? -1.604 25.359 21.422 1 91.06 158 ALA B CA 1
ATOM 5673 C C . ALA B 1 158 ? -1.036 24.969 22.781 1 91.06 158 ALA B C 1
ATOM 5675 O O . ALA B 1 158 ? -1.714 25.094 23.797 1 91.06 158 ALA B O 1
ATOM 5676 N N . ALA B 1 159 ? 0.198 24.5 22.766 1 92.94 159 ALA B N 1
ATOM 5677 C CA . ALA B 1 159 ? 0.856 24.109 24 1 92.94 159 ALA B CA 1
ATOM 5678 C C . ALA B 1 159 ? 1.015 25.297 24.938 1 92.94 159 ALA B C 1
ATOM 5680 O O . ALA B 1 159 ? 0.759 25.188 26.141 1 92.94 159 ALA B O 1
ATOM 5681 N N . GLU B 1 160 ? 1.423 26.375 24.406 1 86 160 GLU B N 1
ATOM 5682 C CA . GLU B 1 160 ? 1.623 27.578 25.203 1 86 160 GLU B CA 1
ATOM 5683 C C . GLU B 1 160 ? 0.312 28.047 25.812 1 86 160 GLU B C 1
ATOM 5685 O O . GLU B 1 160 ? 0.275 28.438 26.984 1 86 160 GLU B O 1
ATOM 5690 N N . ARG B 1 161 ? -0.66 28.031 25.062 1 83.62 161 ARG B N 1
ATOM 5691 C CA . ARG B 1 161 ? -1.969 28.453 25.562 1 83.62 161 ARG B CA 1
ATOM 5692 C C . ARG B 1 161 ? -2.461 27.5 26.656 1 83.62 161 ARG B C 1
ATOM 5694 O O . ARG B 1 161 ? -3.051 27.938 27.641 1 83.62 161 ARG B O 1
ATOM 5701 N N . TYR B 1 162 ? -2.309 26.312 26.406 1 91.75 162 TYR B N 1
ATOM 5702 C CA . TYR B 1 162 ? -2.723 25.297 27.359 1 91.75 162 TYR B CA 1
ATOM 5703 C C . TYR B 1 162 ? -1.967 25.453 28.672 1 91.75 162 TYR B C 1
ATOM 5705 O O . TYR B 1 162 ? -2.553 25.344 29.766 1 91.75 162 TYR B O 1
ATOM 5713 N N . LYS B 1 163 ? -0.711 25.734 28.625 1 89.06 163 LYS B N 1
ATOM 5714 C CA . LYS B 1 163 ? 0.124 25.969 29.797 1 89.06 163 LYS B CA 1
ATOM 5715 C C . LYS B 1 163 ? -0.319 27.234 30.531 1 89.06 163 LYS B C 1
ATOM 5717 O O . LYS B 1 163 ? -0.351 27.266 31.766 1 89.06 163 LYS B O 1
ATOM 5722 N N . ALA B 1 164 ? -0.619 28.188 29.812 1 84.56 164 ALA B N 1
ATOM 5723 C CA . ALA B 1 164 ? -1.058 29.453 30.375 1 84.56 164 ALA B CA 1
ATOM 5724 C C . ALA B 1 164 ? -2.35 29.281 31.172 1 84.56 164 ALA B C 1
ATOM 5726 O O . ALA B 1 164 ? -2.607 30.031 32.125 1 84.56 164 ALA B O 1
ATOM 5727 N N . SER B 1 165 ? -3.098 28.344 30.781 1 87.81 165 SER B N 1
ATOM 5728 C CA . SER B 1 165 ? -4.348 28.062 31.484 1 87.81 165 SER B CA 1
ATOM 5729 C C . SER B 1 165 ? -4.109 27.203 32.719 1 87.81 165 SER B C 1
ATOM 5731 O O . SER B 1 165 ? -5.062 26.734 33.344 1 87.81 165 SER B O 1
ATOM 5733 N N . GLY B 1 166 ? -2.867 26.891 33 1 90.31 166 GLY B N 1
ATOM 5734 C CA . GLY B 1 166 ? -2.506 26.219 34.25 1 90.31 166 GLY B CA 1
ATOM 5735 C C . GLY B 1 166 ? -2.355 24.719 34.094 1 90.31 166 GLY B C 1
ATOM 5736 O O . GLY B 1 166 ? -2.293 24 35.094 1 90.31 166 GLY B O 1
ATOM 5737 N N . ASN B 1 167 ? -2.307 24.234 32.906 1 94.19 167 ASN B N 1
ATOM 5738 C CA . ASN B 1 167 ? -2.209 22.797 32.688 1 94.19 167 ASN B CA 1
ATOM 5739 C C . ASN B 1 167 ? -0.78 22.391 32.344 1 94.19 167 ASN B C 1
ATOM 5741 O O . ASN B 1 167 ? 0.019 23.203 31.891 1 94.19 167 ASN B O 1
ATOM 5745 N N . ASP B 1 168 ? -0.494 21.156 32.656 1 95.06 168 ASP B N 1
ATOM 5746 C CA . ASP B 1 168 ? 0.822 20.609 32.344 1 95.06 168 ASP B CA 1
ATOM 5747 C C . ASP B 1 168 ? 0.846 20 30.938 1 95.06 168 ASP B C 1
ATOM 5749 O O . ASP B 1 168 ? 0.09 19.062 30.641 1 95.06 168 ASP B O 1
ATOM 5753 N N . VAL B 1 169 ? 1.681 20.562 30.094 1 97.62 169 VAL B N 1
ATOM 5754 C CA . VAL B 1 169 ? 1.825 20.031 28.75 1 97.62 169 VAL B CA 1
ATOM 5755 C C . VAL B 1 169 ? 3.297 20.047 28.344 1 97.62 169 VAL B C 1
ATOM 5757 O O . VAL B 1 169 ? 4.023 21 28.656 1 97.62 169 VAL B O 1
ATOM 5760 N N . ARG B 1 170 ? 3.73 18.969 27.781 1 97.19 170 ARG B N 1
ATOM 5761 C CA . ARG B 1 170 ? 5.086 18.828 27.25 1 97.19 170 ARG B CA 1
ATOM 5762 C C . ARG B 1 170 ? 5.066 18.594 25.75 1 97.19 170 ARG B C 1
ATOM 5764 O O . ARG B 1 170 ? 4.059 18.156 25.188 1 97.19 170 ARG B O 1
ATOM 5771 N N . VAL B 1 171 ? 6.191 18.953 25.094 1 97.38 171 VAL B N 1
ATOM 5772 C CA . VAL B 1 171 ? 6.285 18.812 23.641 1 97.38 171 VAL B CA 1
ATOM 5773 C C . VAL B 1 171 ? 7.504 17.969 23.281 1 97.38 171 VAL B C 1
ATOM 5775 O O . VAL B 1 171 ? 8.617 18.234 23.75 1 97.38 171 VAL B O 1
ATOM 5778 N N . VAL B 1 172 ? 7.297 16.938 22.562 1 98.19 172 VAL B N 1
ATOM 5779 C CA . VAL B 1 172 ? 8.359 16.125 21.984 1 98.19 172 VAL B CA 1
ATOM 5780 C C . VAL B 1 172 ? 8.406 16.328 20.484 1 98.19 172 VAL B C 1
ATOM 5782 O O . VAL B 1 172 ? 7.426 16.047 19.781 1 98.19 172 VAL B O 1
ATOM 5785 N N . THR B 1 173 ? 9.516 16.797 19.953 1 96.44 173 THR B N 1
ATOM 5786 C CA . THR B 1 173 ? 9.695 17.016 18.531 1 96.44 173 THR B CA 1
ATOM 5787 C C . THR B 1 173 ? 10.594 15.945 17.922 1 96.44 173 THR B C 1
ATOM 5789 O O . THR B 1 173 ? 11.719 15.734 18.375 1 96.44 173 THR B O 1
ATOM 5792 N N . ILE B 1 174 ? 10.109 15.266 16.953 1 97.38 174 ILE B N 1
ATOM 5793 C CA . ILE B 1 174 ? 10.867 14.211 16.281 1 97.38 174 ILE B CA 1
ATOM 5794 C C . ILE B 1 174 ? 11.562 14.789 15.055 1 97.38 174 ILE B C 1
ATOM 5796 O O . ILE B 1 174 ? 10.922 15.406 14.203 1 97.38 174 ILE B O 1
ATOM 5800 N N . ALA B 1 175 ? 12.812 14.602 14.922 1 94.38 175 ALA B N 1
ATOM 5801 C CA . ALA B 1 175 ? 13.656 15.102 13.844 1 94.38 175 ALA B CA 1
ATOM 5802 C C . ALA B 1 175 ? 14.664 14.055 13.398 1 94.38 175 ALA B C 1
ATOM 5804 O O . ALA B 1 175 ? 15.875 14.25 13.523 1 94.38 175 ALA B O 1
ATOM 5805 N N . ASP B 1 176 ? 14.211 13.016 12.719 1 96.06 176 ASP B N 1
ATOM 5806 C CA . ASP B 1 176 ? 15.016 11.805 12.531 1 96.06 176 ASP B CA 1
ATOM 5807 C C . ASP B 1 176 ? 15.508 11.695 11.094 1 96.06 176 ASP B C 1
ATOM 5809 O O . ASP B 1 176 ? 16.156 10.719 10.734 1 96.06 176 ASP B O 1
ATOM 5813 N N . ASP B 1 177 ? 15.289 12.68 10.219 1 95.12 177 ASP B N 1
ATOM 5814 C CA . ASP B 1 177 ? 15.672 12.633 8.805 1 95.12 177 ASP B CA 1
ATOM 5815 C C . ASP B 1 177 ? 17.188 12.789 8.648 1 95.12 177 ASP B C 1
ATOM 5817 O O . ASP B 1 177 ? 17.703 13.898 8.734 1 95.12 177 ASP B O 1
ATOM 5821 N N . VAL B 1 178 ? 17.844 11.75 8.258 1 94.12 178 VAL B N 1
ATOM 5822 C CA . VAL B 1 178 ? 19.297 11.805 8.203 1 94.12 178 VAL B CA 1
ATOM 5823 C C . VAL B 1 178 ? 19.75 12.242 6.812 1 94.12 178 VAL B C 1
ATOM 5825 O O . VAL B 1 178 ? 20.953 12.383 6.559 1 94.12 178 VAL B O 1
ATOM 5828 N N . ALA B 1 179 ? 18.781 12.367 5.895 1 88.25 179 ALA B N 1
ATOM 5829 C CA . ALA B 1 179 ? 19.125 12.859 4.562 1 88.25 179 ALA B CA 1
ATOM 5830 C C . ALA B 1 179 ? 19.531 14.328 4.613 1 88.25 179 ALA B C 1
ATOM 5832 O O . ALA B 1 179 ? 20.219 14.82 3.717 1 88.25 179 ALA B O 1
ATOM 5833 N N . ILE B 1 180 ? 18.969 15.016 5.551 1 78.56 180 ILE B N 1
ATOM 5834 C CA . ILE B 1 180 ? 19.234 16.438 5.703 1 78.56 180 ILE B CA 1
ATOM 5835 C C . ILE B 1 180 ? 20.344 16.656 6.727 1 78.56 180 ILE B C 1
ATOM 5837 O O . ILE B 1 180 ? 20.328 16.062 7.809 1 78.56 180 ILE B O 1
ATOM 5841 N N . ASP B 1 181 ? 21.359 17.297 6.219 1 67.62 181 ASP B N 1
ATOM 5842 C CA . ASP B 1 181 ? 22.406 17.641 7.172 1 67.62 181 ASP B CA 1
ATOM 5843 C C . ASP B 1 181 ? 21.938 18.766 8.102 1 67.62 181 ASP B C 1
ATOM 5845 O O . ASP B 1 181 ? 21.562 19.844 7.637 1 67.62 181 ASP B O 1
ATOM 5849 N N . SER B 1 182 ? 21.781 18.391 9.242 1 57.19 182 SER B N 1
ATOM 5850 C CA . SER B 1 182 ? 21.266 19.297 10.258 1 57.19 182 SER B CA 1
ATOM 5851 C C . SER B 1 182 ? 21.984 20.656 10.219 1 57.19 182 SER B C 1
ATOM 5853 O O . SER B 1 182 ? 21.375 21.688 10.453 1 57.19 182 SER B O 1
ATOM 5855 N N . ALA B 1 183 ? 23.25 20.578 9.945 1 47.41 183 ALA B N 1
ATOM 5856 C CA . ALA B 1 183 ? 24.078 21.781 9.945 1 47.41 183 ALA B CA 1
ATOM 5857 C C . ALA B 1 183 ? 23.672 22.734 8.836 1 47.41 183 ALA B C 1
ATOM 5859 O O . ALA B 1 183 ? 23.922 23.938 8.914 1 47.41 183 ALA B O 1
ATOM 5860 N N . MET B 1 184 ? 22.781 22.203 7.934 1 43.69 184 MET B N 1
ATOM 5861 C CA . MET B 1 184 ? 22.5 22.984 6.73 1 43.69 184 MET B CA 1
ATOM 5862 C C . MET B 1 184 ? 21.062 23.5 6.742 1 43.69 184 MET B C 1
ATOM 5864 O O . MET B 1 184 ? 20.656 24.234 5.84 1 43.69 184 MET B O 1
ATOM 5868 N N . SER B 1 185 ? 20.359 23.078 7.723 1 56.16 185 SER B N 1
ATOM 5869 C CA . SER B 1 185 ? 18.953 23.469 7.695 1 56.16 185 SER B CA 1
ATOM 5870 C C . SER B 1 185 ? 18.594 24.328 8.914 1 56.16 185 SER B C 1
ATOM 5872 O O . SER B 1 185 ? 18.891 23.938 10.047 1 56.16 185 SER B O 1
ATOM 5874 N N . THR B 1 186 ? 18.219 25.578 8.664 1 55.91 186 THR B N 1
ATOM 5875 C CA . THR B 1 186 ? 17.766 26.469 9.742 1 55.91 186 THR B CA 1
ATOM 5876 C C . THR B 1 186 ? 16.625 25.828 10.523 1 55.91 186 THR B C 1
ATOM 5878 O O . THR B 1 186 ? 16.469 26.078 11.727 1 55.91 186 THR B O 1
ATOM 5881 N N . VAL B 1 187 ? 15.938 24.984 9.914 1 64.25 187 VAL B N 1
ATOM 5882 C CA . VAL B 1 187 ? 14.742 24.422 10.539 1 64.25 187 VAL B CA 1
ATOM 5883 C C . VAL B 1 187 ? 15.07 23.047 11.117 1 64.25 187 VAL B C 1
ATOM 5885 O O . VAL B 1 187 ? 14.297 22.5 11.914 1 64.25 187 VAL B O 1
ATOM 5888 N N . GLY B 1 188 ? 16.25 22.547 10.953 1 77 188 GLY B N 1
ATOM 5889 C CA . GLY B 1 188 ? 16.641 21.234 11.461 1 77 188 GLY B CA 1
ATOM 5890 C C . GLY B 1 188 ? 16.156 20.094 10.594 1 77 188 GLY B C 1
ATOM 5891 O O . GLY B 1 188 ? 15.625 20.312 9.5 1 77 188 GLY B O 1
ATOM 5892 N N . ARG B 1 189 ? 16.375 18.844 11.07 1 88.12 189 ARG B N 1
ATOM 5893 C CA . ARG B 1 189 ? 15.977 17.656 10.328 1 88.12 189 ARG B CA 1
ATOM 5894 C C . ARG B 1 189 ? 14.461 17.484 10.344 1 88.12 189 ARG B C 1
ATOM 5896 O O . ARG B 1 189 ? 13.797 17.859 11.312 1 88.12 189 ARG B O 1
ATOM 5903 N N . ARG B 1 190 ? 13.953 16.953 9.32 1 90.5 190 ARG B N 1
ATOM 5904 C CA . ARG B 1 190 ? 12.531 16.641 9.266 1 90.5 190 ARG B CA 1
ATOM 5905 C C . ARG B 1 190 ? 12.203 15.461 10.172 1 90.5 190 ARG B C 1
ATOM 5907 O O . ARG B 1 190 ? 13.094 14.703 10.562 1 90.5 190 ARG B O 1
ATOM 5914 N N . GLY B 1 191 ? 10.969 15.477 10.617 1 95 191 GLY B N 1
ATOM 5915 C CA . GLY B 1 191 ? 10.469 14.305 11.312 1 95 191 GLY B CA 1
ATOM 5916 C C . GLY B 1 191 ? 9.828 13.289 10.391 1 95 191 GLY B C 1
ATOM 5917 O O . GLY B 1 191 ? 8.977 13.641 9.57 1 95 191 GLY B O 1
ATOM 5918 N N . LEU B 1 192 ? 10.258 12.039 10.539 1 96.94 192 LEU B N 1
ATOM 5919 C CA . LEU B 1 192 ? 9.805 10.984 9.641 1 96.94 192 LEU B CA 1
ATOM 5920 C C . LEU B 1 192 ? 9.336 9.766 10.422 1 96.94 192 LEU B C 1
ATOM 5922 O O . LEU B 1 192 ? 8.578 9.891 11.383 1 96.94 192 LEU B O 1
ATOM 5926 N N . ALA B 1 193 ? 9.688 8.594 10.016 1 98.38 193 ALA B N 1
ATOM 5927 C CA . ALA B 1 193 ? 9.031 7.363 10.461 1 98.38 193 ALA B CA 1
ATOM 5928 C C . ALA B 1 193 ? 9.508 6.957 11.852 1 98.38 193 ALA B C 1
ATOM 5930 O O . ALA B 1 193 ? 8.883 6.117 12.508 1 98.38 193 ALA B O 1
ATOM 5931 N N . ALA B 1 194 ? 10.578 7.48 12.391 1 98.62 194 ALA B N 1
ATOM 5932 C CA . ALA B 1 194 ? 10.953 7.188 13.773 1 98.62 194 ALA B CA 1
ATOM 5933 C C . ALA B 1 194 ? 9.852 7.617 14.742 1 98.62 194 ALA B C 1
ATOM 5935 O O . ALA B 1 194 ? 9.766 7.102 15.859 1 98.62 194 ALA B O 1
ATOM 5936 N N . ALA B 1 195 ? 9.055 8.555 14.297 1 98.75 195 ALA B N 1
ATOM 5937 C CA . ALA B 1 195 ? 7.934 9.031 15.102 1 98.75 195 ALA B CA 1
ATOM 5938 C C . ALA B 1 195 ? 7.035 7.871 15.523 1 98.75 195 ALA B C 1
ATOM 5940 O O . ALA B 1 195 ? 6.5 7.863 16.641 1 98.75 195 ALA B O 1
ATOM 5941 N N . VAL B 1 196 ? 6.887 6.902 14.664 1 98.62 196 VAL B N 1
ATOM 5942 C CA . VAL B 1 196 ? 6.004 5.77 14.922 1 98.62 196 VAL B CA 1
ATOM 5943 C C . VAL B 1 196 ? 6.551 4.934 16.078 1 98.62 196 VAL B C 1
ATOM 5945 O O . VAL B 1 196 ? 5.793 4.484 16.938 1 98.62 196 VAL B O 1
ATOM 5948 N N . LEU B 1 197 ? 7.844 4.73 16.094 1 98.75 197 LEU B N 1
ATOM 5949 C CA . LEU B 1 197 ? 8.484 3.986 17.172 1 98.75 197 LEU B CA 1
ATOM 5950 C C . LEU B 1 197 ? 8.367 4.738 18.5 1 98.75 197 LEU B C 1
ATOM 5952 O O . LEU B 1 197 ? 8.086 4.137 19.547 1 98.75 197 LEU B O 1
ATOM 5956 N N . VAL B 1 198 ? 8.555 6.039 18.453 1 98.88 198 VAL B N 1
ATOM 5957 C CA . VAL B 1 198 ? 8.438 6.887 19.641 1 98.88 198 VAL B CA 1
ATOM 5958 C C . VAL B 1 198 ? 7.027 6.797 20.203 1 98.88 198 VAL B C 1
ATOM 5960 O O . VAL B 1 198 ? 6.844 6.602 21.406 1 98.88 198 VAL B O 1
ATOM 5963 N N . LEU B 1 199 ? 6.02 6.895 19.359 1 98.88 199 LEU B N 1
ATOM 5964 C CA . LEU B 1 199 ? 4.625 6.867 19.781 1 98.88 199 LEU B CA 1
ATOM 5965 C C . LEU B 1 199 ? 4.277 5.523 20.422 1 98.88 199 LEU B C 1
ATOM 5967 O O . LEU B 1 199 ? 3.547 5.473 21.406 1 98.88 199 LEU B O 1
ATOM 5971 N N . LYS B 1 200 ? 4.758 4.445 19.766 1 98.81 200 LYS B N 1
ATOM 5972 C CA . LYS B 1 200 ? 4.449 3.113 20.281 1 98.81 200 LYS B CA 1
ATOM 5973 C C . LYS B 1 200 ? 5.016 2.922 21.688 1 98.81 200 LYS B C 1
ATOM 5975 O O . LYS B 1 200 ? 4.332 2.416 22.578 1 98.81 200 LYS B O 1
ATOM 5980 N N . VAL B 1 201 ? 6.234 3.32 21.906 1 98.81 201 VAL B N 1
ATOM 5981 C CA . VAL B 1 201 ? 6.898 3.174 23.203 1 98.81 201 VAL B CA 1
ATOM 5982 C C . VAL B 1 201 ? 6.219 4.07 24.234 1 98.81 201 VAL B C 1
ATOM 5984 O O . VAL B 1 201 ? 5.879 3.619 25.328 1 98.81 201 VAL B O 1
ATOM 5987 N N . ALA B 1 202 ? 6 5.328 23.875 1 98.94 202 ALA B N 1
ATOM 5988 C CA . ALA B 1 202 ? 5.32 6.266 24.766 1 98.94 202 ALA B CA 1
ATOM 5989 C C . ALA B 1 202 ? 3.938 5.754 25.156 1 98.94 202 ALA B C 1
ATOM 5991 O O . ALA B 1 202 ? 3.521 5.883 26.312 1 98.94 202 ALA B O 1
ATOM 5992 N N . GLY B 1 203 ? 3.236 5.203 24.172 1 98.88 203 GLY B N 1
ATOM 5993 C CA . GLY B 1 203 ? 1.91 4.664 24.422 1 98.88 203 GLY B CA 1
ATOM 5994 C C . GLY B 1 203 ? 1.902 3.541 25.438 1 98.88 203 GLY B C 1
ATOM 5995 O O . GLY B 1 203 ? 1.054 3.514 26.328 1 98.88 203 GLY B O 1
ATOM 5996 N N . ALA B 1 204 ? 2.822 2.615 25.281 1 98.81 204 ALA B N 1
ATOM 5997 C CA . ALA B 1 204 ? 2.928 1.506 26.219 1 98.81 204 ALA B CA 1
ATOM 5998 C C . ALA B 1 204 ? 3.246 2.01 27.625 1 98.81 204 ALA B C 1
ATOM 6000 O O . ALA B 1 204 ? 2.688 1.52 28.609 1 98.81 204 ALA B O 1
ATOM 6001 N N . MET B 1 205 ? 4.156 2.967 27.781 1 98.81 205 MET B N 1
ATOM 6002 C CA . MET B 1 205 ? 4.52 3.553 29.062 1 98.81 205 MET B CA 1
ATOM 6003 C C . MET B 1 205 ? 3.312 4.215 29.719 1 98.81 205 MET B C 1
ATOM 6005 O O . MET B 1 205 ? 3.016 3.961 30.891 1 98.81 205 MET B O 1
ATOM 6009 N N . ALA B 1 206 ? 2.631 5.035 28.938 1 98.88 206 ALA B N 1
ATOM 6010 C CA . ALA B 1 206 ? 1.477 5.758 29.469 1 98.88 206 ALA B CA 1
ATOM 6011 C C . ALA B 1 206 ? 0.37 4.793 29.891 1 98.88 206 ALA B C 1
ATOM 6013 O O . ALA B 1 206 ? -0.275 4.984 30.922 1 98.88 206 ALA B O 1
ATOM 6014 N N . GLU B 1 207 ? 0.15 3.738 29.047 1 98.69 207 GLU B N 1
ATOM 6015 C CA . GLU B 1 207 ? -0.897 2.754 29.297 1 98.69 207 GLU B CA 1
ATOM 6016 C C . GLU B 1 207 ? -0.667 2.035 30.625 1 98.69 207 GLU B C 1
ATOM 6018 O O . GLU B 1 207 ? -1.622 1.692 31.328 1 98.69 207 GLU B O 1
ATOM 6023 N N . SER B 1 208 ? 0.563 1.819 31.016 1 98.12 208 SER B N 1
ATOM 6024 C CA . SER B 1 208 ? 0.904 1.093 32.219 1 98.12 208 SER B CA 1
ATOM 6025 C C . SER B 1 208 ? 0.523 1.89 33.469 1 98.12 208 SER B C 1
ATOM 6027 O O . SER B 1 208 ? 0.307 1.315 34.531 1 98.12 208 SER B O 1
ATOM 6029 N N . GLY B 1 209 ? 0.542 3.195 33.375 1 97.88 209 GLY B N 1
ATOM 6030 C CA . GLY B 1 209 ? 0.232 4.062 34.5 1 97.88 209 GLY B CA 1
ATOM 6031 C C . GLY B 1 209 ? 1.389 4.219 35.469 1 97.88 209 GLY B C 1
ATOM 6032 O O . GLY B 1 209 ? 1.268 4.906 36.469 1 97.88 209 GLY B O 1
ATOM 6033 N N . LYS B 1 210 ? 2.506 3.65 35.125 1 97.75 210 LYS B N 1
ATOM 6034 C CA . LYS B 1 210 ? 3.629 3.596 36.031 1 97.75 210 LYS B CA 1
ATOM 6035 C C . LYS B 1 210 ? 4.586 4.762 35.812 1 97.75 210 LYS B C 1
ATOM 6037 O O . LYS B 1 210 ? 5.434 5.047 36.656 1 97.75 210 LYS B O 1
ATOM 6042 N N . PHE B 1 211 ? 4.41 5.488 34.719 1 98.56 211 PHE B N 1
ATOM 6043 C CA . PHE B 1 211 ? 5.391 6.5 34.344 1 98.56 211 PHE B CA 1
ATOM 6044 C C . PHE B 1 211 ? 4.758 7.887 34.312 1 98.56 211 PHE B C 1
ATOM 6046 O O . PHE B 1 211 ? 3.607 8.039 33.906 1 98.56 211 PHE B O 1
ATOM 6053 N N . SER B 1 212 ? 5.516 8.852 34.719 1 98.5 212 SER B N 1
ATOM 6054 C CA . SER B 1 212 ? 5.082 10.242 34.656 1 98.5 212 SER B CA 1
ATOM 6055 C C . SER B 1 212 ? 5.293 10.82 33.281 1 98.5 212 SER B C 1
ATOM 6057 O O . SER B 1 212 ? 5.996 10.234 32.438 1 98.5 212 SER B O 1
ATOM 6059 N N . ALA B 1 213 ? 4.684 11.969 33.062 1 98.69 213 ALA B N 1
ATOM 6060 C CA . ALA B 1 213 ? 4.867 12.664 31.781 1 98.69 213 ALA B CA 1
ATOM 6061 C C . ALA B 1 213 ? 6.336 13.008 31.547 1 98.69 213 ALA B C 1
ATOM 6063 O O . ALA B 1 213 ? 6.828 12.945 30.422 1 98.69 213 ALA B O 1
ATOM 6064 N N . ALA B 1 214 ? 7.004 13.375 32.594 1 98.38 214 ALA B N 1
ATOM 6065 C CA . ALA B 1 214 ? 8.414 13.734 32.5 1 98.38 214 ALA B CA 1
ATOM 6066 C C . ALA B 1 214 ? 9.258 12.531 32.062 1 98.38 214 ALA B C 1
ATOM 6068 O O . ALA B 1 214 ? 10.18 12.672 31.266 1 98.38 214 ALA B O 1
ATOM 6069 N N . GLU B 1 215 ? 8.984 11.375 32.625 1 98.69 215 GLU B N 1
ATOM 6070 C CA . GLU B 1 215 ? 9.719 10.156 32.281 1 98.69 215 GLU B CA 1
ATOM 6071 C C . GLU B 1 215 ? 9.461 9.734 30.844 1 98.69 215 GLU B C 1
ATOM 6073 O O . GLU B 1 215 ? 10.375 9.312 30.141 1 98.69 215 GLU B O 1
ATOM 6078 N N . ILE B 1 216 ? 8.227 9.844 30.422 1 98.88 216 ILE B N 1
ATOM 6079 C CA . ILE B 1 216 ? 7.859 9.5 29.047 1 98.88 216 ILE B CA 1
ATOM 6080 C C . ILE B 1 216 ? 8.539 10.453 28.078 1 98.88 216 ILE B C 1
ATOM 6082 O O . ILE B 1 216 ? 9.07 10.031 27.047 1 98.88 216 ILE B O 1
ATOM 6086 N N . GLU B 1 217 ? 8.492 11.75 28.391 1 98.75 217 GLU B N 1
ATOM 6087 C CA . GLU B 1 217 ? 9.164 12.75 27.562 1 98.75 217 GLU B CA 1
ATOM 6088 C C . GLU B 1 217 ? 10.656 12.453 27.453 1 98.75 217 GLU B C 1
ATOM 6090 O O . GLU B 1 217 ? 11.227 12.523 26.359 1 98.75 217 GLU B O 1
ATOM 6095 N N . ALA B 1 218 ? 11.273 12.133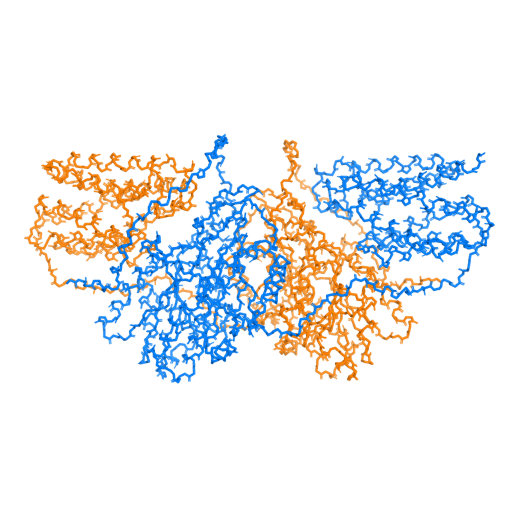 28.547 1 98.56 218 ALA B N 1
ATOM 6096 C CA . ALA B 1 218 ? 12.711 11.875 28.578 1 98.56 218 ALA B CA 1
ATOM 6097 C C . ALA B 1 218 ? 13.086 10.695 27.688 1 98.56 218 ALA B C 1
ATOM 6099 O O . ALA B 1 218 ? 14.016 10.781 26.891 1 98.56 218 ALA B O 1
ATOM 6100 N N . LEU B 1 219 ? 12.367 9.602 27.828 1 98.62 219 LEU B N 1
ATOM 6101 C CA . LEU B 1 219 ? 12.688 8.43 27.016 1 98.62 219 LEU B CA 1
ATOM 6102 C C . LEU B 1 219 ? 12.383 8.68 25.547 1 98.62 219 LEU B C 1
ATOM 6104 O O . LEU B 1 219 ? 13.109 8.227 24.672 1 98.62 219 LEU B O 1
ATOM 6108 N N . SER B 1 220 ? 11.266 9.352 25.266 1 98.75 220 SER B N 1
ATOM 6109 C CA . SER B 1 220 ? 10.914 9.688 23.891 1 98.75 220 SER B CA 1
ATOM 6110 C C . SER B 1 220 ? 12.023 10.484 23.203 1 98.75 220 SER B C 1
ATOM 6112 O O . SER B 1 220 ? 12.391 10.203 22.062 1 98.75 220 SER B O 1
ATOM 6114 N N . ASN B 1 221 ? 12.523 11.469 23.922 1 98.5 221 ASN B N 1
ATOM 6115 C CA . ASN B 1 221 ? 13.609 12.281 23.391 1 98.5 221 ASN B CA 1
ATOM 6116 C C . ASN B 1 221 ? 14.883 11.461 23.188 1 98.5 221 ASN B C 1
ATOM 6118 O O . ASN B 1 221 ? 15.609 11.664 22.219 1 98.5 221 ASN B O 1
ATOM 6122 N N . LYS B 1 222 ? 15.141 10.602 24.125 1 98.38 222 LYS B N 1
ATOM 6123 C CA . LYS B 1 222 ? 16.312 9.742 24 1 98.38 222 LYS B CA 1
ATOM 6124 C C . LYS B 1 222 ? 16.188 8.812 22.797 1 98.38 222 LYS B C 1
ATOM 6126 O O . LYS B 1 222 ? 17.156 8.57 22.078 1 98.38 222 LYS B O 1
ATOM 6131 N N . ILE B 1 223 ? 15.008 8.242 22.562 1 98.5 223 ILE B N 1
ATOM 6132 C CA . ILE B 1 223 ? 14.766 7.402 21.391 1 98.5 223 ILE B CA 1
ATOM 6133 C C . ILE B 1 223 ? 14.992 8.219 20.109 1 98.5 223 ILE B C 1
ATOM 6135 O O . ILE B 1 223 ? 15.656 7.758 19.188 1 98.5 223 ILE B O 1
ATOM 6139 N N . ASN B 1 224 ? 14.414 9.375 20.094 1 97.25 224 ASN B N 1
ATOM 6140 C CA . ASN B 1 224 ? 14.586 10.266 18.953 1 97.25 224 ASN B CA 1
ATOM 6141 C C . ASN B 1 224 ? 16.062 10.523 18.656 1 97.25 224 ASN B C 1
ATOM 6143 O O . ASN B 1 224 ? 16.469 10.539 17.484 1 97.25 224 ASN B O 1
ATOM 6147 N N . LYS B 1 225 ? 16.859 10.703 19.641 1 96.56 225 LYS B N 1
ATOM 6148 C CA . LYS B 1 225 ? 18.281 11 19.516 1 96.56 225 LYS B CA 1
ATOM 6149 C C . LYS B 1 225 ? 19.031 9.797 18.938 1 96.56 225 LYS B C 1
ATOM 6151 O O . LYS B 1 225 ? 20.078 9.961 18.297 1 96.56 225 LYS B O 1
ATOM 6156 N N . HIS B 1 226 ? 18.547 8.633 19.172 1 97.94 226 HIS B N 1
ATOM 6157 C CA . HIS B 1 226 ? 19.25 7.422 18.781 1 97.94 226 HIS B CA 1
ATOM 6158 C C . HIS B 1 226 ? 18.578 6.742 17.594 1 97.94 226 HIS B C 1
ATOM 6160 O O . HIS B 1 226 ? 18.75 5.543 17.375 1 97.94 226 HIS B O 1
ATOM 6166 N N . ALA B 1 227 ? 17.734 7.465 16.891 1 98.44 227 ALA B N 1
ATOM 6167 C CA . ALA B 1 227 ? 17.062 6.938 15.719 1 98.44 227 ALA B CA 1
ATOM 6168 C C . ALA B 1 227 ? 17.375 7.781 14.484 1 98.44 227 ALA B C 1
ATOM 6170 O O . ALA B 1 227 ? 17.781 8.938 14.602 1 98.44 227 ALA B O 1
ATOM 6171 N N . GLY B 1 228 ? 17.234 7.188 13.383 1 98.06 228 GLY B N 1
ATOM 6172 C CA . GLY B 1 228 ? 17.391 7.855 12.102 1 98.06 228 GLY B CA 1
ATOM 6173 C C . GLY B 1 228 ? 16.547 7.234 11 1 98.06 228 GLY B C 1
ATOM 6174 O O . GLY B 1 228 ? 16.281 6.027 11.023 1 98.06 228 GLY B O 1
ATOM 6175 N N . THR B 1 229 ? 16.109 8.047 10.055 1 98.19 229 THR B N 1
ATOM 6176 C CA . THR B 1 229 ? 15.312 7.609 8.914 1 98.19 229 THR B CA 1
ATOM 6177 C C . THR B 1 229 ? 15.859 8.188 7.617 1 98.19 229 THR B C 1
ATOM 6179 O O . THR B 1 229 ? 16.281 9.352 7.578 1 98.19 229 THR B O 1
ATOM 6182 N N . MET B 1 230 ? 15.891 7.418 6.602 1 97.31 230 MET B N 1
ATOM 6183 C CA . MET B 1 230 ? 16.188 7.898 5.258 1 97.31 230 MET B CA 1
ATOM 6184 C C . MET B 1 230 ? 15.406 7.113 4.211 1 97.31 230 MET B C 1
ATOM 6186 O O . MET B 1 230 ? 15.18 5.914 4.371 1 97.31 230 MET B O 1
ATOM 6190 N N . GLY B 1 231 ? 14.922 7.82 3.217 1 95.81 231 GLY B N 1
ATOM 6191 C CA . GLY B 1 231 ? 14.109 7.152 2.215 1 95.81 231 GLY B CA 1
ATOM 6192 C C . GLY B 1 231 ? 14.57 7.414 0.795 1 95.81 231 GLY B C 1
ATOM 6193 O O . GLY B 1 231 ? 15.438 8.258 0.565 1 95.81 231 GLY B O 1
ATOM 6194 N N . VAL B 1 232 ? 14.125 6.633 -0.123 1 97.12 232 VAL B N 1
ATOM 6195 C CA . VAL B 1 232 ? 14.312 6.77 -1.563 1 97.12 232 VAL B CA 1
ATOM 6196 C C . VAL B 1 232 ? 12.961 6.648 -2.27 1 97.12 232 VAL B C 1
ATOM 6198 O O . VAL B 1 232 ? 12.133 5.812 -1.903 1 97.12 232 VAL B O 1
ATOM 6201 N N . SER B 1 233 ? 12.727 7.527 -3.205 1 96.19 233 SER B N 1
ATOM 6202 C CA . SER B 1 233 ? 11.469 7.527 -3.949 1 96.19 233 SER B CA 1
ATOM 6203 C C . SER B 1 233 ? 11.711 7.371 -5.445 1 96.19 233 SER B C 1
ATOM 6205 O O . SER B 1 233 ? 12.633 7.977 -5.996 1 96.19 233 SER B O 1
ATOM 6207 N N . LEU B 1 234 ? 10.93 6.555 -6.078 1 96.81 234 LEU B N 1
ATOM 6208 C CA . LEU B 1 234 ? 11.023 6.336 -7.52 1 96.81 234 LEU B CA 1
ATOM 6209 C C . LEU B 1 234 ? 10 7.184 -8.266 1 96.81 234 LEU B C 1
ATOM 6211 O O . LEU B 1 234 ? 10.242 7.602 -9.398 1 96.81 234 LEU B O 1
ATOM 6215 N N . TYR B 1 235 ? 8.828 7.316 -7.723 1 94.31 235 TYR B N 1
ATOM 6216 C CA . TYR B 1 235 ? 7.77 8.141 -8.297 1 94.31 235 TYR B CA 1
ATOM 6217 C C . TYR B 1 235 ? 7.109 9 -7.223 1 94.31 235 TYR B C 1
ATOM 6219 O O . TYR B 1 235 ? 6.941 8.555 -6.082 1 94.31 235 TYR B O 1
ATOM 6227 N N . PRO B 1 236 ? 6.688 10.242 -7.551 1 91.25 236 PRO B N 1
ATOM 6228 C CA . PRO B 1 236 ? 6 11.094 -6.578 1 91.25 236 PRO B CA 1
ATOM 6229 C C . PRO B 1 236 ? 4.547 10.68 -6.359 1 91.25 236 PRO B C 1
ATOM 6231 O O . PRO B 1 236 ? 3.984 9.93 -7.164 1 91.25 236 PRO B O 1
ATOM 6234 N N . CYS B 1 237 ? 3.98 11.078 -5.266 1 93.31 237 CYS B N 1
ATOM 6235 C CA . CYS B 1 237 ? 2.557 10.891 -5.016 1 93.31 237 CYS B CA 1
ATOM 6236 C C . CYS B 1 237 ? 1.731 11.961 -5.711 1 93.31 237 CYS B C 1
ATOM 6238 O O . CYS B 1 237 ? 2.285 12.867 -6.336 1 93.31 237 CYS B O 1
ATOM 6240 N N . SER B 1 238 ? 0.442 11.789 -5.672 1 92.12 238 SER B N 1
ATOM 6241 C CA . SER B 1 238 ? -0.522 12.789 -6.129 1 92.12 238 SER B CA 1
ATOM 6242 C C . SER B 1 238 ? -1.515 13.141 -5.027 1 92.12 238 SER B C 1
ATOM 6244 O O . SER B 1 238 ? -2.096 12.25 -4.398 1 92.12 238 SER B O 1
ATOM 6246 N N . VAL B 1 239 ? -1.648 14.406 -4.793 1 90.69 239 VAL B N 1
ATOM 6247 C CA . VAL B 1 239 ? -2.658 14.883 -3.854 1 90.69 239 VAL B CA 1
ATOM 6248 C C . VAL B 1 239 ? -4.047 14.734 -4.469 1 90.69 239 VAL B C 1
ATOM 6250 O O . VAL B 1 239 ? -4.227 14.945 -5.672 1 90.69 239 VAL B O 1
ATOM 6253 N N . PRO B 1 240 ? -5.066 14.281 -3.66 1 93.06 240 PRO B N 1
ATOM 6254 C CA . PRO B 1 240 ? -6.418 14.188 -4.219 1 93.06 240 PRO B CA 1
ATOM 6255 C C . PRO B 1 240 ? -6.832 15.453 -4.965 1 93.06 240 PRO B C 1
ATOM 6257 O O . PRO B 1 240 ? -6.727 16.562 -4.426 1 93.06 240 PRO B O 1
ATOM 6260 N N . GLY B 1 241 ? -7.273 15.25 -6.207 1 89 241 GLY B N 1
ATOM 6261 C CA . GLY B 1 241 ? -7.715 16.375 -7.02 1 89 241 GLY B CA 1
ATOM 6262 C C . GLY B 1 241 ? -6.598 16.984 -7.844 1 89 241 GLY B C 1
ATOM 6263 O O . GLY B 1 241 ? -6.832 17.922 -8.617 1 89 241 GLY B O 1
ATOM 6264 N N . GLN B 1 242 ? -5.414 16.438 -7.707 1 84.94 242 GLN B N 1
ATOM 6265 C CA . GLN B 1 242 ? -4.266 16.984 -8.422 1 84.94 242 GLN B CA 1
ATOM 6266 C C . GLN B 1 242 ? -3.508 15.875 -9.164 1 84.94 242 GLN B C 1
ATOM 6268 O O . GLN B 1 242 ? -3.791 14.695 -8.977 1 84.94 242 GLN B O 1
ATOM 6273 N N . GLY B 1 243 ? -2.619 16.312 -10.023 1 87.31 243 GLY B N 1
ATOM 6274 C CA . GLY B 1 243 ? -1.706 15.375 -10.664 1 87.31 243 GLY B CA 1
ATOM 6275 C C . GLY B 1 243 ? -0.488 15.055 -9.82 1 87.31 243 GLY B C 1
ATOM 6276 O O . GLY B 1 243 ? -0.456 15.359 -8.625 1 87.31 243 GLY B O 1
ATOM 6277 N N . LYS B 1 244 ? 0.462 14.398 -10.453 1 87 244 LYS B N 1
ATOM 6278 C CA . LYS B 1 244 ? 1.705 14.078 -9.758 1 87 244 LYS B CA 1
ATOM 6279 C C . LYS B 1 244 ? 2.381 15.344 -9.234 1 87 244 LYS B C 1
ATOM 6281 O O . LYS B 1 244 ? 2.383 16.375 -9.906 1 87 244 LYS B O 1
ATOM 6286 N N . MET B 1 245 ? 2.924 15.234 -8.07 1 82.88 245 MET B N 1
ATOM 6287 C CA . MET B 1 245 ? 3.498 16.391 -7.387 1 82.88 245 MET B CA 1
ATOM 6288 C C . MET B 1 245 ? 4.66 16.969 -8.188 1 82.88 245 MET B C 1
ATOM 6290 O O . MET B 1 245 ? 4.875 18.188 -8.18 1 82.88 245 MET B O 1
ATOM 6294 N N . PHE B 1 246 ? 5.453 16.172 -8.844 1 79.25 246 PHE B N 1
ATOM 6295 C CA . PHE B 1 246 ? 6.555 16.609 -9.688 1 79.25 246 PHE B CA 1
ATOM 6296 C C . PHE B 1 246 ? 6.883 15.555 -10.734 1 79.25 246 PHE B C 1
ATOM 6298 O O . PHE B 1 246 ? 6.402 14.422 -10.648 1 79.25 246 PHE B O 1
ATOM 6305 N N . ASP B 1 247 ? 7.641 15.945 -11.656 1 80.31 247 ASP B N 1
ATOM 6306 C CA . ASP B 1 247 ? 8.07 15.008 -12.695 1 80.31 247 ASP B CA 1
ATOM 6307 C C . ASP B 1 247 ? 9.367 14.312 -12.305 1 80.31 247 ASP B C 1
ATOM 6309 O O . ASP B 1 247 ? 10.32 14.961 -11.859 1 80.31 247 ASP B O 1
ATOM 6313 N N . MET B 1 248 ? 9.344 13.062 -12.352 1 86 248 MET B N 1
ATOM 6314 C CA . MET B 1 248 ? 10.531 12.25 -12.125 1 86 248 MET B CA 1
ATOM 6315 C C . MET B 1 248 ? 10.953 11.531 -13.406 1 86 248 MET B C 1
ATOM 6317 O O . MET B 1 248 ? 10.219 10.688 -13.914 1 86 248 MET B O 1
ATOM 6321 N N . PRO B 1 249 ? 12.117 11.906 -13.898 1 87.31 249 PRO B N 1
ATOM 6322 C CA . PRO B 1 249 ? 12.578 11.188 -15.094 1 87.31 249 PRO B CA 1
ATOM 6323 C C . PRO B 1 249 ? 12.664 9.68 -14.875 1 87.31 249 PRO B C 1
ATOM 6325 O O . PRO B 1 249 ? 12.945 9.227 -13.758 1 87.31 249 PRO B O 1
ATOM 6328 N N . ASN B 1 250 ? 12.508 8.883 -15.883 1 89.94 250 ASN B N 1
ATOM 6329 C CA . ASN B 1 250 ? 12.406 7.426 -15.82 1 89.94 250 ASN B CA 1
ATOM 6330 C C . ASN B 1 250 ? 13.734 6.789 -15.43 1 89.94 250 ASN B C 1
ATOM 6332 O O . ASN B 1 250 ? 13.781 5.617 -15.047 1 89.94 250 ASN B O 1
ATOM 6336 N N . ASP B 1 251 ? 14.766 7.512 -15.508 1 93.25 251 ASP B N 1
ATOM 6337 C CA . ASP B 1 251 ? 16.078 6.938 -15.211 1 93.25 251 ASP B CA 1
ATOM 6338 C C . ASP B 1 251 ? 16.625 7.492 -13.898 1 93.25 251 ASP B C 1
ATOM 6340 O O . ASP B 1 251 ? 17.797 7.293 -13.586 1 93.25 251 ASP B O 1
ATOM 6344 N N . MET B 1 252 ? 15.773 8.211 -13.203 1 93.81 252 MET B N 1
ATOM 6345 C CA . MET B 1 252 ? 16.281 8.875 -12 1 93.81 252 MET B CA 1
ATOM 6346 C C . MET B 1 252 ? 15.469 8.453 -10.773 1 93.81 252 MET B C 1
ATOM 6348 O O . MET B 1 252 ? 14.352 7.961 -10.898 1 93.81 252 MET B O 1
ATOM 6352 N N . MET B 1 253 ? 16.062 8.586 -9.617 1 94.5 253 MET B N 1
ATOM 6353 C CA . MET B 1 253 ? 15.422 8.406 -8.32 1 94.5 253 MET B CA 1
ATOM 6354 C C . MET B 1 253 ? 15.758 9.562 -7.383 1 94.5 253 MET B C 1
ATOM 6356 O O . MET B 1 253 ? 16.719 10.305 -7.621 1 94.5 253 MET B O 1
ATOM 6360 N N . GLU B 1 254 ? 14.93 9.758 -6.426 1 92 254 GLU B N 1
ATOM 6361 C CA . GLU B 1 254 ? 15.156 10.805 -5.43 1 92 254 GLU B CA 1
ATOM 6362 C C . GLU B 1 254 ? 15.594 10.211 -4.094 1 92 254 GLU B C 1
ATOM 6364 O O . GLU B 1 254 ? 14.883 9.398 -3.506 1 92 254 GLU B O 1
ATOM 6369 N N . VAL B 1 255 ? 16.75 10.562 -3.631 1 93.12 255 VAL B N 1
ATOM 6370 C CA . VAL B 1 255 ? 17.297 10.078 -2.363 1 93.12 255 VAL B CA 1
ATOM 6371 C C . VAL B 1 255 ? 17 11.102 -1.261 1 93.12 255 VAL B C 1
ATOM 6373 O O . VAL B 1 255 ? 17.375 12.266 -1.376 1 93.12 255 VAL B O 1
ATOM 6376 N N . GLY B 1 256 ? 16.281 10.648 -0.203 1 91.88 256 GLY B N 1
ATOM 6377 C CA . GLY B 1 256 ? 16.016 11.516 0.933 1 91.88 256 GLY B CA 1
ATOM 6378 C C . GLY B 1 256 ? 14.766 12.352 0.763 1 91.88 256 GLY B C 1
ATOM 6379 O O . GLY B 1 256 ? 14.656 13.438 1.342 1 91.88 256 GLY B O 1
ATOM 6380 N N . LEU B 1 257 ? 13.875 11.859 -0.04 1 85.25 257 LEU B N 1
ATOM 6381 C CA . LEU B 1 257 ? 12.633 12.594 -0.265 1 85.25 257 LEU B CA 1
ATOM 6382 C C . LEU B 1 257 ? 11.836 12.727 1.027 1 85.25 257 LEU B C 1
ATOM 6384 O O . LEU B 1 257 ? 11.734 11.766 1.796 1 85.25 257 LEU B O 1
ATOM 6388 N N . GLY B 1 258 ? 11.312 13.953 1.263 1 84.25 258 GLY B N 1
ATOM 6389 C CA . GLY B 1 258 ? 10.422 14.164 2.396 1 84.25 258 GLY B CA 1
ATOM 6390 C C . GLY B 1 258 ? 9.031 13.609 2.178 1 84.25 258 GLY B C 1
ATOM 6391 O O . GLY B 1 258 ? 8.648 13.305 1.045 1 84.25 258 GLY B O 1
ATOM 6392 N N . ILE B 1 259 ? 8.25 13.484 3.164 1 89.12 259 ILE B N 1
ATOM 6393 C CA . ILE B 1 259 ? 6.965 12.797 3.082 1 89.12 259 ILE B CA 1
ATOM 6394 C C . ILE B 1 259 ? 5.926 13.727 2.459 1 89.12 259 ILE B C 1
ATOM 6396 O O . ILE B 1 259 ? 4.828 13.281 2.102 1 89.12 259 ILE B O 1
ATOM 6400 N N . HIS B 1 260 ? 6.203 14.977 2.268 1 79.44 260 HIS B N 1
ATOM 6401 C CA . HIS B 1 260 ? 5.312 15.891 1.552 1 79.44 260 HIS B CA 1
ATOM 6402 C C . HIS B 1 260 ? 5.77 16.078 0.11 1 79.44 260 HIS B C 1
ATOM 6404 O O . HIS B 1 260 ? 5.199 16.891 -0.623 1 79.44 260 HIS B O 1
ATOM 6410 N N . GLY B 1 261 ? 6.812 15.414 -0.239 1 78.44 261 GLY B N 1
ATOM 6411 C CA . GLY B 1 261 ? 7.336 15.531 -1.59 1 78.44 261 GLY B CA 1
ATOM 6412 C C . GLY B 1 261 ? 8.477 16.531 -1.702 1 78.44 261 GLY B C 1
ATOM 6413 O O . GLY B 1 261 ? 8.891 16.875 -2.809 1 78.44 261 GLY B O 1
ATOM 6414 N N . GLU B 1 262 ? 8.984 16.984 -0.58 1 74.81 262 GLU B N 1
ATOM 6415 C CA . GLU B 1 262 ? 10.125 17.891 -0.608 1 74.81 262 GLU B CA 1
ATOM 6416 C C . GLU B 1 262 ? 11.367 17.219 -1.177 1 74.81 262 GLU B C 1
ATOM 6418 O O . GLU B 1 262 ? 11.602 16.031 -0.927 1 74.81 262 GLU B O 1
ATOM 6423 N N . PRO B 1 263 ? 12.117 18.016 -1.883 1 75.56 263 PRO B N 1
ATOM 6424 C CA . PRO B 1 263 ? 13.336 17.406 -2.426 1 75.56 263 PRO B CA 1
ATOM 6425 C C . PRO B 1 263 ? 14.219 16.797 -1.344 1 75.56 263 PRO B C 1
ATOM 6427 O O . PRO B 1 263 ? 14.305 17.328 -0.235 1 75.56 263 PRO B O 1
ATOM 6430 N N . GLY B 1 264 ? 14.852 15.695 -1.719 1 77.81 264 GLY B N 1
ATOM 6431 C CA . GLY B 1 264 ? 15.828 15.062 -0.842 1 77.81 264 GLY B CA 1
ATOM 6432 C C . GLY B 1 264 ? 17.219 15.68 -0.953 1 77.81 264 GLY B C 1
ATOM 6433 O O . GLY B 1 264 ? 17.344 16.875 -1.193 1 77.81 264 GLY B O 1
ATOM 6434 N N . CYS B 1 265 ? 18.141 14.898 -0.591 1 77.5 265 CYS B N 1
ATOM 6435 C CA . CYS B 1 265 ? 19.516 15.398 -0.62 1 77.5 265 CYS B CA 1
ATOM 6436 C C . CYS B 1 265 ? 20.078 15.383 -2.039 1 77.5 265 CYS B C 1
ATOM 6438 O O . CYS B 1 265 ? 20.922 16.203 -2.385 1 77.5 265 CYS B O 1
ATOM 6440 N N . ARG B 1 266 ? 19.531 14.359 -2.848 1 83.25 266 ARG B N 1
ATOM 6441 C CA . ARG B 1 266 ? 20 14.359 -4.227 1 83.25 266 ARG B CA 1
ATOM 6442 C C . ARG B 1 266 ? 19.109 13.492 -5.113 1 83.25 266 ARG B C 1
ATOM 6444 O O . ARG B 1 266 ? 18.453 12.562 -4.625 1 83.25 266 ARG B O 1
ATOM 6451 N N . ARG B 1 267 ? 19.141 13.883 -6.391 1 86.62 267 ARG B N 1
ATOM 6452 C CA . ARG B 1 267 ? 18.594 13.047 -7.457 1 86.62 267 ARG B CA 1
ATOM 6453 C C . ARG B 1 267 ? 19.703 12.32 -8.211 1 86.62 267 ARG B C 1
ATOM 6455 O O . ARG B 1 267 ? 20.766 12.906 -8.484 1 86.62 267 ARG B O 1
ATOM 6462 N N . GLU B 1 268 ? 19.531 11.07 -8.359 1 90.94 268 GLU B N 1
ATOM 6463 C CA . GLU B 1 268 ? 20.562 10.32 -9.055 1 90.94 268 GLU B CA 1
ATOM 6464 C C . GLU B 1 268 ? 19.969 9.227 -9.93 1 90.94 268 GLU B C 1
ATOM 6466 O O . GLU B 1 268 ? 18.75 9.008 -9.922 1 90.94 268 GLU B O 1
ATOM 6471 N N . ALA B 1 269 ? 20.859 8.633 -10.727 1 94.62 269 ALA B N 1
ATOM 6472 C CA . ALA B 1 269 ? 20.422 7.531 -11.594 1 94.62 269 ALA B CA 1
ATOM 6473 C C . ALA B 1 269 ? 19.859 6.379 -10.766 1 94.62 269 ALA B C 1
ATOM 6475 O O . ALA B 1 269 ? 20.375 6.062 -9.695 1 94.62 269 ALA B O 1
ATOM 6476 N N . ILE B 1 270 ? 18.844 5.809 -11.258 1 95.19 270 ILE B N 1
ATOM 6477 C CA . ILE B 1 270 ? 18.203 4.703 -10.555 1 95.19 270 ILE B CA 1
ATOM 6478 C C . ILE B 1 270 ? 19.188 3.562 -10.367 1 95.19 270 ILE B C 1
ATOM 6480 O O . ILE B 1 270 ? 20 3.287 -11.25 1 95.19 270 ILE B O 1
ATOM 6484 N N . GLU B 1 271 ? 19.172 2.975 -9.227 1 96.5 271 GLU B N 1
ATOM 6485 C CA . GLU B 1 271 ? 20 1.817 -8.883 1 96.5 271 GLU B CA 1
ATOM 6486 C C . GLU B 1 271 ? 19.141 0.615 -8.516 1 96.5 271 GLU B C 1
ATOM 6488 O O . GLU B 1 271 ? 17.922 0.745 -8.352 1 96.5 271 GLU B O 1
ATOM 6493 N N . ASN B 1 272 ? 19.781 -0.592 -8.492 1 97.38 272 ASN B N 1
ATOM 6494 C CA . ASN B 1 272 ? 19.047 -1.77 -8.055 1 97.38 272 ASN B CA 1
ATOM 6495 C C . ASN B 1 272 ? 18.797 -1.748 -6.543 1 97.38 272 ASN B C 1
ATOM 6497 O O . ASN B 1 272 ? 19.359 -0.901 -5.836 1 97.38 272 ASN B O 1
ATOM 6501 N N . ALA B 1 273 ? 18 -2.646 -6.043 1 98.56 273 ALA B N 1
ATOM 6502 C CA . ALA B 1 273 ? 17.562 -2.65 -4.645 1 98.56 273 ALA B CA 1
ATOM 6503 C C . ALA B 1 273 ? 18.766 -2.797 -3.705 1 98.56 273 ALA B C 1
ATOM 6505 O O . ALA B 1 273 ? 18.812 -2.16 -2.65 1 98.56 273 ALA B O 1
ATOM 6506 N N . HIS B 1 274 ? 19.672 -3.621 -4.07 1 98.44 274 HIS B N 1
ATOM 6507 C CA . HIS B 1 274 ? 20.859 -3.854 -3.262 1 98.44 274 HIS B CA 1
ATOM 6508 C C . HIS B 1 274 ? 21.625 -2.557 -3.023 1 98.44 274 HIS B C 1
ATOM 6510 O O . HIS B 1 274 ? 21.953 -2.221 -1.882 1 98.44 274 HIS B O 1
ATOM 6516 N N . LYS B 1 275 ? 21.922 -1.843 -4.031 1 98.44 275 LYS B N 1
ATOM 6517 C CA . LYS B 1 275 ? 22.688 -0.599 -3.943 1 98.44 275 LYS B CA 1
ATOM 6518 C C . LYS B 1 275 ? 21.891 0.476 -3.201 1 98.44 275 LYS B C 1
ATOM 6520 O O . LYS B 1 275 ? 22.469 1.276 -2.463 1 98.44 275 LYS B O 1
ATOM 6525 N N . ILE B 1 276 ? 20.625 0.531 -3.451 1 98.38 276 ILE B N 1
ATOM 6526 C CA . ILE B 1 276 ? 19.766 1.502 -2.779 1 98.38 276 ILE B CA 1
ATOM 6527 C C . ILE B 1 276 ? 19.828 1.281 -1.27 1 98.38 276 ILE B C 1
ATOM 6529 O O . ILE B 1 276 ? 20.047 2.225 -0.506 1 98.38 276 ILE B O 1
ATOM 6533 N N . VAL B 1 277 ? 19.672 0.044 -0.833 1 98.75 277 VAL B N 1
ATOM 6534 C CA . VAL B 1 277 ? 19.688 -0.276 0.591 1 98.75 277 VAL B CA 1
ATOM 6535 C C . VAL B 1 277 ? 21.078 0.009 1.172 1 98.75 277 VAL B C 1
ATOM 6537 O O . VAL B 1 277 ? 21.188 0.526 2.285 1 98.75 277 VAL B O 1
ATOM 6540 N N . ASP B 1 278 ? 22.047 -0.36 0.407 1 98.5 278 ASP B N 1
ATOM 6541 C CA . ASP B 1 278 ? 23.406 -0.082 0.857 1 98.5 278 ASP B CA 1
ATOM 6542 C C . ASP B 1 278 ? 23.609 1.409 1.114 1 98.5 278 ASP B C 1
ATOM 6544 O O . ASP B 1 278 ? 24.203 1.797 2.121 1 98.5 278 ASP B O 1
ATOM 6548 N N . THR B 1 279 ? 23.141 2.219 0.243 1 97.5 279 THR B N 1
ATOM 6549 C CA . THR B 1 279 ? 23.234 3.668 0.372 1 97.5 279 THR B CA 1
ATOM 6550 C C . THR B 1 279 ? 22.531 4.152 1.638 1 97.5 279 THR B C 1
ATOM 6552 O O . THR B 1 279 ? 23.094 4.93 2.408 1 97.5 279 THR B O 1
ATOM 6555 N N . ILE B 1 280 ? 21.359 3.697 1.859 1 98.19 280 ILE B N 1
ATOM 6556 C CA . ILE B 1 280 ? 20.562 4.141 2.998 1 98.19 280 ILE B CA 1
ATOM 6557 C C . ILE B 1 280 ? 21.188 3.658 4.297 1 98.19 280 ILE B C 1
ATOM 6559 O O . ILE B 1 280 ? 21.438 4.453 5.211 1 98.19 280 ILE B O 1
ATOM 6563 N N . MET B 1 281 ? 21.5 2.367 4.367 1 98.31 281 MET B N 1
ATOM 6564 C CA . MET B 1 281 ? 21.984 1.765 5.602 1 98.31 281 MET B CA 1
ATOM 6565 C C . MET B 1 281 ? 23.359 2.32 5.973 1 98.31 281 MET B C 1
ATOM 6567 O O . MET B 1 281 ? 23.656 2.508 7.152 1 98.31 281 MET B O 1
ATOM 6571 N N . THR B 1 282 ? 24.172 2.551 4.996 1 97.69 282 THR B N 1
ATOM 6572 C CA . THR B 1 282 ? 25.484 3.139 5.254 1 97.69 282 THR B CA 1
ATOM 6573 C C . THR B 1 282 ? 25.344 4.527 5.871 1 97.69 282 THR B C 1
ATOM 6575 O O . THR B 1 282 ? 26.047 4.855 6.832 1 97.69 282 THR B O 1
ATOM 6578 N N . ARG B 1 283 ? 24.469 5.32 5.297 1 96.38 283 ARG B N 1
ATOM 6579 C CA . ARG B 1 283 ? 24.203 6.648 5.836 1 96.38 283 ARG B CA 1
ATOM 6580 C C . ARG B 1 283 ? 23.641 6.566 7.25 1 96.38 283 ARG B C 1
ATOM 6582 O O . ARG B 1 283 ? 24.047 7.336 8.125 1 96.38 283 ARG B O 1
ATOM 6589 N N . LEU B 1 284 ? 22.703 5.703 7.469 1 97.81 284 LEU B N 1
ATOM 6590 C CA . LEU B 1 284 ? 22.109 5.523 8.781 1 97.81 284 LEU B CA 1
ATOM 6591 C C . LEU B 1 284 ? 23.156 5.105 9.812 1 97.81 284 LEU B C 1
ATOM 6593 O O . LEU B 1 284 ? 23.156 5.605 10.938 1 97.81 284 LEU B O 1
ATOM 6597 N N . GLN B 1 285 ? 23.984 4.203 9.422 1 97.31 285 GLN B N 1
ATOM 6598 C CA . GLN B 1 285 ? 25.016 3.752 10.344 1 97.31 285 GLN B CA 1
ATOM 6599 C C . GLN B 1 285 ? 25.969 4.891 10.703 1 97.31 285 GLN B C 1
ATOM 6601 O O . GLN B 1 285 ? 26.391 5.027 11.859 1 97.31 285 GLN B O 1
ATOM 6606 N N . LYS B 1 286 ? 26.328 5.648 9.734 1 95.69 286 LYS B N 1
ATOM 6607 C CA . LYS B 1 286 ? 27.25 6.758 9.938 1 95.69 286 LYS B CA 1
ATOM 6608 C C . LYS B 1 286 ? 26.688 7.777 10.914 1 95.69 286 LYS B C 1
ATOM 6610 O O . LYS B 1 286 ? 27.406 8.289 11.773 1 95.69 286 LYS B O 1
ATOM 6615 N N . ILE B 1 287 ? 25.422 8.055 10.828 1 94.75 287 ILE B N 1
ATOM 6616 C CA . ILE B 1 287 ? 24.844 9.156 11.586 1 94.75 287 ILE B CA 1
ATOM 6617 C C . ILE B 1 287 ? 24.344 8.648 12.938 1 94.75 287 ILE B C 1
ATOM 6619 O O . ILE B 1 287 ? 24.578 9.289 13.969 1 94.75 287 ILE B O 1
ATOM 6623 N N . VAL B 1 288 ? 23.656 7.508 12.969 1 96.38 288 VAL B N 1
ATOM 6624 C CA . VAL B 1 288 ? 23.078 6.969 14.195 1 96.38 288 VAL B CA 1
ATOM 6625 C C . VAL B 1 288 ? 24.156 6.242 15 1 96.38 288 VAL B C 1
ATOM 6627 O O . VAL B 1 288 ? 24.016 6.055 16.219 1 96.38 288 VAL B O 1
ATOM 6630 N N . GLN B 1 289 ? 25.188 5.785 14.414 1 95.06 289 GLN B N 1
ATOM 6631 C CA . GLN B 1 289 ? 26.391 5.207 15.008 1 95.06 289 GLN B CA 1
ATOM 6632 C C . GLN B 1 289 ? 26.078 3.91 15.75 1 95.06 289 GLN B C 1
ATOM 6634 O O . GLN B 1 289 ? 26.547 3.693 16.859 1 95.06 289 GLN B O 1
ATOM 6639 N N . PHE B 1 290 ? 25.156 3.088 15.156 1 93.5 290 PHE B N 1
ATOM 6640 C CA . PHE B 1 290 ? 24.969 1.752 15.711 1 93.5 290 PHE B CA 1
ATOM 6641 C C . PHE B 1 290 ? 26.109 0.829 15.312 1 93.5 290 PHE B C 1
ATOM 6643 O O . PHE B 1 290 ? 26.719 0.997 14.242 1 93.5 290 PHE B O 1
ATOM 6650 N N . THR B 1 291 ? 26.453 -0.135 16.219 1 92.38 291 THR B N 1
ATOM 6651 C CA . THR B 1 291 ? 27.594 -1.02 16.031 1 92.38 291 THR B CA 1
ATOM 6652 C C . THR B 1 291 ? 27.188 -2.48 16.188 1 92.38 291 THR B C 1
ATOM 6654 O O . THR B 1 291 ? 26.016 -2.773 16.484 1 92.38 291 THR B O 1
ATOM 6657 N N . LYS B 1 292 ? 28.125 -3.344 15.961 1 90.25 292 LYS B N 1
ATOM 6658 C CA . LYS B 1 292 ? 27.891 -4.781 16.062 1 90.25 292 LYS B CA 1
ATOM 6659 C C . LYS B 1 292 ? 27.531 -5.176 17.5 1 90.25 292 LYS B C 1
ATOM 6661 O O . LYS B 1 292 ? 26.906 -6.211 17.719 1 90.25 292 LYS B O 1
ATOM 6666 N N . ASP B 1 293 ? 27.828 -4.402 18.422 1 88.69 293 ASP B N 1
ATOM 6667 C CA . ASP B 1 293 ? 27.656 -4.738 19.828 1 88.69 293 ASP B CA 1
ATOM 6668 C C . ASP B 1 293 ? 26.25 -4.359 20.328 1 88.69 293 ASP B C 1
ATOM 6670 O O . ASP B 1 293 ? 25.828 -4.805 21.391 1 88.69 293 ASP B O 1
ATOM 6674 N N . GLU B 1 294 ? 25.594 -3.58 19.594 1 91 294 GLU B N 1
ATOM 6675 C CA . GLU B 1 294 ? 24.25 -3.15 19.984 1 91 294 GLU B CA 1
ATOM 6676 C C . GLU B 1 294 ? 23.219 -3.518 18.906 1 91 294 GLU B C 1
ATOM 6678 O O . GLU B 1 294 ? 23.359 -3.141 17.75 1 91 294 GLU B O 1
ATOM 6683 N N . PRO B 1 295 ? 22.203 -4.219 19.406 1 96.44 295 PRO B N 1
ATOM 6684 C CA . PRO B 1 295 ? 21.141 -4.547 18.453 1 96.44 295 PRO B CA 1
ATOM 6685 C C . PRO B 1 295 ? 20.344 -3.32 18.016 1 96.44 295 PRO B C 1
ATOM 6687 O O . PRO B 1 295 ? 20.406 -2.273 18.672 1 96.44 295 PRO B O 1
ATOM 6690 N N . ILE B 1 296 ? 19.656 -3.463 16.891 1 98.5 296 ILE B N 1
ATOM 6691 C CA . ILE B 1 296 ? 18.828 -2.357 16.406 1 98.5 296 ILE B CA 1
ATOM 6692 C C . ILE B 1 296 ? 17.391 -2.824 16.234 1 98.5 296 ILE B C 1
ATOM 6694 O O . ILE B 1 296 ? 17.125 -4.027 16.141 1 98.5 296 ILE B O 1
ATOM 6698 N N . VAL B 1 297 ? 16.484 -1.925 16.328 1 98.69 297 VAL B N 1
ATOM 6699 C CA . VAL B 1 297 ? 15.148 -2.068 15.766 1 98.69 297 VAL B CA 1
ATOM 6700 C C . VAL B 1 297 ? 15.125 -1.496 14.344 1 98.69 297 VAL B C 1
ATOM 6702 O O . VAL B 1 297 ? 15.562 -0.365 14.117 1 98.69 297 VAL B O 1
ATOM 6705 N N . LEU B 1 298 ? 14.734 -2.289 13.367 1 98.81 298 LEU B N 1
ATOM 6706 C CA . LEU B 1 298 ? 14.727 -1.891 11.961 1 98.81 298 LEU B CA 1
ATOM 6707 C C . LEU B 1 298 ? 13.297 -1.767 11.445 1 98.81 298 LEU B C 1
ATOM 6709 O O . LEU B 1 298 ? 12.516 -2.719 11.523 1 98.81 298 LEU B O 1
ATOM 6713 N N . LEU B 1 299 ? 12.93 -0.602 10.969 1 98.81 299 LEU B N 1
ATOM 6714 C CA . LEU B 1 299 ? 11.625 -0.349 10.367 1 98.81 299 LEU B CA 1
ATOM 6715 C C . LEU B 1 299 ? 11.75 -0.156 8.859 1 98.81 299 LEU B C 1
ATOM 6717 O O . LEU B 1 299 ? 12.391 0.794 8.406 1 98.81 299 LEU B O 1
ATOM 6721 N N . VAL B 1 300 ? 11.234 -1.075 8.078 1 98.75 300 VAL B N 1
ATOM 6722 C CA . VAL B 1 300 ? 11.125 -0.997 6.629 1 98.75 300 VAL B CA 1
ATOM 6723 C C . VAL B 1 300 ? 9.758 -0.444 6.246 1 98.75 300 VAL B C 1
ATOM 6725 O O . VAL B 1 300 ? 8.75 -1.163 6.293 1 98.75 300 VAL B O 1
ATOM 6728 N N . ASN B 1 301 ? 9.727 0.789 5.781 1 98.62 301 ASN B N 1
ATOM 6729 C CA . ASN B 1 301 ? 8.484 1.541 5.656 1 98.62 301 ASN B CA 1
ATOM 6730 C C . ASN B 1 301 ? 8.094 1.752 4.195 1 98.62 301 ASN B C 1
ATOM 6732 O O . ASN B 1 301 ? 8.945 2.109 3.371 1 98.62 301 ASN B O 1
ATOM 6736 N N . ASN B 1 302 ? 6.883 1.461 3.855 1 98.44 302 ASN B N 1
ATOM 6737 C CA . ASN B 1 302 ? 6.262 1.744 2.566 1 98.44 302 ASN B CA 1
ATOM 6738 C C . ASN B 1 302 ? 5.672 3.15 2.527 1 98.44 302 ASN B C 1
ATOM 6740 O O . ASN B 1 302 ? 4.855 3.512 3.379 1 98.44 302 ASN B O 1
ATOM 6744 N N . LEU B 1 303 ? 5.965 3.932 1.586 1 97.94 303 LEU B N 1
ATOM 6745 C CA . LEU B 1 303 ? 5.449 5.293 1.505 1 97.94 303 LEU B CA 1
ATOM 6746 C C . LEU B 1 303 ? 4.066 5.312 0.861 1 97.94 303 LEU B C 1
ATOM 6748 O O . LEU B 1 303 ? 3.451 6.371 0.73 1 97.94 303 LEU B O 1
ATOM 6752 N N . GLY B 1 304 ? 3.57 4.168 0.469 1 96.94 304 GLY B N 1
ATOM 6753 C CA . GLY B 1 304 ? 2.152 4.109 0.15 1 96.94 304 GLY B CA 1
ATOM 6754 C C . GLY B 1 304 ? 1.863 3.398 -1.158 1 96.94 304 GLY B C 1
ATOM 6755 O O . GLY B 1 304 ? 0.769 2.865 -1.352 1 96.94 304 GLY B O 1
ATOM 6756 N N . GLY B 1 305 ? 2.881 3.383 -2.07 1 97.19 305 GLY B N 1
ATOM 6757 C CA . GLY B 1 305 ? 2.59 2.881 -3.404 1 97.19 305 GLY B CA 1
ATOM 6758 C C . GLY B 1 305 ? 3.496 1.739 -3.822 1 97.19 305 GLY B C 1
ATOM 6759 O O . GLY B 1 305 ?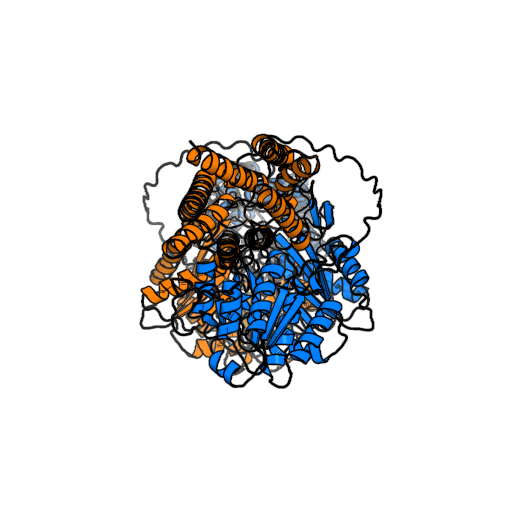 3.447 1.29 -4.969 1 97.19 305 GLY B O 1
ATOM 6760 N N . VAL B 1 306 ? 4.336 1.226 -2.963 1 98.25 306 VAL B N 1
ATOM 6761 C CA . VAL B 1 306 ? 5.277 0.159 -3.295 1 98.25 306 VAL B CA 1
ATOM 6762 C C . VAL B 1 306 ? 4.598 -1.198 -3.123 1 98.25 306 VAL B C 1
ATOM 6764 O O . VAL B 1 306 ? 3.916 -1.437 -2.125 1 98.25 306 VAL B O 1
ATOM 6767 N N . SER B 1 307 ? 4.746 -2.049 -4.137 1 98.06 307 SER B N 1
ATOM 6768 C CA . SER B 1 307 ? 4.125 -3.367 -4.066 1 98.06 307 SER B CA 1
ATOM 6769 C C . SER B 1 307 ? 4.734 -4.207 -2.949 1 98.06 307 SER B C 1
ATOM 6771 O O . SER B 1 307 ? 5.852 -3.938 -2.5 1 98.06 307 SER B O 1
ATOM 6773 N N . GLN B 1 308 ? 3.988 -5.23 -2.523 1 98.06 308 GLN B N 1
ATOM 6774 C CA . GLN B 1 308 ? 4.445 -6.078 -1.43 1 98.06 308 GLN B CA 1
ATOM 6775 C C . GLN B 1 308 ? 5.668 -6.895 -1.842 1 98.06 308 GLN B C 1
ATOM 6777 O O . GLN B 1 308 ? 6.543 -7.172 -1.02 1 98.06 308 GLN B O 1
ATOM 6782 N N . ILE B 1 309 ? 5.738 -7.289 -3.094 1 98.19 309 ILE B N 1
ATOM 6783 C CA . ILE B 1 309 ? 6.895 -8.047 -3.551 1 98.19 309 ILE B CA 1
ATOM 6784 C C . ILE B 1 309 ? 8.148 -7.176 -3.49 1 98.19 309 ILE B C 1
ATOM 6786 O O . ILE B 1 309 ? 9.219 -7.645 -3.107 1 98.19 309 ILE B O 1
ATOM 6790 N N . GLU B 1 310 ? 8.062 -5.918 -3.893 1 98.62 310 GLU B N 1
ATOM 6791 C CA . GLU B 1 310 ? 9.172 -4.984 -3.771 1 98.62 310 GLU B CA 1
ATOM 6792 C C . GLU B 1 310 ? 9.57 -4.789 -2.312 1 98.62 310 GLU B C 1
ATOM 6794 O O . GLU B 1 310 ? 10.758 -4.738 -1.99 1 98.62 310 GLU B O 1
ATOM 6799 N N . MET B 1 311 ? 8.578 -4.668 -1.471 1 98.62 311 MET B N 1
ATOM 6800 C CA . MET B 1 311 ? 8.852 -4.535 -0.043 1 98.62 311 MET B CA 1
ATOM 6801 C C . MET B 1 311 ? 9.625 -5.746 0.479 1 98.62 311 MET B C 1
ATOM 6803 O O . MET B 1 311 ? 10.492 -5.609 1.337 1 98.62 311 MET B O 1
ATOM 6807 N N . GLY B 1 312 ? 9.227 -6.926 -0.021 1 98.5 312 GLY B N 1
ATOM 6808 C CA . GLY B 1 312 ? 9.953 -8.133 0.347 1 98.5 312 GLY B CA 1
ATOM 6809 C C . GLY B 1 312 ? 11.414 -8.102 -0.07 1 98.5 312 GLY B C 1
ATOM 6810 O O . GLY B 1 312 ? 12.281 -8.547 0.677 1 98.5 312 GLY B O 1
ATOM 6811 N N . ILE B 1 313 ? 11.648 -7.598 -1.212 1 98.75 313 ILE B N 1
ATOM 6812 C CA . ILE B 1 313 ? 13.008 -7.512 -1.736 1 98.75 313 ILE B CA 1
ATOM 6813 C C . ILE B 1 313 ? 13.828 -6.535 -0.894 1 98.75 313 ILE B C 1
ATOM 6815 O O . ILE B 1 313 ? 14.961 -6.832 -0.517 1 98.75 313 ILE B O 1
ATOM 6819 N N . ILE B 1 314 ? 13.258 -5.375 -0.588 1 98.81 314 ILE B N 1
ATOM 6820 C CA . ILE B 1 314 ? 13.93 -4.383 0.236 1 98.81 314 ILE B CA 1
ATOM 6821 C C . ILE B 1 314 ? 14.227 -4.969 1.616 1 98.81 314 ILE B C 1
ATOM 6823 O O . ILE B 1 314 ? 15.305 -4.762 2.168 1 98.81 314 ILE B O 1
ATOM 6827 N N . LYS B 1 315 ? 13.25 -5.625 2.137 1 98.44 315 LYS B N 1
ATOM 6828 C CA . LYS B 1 315 ? 13.43 -6.309 3.416 1 98.44 315 LYS B CA 1
ATOM 6829 C C . LYS B 1 315 ? 14.594 -7.293 3.359 1 98.44 315 LYS B C 1
ATOM 6831 O O . LYS B 1 315 ? 15.414 -7.348 4.277 1 98.44 315 LYS B O 1
ATOM 6836 N N . SER B 1 316 ? 14.648 -8.055 2.299 1 98.31 316 SER B N 1
ATOM 6837 C CA . SER B 1 316 ? 15.734 -9.008 2.092 1 98.31 316 SER B CA 1
ATOM 6838 C C . SER B 1 316 ? 17.094 -8.305 2.09 1 98.31 316 SER B C 1
ATOM 6840 O O . SER B 1 316 ? 18.016 -8.719 2.797 1 98.31 316 SER B O 1
ATOM 6842 N N . GLU B 1 317 ? 17.188 -7.301 1.325 1 98.62 317 GLU B N 1
ATOM 6843 C CA . GLU B 1 317 ? 18.438 -6.582 1.182 1 98.62 317 GLU B CA 1
ATOM 6844 C C . GLU B 1 317 ? 18.859 -5.93 2.498 1 98.62 317 GLU B C 1
ATOM 6846 O O . GLU B 1 317 ? 20.047 -5.871 2.818 1 98.62 317 GLU B O 1
ATOM 6851 N N . ALA B 1 318 ? 17.922 -5.379 3.23 1 98.75 318 ALA B N 1
ATOM 6852 C CA . ALA B 1 318 ? 18.234 -4.746 4.512 1 98.75 318 ALA B CA 1
ATOM 6853 C C . ALA B 1 318 ? 18.75 -5.766 5.52 1 98.75 318 ALA B C 1
ATOM 6855 O O . ALA B 1 318 ? 19.719 -5.508 6.23 1 98.75 318 ALA B O 1
ATOM 6856 N N . VAL B 1 319 ? 18.094 -6.906 5.625 1 98.25 319 VAL B N 1
ATOM 6857 C CA . VAL B 1 319 ? 18.516 -7.965 6.535 1 98.25 319 VAL B CA 1
ATOM 6858 C C . VAL B 1 319 ? 19.891 -8.477 6.145 1 98.25 319 VAL B C 1
ATOM 6860 O O . VAL B 1 319 ? 20.766 -8.68 7.004 1 98.25 319 VAL B O 1
ATOM 6863 N N . LYS B 1 320 ? 20.109 -8.703 4.852 1 97.88 320 LYS B N 1
ATOM 6864 C CA . LYS B 1 320 ? 21.406 -9.141 4.355 1 97.88 320 LYS B CA 1
ATOM 6865 C C . LYS B 1 320 ? 22.5 -8.148 4.719 1 97.88 320 LYS B C 1
ATOM 6867 O O . LYS B 1 320 ? 23.594 -8.539 5.117 1 97.88 320 LYS B O 1
ATOM 6872 N N . TRP B 1 321 ? 22.156 -6.902 4.508 1 98.19 321 TRP B N 1
ATOM 6873 C CA . TRP B 1 321 ? 23.125 -5.859 4.848 1 98.19 321 TRP B CA 1
ATOM 6874 C C . TRP B 1 321 ? 23.531 -5.953 6.316 1 98.19 321 TRP B C 1
ATOM 6876 O O . TRP B 1 321 ? 24.719 -5.879 6.641 1 98.19 321 TRP B O 1
ATOM 6886 N N . CYS B 1 322 ? 22.578 -6.082 7.203 1 98 322 CYS B N 1
ATOM 6887 C CA . CYS B 1 322 ? 22.844 -6.188 8.633 1 98 322 CYS B CA 1
ATOM 6888 C C . CYS B 1 322 ? 23.703 -7.414 8.938 1 98 322 CYS B C 1
ATOM 6890 O O . CYS B 1 322 ? 24.641 -7.336 9.719 1 98 322 CYS B O 1
ATOM 6892 N N . HIS B 1 323 ? 23.391 -8.516 8.32 1 96.06 323 HIS B N 1
ATOM 6893 C CA . HIS B 1 323 ? 24.172 -9.734 8.523 1 96.06 323 HIS B CA 1
ATOM 6894 C C . HIS B 1 323 ? 25.609 -9.555 8.07 1 96.06 323 HIS B C 1
ATOM 6896 O O . HIS B 1 323 ? 26.547 -9.953 8.773 1 96.06 323 HIS B O 1
ATOM 6902 N N . GLN B 1 324 ? 25.781 -9.008 6.945 1 96.12 324 GLN B N 1
ATOM 6903 C CA . GLN B 1 324 ? 27.094 -8.805 6.375 1 96.12 324 GLN B CA 1
ATOM 6904 C C . GLN B 1 324 ? 27.938 -7.883 7.258 1 96.12 324 GLN B C 1
ATOM 6906 O O . GLN B 1 324 ? 29.172 -7.996 7.293 1 96.12 324 GLN B O 1
ATOM 6911 N N . HIS B 1 325 ? 27.328 -7.016 7.969 1 96.62 325 HIS B N 1
ATOM 6912 C CA . HIS B 1 325 ? 28.031 -6.047 8.805 1 96.62 325 HIS B CA 1
ATOM 6913 C C . HIS B 1 325 ? 27.969 -6.445 10.273 1 96.62 325 HIS B C 1
ATOM 6915 O O . HIS B 1 325 ? 28.312 -5.645 11.148 1 96.62 325 HIS B O 1
ATOM 6921 N N . ASN B 1 326 ? 27.453 -7.656 10.586 1 96.44 326 ASN B N 1
ATOM 6922 C CA . ASN B 1 326 ? 27.375 -8.234 11.922 1 96.44 326 ASN B CA 1
ATOM 6923 C C . ASN B 1 326 ? 26.531 -7.383 12.859 1 96.44 326 ASN B C 1
ATOM 6925 O O . ASN B 1 326 ? 26.906 -7.156 14.008 1 96.44 326 ASN B O 1
ATOM 6929 N N . ILE B 1 327 ? 25.531 -6.766 12.273 1 97.5 327 ILE B N 1
ATOM 6930 C CA . ILE B 1 327 ? 24.578 -5.996 13.062 1 97.5 327 ILE B CA 1
ATOM 6931 C C . ILE B 1 327 ? 23.391 -6.879 13.438 1 97.5 327 ILE B C 1
ATOM 6933 O O . ILE B 1 327 ? 22.75 -7.469 12.562 1 97.5 327 ILE B O 1
ATOM 6937 N N . LYS B 1 328 ? 23.062 -6.938 14.688 1 96.94 328 LYS B N 1
ATOM 6938 C CA . LYS B 1 328 ? 21.938 -7.738 15.164 1 96.94 328 LYS B CA 1
ATOM 6939 C C . LYS B 1 328 ? 20.641 -6.941 15.109 1 96.94 328 LYS B C 1
ATOM 6941 O O . LYS B 1 328 ? 20.578 -5.801 15.57 1 96.94 328 LYS B O 1
ATOM 6946 N N . ILE B 1 329 ? 19.641 -7.559 14.516 1 97.94 329 ILE B N 1
ATOM 6947 C CA . ILE B 1 329 ? 18.297 -6.973 14.484 1 97.94 329 ILE B CA 1
ATOM 6948 C C . ILE B 1 329 ? 17.438 -7.586 15.586 1 97.94 329 ILE B C 1
ATOM 6950 O O . ILE B 1 329 ? 17.156 -8.781 15.562 1 97.94 329 ILE B O 1
ATOM 6954 N N . ALA B 1 330 ? 17.031 -6.797 16.578 1 97.81 330 ALA B N 1
ATOM 6955 C CA . ALA B 1 330 ? 16.234 -7.289 17.688 1 97.81 330 ALA B CA 1
ATOM 6956 C C . ALA B 1 330 ? 14.758 -7.402 17.297 1 97.81 330 ALA B C 1
ATOM 6958 O O . ALA B 1 330 ? 14.062 -8.32 17.734 1 97.81 330 ALA B O 1
ATOM 6959 N N . ARG B 1 331 ? 14.258 -6.469 16.547 1 97.94 331 ARG B N 1
ATOM 6960 C CA . ARG B 1 331 ? 12.914 -6.426 16 1 97.94 331 ARG B CA 1
ATOM 6961 C C . ARG B 1 331 ? 12.914 -5.82 14.602 1 97.94 331 ARG B C 1
ATOM 6963 O O . ARG B 1 331 ? 13.703 -4.918 14.312 1 97.94 331 ARG B O 1
ATOM 6970 N N . ILE B 1 332 ? 12.07 -6.312 13.789 1 98.06 332 ILE B N 1
ATOM 6971 C CA . ILE B 1 332 ? 11.898 -5.75 12.453 1 98.06 332 ILE B CA 1
ATOM 6972 C C . ILE B 1 332 ? 10.422 -5.453 12.203 1 98.06 332 ILE B C 1
ATOM 6974 O O . ILE B 1 332 ? 9.547 -6.238 12.586 1 98.06 332 ILE B O 1
ATOM 6978 N N . LEU B 1 333 ? 10.117 -4.27 11.797 1 98 333 LEU B N 1
ATOM 6979 C CA . LEU B 1 333 ? 8.789 -3.85 11.352 1 98 333 LEU B CA 1
ATOM 6980 C C . LEU B 1 333 ? 8.781 -3.596 9.844 1 98 333 LEU B C 1
ATOM 6982 O O . LEU B 1 333 ? 9.656 -2.906 9.32 1 98 333 LEU B O 1
ATOM 6986 N N . CYS B 1 334 ? 7.84 -4.16 9.117 1 97.38 334 CYS B N 1
ATOM 6987 C CA . CYS B 1 334 ? 7.738 -3.988 7.672 1 97.38 334 CYS B CA 1
ATOM 6988 C C . CYS B 1 334 ? 6.297 -3.715 7.258 1 97.38 334 CYS B C 1
ATOM 6990 O O . CYS B 1 334 ? 5.402 -4.516 7.535 1 97.38 334 CYS B O 1
ATOM 6992 N N . GLY B 1 335 ? 6.012 -2.615 6.633 1 96.88 335 GLY B N 1
ATOM 6993 C CA . GLY B 1 335 ? 4.676 -2.256 6.188 1 96.88 335 GLY B CA 1
ATOM 6994 C C . GLY B 1 335 ? 4.492 -0.764 5.988 1 96.88 335 GLY B C 1
ATOM 6995 O O . GLY B 1 335 ? 5.469 -0.034 5.797 1 96.88 335 GLY B O 1
ATOM 6996 N N . ALA B 1 336 ? 3.268 -0.313 5.859 1 97.75 336 ALA B N 1
ATOM 6997 C CA . ALA B 1 336 ? 2.934 1.105 5.758 1 97.75 336 ALA B CA 1
ATOM 6998 C C . ALA B 1 336 ? 2.707 1.714 7.141 1 97.75 336 ALA B C 1
ATOM 7000 O O . ALA B 1 336 ? 1.611 1.617 7.695 1 97.75 336 ALA B O 1
ATOM 7001 N N . TYR B 1 337 ? 3.732 2.402 7.617 1 98.25 337 TYR B N 1
ATOM 7002 C CA . TYR B 1 337 ? 3.654 2.963 8.961 1 98.25 337 TYR B CA 1
ATOM 7003 C C . TYR B 1 337 ? 3.494 4.477 8.914 1 98.25 337 TYR B C 1
ATOM 7005 O O . TYR B 1 337 ? 2.842 5.07 9.773 1 98.25 337 TYR B O 1
ATOM 7013 N N . MET B 1 338 ? 4.145 5.043 8.055 1 98.38 338 MET B N 1
ATOM 7014 C CA . MET B 1 338 ? 4.043 6.465 7.738 1 98.38 338 MET B CA 1
ATOM 7015 C C . MET B 1 338 ? 4.184 6.699 6.238 1 98.38 338 MET B C 1
ATOM 7017 O O . MET B 1 338 ? 5.301 6.75 5.719 1 98.38 338 MET B O 1
ATOM 7021 N N . THR B 1 339 ? 3.086 7 5.641 1 98.31 339 THR B N 1
ATOM 7022 C CA . THR B 1 339 ? 3.057 7.02 4.18 1 98.31 339 THR B CA 1
ATOM 7023 C C . THR B 1 339 ? 3.131 8.453 3.658 1 98.31 339 THR B C 1
ATOM 7025 O O . THR B 1 339 ? 3.162 9.398 4.441 1 98.31 339 THR B O 1
ATOM 7028 N N . SER B 1 340 ? 3.287 8.609 2.438 1 97.19 340 SER B N 1
ATOM 7029 C CA . SER B 1 340 ? 3.104 9.805 1.625 1 97.19 340 SER B CA 1
ATOM 7030 C C . SER B 1 340 ? 2.113 9.562 0.492 1 97.19 340 SER B C 1
ATOM 7032 O O . SER B 1 340 ? 2.508 9.453 -0.671 1 97.19 340 SER B O 1
ATOM 7034 N N . LEU B 1 341 ? 0.851 9.461 0.898 1 97.5 341 LEU B N 1
ATOM 7035 C CA . LEU B 1 341 ? -0.239 9.125 -0.01 1 97.5 341 LEU B CA 1
ATOM 7036 C C . LEU B 1 341 ? 0.092 7.871 -0.815 1 97.5 341 LEU B C 1
ATOM 7038 O O . LEU B 1 341 ? 0.263 6.793 -0.246 1 97.5 341 LEU B O 1
ATOM 7042 N N . ASP B 1 342 ? 0.122 7.93 -2.158 1 97.25 342 ASP B N 1
ATOM 7043 C CA . ASP B 1 342 ? 0.428 6.777 -2.998 1 97.25 342 ASP B CA 1
ATOM 7044 C C . ASP B 1 342 ? 1.841 6.875 -3.57 1 97.25 342 ASP B C 1
ATOM 7046 O O . ASP B 1 342 ? 2.094 6.434 -4.695 1 97.25 342 ASP B O 1
ATOM 7050 N N . GLY B 1 343 ? 2.74 7.465 -2.801 1 96.56 343 GLY B N 1
ATOM 7051 C CA . GLY B 1 343 ? 4.121 7.562 -3.244 1 96.56 343 GLY B CA 1
ATOM 7052 C C . GLY B 1 343 ? 4.789 6.211 -3.422 1 96.56 343 GLY B C 1
ATOM 7053 O O . GLY B 1 343 ? 4.609 5.312 -2.6 1 96.56 343 GLY B O 1
ATOM 7054 N N . HIS B 1 344 ? 5.527 6.082 -4.566 1 97.44 344 HIS B N 1
ATOM 7055 C CA . HIS B 1 344 ? 6.297 4.863 -4.805 1 97.44 344 HIS B CA 1
ATOM 7056 C C . HIS B 1 344 ? 7.723 5 -4.285 1 97.44 344 HIS B C 1
ATOM 7058 O O . HIS B 1 344 ? 8.664 5.113 -5.07 1 97.44 344 HIS B O 1
ATOM 7064 N N . GLY B 1 345 ? 7.859 4.887 -2.986 1 97.88 345 GLY B N 1
ATOM 7065 C CA . GLY B 1 345 ? 9.109 5.016 -2.262 1 97.88 345 GLY B CA 1
ATOM 7066 C C . GLY B 1 345 ? 9.141 4.227 -0.966 1 97.88 345 GLY B C 1
ATOM 7067 O O . GLY B 1 345 ? 8.109 3.713 -0.526 1 97.88 345 GLY B O 1
ATOM 7068 N N . ILE B 1 346 ? 10.352 4.105 -0.458 1 98.56 346 ILE B N 1
ATOM 7069 C CA . ILE B 1 346 ? 10.547 3.412 0.811 1 98.56 346 ILE B CA 1
ATOM 7070 C C . ILE B 1 346 ? 11.383 4.281 1.749 1 98.56 346 ILE B C 1
ATOM 7072 O O . ILE B 1 346 ? 12.055 5.215 1.307 1 98.56 346 ILE B O 1
ATOM 7076 N N . SER B 1 347 ? 11.25 4.016 3.008 1 98.56 347 SER B N 1
ATOM 7077 C CA . SER B 1 347 ? 12.219 4.531 3.971 1 98.56 347 SER B CA 1
ATOM 7078 C C . SER B 1 347 ? 12.664 3.447 4.945 1 98.56 347 SER B C 1
ATOM 7080 O O . SER B 1 347 ? 11.914 2.512 5.227 1 98.56 347 SER B O 1
ATOM 7082 N N . LEU B 1 348 ? 13.867 3.506 5.32 1 98.75 348 LEU B N 1
ATOM 7083 C CA . LEU B 1 348 ? 14.406 2.672 6.391 1 98.75 348 LEU B CA 1
ATOM 7084 C C . LEU B 1 348 ? 14.68 3.502 7.641 1 98.75 348 LEU B C 1
ATOM 7086 O O . LEU B 1 348 ? 15.211 4.609 7.547 1 98.75 348 LEU B O 1
ATOM 7090 N N . THR B 1 349 ? 14.195 3.053 8.75 1 98.81 349 THR B N 1
ATOM 7091 C CA . THR B 1 349 ? 14.43 3.666 10.055 1 98.81 349 THR B CA 1
ATOM 7092 C C . THR B 1 349 ? 15.172 2.705 10.977 1 98.81 349 THR B C 1
ATOM 7094 O O . THR B 1 349 ? 14.805 1.533 11.086 1 98.81 349 THR B O 1
ATOM 7097 N N . VAL B 1 350 ? 16.203 3.207 11.602 1 98.69 350 VAL B N 1
ATOM 7098 C CA . VAL B 1 350 ? 16.938 2.41 12.57 1 98.69 350 VAL B CA 1
ATOM 7099 C C . VAL B 1 350 ? 16.875 3.074 13.945 1 98.69 350 VAL B C 1
ATOM 7101 O O . VAL B 1 350 ? 16.938 4.301 14.055 1 98.69 350 VAL B O 1
ATOM 7104 N N . LEU B 1 351 ? 16.594 2.295 14.938 1 98.69 351 LEU B N 1
ATOM 7105 C CA . LEU B 1 351 ? 16.719 2.682 16.328 1 98.69 351 LEU B CA 1
ATOM 7106 C C . LEU B 1 351 ? 17.781 1.839 17.031 1 98.69 351 LEU B C 1
ATOM 7108 O O . LEU B 1 351 ? 17.641 0.618 17.141 1 98.69 351 LEU B O 1
ATOM 7112 N N . ARG B 1 352 ? 18.844 2.479 17.375 1 97.56 352 ARG B N 1
ATOM 7113 C CA . ARG B 1 352 ? 19.859 1.812 18.188 1 97.56 352 ARG B CA 1
ATOM 7114 C C . ARG B 1 352 ? 19.312 1.479 19.578 1 97.56 352 ARG B C 1
ATOM 7116 O O . ARG B 1 352 ? 18.766 2.348 20.266 1 97.56 352 ARG B O 1
ATOM 7123 N N . LEU B 1 353 ? 19.484 0.242 20.016 1 96.69 353 LEU B N 1
ATOM 7124 C CA . LEU B 1 353 ? 18.922 -0.171 21.297 1 96.69 353 LEU B CA 1
ATOM 7125 C C . LEU B 1 353 ? 19.891 0.129 22.422 1 96.69 353 LEU B C 1
ATOM 7127 O O . LEU B 1 353 ? 20.781 -0.672 22.719 1 96.69 353 LEU B O 1
ATOM 7131 N N . PHE B 1 354 ? 19.656 1.185 23.141 1 94.88 354 PHE B N 1
ATOM 7132 C CA . PHE B 1 354 ? 20.453 1.585 24.297 1 94.88 354 PHE B CA 1
ATOM 7133 C C . PHE B 1 354 ? 19.844 1.073 25.594 1 94.88 354 PHE B C 1
ATOM 7135 O O . PHE B 1 354 ? 20.469 1.132 26.641 1 94.88 354 PHE B O 1
ATOM 7142 N N . ASP B 1 355 ? 18.656 0.626 25.531 1 94.75 355 ASP B N 1
ATOM 7143 C CA . ASP B 1 355 ? 17.891 0.088 26.656 1 94.75 355 ASP B CA 1
ATOM 7144 C C . ASP B 1 355 ? 16.938 -1.017 26.188 1 94.75 355 ASP B C 1
ATOM 7146 O O . ASP B 1 355 ? 16.016 -0.765 25.406 1 94.75 355 ASP B O 1
ATOM 7150 N N . TYR B 1 356 ? 17 -2.203 26.75 1 94.94 356 TYR B N 1
ATOM 7151 C CA . TYR B 1 356 ? 16.234 -3.357 26.297 1 94.94 356 TYR B CA 1
ATOM 7152 C C . TYR B 1 356 ? 14.781 -3.24 26.719 1 94.94 356 TYR B C 1
ATOM 7154 O O . TYR B 1 356 ? 13.914 -3.936 26.188 1 94.94 356 TYR B O 1
ATOM 7162 N N . GLU B 1 357 ? 14.531 -2.395 27.641 1 96.81 357 GLU B N 1
ATOM 7163 C CA . GLU B 1 357 ? 13.148 -2.172 28.062 1 96.81 357 GLU B CA 1
ATOM 7164 C C . GLU B 1 357 ? 12.305 -1.634 26.922 1 96.81 357 GLU B C 1
ATOM 7166 O O . GLU B 1 357 ? 11.086 -1.818 26.891 1 96.81 357 GLU B O 1
ATOM 7171 N N . ILE B 1 358 ? 12.969 -1.031 25.953 1 98.12 358 ILE B N 1
ATOM 7172 C CA . ILE B 1 358 ? 12.297 -0.493 24.781 1 98.12 358 ILE B CA 1
ATOM 7173 C C . ILE B 1 358 ? 11.57 -1.616 24.047 1 98.12 358 ILE B C 1
ATOM 7175 O O . ILE B 1 358 ? 10.477 -1.412 23.5 1 98.12 358 ILE B O 1
ATOM 7179 N N . LEU B 1 359 ? 12.18 -2.787 24.031 1 98.12 359 LEU B N 1
ATOM 7180 C CA . LEU B 1 359 ? 11.586 -3.918 23.328 1 98.12 359 LEU B CA 1
ATOM 7181 C C . LEU B 1 359 ? 10.281 -4.348 24 1 98.12 359 LEU B C 1
ATOM 7183 O O . LEU B 1 359 ? 9.344 -4.766 23.328 1 98.12 359 LEU B O 1
ATOM 7187 N N . GLU B 1 360 ? 10.227 -4.277 25.312 1 98 360 GLU B N 1
ATOM 7188 C CA . GLU B 1 360 ? 9 -4.605 26.031 1 98 360 GLU B CA 1
ATOM 7189 C C . GLU B 1 360 ? 7.871 -3.652 25.672 1 98 360 GLU B C 1
ATOM 7191 O O . GLU B 1 360 ? 6.73 -4.078 25.469 1 98 360 GLU B O 1
ATOM 7196 N N . PHE B 1 361 ? 8.211 -2.396 25.578 1 98.62 361 PHE B N 1
ATOM 7197 C CA . PHE B 1 361 ? 7.219 -1.397 25.203 1 98.62 361 PHE B CA 1
ATOM 7198 C C . PHE B 1 361 ? 6.785 -1.584 23.766 1 98.62 361 PHE B C 1
ATOM 7200 O O . PHE B 1 361 ? 5.602 -1.447 23.438 1 98.62 361 PHE B O 1
ATOM 7207 N N . LEU B 1 362 ? 7.738 -1.914 22.906 1 98.25 362 LEU B N 1
ATOM 7208 C CA . LEU B 1 362 ? 7.453 -2.121 21.5 1 98.25 362 LEU B CA 1
ATOM 7209 C C . LEU B 1 362 ? 6.535 -3.324 21.297 1 98.25 362 LEU B C 1
ATOM 7211 O O . LEU B 1 362 ? 5.68 -3.318 20.406 1 98.25 362 LEU B O 1
ATOM 7215 N N . ASP B 1 363 ? 6.684 -4.309 22.125 1 97.19 363 ASP B N 1
ATOM 7216 C CA . ASP B 1 363 ? 5.945 -5.562 22 1 97.19 363 ASP B CA 1
ATOM 7217 C C . ASP B 1 363 ? 4.617 -5.492 22.75 1 97.19 363 ASP B C 1
ATOM 7219 O O . ASP B 1 363 ? 3.777 -6.387 22.625 1 97.19 363 ASP B O 1
ATOM 7223 N N . ALA B 1 364 ? 4.379 -4.453 23.547 1 98.12 364 ALA B N 1
ATOM 7224 C CA . ALA B 1 364 ? 3.18 -4.352 24.375 1 98.12 364 ALA B CA 1
ATOM 7225 C C . ALA B 1 364 ? 1.921 -4.32 23.516 1 98.12 364 ALA B C 1
ATOM 7227 O O . ALA B 1 364 ? 1.938 -3.799 22.391 1 98.12 364 ALA B O 1
ATOM 7228 N N . PRO B 1 365 ? 0.837 -4.879 23.984 1 95.75 365 PRO B N 1
ATOM 7229 C CA . PRO B 1 365 ? -0.398 -4.934 23.203 1 95.75 365 PRO B CA 1
ATOM 7230 C C . PRO B 1 365 ? -0.993 -3.555 22.938 1 95.75 365 PRO B C 1
ATOM 7232 O O . PRO B 1 365 ? -0.795 -2.629 23.734 1 95.75 365 PRO B O 1
ATOM 7235 N N . THR B 1 366 ? -1.69 -3.43 21.844 1 96.56 366 THR B N 1
ATOM 7236 C CA . THR B 1 366 ? -2.445 -2.229 21.516 1 96.56 366 THR B CA 1
ATOM 7237 C C . THR B 1 366 ? -3.66 -2.576 20.656 1 96.56 366 THR B C 1
ATOM 7239 O O . THR B 1 366 ? -3.693 -3.629 20.016 1 96.56 366 THR B O 1
ATOM 7242 N N . SER B 1 367 ? -4.664 -1.713 20.703 1 93.81 367 SER B N 1
ATOM 7243 C CA . SER B 1 367 ? -5.844 -1.873 19.859 1 93.81 367 SER B CA 1
ATOM 7244 C C . SER B 1 367 ? -5.91 -0.794 18.781 1 93.81 367 SER B C 1
ATOM 7246 O O . SER B 1 367 ? -6.934 -0.635 18.125 1 93.81 367 SER B O 1
ATOM 7248 N N . ALA B 1 368 ? -4.828 0.046 18.719 1 96.38 368 ALA B N 1
ATOM 7249 C CA . ALA B 1 368 ? -4.789 1.018 17.641 1 96.38 368 ALA B CA 1
ATOM 7250 C C . ALA B 1 368 ? -4.832 0.32 16.281 1 96.38 368 ALA B C 1
ATOM 7252 O O . ALA B 1 368 ? -3.982 -0.524 15.984 1 96.38 368 ALA B O 1
ATOM 7253 N N . PRO B 1 369 ? -5.719 0.688 15.453 1 94.88 369 PRO B N 1
ATOM 7254 C CA . PRO B 1 369 ? -5.953 -0.09 14.234 1 94.88 369 PRO B CA 1
ATOM 7255 C C . PRO B 1 369 ? -4.812 0.027 13.234 1 94.88 369 PRO B C 1
ATOM 7257 O O . PRO B 1 369 ? -4.637 -0.852 12.383 1 94.88 369 PRO B O 1
ATOM 7260 N N . GLY B 1 370 ? -4.062 1.053 13.297 1 95.62 370 GLY B N 1
ATOM 7261 C CA . GLY B 1 370 ? -3.006 1.274 12.32 1 95.62 370 GLY B CA 1
ATOM 7262 C C . GLY B 1 370 ? -1.703 0.587 12.68 1 95.62 370 GLY B C 1
ATOM 7263 O O . GLY B 1 370 ? -0.753 0.595 11.891 1 95.62 370 GLY B O 1
ATOM 7264 N N . TRP B 1 371 ? -1.598 -0.056 13.844 1 96 371 TRP B N 1
ATOM 7265 C CA . TRP B 1 371 ? -0.346 -0.645 14.305 1 96 371 TRP B CA 1
ATOM 7266 C C . TRP B 1 371 ? -0.193 -2.072 13.797 1 96 371 TRP B C 1
ATOM 7268 O O . TRP B 1 371 ? -1.14 -2.861 13.844 1 96 371 TRP B O 1
ATOM 7278 N N . GLN B 1 372 ? 0.912 -2.395 13.258 1 92.75 372 GLN B N 1
ATOM 7279 C CA . GLN B 1 372 ? 1.323 -3.754 12.93 1 92.75 372 GLN B CA 1
ATOM 7280 C C . GLN B 1 372 ? 2.482 -4.207 13.812 1 92.75 372 GLN B C 1
ATOM 7282 O O . GLN B 1 372 ? 3.502 -3.521 13.906 1 92.75 372 GLN B O 1
ATOM 7287 N N . ARG B 1 373 ? 2.391 -5.301 14.328 1 91.81 373 ARG B N 1
ATOM 7288 C CA . ARG B 1 373 ? 3.35 -5.785 15.312 1 91.81 373 ARG B CA 1
ATOM 7289 C C . ARG B 1 373 ? 4.719 -6.012 14.68 1 91.81 373 ARG B C 1
ATOM 7291 O O . ARG B 1 373 ? 4.816 -6.305 13.492 1 91.81 373 ARG B O 1
ATOM 7298 N N . ALA B 1 374 ? 5.734 -5.883 15.492 1 94 374 ALA B N 1
ATOM 7299 C CA . ALA B 1 374 ? 7.105 -6.176 15.086 1 94 374 ALA B CA 1
ATOM 7300 C C . ALA B 1 374 ? 7.363 -7.68 15.07 1 94 374 ALA B C 1
ATOM 7302 O O . ALA B 1 374 ? 6.719 -8.43 15.805 1 94 374 ALA B O 1
ATOM 7303 N N . ASP B 1 375 ? 8.25 -8.062 14.227 1 93.31 375 ASP B N 1
ATOM 7304 C CA . ASP B 1 375 ? 8.617 -9.469 14.133 1 93.31 375 ASP B CA 1
ATOM 7305 C C . ASP B 1 375 ? 10.016 -9.711 14.695 1 93.31 375 ASP B C 1
ATOM 7307 O O . ASP B 1 375 ? 10.852 -8.797 14.719 1 93.31 375 ASP B O 1
ATOM 7311 N N . LYS B 1 376 ? 10.156 -10.898 15.211 1 94.56 376 LYS B N 1
ATOM 7312 C CA . LYS B 1 376 ? 11.477 -11.391 15.578 1 94.56 376 LYS B CA 1
ATOM 7313 C C . LYS B 1 376 ? 12.109 -12.195 14.445 1 94.56 376 LYS B C 1
ATOM 7315 O O . LYS B 1 376 ? 11.398 -12.805 13.641 1 94.56 376 LYS B O 1
ATOM 7320 N N . LEU B 1 377 ? 13.383 -12.094 14.383 1 94.5 377 LEU B N 1
ATOM 7321 C CA . LEU B 1 377 ? 14.094 -12.844 13.359 1 94.5 377 LEU B CA 1
ATOM 7322 C C . LEU B 1 377 ? 14.508 -14.219 13.883 1 94.5 377 LEU B C 1
ATOM 7324 O O . LEU B 1 377 ? 14.844 -14.367 15.055 1 94.5 377 LEU B O 1
ATOM 7328 N N . GLY B 1 378 ? 14.43 -15.203 12.992 1 91.56 378 GLY B N 1
ATOM 7329 C CA . GLY B 1 378 ? 15.008 -16.516 13.289 1 91.56 378 GLY B CA 1
ATOM 7330 C C . GLY B 1 378 ? 16.453 -16.625 12.859 1 91.56 378 GLY B C 1
ATOM 7331 O O . GLY B 1 378 ? 17.156 -15.625 12.711 1 91.56 378 GLY B O 1
ATOM 7332 N N . LYS B 1 379 ? 16.875 -17.812 12.766 1 91.69 379 LYS B N 1
ATOM 7333 C CA . LYS B 1 379 ? 18.219 -18.062 12.25 1 91.69 379 LYS B CA 1
ATOM 7334 C C . LYS B 1 379 ? 18.312 -17.734 10.766 1 91.69 379 LYS B C 1
ATOM 7336 O O . LYS B 1 379 ? 17.375 -18 10.008 1 91.69 379 LYS B O 1
ATOM 7341 N N . ALA B 1 380 ? 19.422 -17.156 10.422 1 94 380 ALA B N 1
ATOM 7342 C CA . ALA B 1 380 ? 19.641 -16.828 9.016 1 94 380 ALA B CA 1
ATOM 7343 C C . ALA B 1 380 ? 19.594 -18.094 8.148 1 94 380 ALA B C 1
ATOM 7345 O O . ALA B 1 380 ? 20.156 -19.125 8.516 1 94 380 ALA B O 1
ATOM 7346 N N . GLU B 1 381 ? 18.891 -17.984 7.031 1 94.31 381 GLU B N 1
ATOM 7347 C CA . GLU B 1 381 ? 18.766 -19.109 6.125 1 94.31 381 GLU B CA 1
ATOM 7348 C C . GLU B 1 381 ? 19.094 -18.719 4.688 1 94.31 381 GLU B C 1
ATOM 7350 O O . GLU B 1 381 ? 18.938 -17.562 4.305 1 94.31 381 GLU B O 1
ATOM 7355 N N . THR B 1 382 ? 19.578 -19.719 3.994 1 92.5 382 THR B N 1
ATOM 7356 C CA . THR B 1 382 ? 19.75 -19.594 2.551 1 92.5 382 THR B CA 1
ATOM 7357 C C . THR B 1 382 ? 18.828 -20.562 1.814 1 92.5 382 THR B C 1
ATOM 7359 O O . THR B 1 382 ? 18.703 -21.719 2.199 1 92.5 382 THR B O 1
ATOM 7362 N N . ALA B 1 383 ? 18.188 -20.016 0.78 1 90.44 383 ALA B N 1
ATOM 7363 C CA . ALA B 1 383 ? 17.312 -20.875 -0.024 1 90.44 383 ALA B CA 1
ATOM 7364 C C . ALA B 1 383 ? 18.125 -21.984 -0.708 1 90.44 383 ALA B C 1
ATOM 7366 O O . ALA B 1 383 ? 19.281 -21.766 -1.092 1 90.44 383 ALA B O 1
ATOM 7367 N N . PRO B 1 384 ? 17.484 -23.109 -0.847 1 89.62 384 PRO B N 1
ATOM 7368 C CA . PRO B 1 384 ? 18.219 -24.156 -1.556 1 89.62 384 PRO B CA 1
ATOM 7369 C C . PRO B 1 384 ? 18.5 -23.812 -3.012 1 89.62 384 PRO B C 1
ATOM 7371 O O . PRO B 1 384 ? 17.75 -23.047 -3.627 1 89.62 384 PRO B O 1
ATOM 7374 N N . SER B 1 385 ? 19.656 -24.094 -3.545 1 76.38 385 SER B N 1
ATOM 7375 C CA . SER B 1 385 ? 20.094 -23.734 -4.891 1 76.38 385 SER B CA 1
ATOM 7376 C C . SER B 1 385 ? 19.234 -24.422 -5.949 1 76.38 385 SER B C 1
ATOM 7378 O O . SER B 1 385 ? 18.797 -23.781 -6.914 1 76.38 385 SER B O 1
ATOM 7380 N N . ALA B 1 386 ? 19.453 -25.75 -6.094 1 63.78 386 ALA B N 1
ATOM 7381 C CA . ALA B 1 386 ? 18.797 -26.516 -7.156 1 63.78 386 ALA B CA 1
ATOM 7382 C C . ALA B 1 386 ? 17.594 -27.281 -6.621 1 63.78 386 ALA B C 1
ATOM 7384 O O . ALA B 1 386 ? 17.625 -27.781 -5.496 1 63.78 386 ALA B O 1
ATOM 7385 N N . ASP B 1 387 ? 16.422 -26.828 -7.305 1 62.19 387 ASP B N 1
ATOM 7386 C CA . ASP B 1 387 ? 15.281 -27.688 -6.984 1 62.19 387 ASP B CA 1
ATOM 7387 C C . ASP B 1 387 ? 15.633 -29.156 -7.176 1 62.19 387 ASP B C 1
ATOM 7389 O O . ASP B 1 387 ? 16.016 -29.562 -8.273 1 62.19 387 ASP B O 1
ATOM 7393 N N . LYS B 1 388 ? 16.219 -29.828 -6.184 1 57.06 388 LYS B N 1
ATOM 7394 C CA . LYS B 1 388 ? 16.562 -31.25 -6.277 1 57.06 388 LYS B CA 1
ATOM 7395 C C . LYS B 1 388 ? 15.328 -32.094 -6.625 1 57.06 388 LYS B C 1
ATOM 7397 O O . LYS B 1 388 ? 14.336 -32.094 -5.887 1 57.06 388 LYS B O 1
ATOM 7402 N N . GLY B 1 389 ? 14.961 -32 -7.895 1 49.06 389 GLY B N 1
ATOM 7403 C CA . GLY B 1 389 ? 13.828 -32.688 -8.484 1 49.06 389 GLY B CA 1
ATOM 7404 C C . GLY B 1 389 ? 13.719 -34.125 -8.047 1 49.06 389 GLY B C 1
ATOM 7405 O O . GLY B 1 389 ? 14.648 -34.938 -8.25 1 49.06 389 GLY B O 1
ATOM 7406 N N . GLN B 1 390 ? 13.203 -34.406 -6.879 1 46.91 390 GLN B N 1
ATOM 7407 C CA . GLN B 1 390 ? 12.836 -35.812 -6.891 1 46.91 390 GLN B CA 1
ATOM 7408 C C . GLN B 1 390 ? 12 -36.156 -8.117 1 46.91 390 GLN B C 1
ATOM 7410 O O . GLN B 1 390 ? 10.93 -35.562 -8.328 1 46.91 390 GLN B O 1
ATOM 7415 N N . SER B 1 391 ? 12.766 -36.438 -9.148 1 44.78 391 SER B N 1
ATOM 7416 C CA . SER B 1 391 ? 12.109 -36.906 -10.359 1 44.78 391 SER B CA 1
ATOM 7417 C C . SER B 1 391 ? 11.008 -37.906 -10.047 1 44.78 391 SER B C 1
ATOM 7419 O O . SER B 1 391 ? 11.25 -38.906 -9.406 1 44.78 391 SER B O 1
ATOM 7421 N N . ILE B 1 392 ? 9.82 -37.375 -9.797 1 45.28 392 ILE B N 1
ATOM 7422 C CA . ILE B 1 392 ? 8.758 -38.375 -9.734 1 45.28 392 ILE B CA 1
ATOM 7423 C C . ILE B 1 392 ? 8.586 -39.031 -11.102 1 45.28 392 ILE B C 1
ATOM 7425 O O . ILE B 1 392 ? 8.203 -38.375 -12.07 1 45.28 392 ILE B O 1
ATOM 7429 N N . THR B 1 393 ? 9.383 -40 -11.305 1 46.25 393 THR B N 1
ATOM 7430 C CA . THR B 1 393 ? 9.195 -40.781 -12.531 1 46.25 393 THR B CA 1
ATOM 7431 C C . THR B 1 393 ? 7.816 -41.438 -12.547 1 46.25 393 THR B C 1
ATOM 7433 O O . THR B 1 393 ? 7.488 -42.219 -11.664 1 46.25 393 THR B O 1
ATOM 7436 N N . VAL B 1 394 ? 6.836 -40.812 -13.125 1 44.88 394 VAL B N 1
ATOM 7437 C CA . VAL B 1 394 ? 5.594 -41.531 -13.375 1 44.88 394 VAL B CA 1
ATOM 7438 C C . VAL B 1 394 ? 5.82 -42.594 -14.453 1 44.88 394 VAL B C 1
ATOM 7440 O O . VAL B 1 394 ? 6.246 -42.25 -15.57 1 44.88 394 VAL B O 1
ATOM 7443 N N . GLN B 1 395 ? 5.996 -43.781 -14.031 1 45.91 395 GLN B N 1
ATOM 7444 C CA . GLN B 1 395 ? 6.141 -44.875 -15 1 45.91 395 GLN B CA 1
ATOM 7445 C C . GLN B 1 395 ? 4.844 -45.094 -15.766 1 45.91 395 GLN B C 1
ATOM 7447 O O . GLN B 1 395 ? 3.773 -45.219 -15.164 1 45.91 395 GLN B O 1
ATOM 7452 N N . THR B 1 396 ? 4.859 -44.688 -16.984 1 52.25 396 THR B N 1
ATOM 7453 C CA . THR B 1 396 ? 3.74 -45.094 -17.844 1 52.25 396 THR B CA 1
ATOM 7454 C C . THR B 1 396 ? 3.67 -46.594 -17.969 1 52.25 396 THR B C 1
ATOM 7456 O O . THR B 1 396 ? 4.703 -47.281 -17.984 1 52.25 396 THR B O 1
ATOM 7459 N N . SER B 1 397 ? 2.479 -47.125 -17.734 1 51.88 397 SER B N 1
ATOM 7460 C CA . SER B 1 397 ? 2.25 -48.562 -17.797 1 51.88 397 SER B CA 1
ATOM 7461 C C . SER B 1 397 ? 2.689 -49.125 -19.141 1 51.88 397 SER B C 1
ATOM 7463 O O . SER B 1 397 ? 3.238 -50.219 -19.203 1 51.88 397 SER B O 1
ATOM 7465 N N . SER B 1 398 ? 2.398 -48.344 -20.281 1 64.81 398 SER B N 1
ATOM 7466 C CA . SER B 1 398 ? 2.703 -48.938 -21.578 1 64.81 398 SER B CA 1
ATOM 7467 C C . SER B 1 398 ? 4.055 -48.438 -22.109 1 64.81 398 SER B C 1
ATOM 7469 O O . SER B 1 398 ? 4.395 -47.281 -21.969 1 64.81 398 SER B O 1
ATOM 7471 N N . LYS B 1 399 ? 4.887 -49.344 -22.562 1 75.81 399 LYS B N 1
ATOM 7472 C CA . LYS B 1 399 ? 6.234 -49.062 -23.047 1 75.81 399 LYS B CA 1
ATOM 7473 C C . LYS B 1 399 ? 6.223 -48.625 -24.5 1 75.81 399 LYS B C 1
ATOM 7475 O O . LYS B 1 399 ? 7.207 -48.062 -25 1 75.81 399 LYS B O 1
ATOM 7480 N N . GLY B 1 400 ? 5.055 -48.562 -25.203 1 81.56 400 GLY B N 1
ATOM 7481 C CA . GLY B 1 400 ? 4.969 -48.188 -26.609 1 81.56 400 GLY B CA 1
ATOM 7482 C C . GLY B 1 400 ? 5.77 -49.094 -27.531 1 81.56 400 GLY B C 1
ATOM 7483 O O . GLY B 1 400 ? 6.438 -50 -27.078 1 81.56 400 GLY B O 1
ATOM 7484 N N . VAL B 1 401 ? 5.613 -48.875 -28.844 1 88.75 401 VAL B N 1
ATOM 7485 C CA . VAL B 1 401 ? 6.355 -49.656 -29.844 1 88.75 401 VAL B CA 1
ATOM 7486 C C . VAL B 1 401 ? 7.832 -49.281 -29.781 1 88.75 401 VAL B C 1
ATOM 7488 O O . VAL B 1 401 ? 8.18 -48.094 -29.75 1 88.75 401 VAL B O 1
ATOM 7491 N N . ALA B 1 402 ? 8.633 -50.281 -29.781 1 91.5 402 ALA B N 1
ATOM 7492 C CA . ALA B 1 402 ? 10.07 -50.062 -29.703 1 91.5 402 ALA B CA 1
ATOM 7493 C C . ALA B 1 402 ? 10.586 -49.406 -30.984 1 91.5 402 ALA B C 1
ATOM 7495 O O . ALA B 1 402 ? 10.164 -49.781 -32.094 1 91.5 402 ALA B O 1
ATOM 7496 N N . LEU B 1 403 ? 11.438 -48.5 -30.828 1 93.12 403 LEU B N 1
ATOM 7497 C CA . LEU B 1 403 ? 12.086 -47.875 -31.969 1 93.12 403 LEU B CA 1
ATOM 7498 C C . LEU B 1 403 ? 13.352 -48.625 -32.375 1 93.12 403 LEU B C 1
ATOM 7500 O O . LEU B 1 403 ? 14.055 -49.156 -31.516 1 93.12 403 LEU B O 1
ATOM 7504 N N . THR B 1 404 ? 13.562 -48.656 -33.688 1 92.31 404 THR B N 1
ATOM 7505 C CA . THR B 1 404 ? 14.875 -49.125 -34.125 1 92.31 404 THR B CA 1
ATOM 7506 C C . THR B 1 404 ? 15.953 -48.125 -33.75 1 92.31 404 THR B C 1
ATOM 7508 O O . THR B 1 404 ? 15.641 -47 -33.344 1 92.31 404 THR B O 1
ATOM 7511 N N . LYS B 1 405 ? 17.109 -48.562 -33.844 1 93.56 405 LYS B N 1
ATOM 7512 C CA . LYS B 1 405 ? 18.219 -47.688 -33.531 1 93.56 405 LYS B CA 1
ATOM 7513 C C . LYS B 1 405 ? 18.188 -46.438 -34.406 1 93.56 405 LYS B C 1
ATOM 7515 O O . LYS B 1 405 ? 18.453 -45.312 -33.938 1 93.56 405 LYS B O 1
ATOM 7520 N N . GLU B 1 406 ? 17.875 -46.656 -35.625 1 92.75 406 GLU B N 1
ATOM 7521 C CA . GLU B 1 406 ? 17.797 -45.562 -36.594 1 92.75 406 GLU B CA 1
ATOM 7522 C C . GLU B 1 406 ? 16.672 -44.594 -36.219 1 92.75 406 GLU B C 1
ATOM 7524 O O . GLU B 1 406 ? 16.828 -43.375 -36.312 1 92.75 406 GLU B O 1
ATOM 7529 N N . GLN B 1 407 ? 15.641 -45.156 -35.875 1 93.12 407 GLN B N 1
ATOM 7530 C CA . GLN B 1 407 ? 14.492 -44.344 -35.469 1 93.12 407 GLN B CA 1
ATOM 7531 C C . GLN B 1 407 ? 14.781 -43.594 -34.188 1 93.12 407 GLN B C 1
ATOM 7533 O O . GLN B 1 407 ? 14.375 -42.438 -34.031 1 93.12 407 GLN B O 1
ATOM 7538 N N . ALA B 1 408 ? 15.43 -44.188 -33.281 1 94.75 408 ALA B N 1
ATOM 7539 C CA . ALA B 1 408 ? 15.797 -43.531 -32.031 1 94.75 408 ALA B CA 1
ATOM 7540 C C . ALA B 1 408 ? 16.766 -42.375 -32.25 1 94.75 408 ALA B C 1
ATOM 7542 O O . ALA B 1 408 ? 16.641 -41.344 -31.609 1 94.75 408 ALA B O 1
ATOM 7543 N N . ASP B 1 409 ? 17.688 -42.625 -33.125 1 94.75 409 ASP B N 1
ATOM 7544 C CA . ASP B 1 409 ? 18.641 -41.562 -33.469 1 94.75 409 ASP B CA 1
ATOM 7545 C C . ASP B 1 409 ? 17.922 -40.375 -34.125 1 94.75 409 ASP B C 1
ATOM 7547 O O . ASP B 1 409 ? 18.266 -39.219 -33.875 1 94.75 409 ASP B O 1
ATOM 7551 N N . LEU B 1 410 ? 17.016 -40.719 -34.969 1 95.31 410 LEU B N 1
ATOM 7552 C CA . LEU B 1 410 ? 16.25 -39.656 -35.625 1 95.31 410 LEU B CA 1
ATOM 7553 C C . LEU B 1 410 ? 15.422 -38.875 -34.625 1 95.31 410 LEU B C 1
ATOM 7555 O O . LEU B 1 410 ? 15.312 -37.656 -34.688 1 95.31 410 LEU B O 1
ATOM 7559 N N . ALA B 1 411 ? 14.797 -39.625 -33.719 1 95.81 411 ALA B N 1
ATOM 7560 C CA . ALA B 1 411 ? 14.016 -38.969 -32.656 1 95.81 411 ALA B CA 1
ATOM 7561 C C . ALA B 1 411 ? 14.883 -38 -31.844 1 95.81 411 ALA B C 1
ATOM 7563 O O . ALA B 1 411 ? 14.445 -36.906 -31.516 1 95.81 411 ALA B O 1
ATOM 7564 N N . LYS B 1 412 ? 16.016 -38.406 -31.516 1 95.94 412 LYS B N 1
ATOM 7565 C CA . LYS B 1 412 ? 16.953 -37.562 -30.781 1 95.94 412 LYS B CA 1
ATOM 7566 C C . LYS B 1 412 ? 17.312 -36.312 -31.562 1 95.94 412 LYS B C 1
ATOM 7568 O O . LYS B 1 412 ? 17.359 -35.219 -31 1 95.94 412 LYS B O 1
ATOM 7573 N N . LYS B 1 413 ? 17.562 -36.5 -32.812 1 96.06 413 LYS B N 1
ATOM 7574 C CA . LYS B 1 413 ? 17.859 -35.375 -33.656 1 96.06 413 LYS B CA 1
ATOM 7575 C C . LYS B 1 413 ? 16.672 -34.406 -33.719 1 96.06 413 LYS B C 1
ATOM 7577 O O . LYS B 1 413 ? 16.859 -33.188 -33.75 1 96.06 413 LYS B O 1
ATOM 7582 N N . CYS B 1 414 ? 15.539 -34.938 -33.781 1 96.81 414 CYS B N 1
ATOM 7583 C CA . CYS B 1 414 ? 14.336 -34.125 -33.844 1 96.81 414 CYS B CA 1
ATOM 7584 C C . CYS B 1 414 ? 14.18 -33.281 -32.562 1 96.81 414 CYS B C 1
ATOM 7586 O O . CYS B 1 414 ? 13.922 -32.094 -32.625 1 96.81 414 CYS B O 1
ATOM 7588 N N . VAL B 1 415 ? 14.328 -33.906 -31.422 1 97.25 415 VAL B N 1
ATOM 7589 C CA . VAL B 1 415 ? 14.211 -33.219 -30.141 1 97.25 415 VAL B CA 1
ATOM 7590 C C . VAL B 1 415 ? 15.25 -32.094 -30.062 1 97.25 415 VAL B C 1
ATOM 7592 O O . VAL B 1 415 ? 14.938 -30.984 -29.672 1 97.25 415 VAL B O 1
ATOM 7595 N N . THR B 1 416 ? 16.438 -32.406 -30.422 1 96.88 416 THR B N 1
ATOM 7596 C CA . THR B 1 416 ? 17.516 -31.422 -30.391 1 96.88 416 THR B CA 1
ATOM 7597 C C . THR B 1 416 ? 17.219 -30.25 -31.312 1 96.88 416 THR B C 1
ATOM 7599 O O . THR B 1 416 ? 17.422 -29.094 -30.953 1 96.88 416 THR B O 1
ATOM 7602 N N . ALA B 1 417 ? 16.766 -30.562 -32.469 1 97.06 417 ALA B N 1
ATOM 7603 C CA . ALA B 1 417 ? 16.469 -29.531 -33.469 1 97.06 417 ALA B CA 1
ATOM 7604 C C . ALA B 1 417 ? 15.367 -28.594 -32.969 1 97.06 417 ALA B C 1
ATOM 7606 O O . ALA B 1 417 ? 15.445 -27.375 -33.125 1 97.06 417 ALA B O 1
ATOM 7607 N N . VAL B 1 418 ? 14.352 -29.156 -32.406 1 97.44 418 VAL B N 1
ATOM 7608 C CA . VAL B 1 418 ? 13.242 -28.359 -31.906 1 97.44 418 VAL B CA 1
ATOM 7609 C C . VAL B 1 418 ? 13.711 -27.484 -30.75 1 97.44 418 VAL B C 1
ATOM 7611 O O . VAL B 1 418 ? 13.383 -26.297 -30.688 1 97.44 418 VAL B O 1
ATOM 7614 N N . CYS B 1 419 ? 14.422 -28.047 -29.797 1 97.56 419 CYS B N 1
ATOM 7615 C CA . CYS B 1 419 ? 14.953 -27.297 -28.672 1 97.56 419 CYS B CA 1
ATOM 7616 C C . CYS B 1 419 ? 15.812 -26.125 -29.141 1 97.56 419 CYS B C 1
ATOM 7618 O O . CYS B 1 419 ? 15.672 -25 -28.656 1 97.56 419 CYS B O 1
ATOM 7620 N N . ASN B 1 420 ? 16.656 -26.391 -30.094 1 97.38 420 ASN B N 1
ATOM 7621 C CA . ASN B 1 420 ? 17.5 -25.344 -30.656 1 97.38 420 ASN B CA 1
ATOM 7622 C C . ASN B 1 420 ? 16.672 -24.25 -31.328 1 97.38 420 ASN B C 1
ATOM 7624 O O . ASN B 1 420 ? 16.969 -23.062 -31.203 1 97.38 420 ASN B O 1
ATOM 7628 N N . LYS B 1 421 ? 15.703 -24.672 -32.031 1 97.5 421 LYS B N 1
ATOM 7629 C CA . LYS B 1 421 ? 14.836 -23.719 -32.719 1 97.5 421 LYS B CA 1
ATOM 7630 C C . LYS B 1 421 ? 14.117 -22.812 -31.719 1 97.5 421 LYS B C 1
ATOM 7632 O O . LYS B 1 421 ? 14.047 -21.609 -31.922 1 97.5 421 LYS B O 1
ATOM 7637 N N . MET B 1 422 ? 13.547 -23.422 -30.688 1 96.62 422 MET B N 1
ATOM 7638 C CA . MET B 1 422 ? 12.844 -22.656 -29.656 1 96.62 422 MET B CA 1
ATOM 7639 C C . MET B 1 422 ? 13.773 -21.656 -28.984 1 96.62 422 MET B C 1
ATOM 7641 O O . MET B 1 422 ? 13.383 -20.516 -28.703 1 96.62 422 MET B O 1
ATOM 7645 N N . ILE B 1 423 ? 15.016 -22.031 -28.719 1 96.5 423 ILE B N 1
ATOM 7646 C CA . ILE B 1 423 ? 16.016 -21.141 -28.125 1 96.5 423 ILE B CA 1
ATOM 7647 C C . ILE B 1 423 ? 16.328 -20 -29.078 1 96.5 423 ILE B C 1
ATOM 7649 O O . ILE B 1 423 ? 16.422 -18.828 -28.656 1 96.5 423 ILE B O 1
ATOM 7653 N N . SER B 1 424 ? 16.453 -20.312 -30.312 1 96.81 424 SER B N 1
ATOM 7654 C CA . SER B 1 424 ? 16.781 -19.312 -31.312 1 96.81 424 SER B CA 1
ATOM 7655 C C . SER B 1 424 ? 15.648 -18.312 -31.5 1 96.81 424 SER B C 1
ATOM 7657 O O . SER B 1 424 ? 15.875 -17.172 -31.906 1 96.81 424 SER B O 1
ATOM 7659 N N . MET B 1 425 ? 14.438 -18.688 -31.188 1 96.88 425 MET B N 1
ATOM 7660 C CA . MET B 1 425 ? 13.258 -17.859 -31.406 1 96.88 425 MET B CA 1
ATOM 7661 C C . MET B 1 425 ? 12.906 -17.078 -30.141 1 96.88 425 MET B C 1
ATOM 7663 O O . MET B 1 425 ? 11.875 -16.422 -30.078 1 96.88 425 MET B O 1
ATOM 7667 N N . GLU B 1 426 ? 13.695 -17.172 -29.125 1 94.94 426 GLU B N 1
ATOM 7668 C CA . GLU B 1 426 ? 13.359 -16.594 -27.828 1 94.94 426 GLU B CA 1
ATOM 7669 C C . GLU B 1 426 ? 13 -15.125 -27.953 1 94.94 426 GLU B C 1
ATOM 7671 O O . GLU B 1 426 ? 11.938 -14.695 -27.5 1 94.94 426 GLU B O 1
ATOM 7676 N N . SER B 1 427 ? 13.805 -14.375 -28.609 1 92.06 427 SER B N 1
ATOM 7677 C CA . SER B 1 427 ? 13.586 -12.938 -28.734 1 92.06 427 SER B CA 1
ATOM 7678 C C . SER B 1 427 ? 12.344 -12.641 -29.578 1 92.06 427 SER B C 1
ATOM 7680 O O . SER B 1 427 ? 11.57 -11.727 -29.25 1 92.06 427 SER B O 1
ATOM 7682 N N . GLU B 1 428 ? 12.227 -13.352 -30.625 1 93.44 428 GLU B N 1
ATOM 7683 C CA . GLU B 1 428 ? 11.078 -13.156 -31.516 1 93.44 428 GLU B CA 1
ATOM 7684 C C . GLU B 1 428 ? 9.766 -13.469 -30.797 1 93.44 428 GLU B C 1
ATOM 7686 O O . GLU B 1 428 ? 8.812 -12.688 -30.875 1 93.44 428 GLU B O 1
ATOM 7691 N N . LEU B 1 429 ? 9.688 -14.547 -30.109 1 94.75 429 LEU B N 1
ATOM 7692 C CA . LEU B 1 429 ? 8.477 -14.953 -29.406 1 94.75 429 LEU B CA 1
ATOM 7693 C C . LEU B 1 429 ? 8.18 -14.016 -28.234 1 94.75 429 LEU B C 1
ATOM 7695 O O . LEU B 1 429 ? 7.012 -13.742 -27.938 1 94.75 429 LEU B O 1
ATOM 7699 N N . ASN B 1 430 ? 9.234 -13.555 -27.594 1 87.81 430 ASN B N 1
ATOM 7700 C CA . ASN B 1 430 ? 9.039 -12.562 -26.562 1 87.81 430 ASN B CA 1
ATOM 7701 C C . ASN B 1 430 ? 8.461 -11.266 -27.125 1 87.81 430 ASN B C 1
ATOM 7703 O O . ASN B 1 430 ? 7.613 -10.633 -26.484 1 87.81 430 ASN B O 1
ATOM 7707 N N . ALA B 1 431 ? 8.938 -10.914 -28.234 1 86.38 431 ALA B N 1
ATOM 7708 C CA . ALA B 1 431 ? 8.438 -9.711 -28.875 1 86.38 431 ALA B CA 1
ATOM 7709 C C . ALA B 1 431 ? 6.965 -9.852 -29.25 1 86.38 431 ALA B C 1
ATOM 7711 O O . ALA B 1 431 ? 6.168 -8.938 -29.031 1 86.38 431 ALA B O 1
ATOM 7712 N N . LEU B 1 432 ? 6.629 -10.969 -29.844 1 89.31 432 LEU B N 1
ATOM 7713 C CA . LEU B 1 432 ? 5.238 -11.234 -30.188 1 89.31 432 LEU B CA 1
ATOM 7714 C C . LEU B 1 432 ? 4.348 -11.219 -28.953 1 89.31 432 LEU B C 1
ATOM 7716 O O . LEU B 1 432 ? 3.279 -10.602 -28.969 1 89.31 432 LEU B O 1
ATOM 7720 N N . ASP B 1 433 ? 4.781 -11.828 -27.938 1 85.31 433 ASP B N 1
ATOM 7721 C CA . ASP B 1 433 ? 4.031 -11.914 -26.688 1 85.31 433 ASP B CA 1
ATOM 7722 C C . ASP B 1 433 ? 3.971 -10.555 -25.984 1 85.31 433 ASP B C 1
ATOM 7724 O O . ASP B 1 433 ? 3 -10.25 -25.297 1 85.31 433 ASP B O 1
ATOM 7728 N N . GLY B 1 434 ? 5.016 -9.852 -26.109 1 76.5 434 GLY B N 1
ATOM 7729 C CA . GLY B 1 434 ? 5.105 -8.547 -25.484 1 76.5 434 GLY B CA 1
ATOM 7730 C C . GLY B 1 434 ? 4.078 -7.555 -26 1 76.5 434 GLY B C 1
ATOM 7731 O O . GLY B 1 434 ? 3.65 -6.656 -25.281 1 76.5 434 GLY B O 1
ATOM 7732 N N . ALA B 1 435 ? 3.658 -7.805 -27.172 1 73.56 435 ALA B N 1
ATOM 7733 C CA . ALA B 1 435 ? 2.682 -6.906 -27.766 1 73.56 435 ALA B CA 1
ATOM 7734 C C . ALA B 1 435 ? 1.325 -7.023 -27.078 1 73.56 435 ALA B C 1
ATOM 7736 O O . ALA B 1 435 ? 0.617 -6.027 -26.922 1 73.56 435 ALA B O 1
ATOM 7737 N N . ALA B 1 436 ? 0.961 -8.195 -26.688 1 73.44 436 ALA B N 1
ATOM 7738 C CA . ALA B 1 436 ? -0.364 -8.398 -26.109 1 73.44 436 ALA B CA 1
ATOM 7739 C C . ALA B 1 436 ? -0.292 -9.312 -24.891 1 73.44 436 ALA B C 1
ATOM 7741 O O . ALA B 1 436 ? -1.305 -9.883 -24.469 1 73.44 436 ALA B O 1
ATOM 7742 N N . GLY B 1 437 ? 0.897 -9.445 -24.375 1 71.69 437 GLY B N 1
ATOM 7743 C CA . GLY B 1 437 ? 1.103 -10.297 -23.219 1 71.69 437 GLY B CA 1
ATOM 7744 C C . GLY B 1 437 ? 2.223 -9.82 -22.312 1 71.69 437 GLY B C 1
ATOM 7745 O O . GLY B 1 437 ? 2.42 -8.609 -22.141 1 71.69 437 GLY B O 1
ATOM 7746 N N . ASP B 1 438 ? 2.879 -10.742 -21.625 1 70.12 438 ASP B N 1
ATOM 7747 C CA . ASP B 1 438 ? 3.898 -10.336 -20.656 1 70.12 438 ASP B CA 1
ATOM 7748 C C . ASP B 1 438 ? 5.301 -10.547 -21.219 1 70.12 438 ASP B C 1
ATOM 7750 O O . ASP B 1 438 ? 6.293 -10.391 -20.5 1 70.12 438 ASP B O 1
ATOM 7754 N N . GLY B 1 439 ? 5.309 -11.008 -22.453 1 75.75 439 GLY B N 1
ATOM 7755 C CA . GLY B 1 439 ? 6.562 -11 -23.188 1 75.75 439 GLY B CA 1
ATOM 7756 C C . GLY B 1 439 ? 7.516 -12.094 -22.75 1 75.75 439 GLY B C 1
ATOM 7757 O O . GLY B 1 439 ? 8.734 -11.93 -22.828 1 75.75 439 GLY B O 1
ATOM 7758 N N . ASP B 1 440 ? 7.004 -13.195 -22.219 1 79.56 440 ASP B N 1
ATOM 7759 C CA . ASP B 1 440 ? 7.934 -14.203 -21.734 1 79.56 440 ASP B CA 1
ATOM 7760 C C . ASP B 1 440 ? 7.707 -15.547 -22.422 1 79.56 440 ASP B C 1
ATOM 7762 O O . ASP B 1 440 ? 8.195 -16.578 -21.969 1 79.56 440 ASP B O 1
ATOM 7766 N N . CYS B 1 441 ? 6.914 -15.578 -23.422 1 88.25 441 CYS B N 1
ATOM 7767 C CA . CYS B 1 441 ? 6.641 -16.812 -24.125 1 88.25 441 CYS B CA 1
ATOM 7768 C C . CYS B 1 441 ? 7.93 -17.469 -24.609 1 88.25 441 CYS B C 1
ATOM 7770 O O . CYS B 1 441 ? 8.148 -18.656 -24.406 1 88.25 441 CYS B O 1
ATOM 7772 N N . GLY B 1 442 ? 8.758 -16.609 -25.234 1 91.81 442 GLY B N 1
ATOM 7773 C CA . GLY B 1 442 ? 10.031 -17.125 -25.719 1 91.81 442 GLY B CA 1
ATOM 7774 C C . GLY B 1 442 ? 10.922 -17.641 -24.594 1 91.81 442 GLY B C 1
ATOM 7775 O O . GLY B 1 442 ? 11.539 -18.703 -24.719 1 91.81 442 GLY B O 1
ATOM 7776 N N . SER B 1 443 ? 10.953 -16.922 -23.578 1 87.44 443 SER B N 1
ATOM 7777 C CA . SER B 1 443 ? 11.75 -17.312 -22.422 1 87.44 443 SER B CA 1
ATOM 7778 C C . SER B 1 443 ? 11.242 -18.609 -21.812 1 87.44 443 SER B C 1
ATOM 7780 O O . SER B 1 443 ? 12.023 -19.422 -21.312 1 87.44 443 SER B O 1
ATOM 7782 N N . THR B 1 444 ? 9.97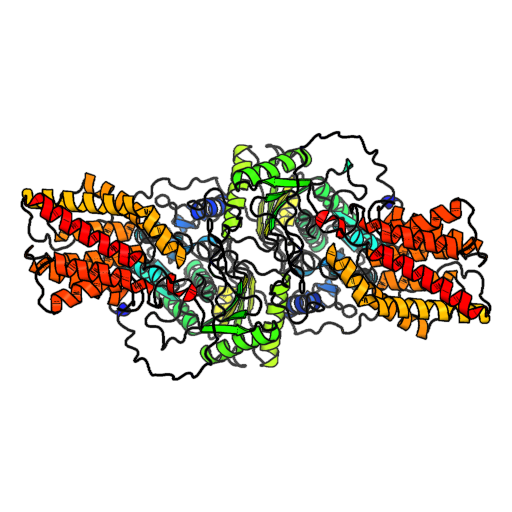7 -18.812 -21.844 1 88.38 444 THR B N 1
ATOM 7783 C CA . THR B 1 444 ? 9.367 -20.047 -21.344 1 88.38 444 THR B CA 1
ATOM 7784 C C . THR B 1 444 ? 9.812 -21.234 -22.172 1 88.38 444 THR B C 1
ATOM 7786 O O . THR B 1 444 ? 10.211 -22.281 -21.625 1 88.38 444 THR B O 1
ATOM 7789 N N . PHE B 1 445 ? 9.82 -21.031 -23.422 1 94 445 PHE B N 1
ATOM 7790 C CA . PHE B 1 445 ? 10.227 -22.125 -24.297 1 94 445 PHE B CA 1
ATOM 7791 C C . PHE B 1 445 ? 11.727 -22.359 -24.219 1 94 445 PHE B C 1
ATOM 7793 O O . PHE B 1 445 ? 12.188 -23.5 -24.328 1 94 445 PHE B O 1
ATOM 7800 N N . ALA B 1 446 ? 12.422 -21.297 -24.078 1 93.75 446 ALA B N 1
ATOM 7801 C CA . ALA B 1 446 ? 13.859 -21.453 -23.906 1 93.75 446 ALA B CA 1
ATOM 7802 C C . ALA B 1 446 ? 14.172 -22.25 -22.641 1 93.75 446 ALA B C 1
ATOM 7804 O O . ALA B 1 446 ? 15.031 -23.125 -22.641 1 93.75 446 ALA B O 1
ATOM 7805 N N . HIS B 1 447 ? 13.477 -21.969 -21.672 1 90.31 447 HIS B N 1
ATOM 7806 C CA . HIS B 1 447 ? 13.633 -22.688 -20.406 1 90.31 447 HIS B CA 1
ATOM 7807 C C . HIS B 1 447 ? 13.258 -24.156 -20.562 1 90.31 447 HIS B C 1
ATOM 7809 O O . HIS B 1 447 ? 13.984 -25.031 -20.094 1 90.31 447 HIS B O 1
ATOM 7815 N N . ALA B 1 448 ? 12.172 -24.406 -21.141 1 93.38 448 ALA B N 1
ATOM 7816 C CA . ALA B 1 448 ? 11.742 -25.781 -21.391 1 93.38 448 ALA B CA 1
ATOM 7817 C C . ALA B 1 448 ? 12.789 -26.531 -22.203 1 93.38 448 ALA B C 1
ATOM 7819 O O . ALA B 1 448 ? 13.086 -27.703 -21.922 1 93.38 448 ALA B O 1
ATOM 7820 N N . SER B 1 449 ? 13.289 -25.844 -23.188 1 96.44 449 SER B N 1
ATOM 7821 C CA . SER B 1 449 ? 14.273 -26.469 -24.078 1 96.44 449 SER B CA 1
ATOM 7822 C C . SER B 1 449 ? 15.531 -26.859 -23.312 1 96.44 449 SER B C 1
ATOM 7824 O O . SER B 1 449 ? 16.078 -27.938 -23.516 1 96.44 449 SER B O 1
ATOM 7826 N N . LYS B 1 450 ? 15.93 -26.031 -22.484 1 93.81 450 LYS B N 1
ATOM 7827 C CA . LYS B 1 450 ? 17.094 -26.328 -21.656 1 93.81 450 LYS B CA 1
ATOM 7828 C C . LYS B 1 450 ? 16.828 -27.516 -20.734 1 93.81 450 LYS B C 1
ATOM 7830 O O . LYS B 1 450 ? 17.688 -28.391 -20.594 1 93.81 450 LYS B O 1
ATOM 7835 N N . ALA B 1 451 ? 15.695 -27.562 -20.188 1 91 451 ALA B N 1
ATOM 7836 C CA . ALA B 1 451 ? 15.328 -28.656 -19.297 1 91 451 ALA B CA 1
ATOM 7837 C C . ALA B 1 451 ? 15.227 -29.984 -20.062 1 91 451 ALA B C 1
ATOM 7839 O O . ALA B 1 451 ? 15.641 -31.031 -19.562 1 91 451 ALA B O 1
ATOM 7840 N N . ILE B 1 452 ? 14.68 -29.938 -21.203 1 94.88 452 ILE B N 1
ATOM 7841 C CA . ILE B 1 452 ? 14.555 -31.125 -22.047 1 94.88 452 ILE B CA 1
ATOM 7842 C C . ILE B 1 452 ? 15.938 -31.625 -22.438 1 94.88 452 ILE B C 1
ATOM 7844 O O . ILE B 1 452 ? 16.203 -32.844 -22.375 1 94.88 452 ILE B O 1
ATOM 7848 N N . THR B 1 453 ? 16.766 -30.688 -22.859 1 94.75 453 THR B N 1
ATOM 7849 C CA . THR B 1 453 ? 18.109 -31.047 -23.25 1 94.75 453 THR B CA 1
ATOM 7850 C C . THR B 1 453 ? 18.844 -31.719 -22.094 1 94.75 453 THR B C 1
ATOM 7852 O O . THR B 1 453 ? 19.562 -32.719 -22.297 1 94.75 453 THR B O 1
ATOM 7855 N N . GLU B 1 454 ? 18.656 -31.25 -20.984 1 92 454 GLU B N 1
ATOM 7856 C CA . GLU B 1 454 ? 19.281 -31.844 -19.797 1 92 454 GLU B CA 1
ATOM 7857 C C . GLU B 1 454 ? 18.734 -33.25 -19.562 1 92 454 GLU B C 1
ATOM 7859 O O . GLU B 1 454 ? 19.484 -34.156 -19.219 1 92 454 GLU B O 1
ATOM 7864 N N . ARG B 1 455 ? 17.469 -33.406 -19.672 1 89.88 455 ARG B N 1
ATOM 7865 C CA . ARG B 1 455 ? 16.828 -34.719 -19.5 1 89.88 455 ARG B CA 1
ATOM 7866 C C . ARG B 1 455 ? 17.328 -35.719 -20.531 1 89.88 455 ARG B C 1
ATOM 7868 O O . ARG B 1 455 ? 17.516 -36.875 -20.234 1 89.88 455 ARG B O 1
ATOM 7875 N N . MET B 1 456 ? 17.594 -35.281 -21.719 1 92.31 456 MET B N 1
ATOM 7876 C CA . MET B 1 456 ? 17.953 -36.125 -22.859 1 92.31 456 MET B CA 1
ATOM 7877 C C . MET B 1 456 ? 19.359 -36.688 -22.703 1 92.31 456 MET B C 1
ATOM 7879 O O . MET B 1 456 ? 19.719 -37.688 -23.328 1 92.31 456 MET B O 1
ATOM 7883 N N . LYS B 1 457 ? 20.141 -36.062 -21.859 1 91.5 457 LYS B N 1
ATOM 7884 C CA . LYS B 1 457 ? 21.516 -36.531 -21.656 1 91.5 457 LYS B CA 1
ATOM 7885 C C . LYS B 1 457 ? 21.547 -37.906 -21.047 1 91.5 457 LYS B C 1
ATOM 7887 O O . LYS B 1 457 ? 22.438 -38.719 -21.344 1 91.5 457 LYS B O 1
ATOM 7892 N N . THR B 1 458 ? 20.594 -38.25 -20.25 1 88.75 458 THR B N 1
ATOM 7893 C CA . THR B 1 458 ? 20.594 -39.531 -19.562 1 88.75 458 THR B CA 1
ATOM 7894 C C . THR B 1 458 ? 19.422 -40.375 -20 1 88.75 458 THR B C 1
ATOM 7896 O O . THR B 1 458 ? 19.266 -41.531 -19.562 1 88.75 458 THR B O 1
ATOM 7899 N N . TYR B 1 459 ? 18.703 -39.875 -20.906 1 88.62 459 TYR B N 1
ATOM 7900 C CA . TYR B 1 459 ? 17.484 -40.594 -21.297 1 88.62 459 TYR B CA 1
ATOM 7901 C C . TYR B 1 459 ? 17.75 -41.5 -22.484 1 88.62 459 TYR B C 1
ATOM 7903 O O . TYR B 1 459 ? 18.359 -41.094 -23.484 1 88.62 459 TYR B O 1
ATOM 7911 N N . GLU B 1 460 ? 17.312 -42.719 -22.328 1 89.94 460 GLU B N 1
ATOM 7912 C CA . GLU B 1 460 ? 17.375 -43.656 -23.453 1 89.94 460 GLU B CA 1
ATOM 7913 C C . GLU B 1 460 ? 16.047 -43.719 -24.203 1 89.94 460 GLU B C 1
ATOM 7915 O O . GLU B 1 460 ? 15.023 -44.125 -23.641 1 89.94 460 GLU B O 1
ATOM 7920 N N . ILE B 1 461 ? 16.109 -43.375 -25.438 1 92.31 461 ILE B N 1
ATOM 7921 C CA . ILE B 1 461 ? 14.891 -43.344 -26.234 1 92.31 461 ILE B CA 1
ATOM 7922 C C . ILE B 1 461 ? 14.531 -44.75 -26.688 1 92.31 461 ILE B C 1
ATOM 7924 O O . ILE B 1 461 ? 15.258 -45.375 -27.469 1 92.31 461 ILE B O 1
ATOM 7928 N N . SER B 1 462 ? 13.445 -45.219 -26.203 1 91.69 462 SER B N 1
ATOM 7929 C CA . SER B 1 462 ? 13.039 -46.594 -26.5 1 91.69 462 SER B CA 1
ATOM 7930 C C . SER B 1 462 ? 11.781 -46.594 -27.375 1 91.69 462 SER B C 1
ATOM 7932 O O . SER B 1 462 ? 11.555 -47.562 -28.109 1 91.69 462 SER B O 1
ATOM 7934 N N . SER B 1 463 ? 10.945 -45.688 -27.188 1 93.94 463 SER B N 1
ATOM 7935 C CA . SER B 1 463 ? 9.711 -45.562 -27.953 1 93.94 463 SER B CA 1
ATOM 7936 C C . SER B 1 463 ? 9.266 -44.125 -28.109 1 93.94 463 SER B C 1
ATOM 7938 O O . SER B 1 463 ? 9.672 -43.25 -27.312 1 93.94 463 SER B O 1
ATOM 7940 N N . ALA B 1 464 ? 8.453 -43.906 -29.094 1 93.62 464 ALA B N 1
ATOM 7941 C CA . ALA B 1 464 ? 7.902 -42.594 -29.281 1 93.62 464 ALA B CA 1
ATOM 7942 C C . ALA B 1 464 ? 6.957 -42.219 -28.141 1 93.62 464 ALA B C 1
ATOM 7944 O O . ALA B 1 464 ? 6.918 -41.031 -27.719 1 93.62 464 ALA B O 1
ATOM 7945 N N . GLN B 1 465 ? 6.223 -43.156 -27.75 1 92.62 465 GLN B N 1
ATOM 7946 C CA . GLN B 1 465 ? 5.289 -42.938 -26.641 1 92.62 465 GLN B CA 1
ATOM 7947 C C . GLN B 1 465 ? 6.023 -42.5 -25.391 1 92.62 465 GLN B C 1
ATOM 7949 O O . GLN B 1 465 ? 5.668 -41.469 -24.781 1 92.62 465 GLN B O 1
ATOM 7954 N N . GLN B 1 466 ? 7.055 -43.156 -25.047 1 91.56 466 GLN B N 1
ATOM 7955 C CA . GLN B 1 466 ? 7.816 -42.875 -23.844 1 91.56 466 GLN B CA 1
ATOM 7956 C C . GLN B 1 466 ? 8.57 -41.531 -23.984 1 91.56 466 GLN B C 1
ATOM 7958 O O . GLN B 1 466 ? 8.727 -40.812 -23 1 91.56 466 GLN B O 1
ATOM 7963 N N . LEU B 1 467 ? 9.031 -41.312 -25.141 1 94.12 467 LEU B N 1
ATOM 7964 C CA . LEU B 1 467 ? 9.734 -40.062 -25.375 1 94.12 467 LEU B CA 1
ATOM 7965 C C . LEU B 1 467 ? 8.805 -38.844 -25.172 1 94.12 467 LEU B C 1
ATOM 7967 O O . LEU B 1 467 ? 9.148 -37.906 -24.438 1 94.12 467 LEU B O 1
ATOM 7971 N N . LEU B 1 468 ? 7.625 -38.938 -25.766 1 93.88 468 LEU B N 1
ATOM 7972 C CA . LEU B 1 468 ? 6.668 -37.844 -25.625 1 93.88 468 LEU B CA 1
ATOM 7973 C C . LEU B 1 468 ? 6.215 -37.688 -24.172 1 93.88 468 LEU B C 1
ATOM 7975 O O . LEU B 1 468 ? 6.043 -36.562 -23.688 1 93.88 468 LEU B O 1
ATOM 7979 N N . PHE B 1 469 ? 6.051 -38.719 -23.609 1 88.69 469 PHE B N 1
ATOM 7980 C CA . PHE B 1 469 ? 5.648 -38.688 -22.219 1 88.69 469 PHE B CA 1
ATOM 7981 C C . PHE B 1 469 ? 6.742 -38.062 -21.344 1 88.69 469 PHE B C 1
ATOM 7983 O O . PHE B 1 469 ? 6.457 -37.281 -20.438 1 88.69 469 PHE B O 1
ATOM 7990 N N . SER B 1 470 ? 7.977 -38.406 -21.609 1 91.12 470 SER B N 1
ATOM 7991 C CA . SER B 1 470 ? 9.102 -37.844 -20.875 1 91.12 470 SER B CA 1
ATOM 7992 C C . SER B 1 470 ? 9.188 -36.344 -21.062 1 91.12 470 SER B C 1
ATOM 7994 O O . SER B 1 470 ? 9.453 -35.594 -20.125 1 91.12 470 SER B O 1
ATOM 7996 N N . ILE B 1 471 ? 8.969 -35.906 -22.25 1 94 471 ILE B N 1
ATOM 7997 C CA . ILE B 1 471 ? 8.992 -34.469 -22.547 1 94 471 ILE B CA 1
ATOM 7998 C C . ILE B 1 471 ? 7.805 -33.781 -21.859 1 94 471 ILE B C 1
ATOM 8000 O O . ILE B 1 471 ? 7.934 -32.688 -21.344 1 94 471 ILE B O 1
ATOM 8004 N N . SER B 1 472 ? 6.676 -34.469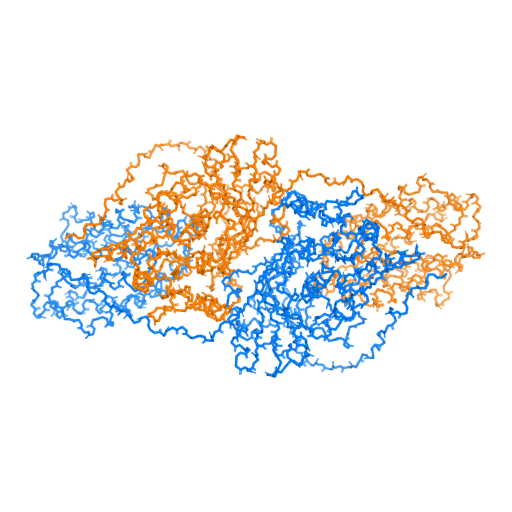 -21.891 1 92 472 SER B N 1
ATOM 8005 C CA . SER B 1 472 ? 5.5 -33.969 -21.172 1 92 472 SER B CA 1
ATOM 8006 C C . SER B 1 472 ? 5.809 -33.75 -19.703 1 92 472 SER B C 1
ATOM 8008 O O . SER B 1 472 ? 5.418 -32.719 -19.125 1 92 472 SER B O 1
ATOM 8010 N N . GLU B 1 473 ? 6.512 -34.594 -19.188 1 87.62 473 GLU B N 1
ATOM 8011 C CA . GLU B 1 473 ? 6.891 -34.5 -17.781 1 87.62 473 GLU B CA 1
ATOM 8012 C C . GLU B 1 473 ? 7.785 -33.281 -17.531 1 87.62 473 GLU B C 1
ATOM 8014 O O . GLU B 1 473 ? 7.688 -32.656 -16.469 1 87.62 473 GLU B O 1
ATOM 8019 N N . VAL B 1 474 ? 8.641 -33.031 -18.406 1 90.69 474 VAL B N 1
ATOM 8020 C CA . VAL B 1 474 ? 9.523 -31.875 -18.281 1 90.69 474 VAL B CA 1
ATOM 8021 C C . VAL B 1 474 ? 8.703 -30.594 -18.266 1 90.69 474 VAL B C 1
ATOM 8023 O O . VAL B 1 474 ? 8.922 -29.719 -17.422 1 90.69 474 VAL B O 1
ATOM 8026 N N . PHE B 1 475 ? 7.754 -30.484 -19.125 1 91.31 475 PHE B N 1
ATOM 8027 C CA . PHE B 1 475 ? 6.902 -29.297 -19.156 1 91.31 475 PHE B CA 1
ATOM 8028 C C . PHE B 1 475 ? 6.105 -29.172 -17.859 1 91.31 475 PHE B C 1
ATOM 8030 O O . PHE B 1 475 ? 5.957 -28.062 -17.328 1 91.31 475 PHE B O 1
ATOM 8037 N N . GLU B 1 476 ? 5.59 -30.25 -17.484 1 85.62 476 GLU B N 1
ATOM 8038 C CA . GLU B 1 476 ? 4.75 -30.281 -16.281 1 85.62 476 GLU B CA 1
ATOM 8039 C C . GLU B 1 476 ? 5.551 -29.922 -15.039 1 85.62 476 GLU B C 1
ATOM 8041 O O . GLU B 1 476 ? 5.094 -29.125 -14.211 1 85.62 476 GLU B O 1
ATOM 8046 N N . GLN B 1 477 ? 6.754 -30.438 -14.961 1 83.62 477 GLN B N 1
ATOM 8047 C CA . GLN B 1 477 ? 7.5 -30.391 -13.711 1 83.62 477 GLN B CA 1
ATOM 8048 C C . GLN B 1 477 ? 8.422 -29.172 -13.664 1 83.62 477 GLN B C 1
ATOM 8050 O O . GLN B 1 477 ? 8.773 -28.688 -12.578 1 83.62 477 GLN B O 1
ATOM 8055 N N . GLU B 1 478 ? 8.758 -28.594 -14.844 1 84.5 478 GLU B N 1
ATOM 8056 C CA . GLU B 1 478 ? 9.836 -27.625 -14.828 1 84.5 478 GLU B CA 1
ATOM 8057 C C . GLU B 1 478 ? 9.359 -26.25 -15.312 1 84.5 478 GLU B C 1
ATOM 8059 O O . GLU B 1 478 ? 9.953 -25.219 -14.977 1 84.5 478 GLU B O 1
ATOM 8064 N N . VAL B 1 479 ? 8.453 -26.125 -16.109 1 85.94 479 VAL B N 1
ATOM 8065 C CA . VAL B 1 479 ? 8.164 -24.891 -16.844 1 85.94 479 VAL B CA 1
ATOM 8066 C C . VAL B 1 479 ? 7.172 -24.047 -16.047 1 85.94 479 VAL B C 1
ATOM 8068 O O . VAL B 1 479 ? 7.359 -22.844 -15.883 1 85.94 479 VAL B O 1
ATOM 8071 N N . GLY B 1 480 ? 6.094 -24.609 -15.492 1 85.19 480 GLY B N 1
ATOM 8072 C CA . GLY B 1 480 ? 5.074 -23.875 -14.758 1 85.19 480 GLY B CA 1
ATOM 8073 C C . GLY B 1 480 ? 4.176 -23.047 -15.656 1 85.19 480 GLY B C 1
ATOM 8074 O O . GLY B 1 480 ? 4.156 -23.25 -16.875 1 85.19 480 GLY B O 1
ATOM 8075 N N . GLY B 1 481 ? 3.309 -22.156 -15.016 1 88.31 481 GLY B N 1
ATOM 8076 C CA . GLY B 1 481 ? 2.381 -21.344 -15.781 1 88.31 481 GLY B CA 1
ATOM 8077 C C . GLY B 1 481 ? 1.354 -22.172 -16.547 1 88.31 481 GLY B C 1
ATOM 8078 O O . GLY B 1 481 ? 1.458 -23.391 -16.609 1 88.31 481 GLY B O 1
ATOM 8079 N N . THR B 1 482 ? 0.427 -21.484 -17.094 1 85 482 THR B N 1
ATOM 8080 C CA . THR B 1 482 ? -0.591 -22.172 -17.891 1 85 482 THR B CA 1
ATOM 8081 C C . THR B 1 482 ? 0.038 -22.891 -19.078 1 85 482 THR B C 1
ATOM 8083 O O . THR B 1 482 ? -0.368 -24 -19.422 1 85 482 THR B O 1
ATOM 8086 N N . GLY B 1 483 ? 1.002 -22.297 -19.656 1 87.25 483 GLY B N 1
ATOM 8087 C CA . GLY B 1 483 ? 1.684 -22.906 -20.797 1 87.25 483 GLY B CA 1
ATOM 8088 C C . GLY B 1 483 ? 2.338 -24.234 -20.453 1 87.25 483 GLY B C 1
ATOM 8089 O O . GLY B 1 483 ? 2.174 -25.203 -21.188 1 87.25 483 GLY B O 1
ATOM 8090 N N . GLY B 1 484 ? 3.014 -24.266 -19.344 1 89.56 484 GLY B N 1
ATOM 8091 C CA . GLY B 1 484 ? 3.645 -25.5 -18.938 1 89.56 484 GLY B CA 1
ATOM 8092 C C . GLY B 1 484 ? 2.66 -26.641 -18.766 1 89.56 484 GLY B C 1
ATOM 8093 O O . GLY B 1 484 ? 2.928 -27.766 -19.203 1 89.56 484 GLY B O 1
ATOM 8094 N N . ALA B 1 485 ? 1.597 -26.328 -18.234 1 88.81 485 ALA B N 1
ATOM 8095 C CA . ALA B 1 485 ? 0.577 -27.344 -18.016 1 88.81 485 ALA B CA 1
ATOM 8096 C C . ALA B 1 485 ? -0.064 -27.797 -19.328 1 88.81 485 ALA B C 1
ATOM 8098 O O . ALA B 1 485 ? -0.301 -28.984 -19.531 1 88.81 485 ALA B O 1
ATOM 8099 N N . LEU B 1 486 ? -0.316 -26.859 -20.172 1 89.38 486 LEU B N 1
ATOM 8100 C CA . LEU B 1 486 ? -1.005 -27.172 -21.422 1 89.38 486 LEU B CA 1
ATOM 8101 C C . LEU B 1 486 ? -0.11 -27.984 -22.344 1 89.38 486 LEU B C 1
ATOM 8103 O O . LEU B 1 486 ? -0.569 -28.938 -22.984 1 89.38 486 LEU B O 1
ATOM 8107 N N . TYR B 1 487 ? 1.119 -27.625 -22.422 1 92.69 487 TYR B N 1
ATOM 8108 C CA . TYR B 1 487 ? 2.035 -28.391 -23.266 1 92.69 487 TYR B CA 1
ATOM 8109 C C . TYR B 1 487 ? 2.234 -29.797 -22.703 1 92.69 487 TYR B C 1
ATOM 8111 O O . TYR B 1 487 ? 2.373 -30.766 -23.469 1 92.69 487 TYR B O 1
ATOM 8119 N N . ALA B 1 488 ? 2.293 -29.844 -21.406 1 90.75 488 ALA B N 1
ATOM 8120 C CA . ALA B 1 488 ? 2.379 -31.156 -20.781 1 90.75 488 ALA B CA 1
ATOM 8121 C C . ALA B 1 488 ? 1.179 -32.031 -21.156 1 90.75 488 ALA B C 1
ATOM 8123 O O . ALA B 1 488 ? 1.339 -33.188 -21.547 1 90.75 488 ALA B O 1
ATOM 8124 N N . LEU B 1 489 ? 0.059 -31.469 -21.141 1 86.19 489 LEU B N 1
ATOM 8125 C CA . LEU B 1 489 ? -1.17 -32.188 -21.438 1 86.19 489 LEU B CA 1
ATOM 8126 C C . LEU B 1 489 ? -1.235 -32.562 -22.922 1 86.19 489 LEU B C 1
ATOM 8128 O O . LEU B 1 489 ? -1.642 -33.688 -23.266 1 86.19 489 LEU B O 1
ATOM 8132 N N . MET B 1 490 ? -0.847 -31.672 -23.672 1 92.5 490 MET B N 1
ATOM 8133 C CA . MET B 1 490 ? -0.828 -31.891 -25.109 1 92.5 490 MET B CA 1
ATOM 8134 C C . MET B 1 490 ? 0.087 -33.062 -25.469 1 92.5 490 MET B C 1
ATOM 8136 O O . MET B 1 490 ? -0.31 -33.969 -26.219 1 92.5 490 MET B O 1
ATOM 8140 N N . LEU B 1 491 ? 1.25 -33.031 -24.953 1 93.5 491 LEU B N 1
ATOM 8141 C CA . LEU B 1 491 ? 2.25 -34.062 -25.281 1 93.5 491 LEU B CA 1
ATOM 8142 C C . LEU B 1 491 ? 1.864 -35.406 -24.688 1 93.5 491 LEU B C 1
ATOM 8144 O O . LEU B 1 491 ? 2.082 -36.438 -25.312 1 93.5 491 LEU B O 1
ATOM 8148 N N . SER B 1 492 ? 1.363 -35.344 -23.547 1 88.38 492 SER B N 1
ATOM 8149 C CA . SER B 1 492 ? 0.868 -36.562 -22.938 1 88.38 492 SER B CA 1
ATOM 8150 C C . SER B 1 492 ? -0.236 -37.219 -23.781 1 88.38 492 SER B C 1
ATOM 8152 O O . SER B 1 492 ? -0.215 -38.406 -24.031 1 88.38 492 SER B O 1
ATOM 8154 N N . ALA B 1 493 ? -1.17 -36.406 -24.188 1 89.06 493 ALA B N 1
ATOM 8155 C CA . ALA B 1 493 ? -2.256 -36.906 -25.031 1 89.06 493 ALA B CA 1
ATOM 8156 C C . ALA B 1 493 ? -1.725 -37.438 -26.375 1 89.06 493 ALA B C 1
ATOM 8158 O O . ALA B 1 493 ? -2.164 -38.469 -26.859 1 89.06 493 ALA B O 1
ATOM 8159 N N . ALA B 1 494 ? -0.84 -36.75 -26.953 1 93.62 494 ALA B N 1
ATOM 8160 C CA . ALA B 1 494 ? -0.234 -37.156 -28.219 1 93.62 494 ALA B CA 1
ATOM 8161 C C . ALA B 1 494 ? 0.468 -38.5 -28.078 1 93.62 494 ALA B C 1
ATOM 8163 O O . ALA B 1 494 ? 0.457 -39.312 -29.016 1 93.62 494 ALA B O 1
ATOM 8164 N N . SER B 1 495 ? 1.111 -38.75 -27 1 92.44 495 SER B N 1
ATOM 8165 C CA . SER B 1 495 ? 1.89 -39.969 -26.766 1 92.44 495 SER B CA 1
ATOM 8166 C C . SER B 1 495 ? 1.02 -41.219 -26.906 1 92.44 495 SER B C 1
ATOM 8168 O O . SER B 1 495 ? 1.5 -42.281 -27.312 1 92.44 495 SER B O 1
ATOM 8170 N N . GLU B 1 496 ? -0.184 -41.094 -26.688 1 89.25 496 GLU B N 1
ATOM 8171 C CA . GLU B 1 496 ? -1.109 -42.219 -26.719 1 89.25 496 GLU B CA 1
ATOM 8172 C C . GLU B 1 496 ? -1.283 -42.75 -28.141 1 89.25 496 GLU B C 1
ATOM 8174 O O . GLU B 1 496 ? -1.662 -43.906 -28.328 1 89.25 496 GLU B O 1
ATOM 8179 N N . ALA B 1 497 ? -1.022 -41.906 -29.047 1 92.44 497 ALA B N 1
ATOM 8180 C CA . ALA B 1 497 ? -1.193 -42.312 -30.438 1 92.44 497 ALA B CA 1
ATOM 8181 C C . ALA B 1 497 ? -0.114 -43.281 -30.875 1 92.44 497 ALA B C 1
ATOM 8183 O O . ALA B 1 497 ? -0.243 -43.938 -31.906 1 92.44 497 ALA B O 1
ATOM 8184 N N . PHE B 1 498 ? 0.9 -43.531 -30.062 1 92.94 498 PHE B N 1
ATOM 8185 C CA . PHE B 1 498 ? 2.055 -44.312 -30.484 1 92.94 498 PHE B CA 1
ATOM 8186 C C . PHE B 1 498 ? 2.17 -45.594 -29.672 1 92.94 498 PHE B C 1
ATOM 8188 O O . PHE B 1 498 ? 3.266 -46.156 -29.516 1 92.94 498 PHE B O 1
ATOM 8195 N N . GLU B 1 499 ? 1.144 -46.062 -29.188 1 88.5 499 GLU B N 1
ATOM 8196 C CA . GLU B 1 499 ? 1.124 -47.25 -28.359 1 88.5 499 GLU B CA 1
ATOM 8197 C C . GLU B 1 499 ? 1.438 -48.5 -29.203 1 88.5 499 GLU B C 1
ATOM 8199 O O . GLU B 1 499 ? 2.158 -49.406 -28.75 1 88.5 499 GLU B O 1
ATOM 8204 N N . LYS B 1 500 ? 0.967 -48.5 -30.469 1 89.94 500 LYS B N 1
ATOM 8205 C CA . LYS B 1 500 ? 1.02 -49.75 -31.234 1 89.94 500 LYS B CA 1
ATOM 8206 C C . LYS B 1 500 ? 1.88 -49.625 -32.469 1 89.94 500 LYS B C 1
ATOM 8208 O O . LYS B 1 500 ? 2.395 -50.594 -33 1 89.94 500 LYS B O 1
ATOM 8213 N N . SER B 1 501 ? 1.975 -48.438 -33.031 1 91.44 501 SER B N 1
ATOM 8214 C CA . SER B 1 501 ? 2.727 -48.188 -34.25 1 91.44 501 SER B CA 1
ATOM 8215 C C . SER B 1 501 ? 3.219 -46.75 -34.312 1 91.44 501 SER B C 1
ATOM 8217 O O . SER B 1 501 ? 2.838 -45.906 -33.5 1 91.44 501 SER B O 1
ATOM 8219 N N . ILE B 1 502 ? 4.07 -46.531 -35.312 1 92.62 502 ILE B N 1
ATOM 8220 C CA . ILE B 1 502 ? 4.625 -45.188 -35.5 1 92.62 502 ILE B CA 1
ATOM 8221 C C . ILE B 1 502 ? 4.547 -44.812 -37 1 92.62 502 ILE B C 1
ATOM 8223 O O . ILE B 1 502 ? 5.559 -44.469 -37.625 1 92.62 502 ILE B O 1
ATOM 8227 N N . THR B 1 503 ? 3.377 -44.844 -37.5 1 92.12 503 THR B N 1
ATOM 8228 C CA . THR B 1 503 ? 3.141 -44.531 -38.906 1 92.12 503 THR B CA 1
ATOM 8229 C C . THR B 1 503 ? 2.721 -43.062 -39.062 1 92.12 503 THR B C 1
ATOM 8231 O O . THR B 1 503 ? 2.484 -42.375 -38.062 1 92.12 503 THR B O 1
ATOM 8234 N N . SER B 1 504 ? 2.609 -42.656 -40.281 1 93.75 504 SER B N 1
ATOM 8235 C CA . SER B 1 504 ? 2.145 -41.312 -40.594 1 93.75 504 SER B CA 1
ATOM 8236 C C . SER B 1 504 ? 0.745 -41.094 -40.031 1 93.75 504 SER B C 1
ATOM 8238 O O . SER B 1 504 ? 0.433 -39.969 -39.562 1 93.75 504 SER B O 1
ATOM 8240 N N . LYS B 1 505 ? 0.004 -42.031 -40.062 1 93.94 505 LYS B N 1
ATOM 8241 C CA . LYS B 1 505 ? -1.347 -41.938 -39.5 1 93.94 505 LYS B CA 1
ATOM 8242 C C . LYS B 1 505 ? -1.313 -41.719 -38 1 93.94 505 LYS B C 1
ATOM 8244 O O . LYS B 1 505 ? -2.178 -41.031 -37.438 1 93.94 505 LYS B O 1
ATOM 8249 N N . ASP B 1 506 ? -0.319 -42.312 -37.375 1 94.69 506 ASP B N 1
ATOM 8250 C CA . ASP B 1 506 ? -0.178 -42.125 -35.938 1 94.69 506 ASP B CA 1
ATOM 8251 C C . ASP B 1 506 ? 0.198 -40.688 -35.594 1 94.69 506 ASP B C 1
ATOM 8253 O O . ASP B 1 506 ? -0.237 -40.156 -34.562 1 94.69 506 ASP B O 1
ATOM 8257 N N . PHE B 1 507 ? 0.959 -40.125 -36.438 1 95.69 507 PHE B N 1
ATOM 8258 C CA . PHE B 1 507 ? 1.313 -38.719 -36.219 1 95.69 507 PHE B CA 1
ATOM 8259 C C . PHE B 1 507 ? 0.09 -37.844 -36.344 1 95.69 507 PHE B C 1
ATOM 8261 O O . PHE B 1 507 ? -0.068 -36.875 -35.594 1 95.69 507 PHE B O 1
ATOM 8268 N N . ALA B 1 508 ? -0.718 -38.094 -37.312 1 95.94 508 ALA B N 1
ATOM 8269 C CA . ALA B 1 508 ? -1.967 -37.375 -37.5 1 95.94 508 ALA B CA 1
ATOM 8270 C C . ALA B 1 508 ? -2.879 -37.531 -36.281 1 95.94 508 ALA B C 1
ATOM 8272 O O . ALA B 1 508 ? -3.475 -36.562 -35.812 1 95.94 508 ALA B O 1
ATOM 8273 N N . ALA B 1 509 ? -2.938 -38.719 -35.812 1 95.31 509 ALA B N 1
ATOM 8274 C CA . ALA B 1 509 ? -3.73 -39 -34.625 1 95.31 509 ALA B CA 1
ATOM 8275 C C . ALA B 1 509 ? -3.166 -38.281 -33.406 1 95.31 509 ALA B C 1
ATOM 8277 O O . ALA B 1 509 ? -3.92 -37.812 -32.562 1 95.31 509 ALA B O 1
ATOM 8278 N N . ALA B 1 510 ? -1.882 -38.281 -33.312 1 95.19 510 ALA B N 1
ATOM 8279 C CA . ALA B 1 510 ? -1.217 -37.594 -32.219 1 95.19 510 ALA B CA 1
ATOM 8280 C C . ALA B 1 510 ? -1.579 -36.094 -32.219 1 95.19 510 ALA B C 1
ATOM 8282 O O . ALA B 1 510 ? -1.852 -35.531 -31.156 1 95.19 510 ALA B O 1
ATOM 8283 N N . LEU B 1 511 ? -1.576 -35.5 -33.312 1 96.38 511 LEU B N 1
ATOM 8284 C CA . LEU B 1 511 ? -1.919 -34.094 -33.438 1 96.38 511 LEU B CA 1
ATOM 8285 C C . LEU B 1 511 ? -3.375 -33.844 -33.062 1 96.38 511 LEU B C 1
ATOM 8287 O O . LEU B 1 511 ? -3.691 -32.844 -32.406 1 96.38 511 LEU B O 1
ATOM 8291 N N . GLN B 1 512 ? -4.223 -34.688 -33.469 1 95.06 512 GLN B N 1
ATOM 8292 C CA . GLN B 1 512 ? -5.637 -34.562 -33.125 1 95.06 512 GLN B CA 1
ATOM 8293 C C . GLN B 1 512 ? -5.859 -34.688 -31.625 1 95.06 512 GLN B C 1
ATOM 8295 O O . GLN B 1 512 ? -6.605 -33.906 -31.031 1 95.06 512 GLN B O 1
ATOM 8300 N N . LYS B 1 513 ? -5.203 -35.656 -31.047 1 93.31 513 LYS B N 1
ATOM 8301 C CA . LYS B 1 513 ? -5.32 -35.844 -29.609 1 93.31 513 LYS B CA 1
ATOM 8302 C C . LYS B 1 513 ? -4.77 -34.656 -28.828 1 93.31 513 LYS B C 1
ATOM 8304 O O . LYS B 1 513 ? -5.352 -34.25 -27.828 1 93.31 513 LYS B O 1
ATOM 8309 N N . ALA B 1 514 ? -3.678 -34.219 -29.281 1 94.06 514 ALA B N 1
ATOM 8310 C CA . ALA B 1 514 ? -3.074 -33.031 -28.672 1 94.06 514 ALA B CA 1
ATOM 8311 C C . ALA B 1 514 ? -4.012 -31.844 -28.75 1 94.06 514 ALA B C 1
ATOM 8313 O O . ALA B 1 514 ? -4.223 -31.141 -27.75 1 94.06 514 ALA B O 1
ATOM 8314 N N . SER B 1 515 ? -4.535 -31.578 -29.875 1 94.88 515 SER B N 1
ATOM 8315 C CA . SER B 1 515 ? -5.457 -30.469 -30.094 1 94.88 515 SER B CA 1
ATOM 8316 C C . SER B 1 515 ? -6.688 -30.594 -29.203 1 94.88 515 SER B C 1
ATOM 8318 O O . SER B 1 515 ? -7.113 -29.609 -28.594 1 94.88 515 SER B O 1
ATOM 8320 N N . GLN B 1 516 ? -7.199 -31.75 -29.109 1 91.38 516 GLN B N 1
ATOM 8321 C CA . GLN B 1 516 ? -8.383 -32 -28.297 1 91.38 516 GLN B CA 1
ATOM 8322 C C . GLN B 1 516 ? -8.086 -31.781 -26.812 1 91.38 516 GLN B C 1
ATOM 8324 O O . GLN B 1 516 ? -8.883 -31.172 -26.094 1 91.38 516 GLN B O 1
ATOM 8329 N N . ALA B 1 517 ? -6.977 -32.25 -26.391 1 88.75 517 ALA B N 1
ATOM 8330 C CA . ALA B 1 517 ? -6.598 -32.156 -24.984 1 88.75 517 ALA B CA 1
ATOM 8331 C C . ALA B 1 517 ? -6.473 -30.688 -24.562 1 88.75 517 ALA B C 1
ATOM 8333 O O . ALA B 1 517 ? -6.98 -30.297 -23.5 1 88.75 517 ALA B O 1
ATOM 8334 N N . VAL B 1 518 ? -5.844 -29.906 -25.312 1 89.5 518 VAL B N 1
ATOM 8335 C CA . VAL B 1 518 ? -5.621 -28.516 -24.938 1 89.5 518 VAL B CA 1
ATOM 8336 C C . VAL B 1 518 ? -6.949 -27.766 -24.922 1 89.5 518 VAL B C 1
ATOM 8338 O O . VAL B 1 518 ? -7.152 -26.859 -24.109 1 89.5 518 VAL B O 1
ATOM 8341 N N . GLN B 1 519 ? -7.82 -28.109 -25.812 1 88.75 519 GLN B N 1
ATOM 8342 C CA . GLN B 1 519 ? -9.125 -27.453 -25.875 1 88.75 519 GLN B CA 1
ATOM 8343 C C . GLN B 1 519 ? -9.977 -27.828 -24.656 1 88.75 519 GLN B C 1
ATOM 8345 O O . GLN B 1 519 ? -10.633 -26.969 -24.078 1 88.75 519 GLN B O 1
ATOM 8350 N N . ILE B 1 520 ? -9.891 -29.047 -24.359 1 82.44 520 ILE B N 1
ATOM 8351 C CA . ILE B 1 520 ? -10.719 -29.562 -23.281 1 82.44 520 ILE B CA 1
ATOM 8352 C C . ILE B 1 520 ? -10.211 -29.016 -21.938 1 82.44 520 ILE B C 1
ATOM 8354 O O . ILE B 1 520 ? -10.984 -28.484 -21.141 1 82.44 520 ILE B O 1
ATOM 8358 N N . TYR B 1 521 ? -8.938 -28.984 -21.719 1 78.75 521 TYR B N 1
ATOM 8359 C CA . TYR B 1 521 ? -8.383 -28.656 -20.422 1 78.75 521 TYR B CA 1
ATOM 8360 C C . TYR B 1 521 ? -8.039 -27.172 -20.328 1 78.75 521 TYR B C 1
ATOM 8362 O O . TYR B 1 521 ? -8.062 -26.578 -19.25 1 78.75 521 TYR B O 1
ATOM 8370 N N . GLY B 1 522 ? -7.688 -26.609 -21.375 1 81.75 522 GLY B N 1
ATOM 8371 C CA . GLY B 1 522 ? -7.336 -25.203 -21.406 1 81.75 522 GLY B CA 1
ATOM 8372 C C . GLY B 1 522 ? -8.523 -24.297 -21.641 1 81.75 522 GLY B C 1
ATOM 8373 O O . GLY B 1 522 ? -8.477 -23.109 -21.328 1 81.75 522 GLY B O 1
ATOM 8374 N N . GLY B 1 523 ? -9.555 -24.859 -22.297 1 80.69 523 GLY B N 1
ATOM 8375 C CA . GLY B 1 523 ? -10.789 -24.125 -22.5 1 80.69 523 GLY B CA 1
ATOM 8376 C C . GLY B 1 523 ? -10.797 -23.297 -23.766 1 80.69 523 GLY B C 1
ATOM 8377 O O . GLY B 1 523 ? -11.852 -22.859 -24.219 1 80.69 523 GLY B O 1
ATOM 8378 N N . ALA B 1 524 ? -9.617 -23 -24.312 1 87.44 524 ALA B N 1
ATOM 8379 C CA . ALA B 1 524 ? -9.547 -22.188 -25.531 1 87.44 524 ALA B CA 1
ATOM 8380 C C . ALA B 1 524 ? -10.125 -22.953 -26.719 1 87.44 524 ALA B C 1
ATOM 8382 O O . ALA B 1 524 ? -10.047 -24.172 -26.781 1 87.44 524 ALA B O 1
ATOM 8383 N N . LYS B 1 525 ? -10.703 -22.203 -27.656 1 91.25 525 LYS B N 1
ATOM 8384 C CA . LYS B 1 525 ? -11.273 -22.734 -28.875 1 91.25 525 LYS B CA 1
ATOM 8385 C C . LYS B 1 525 ? -10.672 -22.062 -30.109 1 91.25 525 LYS B C 1
ATOM 8387 O O . LYS B 1 525 ? -10.031 -21.016 -30 1 91.25 525 LYS B O 1
ATOM 8392 N N . PRO B 1 526 ? -10.828 -22.812 -31.203 1 94.5 526 PRO B N 1
ATOM 8393 C CA . PRO B 1 526 ? -10.398 -22.125 -32.438 1 94.5 526 PRO B CA 1
ATOM 8394 C C . PRO B 1 526 ? -11.039 -20.75 -32.594 1 94.5 526 PRO B C 1
ATOM 8396 O O . PRO B 1 526 ? -12.25 -20.609 -32.375 1 94.5 526 PRO B O 1
ATOM 8399 N N . GLY B 1 527 ? -10.227 -19.828 -32.844 1 94.19 527 GLY B N 1
ATOM 8400 C CA . GLY B 1 527 ? -10.711 -18.453 -32.969 1 94.19 527 GLY B CA 1
ATOM 8401 C C . GLY B 1 527 ? -10.375 -17.609 -31.75 1 94.19 527 GLY B C 1
ATOM 8402 O O . GLY B 1 527 ? -10.5 -16.375 -31.781 1 94.19 527 GLY B O 1
ATOM 8403 N N . ASP B 1 528 ? -9.844 -18.156 -30.766 1 91.88 528 ASP B N 1
ATOM 8404 C CA . ASP B 1 528 ? -9.602 -17.469 -29.5 1 91.88 528 ASP B CA 1
ATOM 8405 C C . ASP B 1 528 ? -8.195 -16.859 -29.469 1 91.88 528 ASP B C 1
ATOM 8407 O O . ASP B 1 528 ? -7.754 -16.359 -28.438 1 91.88 528 ASP B O 1
ATOM 8411 N N . ARG B 1 529 ? -7.484 -16.906 -30.578 1 92.75 529 ARG B N 1
ATOM 8412 C CA . ARG B 1 529 ? -6.152 -16.312 -30.719 1 92.75 529 ARG B CA 1
ATOM 8413 C C . ARG B 1 529 ? -5.164 -16.984 -29.75 1 92.75 529 ARG B C 1
ATOM 8415 O O . ARG B 1 529 ? -4.543 -16.297 -28.938 1 92.75 529 ARG B O 1
ATOM 8422 N N . THR B 1 530 ? -5 -18.25 -29.828 1 93.25 530 THR B N 1
ATOM 8423 C CA . THR B 1 530 ? -4.082 -19.031 -29 1 93.25 530 THR B CA 1
ATOM 8424 C C . THR B 1 530 ? -3.381 -20.109 -29.844 1 93.25 530 THR B C 1
ATOM 8426 O O . THR B 1 530 ? -3.578 -20.172 -31.047 1 93.25 530 THR B O 1
ATOM 8429 N N . LEU B 1 531 ? -2.574 -20.938 -29.203 1 94.56 531 LEU B N 1
ATOM 8430 C CA . LEU B 1 531 ? -1.891 -22.031 -29.875 1 94.56 531 LEU B CA 1
ATOM 8431 C C . LEU B 1 531 ? -2.895 -23.016 -30.469 1 94.56 531 LEU B C 1
ATOM 8433 O O . LEU B 1 531 ? -2.572 -23.75 -31.406 1 94.56 531 LEU B O 1
ATOM 8437 N N . VAL B 1 532 ? -4.125 -23.016 -29.969 1 94.81 532 VAL B N 1
ATOM 8438 C CA . VAL B 1 532 ? -5.18 -23.906 -30.438 1 94.81 532 VAL B CA 1
ATOM 8439 C C . VAL B 1 532 ? -5.477 -23.625 -31.906 1 94.81 532 VAL B C 1
ATOM 8441 O O . VAL B 1 532 ? -5.781 -24.547 -32.688 1 94.81 532 VAL B O 1
ATOM 8444 N N . ASP B 1 533 ? -5.324 -22.422 -32.281 1 97.12 533 ASP B N 1
ATOM 8445 C CA . ASP B 1 533 ? -5.633 -22.047 -33.656 1 97.12 533 ASP B CA 1
ATOM 8446 C C . ASP B 1 533 ? -4.664 -22.688 -34.625 1 97.12 533 ASP B C 1
ATOM 8448 O O . ASP B 1 533 ? -5.074 -23.188 -35.688 1 97.12 533 ASP B O 1
ATOM 8452 N N . ALA B 1 534 ? -3.41 -22.625 -34.312 1 97.06 534 ALA B N 1
ATOM 8453 C CA . ALA B 1 534 ? -2.418 -23.281 -35.188 1 97.06 534 ALA B CA 1
ATOM 8454 C C . ALA B 1 534 ? -2.654 -24.781 -35.25 1 97.06 534 ALA B C 1
ATOM 8456 O O . ALA B 1 534 ? -2.607 -25.375 -36.344 1 97.06 534 ALA B O 1
ATOM 8457 N N . LEU B 1 535 ? -2.883 -25.406 -34.156 1 97 535 LEU B N 1
ATOM 8458 C CA . LEU B 1 535 ? -3.162 -26.844 -34.094 1 97 535 LEU B CA 1
ATOM 8459 C C . LEU B 1 535 ? -4.406 -27.172 -34.906 1 97 535 LEU B C 1
ATOM 8461 O O . LEU B 1 535 ? -4.426 -28.172 -35.656 1 97 535 LEU B O 1
ATOM 8465 N N . HIS B 1 536 ? -5.367 -26.359 -34.75 1 96.38 536 HIS B N 1
ATOM 8466 C CA . HIS B 1 536 ? -6.633 -26.562 -35.438 1 96.38 536 HIS B CA 1
ATOM 8467 C C . HIS B 1 536 ? -6.449 -26.484 -36.938 1 96.38 536 HIS B C 1
ATOM 8469 O O . HIS B 1 536 ? -7.07 -27.234 -37.688 1 96.38 536 HIS B O 1
ATOM 8475 N N . GLY B 1 537 ? -5.684 -25.562 -37.406 1 97.31 537 GLY B N 1
ATOM 8476 C CA . GLY B 1 537 ? -5.383 -25.484 -38.812 1 97.31 537 GLY B CA 1
ATOM 8477 C C . GLY B 1 537 ? -4.836 -26.781 -39.406 1 97.31 537 GLY B C 1
ATOM 8478 O O . GLY B 1 537 ? -5.246 -27.219 -40.469 1 97.31 537 GLY B O 1
ATOM 8479 N N . ALA B 1 538 ? -3.939 -27.391 -38.688 1 97.62 538 ALA B N 1
ATOM 8480 C CA . ALA B 1 538 ? -3.35 -28.656 -39.125 1 97.62 538 ALA B CA 1
ATOM 8481 C C . ALA B 1 538 ? -4.375 -29.781 -39.062 1 97.62 538 ALA B C 1
ATOM 8483 O O . ALA B 1 538 ? -4.496 -30.578 -40.031 1 97.62 538 ALA B O 1
ATOM 8484 N N . VAL B 1 539 ? -5.129 -29.875 -38 1 97.25 539 VAL B N 1
ATOM 8485 C CA . VAL B 1 539 ? -6.082 -30.953 -37.781 1 97.25 539 VAL B CA 1
ATOM 8486 C C . VAL B 1 539 ? -7.191 -30.906 -38.812 1 97.25 539 VAL B C 1
ATOM 8488 O O . VAL B 1 539 ? -7.637 -31.953 -39.312 1 97.25 539 VAL B O 1
ATOM 8491 N N . GLU B 1 540 ? -7.617 -29.734 -39.125 1 97.06 540 GLU B N 1
ATOM 8492 C CA . GLU B 1 540 ? -8.664 -29.594 -40.125 1 97.06 540 GLU B CA 1
ATOM 8493 C C . GLU B 1 540 ? -8.188 -30.062 -41.5 1 97.06 540 GLU B C 1
ATOM 8495 O O . GLU B 1 540 ? -8.953 -30.641 -42.281 1 97.06 540 GLU B O 1
ATOM 8500 N N . LYS B 1 541 ? -7.004 -29.734 -41.812 1 96.62 541 LYS B N 1
ATOM 8501 C CA . LYS B 1 541 ? -6.434 -30.203 -43.062 1 96.62 541 LYS B CA 1
ATOM 8502 C C . LYS B 1 541 ? -6.367 -31.734 -43.094 1 96.62 541 LYS B C 1
ATOM 8504 O O . LYS B 1 541 ? -6.629 -32.344 -44.125 1 96.62 541 LYS B O 1
ATOM 8509 N N . ILE B 1 542 ? -6.031 -32.312 -42.062 1 96.75 542 ILE B N 1
ATOM 8510 C CA . ILE B 1 542 ? -5.973 -33.781 -41.938 1 96.75 542 ILE B CA 1
ATOM 8511 C C . ILE B 1 542 ? -7.375 -34.375 -42.094 1 96.75 542 ILE B C 1
ATOM 8513 O O . ILE B 1 542 ? -7.562 -35.344 -42.812 1 96.75 542 ILE B O 1
ATOM 8517 N N . LYS B 1 543 ? -8.305 -33.812 -41.5 1 95.81 543 LYS B N 1
ATOM 8518 C CA . LYS B 1 543 ? -9.68 -34.281 -41.562 1 95.81 543 LYS B CA 1
ATOM 8519 C C . LYS B 1 543 ? -10.258 -34.188 -42.969 1 95.81 543 LYS B C 1
ATOM 8521 O O . LYS B 1 543 ? -11.156 -34.938 -43.344 1 95.81 543 LYS B O 1
ATOM 8526 N N . SER B 1 544 ? -9.727 -33.25 -43.688 1 96.12 544 SER B N 1
ATOM 8527 C CA . SER B 1 544 ? -10.18 -33.062 -45.062 1 96.12 544 SER B CA 1
ATOM 8528 C C . SER B 1 544 ? -9.609 -34.125 -45.969 1 96.12 544 SER B C 1
ATOM 8530 O O . SER B 1 544 ? -9.945 -34.188 -47.156 1 96.12 544 SER B O 1
ATOM 8532 N N . GLY B 1 545 ? -8.688 -34.938 -45.5 1 94.38 545 GLY B N 1
ATOM 8533 C CA . GLY B 1 545 ? -8.141 -36.062 -46.25 1 94.38 545 GLY B CA 1
ATOM 8534 C C . GLY B 1 545 ? -6.723 -35.812 -46.719 1 94.38 545 GLY B C 1
ATOM 8535 O O . GLY B 1 545 ? -6.137 -36.656 -47.406 1 94.38 545 GLY B O 1
ATOM 8536 N N . GLU B 1 546 ? -6.203 -34.719 -46.344 1 93.75 546 GLU B N 1
ATOM 8537 C CA . GLU B 1 546 ? -4.84 -34.406 -46.75 1 93.75 546 GLU B CA 1
ATOM 8538 C C . GLU B 1 546 ? -3.83 -35.312 -46.062 1 93.75 546 GLU B C 1
ATOM 8540 O O . GLU B 1 546 ? -3.926 -35.531 -44.844 1 93.75 546 GLU B O 1
ATOM 8545 N N . THR B 1 547 ? -2.861 -35.781 -46.844 1 93.19 547 THR B N 1
ATOM 8546 C CA . THR B 1 547 ? -1.883 -36.688 -46.25 1 93.19 547 THR B CA 1
ATOM 8547 C C . THR B 1 547 ? -0.471 -36.125 -46.406 1 93.19 547 THR B C 1
ATOM 8549 O O . THR B 1 547 ? 0.469 -36.625 -45.781 1 93.19 547 THR B O 1
ATOM 8552 N N . GLN B 1 548 ? -0.327 -35.062 -47.219 1 95.25 548 GLN B N 1
ATOM 8553 C CA . GLN B 1 548 ? 0.985 -34.469 -47.375 1 95.25 548 GLN B CA 1
ATOM 8554 C C . GLN B 1 548 ? 1.298 -33.531 -46.219 1 95.25 548 GLN B C 1
ATOM 8556 O O . GLN B 1 548 ? 0.645 -32.469 -46.062 1 95.25 548 GLN B O 1
ATOM 8561 N N . TRP B 1 549 ? 2.309 -33.719 -45.5 1 96.56 549 TRP B N 1
ATOM 8562 C CA . TRP B 1 549 ? 2.631 -33 -44.281 1 96.56 549 TRP B CA 1
ATOM 8563 C C . TRP B 1 549 ? 3.066 -31.562 -44.562 1 96.56 549 TRP B C 1
ATOM 8565 O O . TRP B 1 549 ? 2.848 -30.672 -43.75 1 96.56 549 TRP B O 1
ATOM 8575 N N . ASP B 1 550 ? 3.666 -31.344 -45.75 1 96.62 550 ASP B N 1
ATOM 8576 C CA . ASP B 1 550 ? 3.988 -29.953 -46.125 1 96.62 550 ASP B CA 1
ATOM 8577 C C . ASP B 1 550 ? 2.732 -29.094 -46.156 1 96.62 550 ASP B C 1
ATOM 8579 O O . ASP B 1 550 ? 2.734 -27.969 -45.656 1 96.62 550 ASP B O 1
ATOM 8583 N N . SER B 1 551 ? 1.744 -29.672 -46.719 1 96.88 551 SER B N 1
ATOM 8584 C CA . SER B 1 551 ? 0.477 -28.969 -46.844 1 96.88 551 SER B CA 1
ATOM 8585 C C . SER B 1 551 ? -0.189 -28.812 -45.469 1 96.88 551 SER B C 1
ATOM 8587 O O . SER B 1 551 ? -0.776 -27.766 -45.156 1 96.88 551 SER B O 1
ATOM 8589 N N . ILE B 1 552 ? -0.138 -29.781 -44.688 1 97.25 552 ILE B N 1
ATOM 8590 C CA . ILE B 1 552 ? -0.732 -29.781 -43.344 1 97.25 552 ILE B CA 1
ATOM 8591 C C . ILE B 1 552 ? -0.065 -28.703 -42.5 1 97.25 552 ILE B C 1
ATOM 8593 O O . ILE B 1 552 ? -0.747 -27.922 -41.844 1 97.25 552 ILE B O 1
ATOM 8597 N N . LEU B 1 553 ? 1.222 -28.609 -42.531 1 97.56 553 LEU B N 1
ATOM 8598 C CA . LEU B 1 553 ? 1.954 -27.688 -41.688 1 97.56 553 LEU B CA 1
ATOM 8599 C C . LEU B 1 553 ? 1.917 -26.266 -42.219 1 97.56 553 LEU B C 1
ATOM 8601 O O . LEU B 1 553 ? 2.02 -25.297 -41.469 1 97.56 553 LEU B O 1
ATOM 8605 N N . GLU B 1 554 ? 1.733 -26.172 -43.531 1 97.5 554 GLU B N 1
ATOM 8606 C CA . GLU B 1 554 ? 1.465 -24.859 -44.094 1 97.5 554 GLU B CA 1
ATOM 8607 C C . GLU B 1 554 ? 0.157 -24.281 -43.562 1 97.5 554 GLU B C 1
ATOM 8609 O O . GLU B 1 554 ? 0.064 -23.078 -43.281 1 97.5 554 GLU B O 1
ATOM 8614 N N . ALA B 1 555 ? -0.793 -25.141 -43.438 1 97.62 555 ALA B N 1
ATOM 8615 C CA . ALA B 1 555 ? -2.07 -24.703 -42.875 1 97.62 555 ALA B CA 1
ATOM 8616 C C . ALA B 1 555 ? -1.903 -24.234 -41.406 1 97.62 555 ALA B C 1
ATOM 8618 O O . ALA B 1 555 ? -2.535 -23.266 -41 1 97.62 555 ALA B O 1
ATOM 8619 N N . ALA B 1 556 ? -1.114 -24.953 -40.656 1 97.94 556 ALA B N 1
ATOM 8620 C CA . ALA B 1 556 ? -0.828 -24.562 -39.281 1 97.94 556 ALA B CA 1
ATOM 8621 C C . ALA B 1 556 ? -0.15 -23.188 -39.25 1 97.94 556 ALA B C 1
ATOM 8623 O O . ALA B 1 556 ? -0.497 -22.344 -38.406 1 97.94 556 ALA B O 1
ATOM 8624 N N . THR B 1 557 ? 0.789 -22.984 -40.094 1 97.94 557 THR B N 1
ATOM 8625 C CA . THR B 1 557 ? 1.534 -21.734 -40.125 1 97.94 557 THR B CA 1
ATOM 8626 C C . THR B 1 557 ? 0.623 -20.578 -40.531 1 97.94 557 THR B C 1
ATOM 8628 O O . THR B 1 557 ? 0.688 -19.484 -39.938 1 97.94 557 THR B O 1
ATOM 8631 N N . LYS B 1 558 ? -0.185 -20.844 -41.469 1 97.62 558 LYS B N 1
ATOM 8632 C CA . LYS B 1 558 ? -1.137 -19.812 -41.906 1 97.62 558 LYS B CA 1
ATOM 8633 C C . LYS B 1 558 ? -2.131 -19.484 -40.812 1 97.62 558 LYS B C 1
ATOM 8635 O O . LYS B 1 558 ? -2.484 -18.312 -40.625 1 97.62 558 LYS B O 1
ATOM 8640 N N . ALA B 1 559 ? -2.578 -20.5 -40.188 1 97.88 559 ALA B N 1
ATOM 8641 C CA . ALA B 1 559 ? -3.504 -20.281 -39.062 1 97.88 559 ALA B CA 1
ATOM 8642 C C . ALA B 1 559 ? -2.844 -19.484 -37.938 1 97.88 559 ALA B C 1
ATOM 8644 O O . ALA B 1 559 ? -3.484 -18.641 -37.312 1 97.88 559 ALA B O 1
ATOM 8645 N N . ALA B 1 560 ? -1.599 -19.781 -37.625 1 97.88 560 ALA B N 1
ATOM 8646 C CA . ALA B 1 560 ? -0.85 -19.047 -36.625 1 97.88 560 ALA B CA 1
ATOM 8647 C C . ALA B 1 560 ? -0.758 -17.562 -37 1 97.88 560 ALA B C 1
ATOM 8649 O O . ALA B 1 560 ? -0.971 -16.688 -36.156 1 97.88 560 ALA B O 1
ATOM 8650 N N . GLN B 1 561 ? -0.523 -17.266 -38.219 1 97.06 561 GLN B N 1
ATOM 8651 C CA . GLN B 1 561 ? -0.412 -15.891 -38.688 1 97.06 561 GLN B CA 1
ATOM 8652 C C . GLN B 1 561 ? -1.764 -15.18 -38.656 1 97.06 561 GLN B C 1
ATOM 8654 O O . GLN B 1 561 ? -1.836 -13.984 -38.375 1 97.06 561 GLN B O 1
ATOM 8659 N N . SER B 1 562 ? -2.756 -15.922 -38.844 1 96.94 562 SER B N 1
ATOM 8660 C CA . SER B 1 562 ? -4.098 -15.352 -38.906 1 96.94 562 SER B CA 1
ATOM 8661 C C . SER B 1 562 ? -4.57 -14.898 -37.531 1 96.94 562 SER B C 1
ATOM 8663 O O . SER B 1 562 ? -5.527 -14.125 -37.438 1 96.94 562 SER B O 1
ATOM 8665 N N . THR B 1 563 ? -3.936 -15.359 -36.5 1 95.94 563 THR B N 1
ATOM 8666 C CA . THR B 1 563 ? -4.316 -14.953 -35.156 1 95.94 563 THR B CA 1
ATOM 8667 C C . THR B 1 563 ? -4.129 -13.453 -34.969 1 95.94 563 THR B C 1
ATOM 8669 O O . THR B 1 563 ? -4.719 -12.852 -34.062 1 95.94 563 THR B O 1
ATOM 8672 N N . ALA B 1 564 ? -3.377 -12.828 -35.75 1 94.25 564 ALA B N 1
ATOM 8673 C CA . ALA B 1 564 ? -3.154 -11.383 -35.719 1 94.25 564 ALA B CA 1
ATOM 8674 C C . ALA B 1 564 ? -4.457 -10.625 -35.938 1 94.25 564 ALA B C 1
ATOM 8676 O O . ALA B 1 564 ? -4.578 -9.461 -35.531 1 94.25 564 ALA B O 1
ATOM 8677 N N . GLN B 1 565 ? -5.379 -11.336 -36.5 1 94.06 565 GLN B N 1
ATOM 8678 C CA . GLN B 1 565 ? -6.637 -10.68 -36.844 1 94.06 565 GLN B CA 1
ATOM 8679 C C . GLN B 1 565 ? -7.754 -11.094 -35.875 1 94.06 565 GLN B C 1
ATOM 8681 O O . GLN B 1 565 ? -8.906 -10.703 -36.062 1 94.06 565 GLN B O 1
ATOM 8686 N N . MET B 1 566 ? -7.418 -11.852 -34.969 1 92.69 566 MET B N 1
ATOM 8687 C CA . MET B 1 566 ? -8.406 -12.367 -34.031 1 92.69 566 MET B CA 1
ATOM 8688 C C . MET B 1 566 ? -8.414 -11.562 -32.75 1 92.69 566 MET B C 1
ATOM 8690 O O . MET B 1 566 ? -7.41 -10.93 -32.406 1 92.69 566 MET B O 1
ATOM 8694 N N . LYS B 1 567 ? -9.562 -11.594 -32.156 1 87.81 567 LYS B N 1
ATOM 8695 C CA . LYS B 1 567 ? -9.648 -11.078 -30.781 1 87.81 567 LYS B CA 1
ATOM 8696 C C . LYS B 1 567 ? -9.367 -12.172 -29.766 1 87.81 567 LYS B C 1
ATOM 8698 O O . LYS B 1 567 ? -9.969 -13.25 -29.812 1 87.81 567 LYS B O 1
ATOM 8703 N N . ALA B 1 568 ? -8.43 -11.883 -28.875 1 86.62 568 ALA B N 1
ATOM 8704 C CA . ALA B 1 568 ? -8.055 -12.867 -27.859 1 86.62 568 ALA B CA 1
ATOM 8705 C C . ALA B 1 568 ? -9.203 -13.109 -26.875 1 86.62 568 ALA B C 1
ATOM 8707 O O . ALA B 1 568 ? -9.727 -12.156 -26.281 1 86.62 568 ALA B O 1
ATOM 8708 N N . ARG B 1 569 ? -9.562 -14.328 -26.719 1 83.19 569 ARG B N 1
ATOM 8709 C CA . ARG B 1 569 ? -10.625 -14.68 -25.781 1 83.19 569 ARG B CA 1
ATOM 8710 C C . ARG B 1 569 ? -10.109 -15.633 -24.719 1 83.19 569 ARG B C 1
ATOM 8712 O O . ARG B 1 569 ? -10.852 -16.016 -23.812 1 83.19 569 ARG B O 1
ATOM 8719 N N . ALA B 1 570 ? -8.891 -15.969 -24.859 1 79.56 570 ALA B N 1
ATOM 8720 C CA . ALA B 1 570 ? -8.219 -16.828 -23.891 1 79.56 570 ALA B CA 1
ATOM 8721 C C . ALA B 1 570 ? -6.746 -16.438 -23.75 1 79.56 570 ALA B C 1
ATOM 8723 O O . ALA B 1 570 ? -6.176 -15.805 -24.641 1 79.56 570 ALA B O 1
ATOM 8724 N N . GLY B 1 571 ? -6.223 -16.812 -22.578 1 76.12 571 GLY B N 1
ATOM 8725 C CA . GLY B 1 571 ? -4.82 -16.516 -22.328 1 76.12 571 GLY B CA 1
ATOM 8726 C C . GLY B 1 571 ? -4.586 -15.094 -21.859 1 76.12 571 GLY B C 1
ATOM 8727 O O . GLY B 1 571 ? -5.531 -14.32 -21.719 1 76.12 571 GLY B O 1
ATOM 8728 N N . ARG B 1 572 ? -3.371 -14.758 -21.75 1 73.06 572 ARG B N 1
ATOM 8729 C CA . ARG B 1 572 ? -2.988 -13.453 -21.203 1 73.06 572 ARG B CA 1
ATOM 8730 C C . ARG B 1 572 ? -3.375 -12.328 -22.156 1 73.06 572 ARG B C 1
ATOM 8732 O O . ARG B 1 572 ? -3.686 -11.219 -21.719 1 73.06 572 ARG B O 1
ATOM 8739 N N . ALA B 1 573 ? -3.316 -12.672 -23.406 1 75.81 573 ALA B N 1
ATOM 8740 C CA . ALA B 1 573 ? -3.668 -11.656 -24.391 1 75.81 573 ALA B CA 1
ATOM 8741 C C . ALA B 1 573 ? -5.109 -11.188 -24.219 1 75.81 573 ALA B C 1
ATOM 8743 O O . ALA B 1 573 ? -5.453 -10.062 -24.594 1 75.81 573 ALA B O 1
ATOM 8744 N N . SER B 1 574 ? -5.918 -12.008 -23.703 1 75.31 574 SER B N 1
ATOM 8745 C CA . SER B 1 574 ? -7.32 -11.648 -23.516 1 75.31 574 SER B CA 1
ATOM 8746 C C . SER B 1 574 ? -7.469 -10.516 -22.5 1 75.31 574 SER B C 1
ATOM 8748 O O . SER B 1 574 ? -8.531 -9.898 -22.406 1 75.31 574 SER B O 1
ATOM 8750 N N . TYR B 1 575 ? -6.363 -10.227 -21.844 1 63.84 575 TYR B N 1
ATOM 8751 C CA . TYR B 1 575 ? -6.375 -9.18 -20.844 1 63.84 575 TYR B CA 1
ATOM 8752 C C . TYR B 1 575 ? -6.062 -7.82 -21.453 1 63.84 575 TYR B C 1
ATOM 8754 O O . TYR B 1 575 ? -6.16 -6.789 -20.781 1 63.84 575 TYR B O 1
ATOM 8762 N N . THR B 1 576 ? -5.719 -7.836 -22.656 1 66.25 576 THR B N 1
ATOM 8763 C CA . THR B 1 576 ? -5.297 -6.602 -23.312 1 66.25 576 THR B CA 1
ATOM 8764 C C . THR B 1 576 ? -6.34 -6.148 -24.328 1 66.25 576 THR B C 1
ATOM 8766 O O . THR B 1 576 ? -7.238 -6.914 -24.688 1 66.25 576 THR B O 1
ATOM 8769 N N . ALA B 1 577 ? -6.242 -4.887 -24.641 1 63.47 577 ALA B N 1
ATOM 8770 C CA . ALA B 1 577 ? -7.172 -4.301 -25.609 1 63.47 577 ALA B CA 1
ATOM 8771 C C . ALA B 1 577 ? -6.934 -4.863 -27 1 63.47 577 ALA B C 1
ATOM 8773 O O . ALA B 1 577 ? -5.801 -5.191 -27.359 1 63.47 577 ALA B O 1
ATOM 8774 N N . LYS B 1 578 ? -8.016 -5 -27.672 1 73.06 578 LYS B N 1
ATOM 8775 C CA . LYS B 1 578 ? -7.949 -5.52 -29.031 1 73.06 578 LYS B CA 1
ATOM 8776 C C . LYS B 1 578 ? -6.988 -4.695 -29.891 1 73.06 578 LYS B C 1
ATOM 8778 O O . LYS B 1 578 ? -6.316 -5.234 -30.766 1 73.06 578 LYS B O 1
ATOM 8783 N N . GLU B 1 579 ? -6.832 -3.471 -29.516 1 70.94 579 GLU B N 1
ATOM 8784 C CA . GLU B 1 579 ? -6.043 -2.543 -30.328 1 70.94 579 GLU B CA 1
ATOM 8785 C C . GLU B 1 579 ? -4.562 -2.906 -30.297 1 70.94 579 GLU B C 1
ATOM 8787 O O . GLU B 1 579 ? -3.812 -2.562 -31.203 1 70.94 579 GLU B O 1
ATOM 8792 N N . VAL B 1 580 ? -4.207 -3.625 -29.266 1 71.62 580 VAL B N 1
ATOM 8793 C CA . VAL B 1 580 ? -2.789 -3.953 -29.172 1 71.62 580 VAL B CA 1
ATOM 8794 C C . VAL B 1 580 ? -2.545 -5.367 -29.688 1 71.62 580 VAL B C 1
ATOM 8796 O O . VAL B 1 580 ? -1.396 -5.805 -29.797 1 71.62 580 VAL B O 1
ATOM 8799 N N . GLN B 1 581 ? -3.604 -6.035 -30 1 82.5 581 GLN B N 1
ATOM 8800 C CA . GLN B 1 581 ? -3.51 -7.402 -30.5 1 82.5 581 GLN B CA 1
ATOM 8801 C C . GLN B 1 581 ? -3.314 -7.426 -32 1 82.5 581 GLN B C 1
ATOM 8803 O O . GLN B 1 581 ? -4.109 -8.023 -32.719 1 82.5 581 GLN B O 1
ATOM 8808 N N . THR B 1 582 ? -2.18 -6.934 -32.469 1 85.5 582 THR B N 1
ATOM 8809 C CA . THR B 1 582 ? -1.997 -6.715 -33.906 1 85.5 582 THR B CA 1
ATOM 8810 C C . THR B 1 582 ? -1.026 -7.738 -34.469 1 85.5 582 THR B C 1
ATOM 8812 O O . THR B 1 582 ? -0.875 -7.832 -35.688 1 85.5 582 THR B O 1
ATOM 8815 N N . LYS B 1 583 ? -0.339 -8.453 -33.688 1 92.38 583 LYS B N 1
ATOM 8816 C CA . LYS B 1 583 ? 0.625 -9.453 -34.125 1 92.38 583 LYS B CA 1
ATOM 8817 C C . LYS B 1 583 ? 0.11 -10.867 -33.844 1 92.38 583 LYS B C 1
ATOM 8819 O O . LYS B 1 583 ? -0.805 -11.055 -33.031 1 92.38 583 LYS B O 1
ATOM 8824 N N . PRO B 1 584 ? 0.698 -11.789 -34.594 1 95.19 584 PRO B N 1
ATOM 8825 C CA . PRO B 1 584 ? 0.279 -13.164 -34.312 1 95.19 584 PRO B CA 1
ATOM 8826 C C . PRO B 1 584 ? 0.562 -13.586 -32.875 1 95.19 584 PRO B C 1
ATOM 8828 O O . PRO B 1 584 ? 1.52 -13.109 -32.281 1 95.19 584 PRO B O 1
ATOM 8831 N N . ASP B 1 585 ? -0.314 -14.5 -32.469 1 94.06 585 ASP B N 1
ATOM 8832 C CA . ASP B 1 585 ? -0.148 -15.039 -31.125 1 94.06 585 ASP B CA 1
ATOM 8833 C C . ASP B 1 585 ? 1.174 -15.789 -31 1 94.06 585 ASP B C 1
ATOM 8835 O O . ASP B 1 585 ? 1.51 -16.609 -31.844 1 94.06 585 ASP B O 1
ATOM 8839 N N . ALA B 1 586 ? 1.917 -15.469 -29.984 1 94.06 586 ALA B N 1
ATOM 8840 C CA . ALA B 1 586 ? 3.238 -16.062 -29.781 1 94.06 586 ALA B CA 1
ATOM 8841 C C . ALA B 1 586 ? 3.146 -17.578 -29.641 1 94.06 586 ALA B C 1
ATOM 8843 O O . ALA B 1 586 ? 3.98 -18.312 -30.188 1 94.06 586 ALA B O 1
ATOM 8844 N N . GLY B 1 587 ? 2.143 -18.125 -28.938 1 94.56 587 GLY B N 1
ATOM 8845 C CA . GLY B 1 587 ? 1.976 -19.547 -28.781 1 94.56 587 GLY B CA 1
ATOM 8846 C C . GLY B 1 587 ? 1.646 -20.266 -30.062 1 94.56 587 GLY B C 1
ATOM 8847 O O . GLY B 1 587 ? 2.146 -21.375 -30.328 1 94.56 587 GLY B O 1
ATOM 8848 N N . ALA B 1 588 ? 0.82 -19.625 -30.859 1 96.31 588 ALA B N 1
ATOM 8849 C CA . ALA B 1 588 ? 0.467 -20.188 -32.156 1 96.31 588 ALA B CA 1
ATOM 8850 C C . ALA B 1 588 ? 1.69 -20.281 -33.062 1 96.31 588 ALA B C 1
ATOM 8852 O O . ALA B 1 588 ? 1.897 -21.297 -33.75 1 96.31 588 ALA B O 1
ATOM 8853 N N . VAL B 1 589 ? 2.41 -19.25 -33.031 1 97.31 589 VAL B N 1
ATOM 8854 C CA . VAL B 1 589 ? 3.615 -19.219 -33.844 1 97.31 589 VAL B CA 1
ATOM 8855 C C . VAL B 1 589 ? 4.605 -20.266 -33.344 1 97.31 589 VAL B C 1
ATOM 8857 O O . VAL B 1 589 ? 5.238 -20.969 -34.156 1 97.31 589 VAL B O 1
ATOM 8860 N N . ALA B 1 590 ? 4.75 -20.375 -32.094 1 96.75 590 ALA B N 1
ATOM 8861 C CA . ALA B 1 590 ? 5.691 -21.328 -31.5 1 96.75 590 ALA B CA 1
ATOM 8862 C C . ALA B 1 590 ? 5.34 -22.766 -31.891 1 96.75 590 ALA B C 1
ATOM 8864 O O . ALA B 1 590 ? 6.211 -23.531 -32.312 1 96.75 590 ALA B O 1
ATOM 8865 N N . ILE B 1 591 ? 4.105 -23.156 -31.766 1 95.94 591 ILE B N 1
ATOM 8866 C CA . ILE B 1 591 ? 3.711 -24.547 -32 1 95.94 591 ILE B CA 1
ATOM 8867 C C . ILE B 1 591 ? 3.84 -24.859 -33.5 1 95.94 591 ILE B C 1
ATOM 8869 O O . ILE B 1 591 ? 4.172 -25.984 -33.875 1 95.94 591 ILE B O 1
ATOM 8873 N N . ALA B 1 592 ? 3.541 -23.875 -34.344 1 96.94 592 ALA B N 1
ATOM 8874 C CA . ALA B 1 592 ? 3.738 -24.062 -35.75 1 96.94 592 ALA B CA 1
ATOM 8875 C C . ALA B 1 592 ? 5.211 -24.281 -36.094 1 96.94 592 ALA B C 1
ATOM 8877 O O . ALA B 1 592 ? 5.555 -25.141 -36.906 1 96.94 592 ALA B O 1
ATOM 8878 N N . ALA B 1 593 ? 6.004 -23.453 -35.469 1 96.81 593 ALA B N 1
ATOM 8879 C CA . ALA B 1 593 ? 7.441 -23.578 -35.688 1 96.81 593 ALA B CA 1
ATOM 8880 C C . ALA B 1 593 ? 7.965 -24.922 -35.219 1 96.81 593 ALA B C 1
ATOM 8882 O O . ALA B 1 593 ? 8.828 -25.531 -35.844 1 96.81 593 ALA B O 1
ATOM 8883 N N . PHE B 1 594 ? 7.473 -25.297 -34.156 1 94.5 594 PHE B N 1
ATOM 8884 C CA . PHE B 1 594 ? 7.797 -26.594 -33.594 1 94.5 594 PHE B CA 1
ATOM 8885 C C . PHE B 1 594 ? 7.508 -27.719 -34.594 1 94.5 594 PHE B C 1
ATOM 8887 O O . PHE B 1 594 ? 8.391 -28.516 -34.906 1 94.5 594 PHE B O 1
ATOM 8894 N N . MET B 1 595 ? 6.391 -27.766 -35.094 1 96.31 595 MET B N 1
ATOM 8895 C CA . MET B 1 595 ? 5.953 -28.828 -36 1 96.31 595 MET B CA 1
ATOM 8896 C C . MET B 1 595 ? 6.73 -28.766 -37.312 1 96.31 595 MET B C 1
ATOM 8898 O O . MET B 1 595 ? 7.125 -29.797 -37.875 1 96.31 595 MET B O 1
ATOM 8902 N N . GLN B 1 596 ? 6.957 -27.578 -37.75 1 96.75 596 GLN B N 1
ATOM 8903 C CA . GLN B 1 596 ? 7.715 -27.422 -38.969 1 96.75 596 GLN B CA 1
ATOM 8904 C C . GLN B 1 596 ? 9.148 -27.906 -38.812 1 96.75 596 GLN B C 1
ATOM 8906 O O . GLN B 1 596 ? 9.695 -28.562 -39.719 1 96.75 596 GLN B O 1
ATOM 8911 N N . THR B 1 597 ? 9.766 -27.547 -37.75 1 97.31 597 THR B N 1
ATOM 8912 C CA . THR B 1 597 ? 11.133 -27.984 -37.469 1 97.31 597 THR B CA 1
ATOM 8913 C C . THR B 1 597 ? 11.211 -29.516 -37.406 1 97.31 597 THR B C 1
ATOM 8915 O O . THR B 1 597 ? 12.18 -30.094 -37.906 1 97.31 597 THR B O 1
ATOM 8918 N N . LEU B 1 598 ? 10.25 -30.141 -36.812 1 95.94 598 LEU B N 1
ATOM 8919 C CA . LEU B 1 598 ? 10.188 -31.609 -36.781 1 95.94 598 LEU B CA 1
ATOM 8920 C C . LEU B 1 598 ? 10.156 -32.188 -38.188 1 95.94 598 LEU B C 1
ATOM 8922 O O . LEU B 1 598 ? 10.922 -33.094 -38.5 1 95.94 598 LEU B O 1
ATOM 8926 N N . LEU B 1 599 ? 9.32 -31.656 -39.062 1 95.69 599 LEU B N 1
ATOM 8927 C CA . LEU B 1 599 ? 9.195 -32.156 -40.438 1 95.69 599 LEU B CA 1
ATOM 8928 C C . LEU B 1 599 ? 10.5 -31.953 -41.188 1 95.69 599 LEU B C 1
ATOM 8930 O O . LEU B 1 599 ? 10.953 -32.875 -41.906 1 95.69 599 LEU B O 1
ATOM 8934 N N . ASP B 1 600 ? 11.031 -30.781 -41.031 1 96.12 600 ASP B N 1
ATOM 8935 C CA . ASP B 1 600 ? 12.273 -30.469 -41.75 1 96.12 600 ASP B CA 1
ATOM 8936 C C . ASP B 1 600 ? 13.391 -31.422 -41.312 1 96.12 600 ASP B C 1
ATOM 8938 O O . ASP B 1 600 ? 14.211 -31.844 -42.156 1 96.12 600 ASP B O 1
ATOM 8942 N N . THR B 1 601 ? 13.477 -31.719 -40.094 1 96.12 601 THR B N 1
ATOM 8943 C CA . THR B 1 601 ? 14.5 -32.625 -39.562 1 96.12 601 THR B CA 1
ATOM 8944 C C . THR B 1 601 ? 14.297 -34.031 -40.094 1 96.12 601 THR B C 1
ATOM 8946 O O . THR B 1 601 ? 15.258 -34.719 -40.5 1 96.12 601 THR B O 1
ATOM 8949 N N . ILE B 1 602 ? 13.078 -34.5 -40.188 1 94.12 602 ILE B N 1
ATOM 8950 C CA . ILE B 1 602 ? 12.758 -35.844 -40.688 1 94.12 602 ILE B CA 1
ATOM 8951 C C . ILE B 1 602 ? 13.102 -35.938 -42.156 1 94.12 602 ILE B C 1
ATOM 8953 O O . ILE B 1 602 ? 13.703 -36.906 -42.594 1 94.12 602 ILE B O 1
ATOM 8957 N N . LYS B 1 603 ? 12.805 -34.906 -42.875 1 93.19 603 LYS B N 1
ATOM 8958 C CA . LYS B 1 603 ? 13.078 -34.875 -44.312 1 93.19 603 LYS B CA 1
ATOM 8959 C C . LYS B 1 603 ? 14.586 -34.844 -44.562 1 93.19 603 LYS B C 1
ATOM 8961 O O . LYS B 1 603 ? 15.055 -35.5 -45.531 1 93.19 603 LYS B O 1
ATOM 8966 N N . SER B 1 604 ? 15.258 -34.125 -43.844 1 91.31 604 SER B N 1
ATOM 8967 C CA . SER B 1 604 ? 16.703 -34.031 -44.031 1 91.31 604 SER B CA 1
ATOM 8968 C C . SER B 1 604 ? 17.406 -35.344 -43.688 1 91.31 604 SER B C 1
ATOM 8970 O O . SER B 1 604 ? 18.484 -35.594 -44.219 1 91.31 604 SER B O 1
ATOM 8972 N N . ASN B 1 605 ? 16.875 -36.062 -42.812 1 87.75 605 ASN B N 1
ATOM 8973 C CA . ASN B 1 605 ? 17.469 -37.344 -42.469 1 87.75 605 ASN B CA 1
ATOM 8974 C C . ASN B 1 605 ? 17.172 -38.438 -43.5 1 87.75 605 ASN B C 1
ATOM 8976 O O . ASN B 1 605 ? 17.891 -39.406 -43.594 1 87.75 605 ASN B O 1
ATOM 8980 N N . ALA B 1 606 ? 16.062 -38.375 -44.188 1 74.56 606 ALA B N 1
ATOM 8981 C CA . ALA B 1 606 ? 15.703 -39.344 -45.219 1 74.56 606 ALA B CA 1
ATOM 8982 C C . ALA B 1 606 ? 16.578 -39.156 -46.469 1 74.56 606 ALA B C 1
ATOM 8984 O O . ALA B 1 606 ? 16.734 -40.094 -47.25 1 74.56 606 ALA B O 1
ATOM 8985 N N . HIS B 1 607 ? 17.266 -38.094 -46.719 1 63.06 607 HIS B N 1
ATOM 8986 C CA . HIS B 1 607 ? 18.219 -37.938 -47.812 1 63.06 607 HIS B CA 1
ATOM 8987 C C . HIS B 1 607 ? 19.625 -38.344 -47.375 1 63.06 607 HIS B C 1
ATOM 8989 O O . HIS B 1 607 ? 20.375 -38.906 -48.188 1 63.06 607 HIS B O 1
#

Foldseek 3Di:
DPPLDPVLPPFPQDDPDPPPPDDDPPPPPDDDDPQFDADDDPDDDLVCRQLVVLCVQAVVAPQKDAQPVDSQKIFGPCLVVLQAVQFEAEEEEFEPQFPVPPVLQHGQLFHGMYGYDHHRGGDALVSLLSNCVVNAHNLAYEYEEWQDDRRCVSNSVNQSVCVVVPGHYYYAYAFAQLLDDQSPDSSGHTHDLLSLLLRLLLSNVRNVVPDGPVRSNVVSNVQSLLKHKWKKFQFADARRPGHGPDDDDNQKIATRADLQRDGTNDIDGDDDLLVNLVVQVVSRCVRSVAALVWAKEKEKAFQAAADPVVQVVNVVNNVVVCVVRNHHHAWYHGYHRTHNNNTRMIMMMIGTPPDCVSVVSLQDDIPSNRDDHIDGDDDDDDDDDDPPPPPPPPDDPFPFDFDDPLRQVLVVLLLLLLLVLLQVCLQVLLVLCVLQHDSGPSVLSNFLSVQLVVVVVPDRDTFQLVNLQSSLSSLCPGRDDPVSPLSSQLSNQLSVLRRYHDDLVSNLVSLVRSLVRSCVVQVDDQQQQALSQLSVQLNVCVVVPDSDVVVSLVSSQVSQACSLVGQHPGDRSVVDDNVSSRGGNSRSNSVSSSSVSSVVSVVVSVD/DPPLDPVLPPQPQDDDDPPPPPDDPPPPPDDDDPQFDADDDDDDDLVCRLLVVLCVQAVVAPQKDAQPVDSQKIFGPCLVVLQAVQFEAEEEEFEPQFPVPPVLQHGQLFHGMYGYDYHRGGDALVSLLSNCVVNAHNLAYEYEEWQDDRRCVSNSVNQVVCVVVPGHYYYAYAFAQLLDDQSNDSSGHTHDLLSLLLRLLLSNVRNVRPDGPVRSSVVSNVQSLLKHKWKKFQFADARRPGHGPDDDDNQKIFTRADLQRDGTNDIDGDDDLLVNLVVQVVSRCVRSVAALVWAKAKEKAFQAAADPVVQVVNVVNNVVVCVVRNHHHAWYHGYHRTHNNNTRMIMMMIGTPPDCVSVVSLQDDISSNRDDHIDGDDDDDDDDDDPPPPPPPPDDPFPFDFDDPLRQVLVVLLLLLLLVLLQVCLQVLLVLCVLQHDSGLSVLSNFLSVQLVVVVVPDRCTFQLVNLQVSLSSLCPPRDDPVSPLSSQLSNQLSVLRRYHDDLVSNLVSLVRSLVRSCVVQVDDQQQQALSQLSVQLNVCVVVPDSDVVVSLVSSQVSQACSLVGQHPGDRSVVDDNVSSRGGNSRSNSVSSSSVSSVVSVVVSVD

InterPro domains:
  IPR004006 DhaK domain [PF02733] (56-369)
  IPR004006 DhaK domain [PS51481] (45-371)
  IPR004007 DhaL domain [PF02734] (435-599)
  IPR004007 DhaL domain [PS51480] (409-600)
  IPR004007 DhaL domain [SM01120] (435-600)
  IPR012734 Dihydroxyacetone kinase [TIGR02361] (40-598)
  IPR036117 DhaL domain superfamily [G3DSA:1.25.40.340] (405-603)
  IPR036117 DhaL domain superfamily [SSF101473] (402-600)
  IPR050861 Dihydroxyacetone Kinase (DAK) [PTHR28629] (39-603)

Organism: NCBI:txid53326

Solvent-accessible surface area (backbone atoms only — not comparable to full-atom values): 59518 Å² total; per-residue (Å²): 125,84,71,69,68,72,83,75,66,68,66,77,65,79,83,76,83,78,80,78,78,80,77,83,75,81,72,77,81,70,75,81,81,66,79,70,65,59,49,83,66,59,37,75,43,55,90,42,41,62,60,40,15,49,51,13,54,30,46,53,22,55,38,32,32,66,32,83,46,30,60,48,22,39,27,16,55,59,41,69,63,46,22,70,72,33,26,41,27,33,35,33,42,27,33,29,45,18,40,28,40,41,60,29,39,23,6,61,28,31,23,40,25,18,33,49,16,52,78,70,20,15,38,18,19,46,52,47,37,50,49,50,63,76,44,58,26,85,28,17,36,36,39,43,34,45,40,40,70,26,35,51,48,21,49,46,53,25,46,52,52,45,38,72,72,73,44,61,65,43,78,47,72,29,50,21,27,64,45,46,57,47,77,75,34,78,80,45,23,39,36,52,59,52,50,56,58,39,45,36,33,44,10,28,44,28,63,68,60,81,49,52,48,67,55,42,50,51,51,39,52,51,51,45,71,30,25,31,22,40,25,41,29,56,42,63,26,47,54,75,78,30,24,62,70,54,88,63,59,84,60,35,27,33,36,24,42,42,68,81,54,32,63,36,68,46,76,42,69,60,65,36,33,58,58,50,41,50,54,46,51,51,52,44,36,68,72,48,60,61,46,57,88,37,39,25,39,39,35,45,32,27,18,27,19,48,19,49,52,36,50,21,26,48,45,23,40,48,52,49,51,30,55,76,63,51,35,44,66,64,31,40,33,78,45,59,56,50,15,23,30,35,10,32,23,37,32,46,25,43,31,51,54,87,50,74,66,53,57,56,26,58,68,46,74,62,63,19,78,43,66,73,79,64,33,46,54,40,75,84,73,75,68,39,86,62,63,60,66,74,73,76,75,77,77,64,90,69,67,32,34,73,50,50,72,66,52,33,53,50,51,51,51,32,53,50,50,34,33,51,49,39,45,72,36,19,64,60,25,14,53,37,18,43,53,32,42,86,32,46,58,10,56,48,41,29,49,40,27,53,52,46,55,59,52,53,74,79,51,78,70,48,14,65,16,48,45,31,37,53,51,14,47,44,25,30,45,68,54,14,26,49,63,15,43,41,51,13,46,17,31,41,43,20,19,62,38,22,50,79,46,88,48,74,66,27,53,54,46,15,51,44,35,16,47,49,40,35,32,69,76,65,63,47,47,75,64,19,32,39,41,53,27,9,45,46,30,25,43,52,38,42,74,72,64,54,80,55,62,71,61,27,48,48,35,8,42,51,34,10,54,51,22,20,77,33,57,44,71,34,71,64,36,33,34,35,61,68,84,47,33,64,52,34,29,32,54,4,44,49,55,29,49,44,55,46,45,40,51,52,45,54,53,60,69,76,106,125,84,72,68,66,72,81,75,67,71,62,73,72,78,85,76,82,78,80,76,79,80,75,81,75,80,73,76,81,71,74,80,82,66,79,70,66,59,50,83,66,58,37,74,43,55,91,41,40,63,60,41,14,48,50,14,53,31,47,52,21,54,40,32,33,65,32,82,48,28,58,48,22,39,27,16,55,59,41,69,63,45,21,71,71,31,24,40,29,33,35,33,42,29,33,29,45,18,40,28,40,41,60,29,38,22,5,61,29,30,23,38,25,16,32,50,16,52,77,71,20,16,38,18,19,46,54,48,37,51,48,51,64,75,42,57,26,83,29,18,35,38,41,43,34,46,40,40,71,28,36,51,49,21,48,47,52,26,45,51,53,45,38,73,73,71,45,60,65,44,79,47,74,28,51,22,27,65,44,46,58,47,79,76,34,77,80,45,23,40,36,52,60,51,49,58,57,41,44,36,33,43,10,28,43,28,62,67,58,80,48,51,47,69,55,43,52,52,51,39,53,51,48,45,70,30,26,28,21,38,25,41,31,55,42,62,25,47,54,76,78,30,26,62,70,52,88,63,58,84,59,35,26,33,36,24,43,42,70,81,53,34,64,36,67,46,74,43,69,59,64,37,31,57,59,50,42,49,54,45,52,52,52,44,36,68,73,48,60,58,46,58,88,36,37,25,38,40,37,44,31,28,17,28,18,49,20,50,53,36,50,21,27,49,47,23,40,48,52,50,50,29,56,76,63,50,35,44,65,64,31,40,33,75,46,59,56,49,15,24,29,35,11,31,24,38,32,45,27,43,32,51,54,89,53,75,66,54,55,55,26,59,68,46,74,62,62,20,78,43,66,72,79,64,33,46,54,43,74,86,72,76,68,38,84,63,64,61,66,73,72,76,75,76,76,66,89,68,65,33,34,73,50,51,72,67,52,32,53,50,49,50,51,32,54,51,51,34,32,50,49,39,47,72,36,19,66,59,25,14,52,37,18,43,52,32,43,85,32,46,56,10,54,49,41,29,49,41,26,53,52,45,55,58,53,52,74,78,53,78,70,48,14,64,17,48,46,31,36,52,51,14,46,45,24,30,44,66,51,13,24,50,64,15,43,40,50,14,45,18,31,41,42,20,20,62,39,23,50,79,46,87,48,75,66,26,53,54,45,14,51,44,36,17,46,48,40,35,31,69,74,67,63,47,48,77,64,20,32,38,43,52,26,8,46,45,30,25,44,53,38,44,74,73,66,55,79,57,60,71,60,27,48,48,35,8,42,51,34,9,53,50,23,20,76,32,58,42,72,32,70,65,38,35,34,37,59,68,85,46,33,65,52,32,28,32,54,5,44,49,55,28,50,43,54,46,47,40,51,53,47,54,56,60,68,75,105

Secondary structure (DSSP, 8-state):
-----GGG----------------------------PPPP-S-S-GGGHHHHHHHHHHHT-SSEEE-SS-TTEEEETTHHHHHHTTPPEEEEEEEESSTTTTGGGBSTTSBSEEEEEEETSPPPHHHHHHHHHHT--TT-EEEEEES-HHHHHHHHHHHHHHHHTT--EEEEEE--BTTS-GGG-SS-PPP-THHHHHHHHHHHHHHHT-S-HHHHHHHHHHHHHTEEEEEEEEE--B-TTS-BSS---TTEEEET--TTS---SEEEE---HHHHHHHHHHHHHHHH---TTS-EEEEEEE-B---HHHHHHHHHHHHHHHHHTT--EEEEEEE-SS--TTBEEEEEEEEE-S-THHHHHHHS----TT----B---------SS----------S---SBPPHHHHHHHHHHHHHHHHHHHHTHHHHHHHHHHHS-S-HHHHHHHHHHHHHHHHTT----BHHHHHHHHHHHIIIII-HHHHHHHHHHHHHHHGGGSS--SHHHHHHHHHHHHHHHHHHH---TTSSSHHHHHHHHHHHHHTT---HHHHHHHHHHHHHHGGGSPP-SSGGGGS-GGG--S--HHHHHHHHHHHHHHHHHHHHH-/-----GGG---------------------------------S-S-GGGHHHHHHHHHHHT-SSEEE-SS-TTEEEETTHHHHHHTTPPEEEEEEEESSTTTTGGGBSTTSBSEEEEEEETSPPPHHHHHHHHHHT--TT-EEEEEES-HHHHHHHHHHHHHHHHTT--EEEEEE--BTTS-GGG-SS-PPP-THHHHHHHHHHHHHHHT-S-HHHHHHHHHHHHHTEEEEEEEEE--B-TTS-BSS---TTEEEET--TTS---SEEEE---HHHHHHHHHHHHHHHH---TTS-EEEEEEE-B---HHHHHHHHHHHHHHHHHTT--EEEEEEE-SS--TTBEEEEEEEEE-S-THHHHHHHS----TT----B---------SS----------S---SBPPHHHHHHHHHHHHHHHHHHHHTHHHHHHHHHHHS-S-HHHHHHHHHHHHHHHHTT----BHHHHHHHHHHHIIIII-HHHHHHHHHHHHHHHGGGSS--SHHHHHHHHHHHHHHHHHHH---TTSSSHHHHHHHHHHHHHTT---HHHHHHHHHHHHHHGGGSPP-SSGGGGS-GGG--S--HHHHHHHHHHHHHHHHHHHHH-

pLDDT: mean 88.14, std 18.33, range [17.94, 98.94]

Nearest PDB structures (foldseek):
  1un9-assembly1_B  TM=6.848E-01  e=1.005E-39  Citrobacter freundii
  3ct4-assembly1_A  TM=9.668E-01  e=8.030E-30  Lactococcus lactis subsp. lactis
  2iu4-assembly1_A  TM=9.540E-01  e=2.954E-27  Lactococcus lactis
  2iu6-assembly1_B  TM=9.386E-01  e=1.597E-25  Lactococcus lactis
  3cr3-assembly1_A  TM=9.127E-01  e=5.688E-10  unclassified